Protein AF-A0A7S9RGG4-F1 (afdb_monomer_lite)

Foldseek 3Di:
DFDDFDFDQPLLVLLVVLLVLLDDDFLFFWDDDPQFIAHFSGHGCQPCVLLLLCLQQPVCSVQASVQLNVLVVVQVVVDRSVPDDRVVSQVSSLVSRLVSSCVVVVNPDSVVRGRSTDDDVVSSSVSVLVCVVVLLVQVCQQCPPAPCNVVNPPPPDDDDDDSHGLLNSLVSSLSVSAPDSHDDNQLSVCVVVSPLVSNLCCSLPVRPPDPDSPNSVVSNLSSCLSSCLFVDNVLSVCSVPPDDPVNLLGQAPLSLLVVQAQQLPDWDFDWDADPVRDTDTDTDGNLVCLVVQVVRDPDPHDPVQVVCVSSQVNVCVLCVVADPAGDGSSQEHEWDQDPVLATCQVSQQVVQVVCLVVDPAAHEHEYEDQDAGPDAREHAHRPRYAYEYEHEFPHHHECPRPQDDDPDPPDDPRADWHWYWYKYKPHHPDPPDDPPDDDHPNVVIDIHTPFDPDPGQTDTQHDDPDDDPDDDDDGDARDDDDDDDPAKDWDDDLQKIKIFGDDDPPDPPHGGIYIYHCPCVVRVNDDDDDPDDVPQFKAWDADDPWFWFWDDDDPFKTKTKRWFTAIATPVRAADPAFWKWKAWLPPRDIWIFPGKAFDPPDPDHRGIMTITIGGDDLPDQAKIKIWIGSDRCSVPDDSVVVVVDARIFIDIQHSVNSPDRGDDDDGDHDGDDDDKWFFFKDWPDDDAAALQDKTKIATDIDDDDPDPDDWKKWKWKDKAQPVCCVVQLQPQNPDTGTQVPAIHRMGMDRNNVRDDPVSVVVLLQFRMWMKMFMATPPPPRGRPDRDDPGRGMDIHRHAWDWWWWDDDQWIFTDTSNDTDPQLIFGKDFDDDPPDDDPPQARDGDIWDFDPDDDLDQKTAIAPDPVRPHFRWDQDPPPRDTPPQTATEHEDQPPPDPPPVVVVPPPRDHGYIYRNDSVRVVSNVVVRVVSCVRRPPPDDDDDDDDDDDDDPPPLPQPCLQVPPQQQWAWAADPQFIATWDQDDAQLLNLPCPVVCCVVVLDPPLLSLLCRLLLVVFGHLLIKIQGDQFLIFHGSLRWTQHLQQFTRVLQLLQVCCVVPVPLCCSLAVSLQKDWDDHDRPIGIFGADCPQHVRDTDGGPVSSCSRRVPGHPVRHRHGGGGSVSSSVSRSSPDSSNSVSVSSVLVVLLVVQQQDWDQDPNDIDGNVLLDPFSLRSSLSSSCCSFPVPCSRVLLVQLLVVLCVVVVVDDSRSVPCPPCSLVSSVVSVVSSLVSSVVDDPSVVSSVSSCVRGPDPD

Organism: NCBI:txid199

Sequence (1252 aa):
MPITPRNDATFKENLIDIIKLSYSADINKPFISDDKLLMGYSFSLKDDLDAICAQIYGANKAKVIEAVRKTITNTTAKTVVSKIDAEKLFNDINDAARAAYAKASGGAGSESLPEFKFSQDEQLNAILESKLKPLAADIQDKLRGSSLANLEEVKLTSSGTSQISKENVALLALLHISSKKNIDPALAKYIKSKSRFKAWFWLAHESFSGDNPHNLKLLRQKISAQFGLYESDENNRALSDSSSAASMERISFGECIDVFTHLNISKAMYVTKDKNGKEHKEDITHLEFIQKDEERSNSTASKCEGLFKPFAEKLNSLLSSETSNKFETENIYCVNLTSSSTSNASRINKLLKRREEELYKQEDMLILCPIKTATPIRIFQPKKSNFTIVLASQSEFDCSELNPKELNPSRPNYGKLNLCELILTDFKFDTYEKENNGASSDRDIKFKNAKTKSDSVILYKENDDGKDDKNKTKGACFTSIRQSSDEIEYKLEDGVVKMSHFKLPSSKDEYLNFNLLNFAKENNFTLRDDKDSAMFDMKLRLALGNNVVPTSTSSSSLALTLDNLIIENEKGEASDIDKVYLHHCGDKSIYESSSLVKNKDSDMKNSYRATFNIPIDRNDKKDTKLIVYSSDLSKIYDTKSIHAYTGTAIISIGYKDKSGGSYSYTNKVSLRDITDHIVNVVSDNEYPFKTNEEISLKAIYKQEKGSKRYKEVLWGYMVIKSIEYNEVSKSNPKDVVELKDQKGKEIAFKISDVIKKDHLDKLKQGGHTIVFFAYLEGEKDKFKYKSVYGKNHIRIDIKIPLYIKFKDDKLIIYEFEHAIKEKSFKANINFDSSLTDRDKNIKDGYYYINKNINQAQEVKIYEDENLNKTLNVKDEKNRQTLNNVYGIYVNENSANSQILDSIISKDKKYGINLLSKDNMDSFISSFNESKSITRVDSGMWVDGDREVGVKAEIELCNCEKLYADKFKVTKLYESYGPIYRGKISLKNYTYWDDLITSNQVTEDEKNILIAMSENEGNLDAVQSYDSEVLSAGAMQKTVKSTGRGEFSKQLAKFRDKHPKLYITHAMNCGWKVVGKDSDATIYYSNSLLTYGNDITGEELKAIIRKDCNVKNYGKSTYNKPLAAIVKLISLKEFQELQVLDFIDRLHEAENKKLIINGKNFAIKDFVTTKFGRALILDQSVNRPNNVSTNFKTALDNFFADHPKVNKDPTTWKTNHVMYENTLLEYYRDARVQMTDNIKRFNNLKDKLYENN

Secondary structure (DSSP, 8-state):
------B-TTHHHHHHHHHHTTS-TTTTS-EEETTEEEETTTEETTTSHHHHHHHHHGGGHHHHHHHHHHHHHHHHHHS-GGG--HHHHHHHHHHHHHHHHHHHTTTS-GGGSPPSS--SHHHHHHHHHHHHHHHHHHHHHHHTTSTTGGGTT----SSS----BHHHHHHHHHHHH---SS--HHHHHHHHTT-HHHHHHIIIIIS--SS--TTHHHHHHHHHHHTTSSSSHHHHHHTT-TT-GGGGGGS-HHHHHHHHHHHHH-EEEEEEE-TTS-EEEEEEEHHHHHHHHHHH-SSSS-TTHHHHHHHHHHHHHHHTTT------GGGEEE--B-TTSSBTHHHHHHHHHHHHHH--S-EEEEEEE-S--SS-EE-PPPTTEEEEEEEETT-EEEGGGSSPPPS-TT-TT-----EEEEEEE-----TT---SS-S-GGGG--EEES--SSS---B---------TT----S----------TT-EEEEETTEEEEEEEE-TT-SS-EEEEEEESHHHHTT------S--TT---EEEEPTTPPEEEE--SSS-EEEEEEEEEEE-TTS-B------EEEETTT--EEE-SEEEE-SS-SSTTEEEEEEEE---TT--SPEEEEEESS--TTT--HHHHHH-SS-EEEEE-TTGGGSS---------------EEEEEEE-SPSSBPTTSEEEEEEEEE--TT---PPPEEEEEEEEETTTHHHHTTS--TTPEEEEEEESSEEEEEHHHHS-HHHHHHHTTSSEEEEEEEEETT-SSTT-S---TTSSEEEEPBP--EEEEEETTEEEEEETTEEEEEEEEEEEEE--TT-S-TTSS--S-EEEE-S---S-SEEEEESSTT---B---B-TTT--B-----EEEE----S-TTSGGGT-SS----EEEESSHHHHHHHHHHHHHHHHHTT-S-----S--------------THHHHHGGGEEEEEETTEEEEEE--S--GGG-TTHHHHHHTTSS-HHHHHHHHHHHTTS--TT-EE-SSSSSEEETTTTEEE-TTSBSHHHHHHHHHHHH-HHHHHHHTGGGTEEEESSGGG-EEEE--TTTTTT--B-HHHHHHHHTTT-SGGGTTSEE--HHHHHHHHHHTSHHHHHHHHHHHHHHHHHHHT-EEEETTEEEEHHHH--SHHHHHHHHHHHHH-GGGHHHHHHHHHHHHHHH-TTS-S-GGG-GGGHHHHHHHHHHHHHHH-TTSTTHHHHHHHHHHHH----

Structure (mmCIF, N/CA/C/O backbone):
data_AF-A0A7S9RGG4-F1
#
_entry.id   AF-A0A7S9RGG4-F1
#
loop_
_atom_site.group_PDB
_atom_site.id
_atom_site.type_symbol
_atom_site.label_atom_id
_atom_site.label_alt_id
_atom_site.label_comp_id
_atom_site.label_asym_id
_atom_site.label_entity_id
_atom_site.label_seq_id
_atom_site.pdbx_PDB_ins_code
_atom_site.Cartn_x
_atom_site.Cartn_y
_atom_site.Cartn_z
_atom_site.occupancy
_atom_site.B_iso_or_equiv
_atom_site.auth_seq_id
_atom_site.auth_comp_id
_atom_site.auth_asym_id
_atom_site.auth_atom_id
_atom_site.pdbx_PDB_model_num
ATOM 1 N N . MET A 1 1 ? 11.855 13.256 9.128 1.00 42.03 1 MET A N 1
ATOM 2 C CA . MET A 1 1 ? 12.233 13.767 10.481 1.00 42.03 1 MET A CA 1
ATOM 3 C C . MET A 1 1 ? 11.276 13.335 11.618 1.00 42.03 1 MET A C 1
ATOM 5 O O . MET A 1 1 ? 10.200 13.927 11.739 1.00 42.03 1 MET A O 1
ATOM 9 N N . PRO A 1 2 ? 11.618 12.350 12.473 1.00 33.75 2 PRO A N 1
ATOM 10 C CA . PRO A 1 2 ? 10.878 12.062 13.710 1.00 33.75 2 PRO A CA 1
ATOM 11 C C . PRO A 1 2 ? 11.206 13.061 14.841 1.00 33.75 2 PRO A C 1
ATOM 13 O O . PRO A 1 2 ? 12.332 13.541 14.960 1.00 33.75 2 PRO A O 1
ATOM 16 N N . ILE A 1 3 ? 10.222 13.355 15.700 1.00 41.94 3 ILE A N 1
ATOM 17 C CA . ILE A 1 3 ? 10.406 14.168 16.915 1.00 41.94 3 ILE A CA 1
ATOM 18 C C . ILE A 1 3 ? 11.165 13.336 17.959 1.00 41.94 3 ILE A C 1
ATOM 20 O O . ILE A 1 3 ? 10.565 12.573 18.718 1.00 41.94 3 ILE A O 1
ATOM 24 N N . THR A 1 4 ? 12.490 13.444 17.980 1.00 40.41 4 THR A N 1
ATOM 25 C CA . THR A 1 4 ? 13.297 13.054 19.145 1.00 40.41 4 THR A CA 1
ATOM 26 C C . THR A 1 4 ? 13.135 14.145 20.205 1.00 40.41 4 THR A C 1
ATOM 28 O O . THR A 1 4 ? 13.434 15.297 19.886 1.00 40.41 4 THR A O 1
ATOM 31 N N . PRO A 1 5 ? 12.665 13.840 21.430 1.00 45.78 5 PRO A N 1
ATOM 32 C CA . PRO A 1 5 ? 12.516 14.844 22.477 1.00 45.78 5 PRO A CA 1
ATOM 33 C C . PRO A 1 5 ? 13.881 15.448 22.813 1.00 45.78 5 PRO A C 1
ATOM 35 O O . PRO A 1 5 ? 14.749 14.764 23.355 1.00 45.78 5 PRO A O 1
ATOM 38 N N . ARG A 1 6 ? 14.086 16.723 22.475 1.00 53.22 6 ARG A N 1
ATOM 39 C CA . ARG A 1 6 ? 15.236 17.494 22.952 1.00 53.22 6 ARG A CA 1
ATOM 40 C C . ARG A 1 6 ? 14.783 18.265 24.169 1.00 53.22 6 ARG A C 1
ATOM 42 O O . ARG A 1 6 ? 14.022 19.217 24.030 1.00 53.22 6 ARG A O 1
ATOM 49 N N . ASN A 1 7 ? 15.185 17.807 25.348 1.00 57.03 7 ASN A N 1
ATOM 50 C CA . ASN A 1 7 ? 14.851 18.496 26.588 1.00 57.03 7 ASN A CA 1
ATOM 51 C C . ASN A 1 7 ? 15.404 19.926 26.539 1.00 57.03 7 ASN A C 1
ATOM 53 O O . ASN A 1 7 ? 16.579 20.121 26.231 1.00 57.03 7 ASN A O 1
ATOM 57 N N . ASP A 1 8 ? 14.566 20.913 26.845 1.00 59.78 8 ASP A N 1
ATOM 58 C CA . ASP A 1 8 ? 14.991 22.299 26.997 1.00 59.78 8 ASP A CA 1
ATOM 59 C C . ASP A 1 8 ? 15.215 22.621 28.477 1.00 59.78 8 ASP A C 1
ATOM 61 O O . ASP A 1 8 ? 14.268 22.789 29.247 1.00 59.78 8 ASP A O 1
ATOM 65 N N . ALA A 1 9 ? 16.483 22.706 28.883 1.00 61.56 9 ALA A N 1
ATOM 66 C CA . ALA A 1 9 ? 16.860 23.069 30.248 1.00 61.56 9 ALA A CA 1
ATOM 67 C C . ALA A 1 9 ? 16.543 24.541 30.593 1.00 61.56 9 ALA A C 1
ATOM 69 O O . ALA A 1 9 ? 16.485 24.881 31.772 1.00 61.56 9 ALA A O 1
ATOM 70 N N . THR A 1 10 ? 16.315 25.387 29.581 1.00 66.19 10 THR A N 1
ATOM 71 C CA . THR A 1 10 ? 16.059 26.837 29.673 1.00 66.19 10 THR A CA 1
ATOM 72 C C . THR A 1 10 ? 14.723 27.204 29.018 1.00 66.19 10 THR A C 1
ATOM 74 O O . THR A 1 10 ? 14.580 28.220 28.336 1.00 66.19 10 THR A O 1
ATOM 77 N N . PHE A 1 11 ? 13.726 26.326 29.179 1.00 69.62 11 PHE A N 1
ATOM 78 C CA . PHE A 1 11 ? 12.381 26.465 28.611 1.00 69.62 11 PHE A CA 1
ATOM 79 C C . PHE A 1 11 ? 11.777 27.862 28.841 1.00 69.62 11 PHE A C 1
ATOM 81 O O . PHE A 1 11 ? 11.185 28.453 27.937 1.00 69.62 11 PHE A O 1
ATOM 88 N N . LYS A 1 12 ? 11.915 28.383 30.067 1.00 68.88 12 LYS A N 1
ATOM 89 C CA . LYS A 1 12 ? 11.295 29.638 30.501 1.00 68.88 12 LYS A CA 1
ATOM 90 C C . LYS A 1 12 ? 11.932 30.832 29.795 1.00 68.88 12 LYS A C 1
ATOM 92 O O . LYS A 1 12 ? 11.206 31.670 29.266 1.00 68.88 12 LYS A O 1
ATOM 97 N N . GLU A 1 13 ? 13.262 30.883 29.751 1.00 73.38 13 GLU A N 1
ATOM 98 C CA . GLU A 1 13 ? 14.005 31.938 29.061 1.00 73.38 13 GLU A CA 1
ATOM 99 C C . GLU A 1 13 ? 13.720 31.912 27.552 1.00 73.38 13 GLU A C 1
ATOM 101 O O . GLU A 1 13 ? 13.396 32.944 26.966 1.00 73.38 13 GLU A O 1
ATOM 106 N N . ASN A 1 14 ? 13.730 30.726 26.932 1.00 73.62 14 ASN A N 1
ATOM 107 C CA . ASN A 1 14 ? 13.475 30.574 25.498 1.00 73.62 14 ASN A CA 1
ATOM 108 C C . ASN A 1 14 ? 12.044 30.974 25.098 1.00 73.62 14 ASN A C 1
ATOM 110 O O . ASN A 1 14 ? 11.852 31.591 24.048 1.00 73.62 14 ASN A O 1
ATOM 114 N N . LEU A 1 15 ? 11.042 30.658 25.927 1.00 75.06 15 LEU A N 1
ATOM 115 C CA . LEU A 1 15 ? 9.655 31.074 25.708 1.00 75.06 15 LEU A CA 1
ATOM 116 C C . LEU A 1 15 ? 9.505 32.600 25.799 1.00 75.06 15 LEU A C 1
ATOM 118 O O . LEU A 1 15 ? 8.892 33.208 24.921 1.00 75.06 15 LEU A O 1
ATOM 122 N N . ILE A 1 16 ? 10.087 33.218 26.832 1.00 76.75 16 ILE A N 1
ATOM 123 C CA . ILE A 1 16 ? 10.064 34.673 27.032 1.00 76.75 16 ILE A CA 1
ATOM 124 C C . ILE A 1 16 ? 10.730 35.388 25.851 1.00 76.75 16 ILE A C 1
ATOM 126 O O . ILE A 1 16 ? 10.152 36.319 25.295 1.00 76.75 16 ILE A O 1
ATOM 130 N N . ASP A 1 17 ? 11.894 34.916 25.411 1.00 77.38 17 ASP A N 1
ATOM 131 C CA . ASP A 1 17 ? 12.614 35.481 24.271 1.00 77.38 17 ASP A CA 1
ATOM 132 C C . ASP A 1 17 ? 11.805 35.454 22.968 1.00 77.38 17 ASP A C 1
ATOM 134 O O . ASP A 1 17 ? 11.833 36.419 22.204 1.00 77.38 17 ASP A O 1
ATOM 138 N N . ILE A 1 18 ? 11.079 34.363 22.691 1.00 76.81 18 ILE A N 1
ATOM 139 C CA . ILE A 1 18 ? 10.228 34.282 21.496 1.00 76.81 18 ILE A CA 1
ATOM 140 C C . ILE A 1 18 ? 9.084 35.305 21.581 1.00 76.81 18 ILE A C 1
ATOM 142 O O . ILE A 1 18 ? 8.803 35.977 20.590 1.00 76.81 18 ILE A O 1
ATOM 146 N N . ILE A 1 19 ? 8.459 35.468 22.753 1.00 77.94 19 ILE A N 1
ATOM 147 C CA . ILE A 1 19 ? 7.364 36.431 22.971 1.00 77.94 19 ILE A CA 1
ATOM 148 C C . ILE A 1 19 ? 7.857 37.878 22.827 1.00 77.94 19 ILE A C 1
ATOM 150 O O . ILE A 1 19 ? 7.163 38.709 22.241 1.00 77.94 19 ILE A O 1
ATOM 154 N N . LYS A 1 20 ? 9.071 38.191 23.293 1.00 77.94 20 LYS A N 1
ATOM 155 C CA . LYS A 1 20 ? 9.682 39.521 23.120 1.00 77.94 20 LYS A CA 1
ATOM 156 C C . LYS A 1 20 ? 9.810 39.913 21.649 1.00 77.94 20 LYS A C 1
ATOM 158 O O . LYS A 1 20 ? 9.478 41.034 21.276 1.00 77.94 20 LYS A O 1
ATOM 163 N N . LEU A 1 21 ? 10.235 38.973 20.801 1.00 74.12 21 LEU A N 1
ATOM 164 C CA . LEU A 1 21 ? 10.457 39.203 19.368 1.00 74.12 21 LEU A CA 1
ATOM 165 C C . LEU A 1 21 ? 9.181 39.550 18.579 1.00 74.12 21 LEU A C 1
ATOM 167 O O . LEU A 1 21 ? 9.280 40.053 17.458 1.00 74.12 21 LEU A O 1
ATOM 171 N N . SER A 1 22 ? 7.997 39.304 19.144 1.00 70.56 22 SER A N 1
ATOM 172 C CA . SER A 1 22 ? 6.707 39.661 18.537 1.00 70.56 22 SER A CA 1
ATOM 173 C C . SER A 1 22 ? 6.306 41.134 18.694 1.00 70.56 22 SER A C 1
ATOM 175 O O . SER A 1 22 ? 5.409 41.564 17.972 1.00 70.56 22 SER A O 1
ATOM 177 N N . TYR A 1 23 ? 6.939 41.907 19.585 1.00 70.50 23 TYR A N 1
ATOM 178 C CA . TYR A 1 23 ? 6.501 43.265 19.953 1.00 70.50 23 TYR A CA 1
ATOM 179 C C . TYR A 1 23 ? 7.495 44.375 19.542 1.00 70.50 23 TYR A C 1
ATOM 181 O O . TYR A 1 23 ? 8.661 44.105 19.260 1.00 70.50 23 TYR A O 1
ATOM 189 N N . SER A 1 24 ? 7.001 45.619 19.430 1.00 63.41 24 SER A N 1
ATOM 190 C CA . SER A 1 24 ? 7.713 46.796 18.886 1.00 63.41 24 SER A CA 1
ATOM 191 C C . SER A 1 24 ? 8.490 47.615 19.933 1.00 63.41 24 SER A C 1
ATOM 193 O O . SER A 1 24 ? 8.475 47.314 21.121 1.00 63.41 24 SER A O 1
ATOM 195 N N . ALA A 1 25 ? 9.172 48.674 19.475 1.00 56.97 25 ALA A N 1
ATOM 196 C CA . ALA A 1 25 ? 10.170 49.450 20.218 1.00 56.97 25 ALA A CA 1
ATOM 197 C C . ALA A 1 25 ? 9.650 50.480 21.253 1.00 56.97 25 ALA A C 1
ATOM 199 O O . ALA A 1 25 ? 10.472 51.211 21.798 1.00 56.97 25 ALA A O 1
ATOM 200 N N . ASP A 1 26 ? 8.353 50.537 21.588 1.00 68.31 26 ASP A N 1
ATOM 201 C CA . ASP A 1 26 ? 7.919 51.269 22.800 1.00 68.31 26 ASP A CA 1
ATOM 202 C C . ASP A 1 26 ? 6.778 50.572 23.554 1.00 68.31 26 ASP A C 1
ATOM 204 O O . ASP A 1 26 ? 5.697 51.106 23.787 1.00 68.31 26 ASP A O 1
ATOM 208 N N . ILE A 1 27 ? 7.048 49.337 23.976 1.00 78.69 27 ILE A N 1
ATOM 209 C CA . ILE A 1 27 ? 6.216 48.607 24.944 1.00 78.69 27 ILE A CA 1
ATOM 210 C C . ILE A 1 27 ? 6.202 49.254 26.339 1.00 78.69 27 ILE A C 1
ATOM 212 O O . ILE A 1 27 ? 5.477 48.802 27.225 1.00 78.69 27 ILE A O 1
ATOM 216 N N . ASN A 1 28 ? 7.004 50.293 26.575 1.00 84.06 28 ASN A N 1
ATOM 217 C CA . ASN A 1 28 ? 7.150 50.878 27.899 1.00 84.06 28 ASN A CA 1
ATOM 218 C C . ASN A 1 28 ? 6.005 51.829 28.250 1.00 84.06 28 ASN A C 1
ATOM 220 O O . ASN A 1 28 ? 5.884 52.169 29.421 1.00 84.06 28 ASN A O 1
ATOM 224 N N . LYS A 1 29 ? 5.156 52.220 27.292 1.00 88.12 29 LYS A N 1
ATOM 225 C CA . LYS A 1 29 ? 3.994 53.106 27.475 1.00 88.12 29 LYS A CA 1
ATOM 226 C C . LYS A 1 29 ? 2.673 52.443 27.038 1.00 88.12 29 LYS A C 1
ATOM 228 O O . LYS A 1 29 ? 2.698 51.413 26.365 1.00 88.12 29 LYS A O 1
ATOM 233 N N . PRO A 1 30 ? 1.506 53.002 27.423 1.00 89.00 30 PRO A N 1
ATOM 234 C CA . PRO A 1 30 ? 0.207 52.579 26.902 1.00 89.00 30 PRO A CA 1
ATOM 235 C C . PRO A 1 30 ? 0.112 52.685 25.373 1.00 89.00 30 PRO A C 1
ATOM 237 O O . PRO A 1 30 ? 0.490 53.703 24.801 1.00 89.00 30 PRO A O 1
ATOM 240 N N . PHE A 1 31 ? -0.466 51.678 24.721 1.00 86.19 31 PHE A N 1
ATOM 241 C CA . PHE A 1 31 ? -0.745 51.660 23.282 1.00 86.19 31 PHE A CA 1
ATOM 242 C C . PHE A 1 31 ? -2.065 50.937 22.974 1.00 86.19 31 PHE A C 1
ATOM 244 O O . PHE A 1 31 ? -2.660 50.297 23.843 1.00 86.19 31 PHE A O 1
ATOM 251 N N . ILE A 1 32 ? -2.546 51.052 21.733 1.00 81.56 32 ILE A N 1
ATOM 252 C CA . ILE A 1 32 ? -3.801 50.432 21.283 1.00 81.56 32 ILE A CA 1
ATOM 253 C C . ILE A 1 32 ? -3.501 49.368 20.230 1.00 81.56 32 ILE A C 1
ATOM 255 O O . ILE A 1 32 ? -2.784 49.635 19.269 1.00 81.56 32 ILE A O 1
ATOM 259 N N . SER A 1 33 ? -4.067 48.175 20.408 1.00 74.94 33 SER A N 1
ATOM 260 C CA . SER A 1 33 ? -4.028 47.082 19.429 1.00 74.94 33 SER A CA 1
ATOM 261 C C . SER A 1 33 ? -5.307 46.248 19.528 1.00 74.94 33 SER A C 1
ATOM 263 O O . SER A 1 33 ? -5.779 45.999 20.637 1.00 74.94 33 SER A O 1
ATOM 265 N N . ASP A 1 34 ? -5.888 45.847 18.392 1.00 69.69 34 ASP A N 1
ATOM 266 C CA . ASP A 1 34 ? -7.141 45.072 18.298 1.00 69.69 34 ASP A CA 1
ATOM 267 C C . ASP A 1 34 ? -8.287 45.606 19.188 1.00 69.69 34 ASP A C 1
ATOM 269 O O . ASP A 1 34 ? -8.920 44.855 19.935 1.00 69.69 34 ASP A O 1
ATOM 273 N N . ASP A 1 35 ? -8.530 46.923 19.156 1.00 78.38 35 ASP A N 1
ATOM 274 C CA . ASP A 1 35 ? -9.520 47.626 19.995 1.00 78.38 35 ASP A CA 1
ATOM 275 C C . ASP A 1 35 ? -9.330 47.433 21.514 1.00 78.38 35 ASP A C 1
ATOM 277 O O . ASP A 1 35 ? -10.255 47.624 22.310 1.00 78.38 35 ASP A O 1
ATOM 281 N N . LYS A 1 36 ? -8.112 47.092 21.948 1.00 81.94 36 LYS A N 1
ATOM 282 C CA . LYS A 1 36 ? -7.727 46.966 23.357 1.00 81.94 36 LYS A CA 1
ATOM 283 C C . LYS A 1 36 ? -6.654 47.978 23.718 1.00 81.94 36 LYS A C 1
ATOM 285 O O . LYS A 1 36 ? -5.774 48.293 22.923 1.00 81.94 36 LYS A O 1
ATOM 290 N N . LEU A 1 37 ? -6.726 48.453 24.957 1.00 86.62 37 LEU A N 1
ATOM 291 C CA . LEU A 1 37 ? -5.735 49.339 25.549 1.00 86.62 37 LEU A CA 1
ATOM 292 C C . LEU A 1 37 ? -4.718 48.502 26.341 1.00 86.62 37 LEU A C 1
ATOM 294 O O . LEU A 1 37 ? -5.069 47.884 27.352 1.00 86.62 37 LEU A O 1
ATOM 298 N N . LEU A 1 38 ? -3.479 48.478 25.862 1.00 87.50 38 LEU A N 1
ATOM 299 C CA . LEU A 1 38 ? -2.422 47.563 26.286 1.00 87.50 38 LEU A CA 1
ATOM 300 C C . LEU A 1 38 ? -1.156 48.319 26.720 1.00 87.50 38 LEU A C 1
ATOM 302 O O . LEU A 1 38 ? -1.011 49.508 26.455 1.00 87.50 38 LEU A O 1
ATOM 306 N N . MET A 1 39 ? -0.243 47.626 27.398 1.00 87.94 39 MET A N 1
ATOM 307 C CA . MET A 1 39 ? 1.086 48.112 27.787 1.00 87.94 39 MET A CA 1
ATOM 308 C C . MET A 1 39 ? 2.040 46.916 27.945 1.00 87.94 39 MET A C 1
ATOM 310 O O . MET A 1 39 ? 1.594 45.813 28.256 1.00 87.94 39 MET A O 1
ATOM 314 N N . GLY A 1 40 ? 3.349 47.087 27.768 1.00 85.88 40 GLY A N 1
ATOM 315 C CA . GLY A 1 40 ? 4.307 45.980 27.863 1.00 85.88 40 GLY A CA 1
ATOM 316 C C . GLY A 1 40 ? 4.141 44.951 26.737 1.00 85.88 40 GLY A C 1
ATOM 317 O O . GLY A 1 40 ? 3.765 45.292 25.616 1.00 85.88 40 GLY A O 1
ATOM 318 N N . TYR A 1 41 ? 4.372 43.670 27.040 1.00 80.00 41 TYR A N 1
ATOM 319 C CA . TYR A 1 41 ? 4.162 42.547 26.112 1.00 80.00 41 TYR A CA 1
ATOM 320 C C . TYR A 1 41 ? 2.664 42.176 25.983 1.00 80.00 41 TYR A C 1
ATOM 322 O O . TYR A 1 41 ? 2.283 41.029 26.207 1.00 80.00 41 TYR A O 1
ATOM 330 N N . SER A 1 42 ? 1.811 43.158 25.656 1.00 77.38 42 SER A N 1
ATOM 331 C CA . SER A 1 42 ? 0.335 43.068 25.588 1.00 77.38 42 SER A CA 1
ATOM 332 C C . SER A 1 42 ? -0.400 42.848 26.916 1.00 77.38 42 SER A C 1
ATOM 334 O O . SER A 1 42 ? -1.428 42.169 26.963 1.00 77.38 42 SER A O 1
ATOM 336 N N . PHE A 1 43 ? 0.073 43.448 28.006 1.00 85.75 43 PHE A N 1
ATOM 337 C CA . PHE A 1 43 ? -0.663 43.452 29.270 1.00 85.75 43 PHE A CA 1
ATOM 338 C C . PHE A 1 43 ? -1.864 44.401 29.181 1.00 85.75 43 PHE A C 1
ATOM 340 O O . PHE A 1 43 ? -1.738 45.546 28.748 1.00 85.75 43 PHE A O 1
ATOM 347 N N . SER A 1 44 ? -3.041 43.930 29.588 1.00 86.69 44 SER A N 1
ATOM 348 C CA . SER A 1 44 ? -4.288 44.701 29.552 1.00 86.69 44 SER A CA 1
ATOM 349 C C . SER A 1 44 ? -4.253 45.797 30.613 1.00 86.69 44 SER A C 1
ATOM 351 O O . SER A 1 44 ? -4.207 45.497 31.803 1.00 86.69 44 SER A O 1
ATOM 353 N N . LEU A 1 45 ? -4.364 47.075 30.234 1.00 88.06 45 LEU A N 1
ATOM 354 C CA . LEU A 1 45 ? -4.460 48.155 31.232 1.00 88.06 45 LEU A CA 1
ATOM 355 C C . LEU A 1 45 ? -5.742 48.089 32.071 1.00 88.06 45 LEU A C 1
ATOM 357 O O . LEU A 1 45 ? -5.841 48.752 33.102 1.00 88.06 45 LEU A O 1
ATOM 361 N N . LYS A 1 46 ? -6.722 47.289 31.650 1.00 84.50 46 LYS A N 1
ATOM 362 C CA . LYS A 1 46 ? -7.945 47.038 32.410 1.00 84.50 46 LYS A CA 1
ATOM 363 C C . LYS A 1 46 ? -7.756 45.922 33.437 1.00 84.50 46 LYS A C 1
ATOM 365 O O . LYS A 1 46 ? -8.130 46.095 34.596 1.00 84.50 46 LYS A O 1
ATOM 370 N N . ASP A 1 47 ? -7.177 44.805 33.008 1.00 85.38 47 ASP A N 1
ATOM 371 C CA . ASP A 1 47 ? -7.144 43.567 33.796 1.00 85.38 47 ASP A CA 1
ATOM 372 C C . ASP A 1 47 ? -5.833 43.413 34.584 1.00 85.38 47 ASP A C 1
ATOM 374 O O . ASP A 1 47 ? -5.817 42.817 35.659 1.00 85.38 47 ASP A O 1
ATOM 378 N N . ASP A 1 48 ? -4.745 44.017 34.098 1.00 88.69 48 ASP A N 1
ATOM 379 C CA . ASP A 1 48 ? -3.382 43.823 34.612 1.00 88.69 48 ASP A CA 1
ATOM 380 C C . ASP A 1 48 ? -2.849 45.038 35.373 1.00 88.69 48 ASP A C 1
ATOM 382 O O . ASP A 1 48 ? -1.713 45.027 35.853 1.00 88.69 48 ASP A O 1
ATOM 386 N N . LEU A 1 49 ? -3.680 46.072 35.538 1.00 91.75 49 LEU A N 1
ATOM 387 C CA . LEU A 1 49 ? -3.301 47.345 36.151 1.00 91.75 49 LEU A CA 1
ATOM 388 C C . LEU A 1 49 ? -2.641 47.174 37.522 1.00 91.75 49 LEU A C 1
ATOM 390 O O . LEU A 1 49 ? -1.682 47.865 37.849 1.00 91.75 49 LEU A O 1
ATOM 394 N N . ASP A 1 50 ? -3.127 46.225 38.318 1.00 90.44 50 ASP A N 1
ATOM 395 C CA . ASP A 1 50 ? -2.569 45.912 39.630 1.00 90.44 50 ASP A CA 1
ATOM 396 C C . ASP A 1 50 ? -1.118 45.434 39.584 1.00 90.44 50 ASP A C 1
ATOM 398 O O . ASP A 1 50 ? -0.336 45.809 40.463 1.00 90.44 50 ASP A O 1
ATOM 402 N N . ALA A 1 51 ? -0.772 44.604 38.598 1.00 89.44 51 ALA A N 1
ATOM 403 C CA . ALA A 1 51 ? 0.577 44.084 38.404 1.00 89.44 51 ALA A CA 1
ATOM 404 C C . ALA A 1 51 ? 1.487 45.155 37.789 1.00 89.44 51 ALA A C 1
ATOM 406 O O . ALA A 1 51 ? 2.611 45.343 38.248 1.00 89.44 51 ALA A O 1
ATOM 407 N N . ILE A 1 52 ? 0.964 45.917 36.825 1.00 91.62 52 ILE A N 1
ATOM 408 C CA . ILE A 1 52 ? 1.661 47.034 36.176 1.00 91.62 52 ILE A CA 1
ATOM 409 C C . ILE A 1 52 ? 2.033 48.104 37.212 1.00 91.62 52 ILE A C 1
ATOM 411 O O . ILE A 1 52 ? 3.205 48.447 37.360 1.00 91.62 52 ILE A O 1
ATOM 415 N N . CYS A 1 53 ? 1.071 48.565 38.017 1.00 90.94 53 CYS A N 1
ATOM 416 C CA . CYS A 1 53 ? 1.333 49.533 39.082 1.00 90.94 53 CYS A CA 1
ATOM 417 C C . CYS A 1 53 ? 2.271 48.985 40.165 1.00 90.94 53 CYS A C 1
ATOM 419 O O . CYS A 1 53 ? 3.027 49.761 40.743 1.00 90.94 53 CYS A O 1
ATOM 421 N N . ALA A 1 54 ? 2.231 47.680 40.463 1.00 91.75 54 ALA A N 1
ATOM 422 C CA . ALA A 1 54 ? 3.154 47.078 41.426 1.00 91.75 54 ALA A CA 1
ATOM 423 C C . ALA A 1 54 ? 4.606 47.156 40.940 1.00 91.75 54 ALA A C 1
ATOM 425 O O . ALA A 1 54 ? 5.486 47.472 41.733 1.00 91.75 54 ALA A O 1
ATOM 426 N N . GLN A 1 55 ? 4.849 46.919 39.649 1.00 93.06 55 GLN A N 1
ATOM 427 C CA . GLN A 1 55 ? 6.197 46.991 39.088 1.00 93.06 55 GLN A CA 1
ATOM 428 C C . GLN A 1 55 ? 6.703 48.426 38.926 1.00 93.06 55 GLN A C 1
ATOM 430 O O . GLN A 1 55 ? 7.863 48.694 39.222 1.00 93.06 55 GLN A O 1
ATOM 435 N N . ILE A 1 56 ? 5.843 49.351 38.491 1.00 91.94 56 ILE A N 1
ATOM 436 C CA . ILE A 1 56 ? 6.232 50.747 38.240 1.00 91.94 56 ILE A CA 1
ATOM 437 C C . ILE A 1 56 ? 6.393 51.531 39.550 1.00 91.94 56 ILE A C 1
ATOM 439 O O . ILE A 1 56 ? 7.371 52.250 39.730 1.00 91.94 56 ILE A O 1
ATOM 443 N N . TYR A 1 57 ? 5.443 51.394 40.481 1.00 90.25 57 TYR A N 1
ATOM 444 C CA . TYR A 1 57 ? 5.395 52.212 41.700 1.00 90.25 57 TYR A CA 1
ATOM 445 C C . TYR A 1 57 ? 5.886 51.489 42.959 1.00 90.25 57 TYR A C 1
ATOM 447 O O . TYR A 1 57 ? 6.055 52.133 43.999 1.00 90.25 57 TYR A O 1
ATOM 455 N N . GLY A 1 58 ? 6.093 50.169 42.913 1.00 87.50 58 GLY A N 1
ATOM 456 C CA . GLY A 1 58 ? 6.563 49.382 44.053 1.00 87.50 58 GLY A CA 1
ATOM 457 C C . GLY A 1 58 ? 5.698 49.583 45.301 1.00 87.50 58 GLY A C 1
ATOM 458 O O . GLY A 1 58 ? 4.467 49.502 45.256 1.00 87.50 58 GLY A O 1
ATOM 459 N N . ALA A 1 59 ? 6.345 49.919 46.421 1.00 85.25 59 ALA A N 1
ATOM 460 C CA . ALA A 1 59 ? 5.683 50.189 47.701 1.00 85.25 59 ALA A CA 1
ATOM 461 C C . ALA A 1 59 ? 4.662 51.347 47.646 1.00 85.25 59 ALA A C 1
ATOM 463 O O . ALA A 1 59 ? 3.766 51.424 48.486 1.00 85.25 59 ALA A O 1
ATOM 464 N N . ASN A 1 60 ? 4.751 52.233 46.646 1.00 87.75 60 ASN A N 1
ATOM 465 C CA . ASN A 1 60 ? 3.854 53.380 46.499 1.00 87.75 60 ASN A CA 1
ATOM 466 C C . ASN A 1 60 ? 2.549 53.062 45.751 1.00 87.75 60 ASN A C 1
ATOM 468 O O . ASN A 1 60 ? 1.654 53.907 45.733 1.00 87.75 60 ASN A O 1
ATOM 472 N N . LYS A 1 61 ? 2.390 51.851 45.192 1.00 91.06 61 LYS A N 1
ATOM 473 C CA . LYS A 1 61 ? 1.187 51.415 44.454 1.00 91.06 61 LYS A CA 1
ATOM 474 C C . LYS A 1 61 ? -0.120 51.769 45.171 1.00 91.06 61 LYS A C 1
ATOM 476 O O . LYS A 1 61 ? -1.023 52.332 44.553 1.00 91.06 61 LYS A O 1
ATOM 481 N N . ALA A 1 62 ? -0.225 51.437 46.462 1.00 89.12 62 ALA A N 1
ATOM 482 C CA . ALA A 1 62 ? -1.459 51.592 47.239 1.00 89.12 62 ALA A CA 1
ATOM 483 C C . ALA A 1 62 ? -1.943 53.051 47.320 1.00 89.12 62 ALA A C 1
ATOM 485 O O . ALA A 1 62 ? -3.132 53.292 47.490 1.00 89.12 62 ALA A O 1
ATOM 486 N N . LYS A 1 63 ? -1.035 54.022 47.153 1.00 88.44 63 LYS A N 1
ATOM 487 C CA . LYS A 1 63 ? -1.345 55.456 47.205 1.00 88.44 63 LYS A CA 1
ATOM 488 C C . LYS A 1 63 ? -1.897 56.009 45.886 1.00 88.44 63 LYS A C 1
ATOM 490 O O . LYS A 1 63 ? -2.505 57.073 45.895 1.00 88.44 63 LYS A O 1
ATOM 495 N N . VAL A 1 64 ? -1.665 55.329 44.758 1.00 91.44 64 VAL A N 1
ATOM 496 C CA . VAL A 1 64 ? -1.916 55.888 43.413 1.00 91.44 64 VAL A CA 1
ATOM 497 C C . VAL A 1 64 ? -2.868 55.058 42.554 1.00 91.44 64 VAL A C 1
ATOM 499 O O . VAL A 1 64 ? -3.530 55.612 41.677 1.00 91.44 64 VAL A O 1
ATOM 502 N N . ILE A 1 65 ? -2.985 53.749 42.801 1.00 93.56 65 ILE A N 1
ATOM 503 C CA . ILE A 1 65 ? -3.685 52.827 41.894 1.00 93.56 65 ILE A CA 1
ATOM 504 C C . ILE A 1 65 ? -5.162 53.171 41.660 1.00 93.56 65 ILE A C 1
ATOM 506 O O . ILE A 1 65 ? -5.638 53.043 40.533 1.00 93.56 65 ILE A O 1
ATOM 510 N N . GLU A 1 66 ? -5.896 53.638 42.673 1.00 92.88 66 GLU A N 1
ATOM 511 C CA . GLU A 1 66 ? -7.308 54.007 42.494 1.00 92.88 66 GLU A CA 1
ATOM 512 C C . GLU A 1 66 ? -7.479 55.216 41.570 1.00 92.88 66 GLU A C 1
ATOM 514 O O . GLU A 1 66 ? -8.379 55.230 40.728 1.00 92.88 66 GLU A O 1
ATOM 519 N N . ALA A 1 67 ? -6.592 56.209 41.682 1.00 92.38 67 ALA A N 1
ATOM 520 C CA . ALA A 1 67 ? -6.612 57.385 40.821 1.00 92.38 67 ALA A CA 1
ATOM 521 C C . ALA A 1 67 ? -6.299 57.003 39.370 1.00 92.38 67 ALA A C 1
ATOM 523 O O . ALA A 1 67 ? -7.043 57.379 38.465 1.00 92.38 67 ALA A O 1
ATOM 524 N N . VAL A 1 68 ? -5.268 56.178 39.165 1.00 93.75 68 VAL A N 1
ATOM 525 C CA . VAL A 1 68 ? -4.906 55.648 37.843 1.00 93.75 68 VAL A CA 1
ATOM 526 C C . VAL A 1 68 ? -6.069 54.853 37.235 1.00 93.75 68 VAL A C 1
ATOM 528 O O . VAL A 1 68 ? -6.475 55.112 36.099 1.00 93.75 68 VAL A O 1
ATOM 531 N N . ARG A 1 69 ? -6.677 53.936 38.002 1.00 94.50 69 ARG A N 1
ATOM 532 C CA . ARG A 1 69 ? -7.825 53.128 37.554 1.00 94.50 69 ARG A CA 1
ATOM 533 C C . ARG A 1 69 ? -9.013 53.998 37.159 1.00 94.50 69 ARG A C 1
ATOM 535 O O . ARG A 1 69 ? -9.651 53.742 36.135 1.00 94.50 69 ARG A O 1
ATOM 542 N N . LYS A 1 70 ? -9.309 55.033 37.949 1.00 92.81 70 LYS A N 1
ATOM 543 C CA . LYS A 1 70 ? -10.397 55.976 37.678 1.00 92.81 70 LYS A CA 1
ATOM 544 C C . LYS A 1 70 ? -10.156 56.755 36.385 1.00 92.81 70 LYS A C 1
ATOM 546 O O . LYS A 1 70 ? -11.087 56.890 35.595 1.00 92.81 70 LYS A O 1
ATOM 551 N N . THR A 1 71 ? -8.929 57.213 36.137 1.00 93.25 71 THR A N 1
ATOM 552 C CA . THR A 1 71 ? -8.564 57.900 34.887 1.00 93.25 71 THR A CA 1
ATOM 553 C C . THR A 1 71 ? -8.772 56.995 33.674 1.00 93.25 71 THR A C 1
ATOM 555 O O . THR A 1 71 ? -9.491 57.376 32.752 1.00 93.25 71 THR A O 1
ATOM 558 N N . ILE A 1 72 ? -8.251 55.764 33.705 1.00 90.81 72 ILE A N 1
ATOM 559 C CA . ILE A 1 72 ? -8.412 54.791 32.609 1.00 90.81 72 ILE A CA 1
ATOM 560 C C . ILE A 1 72 ? -9.897 54.476 32.360 1.00 90.81 72 ILE A C 1
ATOM 562 O O . ILE A 1 72 ? -10.358 54.481 31.216 1.00 90.81 72 ILE A O 1
ATOM 566 N N . THR A 1 73 ? -10.670 54.248 33.426 1.00 89.44 73 THR A N 1
ATOM 567 C CA . THR A 1 73 ? -12.106 53.925 33.333 1.00 89.44 73 THR A CA 1
ATOM 568 C C . THR A 1 73 ? -12.910 55.088 32.750 1.00 89.44 73 THR A C 1
ATOM 570 O O . THR A 1 73 ? -13.747 54.889 31.876 1.00 89.44 73 THR A O 1
ATOM 573 N N . ASN A 1 74 ? -12.633 56.321 33.179 1.00 88.56 74 ASN A N 1
ATOM 574 C CA . ASN A 1 74 ? -13.322 57.503 32.664 1.00 88.56 74 ASN A CA 1
ATOM 575 C C . ASN A 1 74 ? -13.039 57.743 31.177 1.00 88.56 74 ASN A C 1
ATOM 577 O O . ASN A 1 74 ? -13.949 58.134 30.447 1.00 88.56 74 ASN A O 1
ATOM 581 N N . THR A 1 75 ? -11.802 57.518 30.732 1.00 87.12 75 THR A N 1
ATOM 582 C CA . THR A 1 75 ? -11.430 57.668 29.319 1.00 87.12 75 THR A CA 1
ATOM 583 C C . THR A 1 75 ? -12.104 56.599 28.463 1.00 87.12 75 THR A C 1
ATOM 585 O O . THR A 1 75 ? -12.737 56.921 27.460 1.00 87.12 75 THR A O 1
ATOM 588 N N . THR A 1 76 ? -12.045 55.337 28.891 1.00 84.38 76 THR A N 1
ATOM 589 C CA . THR A 1 76 ? -12.626 54.203 28.149 1.00 84.38 76 THR A CA 1
ATOM 590 C C . THR A 1 76 ? -14.159 54.173 28.161 1.00 84.38 76 THR A C 1
ATOM 592 O O . THR A 1 76 ? -14.758 53.630 27.239 1.00 84.38 76 THR A O 1
ATOM 595 N N . ALA A 1 77 ? -14.819 54.792 29.147 1.00 84.88 77 ALA A N 1
ATOM 596 C CA . ALA A 1 77 ? -16.279 54.939 29.169 1.00 84.88 77 ALA A CA 1
ATOM 597 C C . ALA A 1 77 ? -16.801 56.043 28.228 1.00 84.88 77 ALA A C 1
ATOM 599 O O . ALA A 1 77 ? -17.963 56.009 27.829 1.00 84.88 77 ALA A O 1
ATOM 600 N N . LYS A 1 78 ? -15.966 57.038 27.897 1.00 83.62 78 LYS A N 1
ATOM 601 C CA . LYS A 1 78 ? -16.348 58.203 27.077 1.00 83.62 78 LYS A CA 1
ATOM 602 C C . LYS A 1 78 ? -15.935 58.077 25.613 1.00 83.62 78 LYS A C 1
ATOM 604 O O . LYS A 1 78 ? -16.562 58.695 24.756 1.00 83.62 78 LYS A O 1
ATOM 609 N N . THR A 1 79 ? -14.902 57.288 25.333 1.00 83.81 79 THR A N 1
ATOM 610 C CA . THR A 1 79 ? -14.300 57.173 24.004 1.00 83.81 79 THR A CA 1
ATOM 611 C C . THR A 1 79 ? -14.129 55.705 23.635 1.00 83.81 79 THR A C 1
ATOM 613 O O . THR A 1 79 ? -13.632 54.910 24.429 1.00 83.81 79 THR A O 1
ATOM 616 N N . VAL A 1 80 ? -14.511 55.347 22.407 1.00 84.44 80 VAL A N 1
ATOM 617 C CA . VAL A 1 80 ? -14.247 54.015 21.842 1.00 84.44 80 VAL A CA 1
ATOM 618 C C . VAL A 1 80 ? -12.736 53.784 21.797 1.00 84.44 80 VAL A C 1
ATOM 620 O O . VAL A 1 80 ? -12.003 54.668 21.360 1.00 84.44 80 VAL A O 1
ATOM 623 N N . VAL A 1 81 ? -12.274 52.606 22.227 1.00 81.19 81 VAL A N 1
ATOM 624 C CA . VAL A 1 81 ? -10.846 52.318 22.456 1.00 81.19 81 VAL A CA 1
ATOM 625 C C . VAL A 1 81 ? -9.966 52.620 21.242 1.00 81.19 81 VAL A C 1
ATOM 627 O O . VAL A 1 81 ? -8.921 53.235 21.408 1.00 81.19 81 VAL A O 1
ATOM 630 N N . SER A 1 82 ? -10.420 52.307 20.026 1.00 80.06 82 SER A N 1
ATOM 631 C CA . SER A 1 82 ? -9.708 52.605 18.771 1.00 80.06 82 SER A CA 1
ATOM 632 C C . SER A 1 82 ? -9.467 54.087 18.480 1.00 80.06 82 SER A C 1
ATOM 634 O O . SER A 1 82 ? -8.646 54.416 17.629 1.00 80.06 82 SER A O 1
ATOM 636 N N . LYS A 1 83 ? -10.184 54.990 19.158 1.00 85.12 83 LYS A N 1
ATOM 637 C CA . LYS A 1 83 ? -10.093 56.448 18.988 1.00 85.12 83 LYS A CA 1
ATOM 638 C C . LYS A 1 83 ? -9.429 57.150 20.174 1.00 85.12 83 LYS A C 1
ATOM 640 O O . LYS A 1 83 ? -9.458 58.378 20.241 1.00 85.12 83 LYS A O 1
ATOM 645 N N . ILE A 1 84 ? -8.898 56.401 21.139 1.00 87.06 84 ILE A N 1
ATOM 646 C CA . ILE A 1 84 ? -8.192 56.978 22.284 1.00 87.06 84 ILE A CA 1
ATOM 647 C C . ILE A 1 84 ? -6.828 57.507 21.822 1.00 87.06 84 ILE A C 1
ATOM 649 O O . ILE A 1 84 ? -6.078 56.818 21.140 1.00 87.06 84 ILE A O 1
ATOM 653 N N . ASP A 1 85 ? -6.492 58.728 22.227 1.00 88.38 85 ASP A N 1
ATOM 654 C CA . ASP A 1 85 ? -5.131 59.252 22.113 1.00 88.38 85 ASP A CA 1
ATOM 655 C C . ASP A 1 85 ? -4.287 58.685 23.265 1.00 88.38 85 ASP A C 1
ATOM 657 O O . ASP A 1 85 ? -4.490 59.031 24.435 1.00 88.38 85 ASP A O 1
ATOM 661 N N . ALA A 1 86 ? -3.386 57.757 22.935 1.00 86.56 86 ALA A N 1
ATOM 662 C CA . ALA A 1 86 ? -2.580 57.030 23.909 1.00 86.56 86 ALA A CA 1
ATOM 663 C C . ALA A 1 86 ? -1.570 57.928 24.644 1.00 86.56 86 ALA A C 1
ATOM 665 O O . ALA A 1 86 ? -1.372 57.746 25.846 1.00 86.56 86 ALA A O 1
ATOM 666 N N . GLU A 1 87 ? -0.993 58.931 23.972 1.00 88.88 87 GLU A N 1
ATOM 667 C CA . GLU A 1 87 ? -0.026 59.849 24.590 1.00 88.88 87 GLU A CA 1
ATOM 668 C C . GLU A 1 87 ? -0.746 60.801 25.549 1.00 88.88 87 GLU A C 1
ATOM 670 O O . GLU A 1 87 ? -0.308 61.026 26.680 1.00 88.88 87 GLU A O 1
ATOM 675 N N . LYS A 1 88 ? -1.922 61.298 25.143 1.00 90.88 88 LYS A N 1
ATOM 676 C CA . LYS A 1 88 ? -2.775 62.090 26.030 1.00 90.88 88 LYS A CA 1
ATOM 677 C C . LYS A 1 88 ? -3.218 61.285 27.252 1.00 90.88 88 LYS A C 1
ATOM 679 O O . LYS A 1 88 ? -3.154 61.793 28.368 1.00 90.88 88 LYS A O 1
ATOM 684 N N . LEU A 1 89 ? -3.634 60.032 27.065 1.00 91.00 89 LEU A N 1
ATOM 685 C CA . LEU A 1 89 ? -4.015 59.161 28.175 1.00 91.00 89 LEU A CA 1
ATOM 686 C C . LEU A 1 89 ? -2.834 58.877 29.115 1.00 91.00 89 LEU A C 1
ATOM 688 O O . LEU A 1 89 ? -3.010 58.900 30.331 1.00 91.00 89 LEU A O 1
ATOM 692 N N . PHE A 1 90 ? -1.639 58.636 28.575 1.00 92.25 90 PHE A N 1
ATOM 693 C CA . PHE A 1 90 ? -0.418 58.468 29.363 1.00 92.25 90 PHE A CA 1
ATOM 694 C C . PHE A 1 90 ? -0.141 59.696 30.246 1.00 92.25 90 PHE A C 1
ATOM 696 O O . PHE A 1 90 ? 0.121 59.550 31.442 1.00 92.25 90 PHE A O 1
ATOM 703 N N . ASN A 1 91 ? -0.276 60.904 29.696 1.00 92.88 91 ASN A N 1
ATOM 704 C CA . ASN A 1 91 ? -0.113 62.146 30.456 1.00 92.88 91 ASN A CA 1
ATOM 705 C C . ASN A 1 91 ? -1.199 62.314 31.532 1.00 92.88 91 ASN A C 1
ATOM 707 O O . ASN A 1 91 ? -0.870 62.540 32.698 1.00 92.88 91 ASN A O 1
ATOM 711 N N . ASP A 1 92 ? -2.470 62.089 31.178 1.00 93.25 92 ASP A N 1
ATOM 712 C CA . ASP A 1 92 ? -3.608 62.167 32.105 1.00 93.25 92 ASP A CA 1
ATOM 713 C C . ASP A 1 92 ? -3.449 61.172 33.285 1.00 93.25 92 ASP A C 1
ATOM 715 O O . ASP A 1 92 ? -3.806 61.473 34.430 1.00 93.25 92 ASP A O 1
ATOM 719 N N . ILE A 1 93 ? -2.886 59.980 33.035 1.00 94.00 93 ILE A N 1
ATOM 720 C CA . ILE A 1 93 ? -2.561 58.990 34.075 1.00 94.00 93 ILE A CA 1
ATOM 721 C C . ILE A 1 93 ? -1.464 59.512 35.012 1.00 94.00 93 ILE A C 1
ATOM 723 O O . ILE A 1 93 ? -1.617 59.431 36.234 1.00 94.00 93 ILE A O 1
ATOM 727 N N . ASN A 1 94 ? -0.374 60.047 34.460 1.00 93.19 94 ASN A N 1
ATOM 728 C CA . ASN A 1 94 ? 0.749 60.563 35.243 1.00 93.19 94 ASN A CA 1
ATOM 729 C C . ASN A 1 94 ? 0.346 61.742 36.137 1.00 93.19 94 ASN A C 1
ATOM 731 O O . ASN A 1 94 ? 0.727 61.780 37.310 1.00 93.19 94 ASN A O 1
ATOM 735 N N . ASP A 1 95 ? -0.463 62.671 35.622 1.00 92.44 95 ASP A N 1
ATOM 736 C CA . ASP A 1 95 ? -0.997 63.792 36.401 1.00 92.44 95 ASP A CA 1
ATOM 737 C C . ASP A 1 95 ? -1.874 63.308 37.563 1.00 92.44 95 ASP A C 1
ATOM 739 O O . ASP A 1 95 ? -1.717 63.755 38.705 1.00 92.44 95 ASP A O 1
ATOM 743 N N . ALA A 1 96 ? -2.758 62.340 37.302 1.00 92.19 96 ALA A N 1
ATOM 744 C CA . ALA A 1 96 ? -3.613 61.756 38.330 1.00 92.19 96 ALA A CA 1
ATOM 745 C C . ALA A 1 96 ? -2.803 61.026 39.415 1.00 92.19 96 ALA A C 1
ATOM 747 O O . ALA A 1 96 ? -3.096 61.175 40.606 1.00 92.19 96 ALA A O 1
ATOM 748 N N . ALA A 1 97 ? -1.770 60.273 39.024 1.00 91.81 97 ALA A N 1
ATOM 749 C CA . ALA A 1 97 ? -0.888 59.569 39.950 1.00 91.81 97 ALA A CA 1
ATOM 750 C C . ALA A 1 97 ? -0.098 60.546 40.836 1.00 91.81 97 ALA A C 1
ATOM 752 O O . ALA A 1 97 ? -0.092 60.386 42.059 1.00 91.81 97 ALA A O 1
ATOM 753 N N . ARG A 1 98 ? 0.496 61.600 40.253 1.00 90.00 98 ARG A N 1
ATOM 754 C CA . ARG A 1 98 ? 1.215 62.649 41.000 1.00 90.00 98 ARG A CA 1
ATOM 755 C C . ARG A 1 98 ? 0.304 63.367 41.994 1.00 90.00 98 ARG A C 1
ATOM 757 O O . ARG A 1 98 ? 0.674 63.524 43.158 1.00 90.00 98 ARG A O 1
ATOM 764 N N . ALA A 1 99 ? -0.903 63.748 41.571 1.00 87.75 99 ALA A N 1
ATOM 765 C CA . ALA A 1 99 ? -1.870 64.426 42.433 1.00 87.75 99 ALA A CA 1
ATOM 766 C C . ALA A 1 99 ? -2.345 63.538 43.598 1.00 87.75 99 ALA A C 1
ATOM 768 O O . ALA A 1 99 ? -2.474 64.013 44.729 1.00 87.75 99 ALA A O 1
ATOM 769 N N . ALA A 1 100 ? -2.596 62.250 43.342 1.00 89.19 100 ALA A N 1
ATOM 770 C CA . ALA A 1 100 ? -2.973 61.290 44.378 1.00 89.19 100 ALA A CA 1
ATOM 771 C C . ALA A 1 100 ? -1.829 61.043 45.370 1.00 89.19 100 ALA A C 1
ATOM 773 O O . ALA A 1 100 ? -2.042 61.071 46.583 1.00 89.19 100 ALA A O 1
ATOM 774 N N . TYR A 1 101 ? -0.606 60.886 44.861 1.00 87.69 101 TYR A N 1
ATOM 775 C CA . TYR A 1 101 ? 0.573 60.688 45.692 1.00 87.69 101 TYR A CA 1
ATOM 776 C C . TYR A 1 101 ? 0.836 61.890 46.603 1.00 87.69 101 TYR A C 1
ATOM 778 O O . TYR A 1 101 ? 0.986 61.701 47.806 1.00 87.69 101 TYR A O 1
ATOM 786 N N . ALA A 1 102 ? 0.789 63.117 46.066 1.00 84.81 102 ALA A N 1
ATOM 787 C CA . ALA A 1 102 ? 0.986 64.348 46.836 1.00 84.81 102 ALA A CA 1
ATOM 788 C C . ALA A 1 102 ? -0.021 64.496 47.990 1.00 84.81 102 ALA A C 1
ATOM 790 O O . ALA A 1 102 ? 0.346 64.916 49.089 1.00 84.81 102 ALA A O 1
ATOM 791 N N . LYS A 1 103 ? -1.286 64.112 47.759 1.00 83.38 103 LYS A N 1
ATOM 792 C CA . LYS A 1 103 ? -2.327 64.094 48.800 1.00 83.38 103 LYS A CA 1
ATOM 793 C C . LYS A 1 103 ? -2.035 63.058 49.884 1.00 83.38 103 LYS A C 1
ATOM 795 O O . LYS A 1 103 ? -2.216 63.350 51.060 1.00 83.38 103 LYS A O 1
ATOM 800 N N . ALA A 1 104 ? -1.573 61.870 49.500 1.00 80.81 104 ALA A N 1
ATOM 801 C CA . ALA A 1 104 ? -1.261 60.791 50.434 1.00 80.81 104 ALA A CA 1
ATOM 802 C C . ALA A 1 104 ? 0.069 60.997 51.190 1.00 80.81 104 ALA A C 1
ATOM 804 O O . ALA A 1 104 ? 0.247 60.423 52.262 1.00 80.81 104 ALA A O 1
ATOM 805 N N . SER A 1 105 ? 1.007 61.781 50.644 1.00 73.25 105 SER A N 1
ATOM 806 C CA . SER A 1 105 ? 2.342 62.020 51.215 1.00 73.25 105 SER A CA 1
ATOM 807 C C . SER A 1 105 ? 2.486 63.347 51.970 1.00 73.25 105 SER A C 1
ATOM 809 O O . SER A 1 105 ? 3.584 63.668 52.416 1.00 73.25 105 SER A O 1
ATOM 811 N N . GLY A 1 106 ? 1.406 64.119 52.135 1.00 67.44 106 GLY A N 1
ATOM 812 C CA . GLY A 1 106 ? 1.436 65.375 52.893 1.00 67.44 106 GLY A CA 1
ATOM 813 C C . GLY A 1 106 ? 2.128 66.537 52.169 1.00 67.44 106 GLY A C 1
ATOM 814 O O . GLY A 1 106 ? 2.689 67.414 52.815 1.00 67.44 106 GLY A O 1
ATOM 815 N N . GLY A 1 107 ? 2.100 66.553 50.832 1.00 60.91 107 GLY A N 1
ATOM 816 C CA . GLY A 1 107 ? 2.557 67.683 50.011 1.00 60.91 107 GLY A CA 1
ATOM 817 C C . GLY A 1 107 ? 4.051 67.712 49.664 1.00 60.91 107 GLY A C 1
ATOM 818 O O . GLY A 1 107 ? 4.424 68.402 48.719 1.00 60.91 107 GLY A O 1
ATOM 819 N N . ALA A 1 108 ? 4.905 66.933 50.333 1.00 55.22 108 ALA A N 1
ATOM 820 C CA . ALA A 1 108 ? 6.326 66.836 49.996 1.00 55.22 108 ALA A CA 1
ATOM 821 C C . ALA A 1 108 ? 6.605 65.631 49.071 1.00 55.22 108 ALA A C 1
ATOM 823 O O . ALA A 1 108 ? 6.288 64.490 49.411 1.00 55.22 108 ALA A O 1
ATOM 824 N N . GLY A 1 109 ? 7.208 65.875 47.898 1.00 60.00 109 GLY A N 1
ATOM 825 C CA . GLY A 1 109 ? 7.913 64.842 47.117 1.00 60.00 109 GLY A CA 1
ATOM 826 C C . GLY A 1 109 ? 7.259 64.296 45.838 1.00 60.00 109 GLY A C 1
ATOM 827 O O . GLY A 1 109 ? 7.719 63.266 45.345 1.00 60.00 109 GLY A O 1
ATOM 828 N N . SER A 1 110 ? 6.231 64.937 45.262 1.00 60.41 110 SER A N 1
ATOM 829 C CA . SER A 1 110 ? 5.564 64.405 44.048 1.00 60.41 110 SER A CA 1
ATOM 830 C C . SER A 1 110 ? 6.455 64.315 42.795 1.00 60.41 110 SER A C 1
ATOM 832 O O . SER A 1 110 ? 6.182 63.492 41.926 1.00 60.41 110 SER A O 1
ATOM 834 N N . GLU A 1 111 ? 7.547 65.087 42.735 1.00 61.72 111 GLU A N 1
ATOM 835 C CA . GLU A 1 111 ? 8.537 65.059 41.641 1.00 61.72 111 GLU A CA 1
ATOM 836 C C . GLU A 1 111 ? 9.381 63.772 41.610 1.00 61.72 111 GLU A C 1
ATOM 838 O O . GLU A 1 111 ? 9.986 63.459 40.591 1.00 61.72 111 GLU A O 1
ATOM 843 N N . SER A 1 112 ? 9.401 63.000 42.703 1.00 68.44 112 SER A N 1
ATOM 844 C CA . SER A 1 112 ? 10.148 61.734 42.803 1.00 68.44 112 SER A CA 1
ATOM 845 C C . SER A 1 112 ? 9.342 60.491 42.398 1.00 68.44 112 SER A C 1
ATOM 847 O O . SER A 1 112 ? 9.864 59.376 42.444 1.00 68.44 112 SER A O 1
ATOM 849 N N . LEU A 1 113 ? 8.063 60.652 42.033 1.00 84.69 113 LEU A N 1
ATOM 850 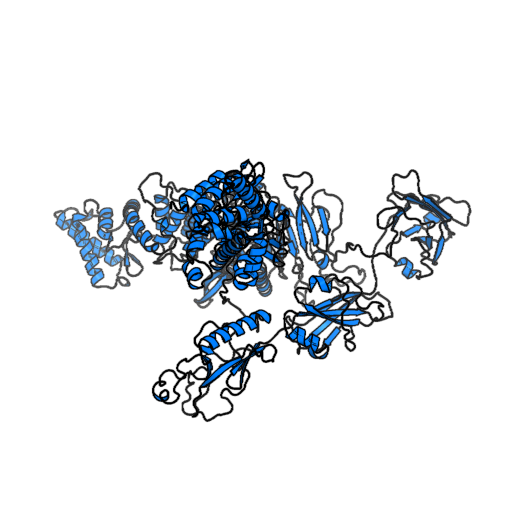C CA . LEU A 1 113 ? 7.217 59.534 41.622 1.00 84.69 113 LEU A CA 1
ATOM 851 C C . LEU A 1 113 ? 7.603 59.083 40.199 1.00 84.69 113 LEU A C 1
ATOM 853 O O . LEU A 1 113 ? 7.617 59.922 39.298 1.00 84.69 113 LEU A O 1
ATOM 857 N N . PRO A 1 114 ? 7.869 57.783 39.966 1.00 85.44 114 PRO A N 1
ATOM 858 C CA . PRO A 1 114 ? 8.126 57.268 38.624 1.00 85.44 114 PRO A CA 1
ATOM 859 C C . PRO A 1 114 ? 6.987 57.604 37.654 1.00 85.44 114 PRO A C 1
ATOM 861 O O . PRO A 1 114 ? 5.819 57.606 38.037 1.00 85.44 114 PRO A O 1
ATOM 864 N N . GLU A 1 115 ? 7.300 57.858 36.386 1.00 90.38 115 GLU A N 1
ATOM 865 C CA . GLU A 1 115 ? 6.264 57.936 35.350 1.00 90.38 115 GLU A CA 1
ATOM 866 C C . GLU A 1 115 ? 5.595 56.567 35.162 1.00 90.38 115 GLU A C 1
ATOM 868 O O . GLU A 1 115 ? 6.193 55.530 35.447 1.00 90.38 115 GLU A O 1
ATOM 873 N N . PHE A 1 116 ? 4.366 56.548 34.644 1.00 92.19 116 PHE A N 1
ATOM 874 C CA . PHE A 1 116 ? 3.594 55.355 34.295 1.00 92.19 116 PHE A CA 1
ATOM 875 C C . PHE A 1 116 ? 4.164 54.651 33.053 1.00 92.19 116 PHE A C 1
ATOM 877 O O . PHE A 1 116 ? 3.464 54.416 32.070 1.00 92.19 116 PHE A O 1
ATOM 884 N N . LYS A 1 117 ? 5.467 54.362 33.089 1.00 91.56 117 LYS A N 1
ATOM 885 C CA . LYS A 1 117 ? 6.230 53.654 32.071 1.00 91.56 117 LYS A CA 1
ATOM 886 C C . LYS A 1 117 ? 7.126 52.601 32.710 1.00 91.56 117 LYS A C 1
ATOM 888 O O . LYS A 1 117 ? 7.607 52.789 33.828 1.00 91.56 117 LYS A O 1
ATOM 893 N N . PHE A 1 118 ? 7.380 51.514 31.993 1.00 89.38 118 PHE A N 1
ATOM 894 C CA . PHE A 1 118 ? 8.409 50.563 32.403 1.00 89.38 118 PHE A CA 1
ATOM 895 C C . PHE A 1 118 ? 9.792 51.172 32.178 1.00 89.38 118 PHE A C 1
ATOM 897 O O . PHE A 1 118 ? 10.050 51.796 31.150 1.00 89.38 118 PHE A O 1
ATOM 904 N N . SER A 1 119 ? 10.666 51.040 33.171 1.00 84.25 119 SER A N 1
ATOM 905 C CA . SER A 1 119 ? 12.023 51.583 33.131 1.00 84.25 119 SER A CA 1
ATOM 906 C C . SER A 1 119 ? 13.084 50.503 32.976 1.00 84.25 119 SER A C 1
ATOM 908 O O . SER A 1 119 ? 14.203 50.843 32.604 1.00 84.25 119 SER A O 1
ATOM 910 N N . GLN A 1 120 ? 12.757 49.239 33.265 1.00 84.50 120 GLN A N 1
ATOM 911 C CA . GLN A 1 120 ? 13.675 48.098 33.222 1.00 84.50 120 GLN A CA 1
ATOM 912 C C . GLN A 1 120 ? 12.986 46.856 32.635 1.00 84.50 120 GLN A C 1
ATOM 914 O O . GLN A 1 120 ? 11.815 46.590 32.923 1.00 84.50 120 GLN A O 1
ATOM 919 N N . ASP A 1 121 ? 13.727 46.053 31.871 1.00 80.00 121 ASP A N 1
ATOM 920 C CA . ASP A 1 121 ? 13.226 44.813 31.263 1.00 80.00 121 ASP A CA 1
ATOM 921 C C . ASP A 1 121 ? 12.798 43.778 32.314 1.00 80.00 121 ASP A C 1
ATOM 923 O O . ASP A 1 121 ? 11.885 42.983 32.077 1.00 80.00 121 ASP A O 1
ATOM 927 N N . GLU A 1 122 ? 13.404 43.794 33.503 1.00 83.12 122 GLU A N 1
ATOM 928 C CA . GLU A 1 122 ? 13.049 42.927 34.627 1.00 83.12 122 GLU A CA 1
ATOM 929 C C . GLU A 1 122 ? 11.605 43.151 35.095 1.00 83.12 122 GLU A C 1
ATOM 931 O O . GLU A 1 122 ? 10.928 42.185 35.452 1.00 83.12 122 GLU A O 1
ATOM 936 N N . GLN A 1 123 ? 11.101 44.391 35.041 1.00 87.56 123 GLN A N 1
ATOM 937 C CA . GLN A 1 123 ? 9.712 44.710 35.400 1.00 87.56 123 GLN A CA 1
ATOM 938 C C . GLN A 1 123 ? 8.731 44.030 34.439 1.00 87.56 123 GLN A C 1
ATOM 940 O O . GLN A 1 123 ? 7.735 43.437 34.858 1.00 87.56 123 GLN A O 1
ATOM 945 N N . LEU A 1 124 ? 9.038 44.083 33.141 1.00 84.88 124 LEU A N 1
ATOM 946 C CA . LEU A 1 124 ? 8.248 43.450 32.091 1.00 84.88 124 LEU A CA 1
ATOM 947 C C . LEU A 1 124 ? 8.315 41.920 32.189 1.00 84.88 124 LEU A C 1
ATOM 949 O O . LEU A 1 124 ? 7.283 41.250 32.101 1.00 84.88 124 LEU A O 1
ATOM 953 N N . ASN A 1 125 ? 9.511 41.369 32.422 1.00 81.62 125 ASN A N 1
ATOM 954 C CA . ASN A 1 125 ? 9.715 39.931 32.596 1.00 81.62 125 ASN A CA 1
ATOM 955 C C . ASN A 1 125 ? 8.955 39.415 33.825 1.00 81.62 125 ASN A C 1
ATOM 957 O O . ASN A 1 125 ? 8.288 38.393 33.724 1.00 81.62 125 ASN A O 1
ATOM 961 N N . ALA A 1 126 ? 8.961 40.132 34.953 1.00 82.12 126 ALA A N 1
ATOM 962 C CA . ALA A 1 126 ? 8.243 39.725 36.162 1.00 82.12 126 ALA A CA 1
ATOM 963 C C . ALA A 1 126 ? 6.721 39.621 35.944 1.00 82.12 126 ALA A C 1
ATOM 965 O O . ALA A 1 126 ? 6.083 38.670 36.411 1.00 82.12 126 ALA A O 1
ATOM 966 N N . ILE A 1 127 ? 6.126 40.563 35.200 1.00 83.44 127 ILE A N 1
ATOM 967 C CA . ILE A 1 127 ? 4.701 40.491 34.839 1.00 83.44 127 ILE A CA 1
ATOM 968 C C . ILE A 1 127 ? 4.469 39.317 33.890 1.00 83.44 127 ILE A C 1
ATOM 970 O O . ILE A 1 127 ? 3.573 38.510 34.144 1.00 83.44 127 ILE A O 1
ATOM 974 N N . LEU A 1 128 ? 5.298 39.167 32.853 1.00 78.12 128 LEU A N 1
ATOM 975 C CA . LEU A 1 128 ? 5.191 38.068 31.894 1.00 78.12 128 LEU A CA 1
ATOM 976 C C . LEU A 1 128 ? 5.285 36.698 32.584 1.00 78.12 128 LEU A C 1
ATOM 978 O O . LEU A 1 128 ? 4.468 35.819 32.330 1.00 78.12 128 LEU A O 1
ATOM 982 N N . GLU A 1 129 ? 6.210 36.540 33.530 1.00 76.00 129 GLU A N 1
ATOM 983 C CA . GLU A 1 129 ? 6.368 35.333 34.340 1.00 76.00 129 GLU A CA 1
ATOM 984 C C . GLU A 1 129 ? 5.137 35.028 35.192 1.00 76.00 129 GLU A C 1
ATOM 986 O O . GLU A 1 129 ? 4.681 33.883 35.237 1.00 76.00 129 GLU A O 1
ATOM 991 N N . SER A 1 130 ? 4.549 36.047 35.828 1.00 74.50 130 SER A N 1
ATOM 992 C CA . SER A 1 130 ? 3.301 35.887 36.586 1.00 74.50 130 SER A CA 1
ATOM 993 C C . SER A 1 130 ? 2.128 35.462 35.690 1.00 74.50 130 SER A C 1
ATOM 995 O O . SER A 1 130 ? 1.218 34.757 36.136 1.00 74.50 130 SER A O 1
ATOM 997 N N . LYS A 1 131 ? 2.185 35.828 34.402 1.00 70.69 131 LYS A N 1
ATOM 998 C CA . LYS A 1 131 ? 1.206 35.490 33.365 1.00 70.69 131 LYS A CA 1
ATOM 999 C C . LYS A 1 131 ? 1.436 34.128 32.706 1.00 70.69 131 LYS A C 1
ATOM 1001 O O . LYS A 1 131 ? 0.491 33.603 32.121 1.00 70.69 131 LYS A O 1
ATOM 1006 N N . LEU A 1 132 ? 2.601 33.495 32.873 1.00 68.00 132 LEU A N 1
ATOM 1007 C CA . LEU A 1 132 ? 2.858 32.141 32.357 1.00 68.00 132 LEU A CA 1
ATOM 1008 C C . LEU A 1 132 ? 1.905 31.089 32.961 1.00 68.00 132 LEU A C 1
ATOM 1010 O O . LEU A 1 132 ? 1.501 30.160 32.267 1.00 68.00 132 LEU A O 1
ATOM 1014 N N . LYS A 1 133 ? 1.482 31.238 34.227 1.00 63.12 133 LYS A N 1
ATOM 1015 C CA . LYS A 1 133 ? 0.484 30.342 34.849 1.00 63.12 133 LYS A CA 1
ATOM 1016 C C . LYS A 1 133 ? -0.907 30.453 34.190 1.00 63.12 133 LYS A C 1
ATOM 1018 O O . LYS A 1 133 ? -1.429 29.422 33.775 1.00 63.12 133 LYS A O 1
ATOM 1023 N N . PRO A 1 134 ? -1.506 31.654 34.044 1.00 60.44 134 PRO A N 1
ATOM 1024 C CA . PRO A 1 134 ? -2.714 31.853 33.238 1.00 60.44 134 PRO A CA 1
ATOM 1025 C C . PRO A 1 134 ? -2.569 31.407 31.779 1.00 60.44 134 PRO A C 1
ATOM 1027 O O . PRO A 1 134 ? -3.522 30.892 31.205 1.00 60.44 134 PRO A O 1
ATOM 1030 N N . LEU A 1 135 ? -1.380 31.565 31.188 1.00 58.53 135 LEU A N 1
ATOM 1031 C CA . LEU A 1 135 ? -1.100 31.141 29.817 1.00 58.53 135 LEU A CA 1
ATOM 1032 C C . LEU A 1 135 ? -1.249 29.626 29.638 1.00 58.53 135 LEU A C 1
ATOM 1034 O O . LEU A 1 135 ? -1.766 29.197 28.614 1.00 58.53 135 LEU A O 1
ATOM 1038 N N . ALA A 1 136 ? -0.873 28.811 30.629 1.00 59.47 136 ALA A N 1
ATOM 1039 C CA . ALA A 1 136 ? -1.158 27.375 30.586 1.00 59.47 136 ALA A CA 1
ATOM 1040 C C . ALA A 1 136 ? -2.663 27.080 30.520 1.00 59.47 136 ALA A C 1
ATOM 1042 O O . ALA A 1 136 ? -3.058 26.172 29.798 1.00 59.47 136 ALA A O 1
ATOM 1043 N N . ALA A 1 137 ? -3.498 27.857 31.217 1.00 61.16 137 ALA A N 1
ATOM 1044 C CA . ALA A 1 137 ? -4.951 27.702 31.169 1.00 61.16 137 ALA A CA 1
ATOM 1045 C C . ALA A 1 137 ? -5.541 28.154 29.818 1.00 61.16 137 ALA A C 1
ATOM 1047 O O . ALA A 1 137 ? -6.374 27.449 29.259 1.00 61.16 137 ALA A O 1
ATOM 1048 N N . ASP A 1 138 ? -5.064 29.270 29.248 1.00 60.38 138 ASP A N 1
ATOM 1049 C CA . ASP A 1 138 ? -5.455 29.716 27.896 1.00 60.38 138 ASP A CA 1
ATOM 1050 C C . ASP A 1 138 ? -5.042 28.689 26.832 1.00 60.38 138 ASP A C 1
ATOM 1052 O O . ASP A 1 138 ? -5.815 28.329 25.950 1.00 60.38 138 ASP A O 1
ATOM 1056 N N . ILE A 1 139 ? -3.839 28.131 26.958 1.00 60.53 139 ILE A N 1
ATOM 1057 C CA . ILE A 1 139 ? -3.340 27.066 26.087 1.00 60.53 139 ILE A CA 1
ATOM 1058 C C . ILE A 1 139 ? -4.167 25.786 26.243 1.00 60.53 139 ILE A C 1
ATOM 1060 O O . ILE A 1 139 ? -4.490 25.159 25.235 1.00 60.53 139 ILE A O 1
ATOM 1064 N N . GLN A 1 140 ? -4.551 25.413 27.467 1.00 62.38 140 GLN A N 1
ATOM 1065 C CA . GLN A 1 140 ? -5.463 24.295 27.723 1.00 62.38 140 GLN A CA 1
ATOM 1066 C C . GLN A 1 140 ? -6.825 24.518 27.059 1.00 62.38 140 GLN A C 1
ATOM 1068 O O . GLN A 1 140 ? -7.335 23.610 26.406 1.00 62.38 140 GLN A O 1
ATOM 1073 N N . ASP A 1 141 ? -7.385 25.725 27.142 1.00 65.44 141 ASP A N 1
ATOM 1074 C CA . ASP A 1 141 ? -8.639 26.057 26.464 1.00 65.44 141 ASP A CA 1
ATOM 1075 C C . ASP A 1 141 ? -8.490 26.054 24.930 1.00 65.44 141 ASP A C 1
ATOM 1077 O O . ASP A 1 141 ? -9.358 25.516 24.244 1.00 65.44 141 ASP A O 1
ATOM 1081 N N . LYS A 1 142 ? -7.371 26.544 24.371 1.00 64.50 142 LYS A N 1
ATOM 1082 C CA . LYS A 1 142 ? -7.075 26.466 22.921 1.00 64.50 142 LYS A CA 1
ATOM 1083 C C . LYS A 1 142 ? -6.820 25.032 22.429 1.00 64.50 142 LYS A C 1
ATOM 1085 O O . LYS A 1 142 ? -7.012 24.746 21.243 1.00 64.50 142 LYS A O 1
ATOM 1090 N N . LEU A 1 143 ? -6.372 24.136 23.315 1.00 61.06 143 LEU A N 1
ATOM 1091 C CA . LEU A 1 143 ? -6.173 22.700 23.064 1.00 61.06 143 LEU A CA 1
ATOM 1092 C C . LEU A 1 143 ? -7.459 21.880 23.248 1.00 61.06 143 LEU A C 1
ATOM 1094 O O . LEU A 1 143 ? -7.541 20.761 22.724 1.00 61.06 143 LEU A O 1
ATOM 1098 N N . ARG A 1 144 ? -8.460 22.412 23.958 1.00 61.31 144 ARG A N 1
ATOM 1099 C CA . ARG A 1 144 ? -9.702 21.717 24.304 1.00 61.31 144 ARG A CA 1
ATOM 1100 C C . ARG A 1 144 ? -10.481 21.330 23.043 1.00 61.31 144 ARG A C 1
ATOM 1102 O O . ARG A 1 144 ? -10.771 22.152 22.181 1.00 61.31 144 ARG A O 1
ATOM 1109 N N . GLY A 1 145 ? -10.810 20.043 22.922 1.00 55.69 145 GLY A N 1
ATOM 1110 C CA . GLY A 1 145 ? -11.481 19.484 21.739 1.00 55.69 145 GLY A CA 1
ATOM 1111 C C . GLY A 1 145 ? -10.551 19.165 20.560 1.00 55.69 145 GLY A C 1
ATOM 1112 O O . GLY A 1 145 ? -11.008 18.616 19.557 1.00 55.69 145 GLY A O 1
ATOM 1113 N N . SER A 1 146 ? -9.247 19.443 20.668 1.00 58.50 146 SER A N 1
ATOM 1114 C CA . SER A 1 146 ? -8.255 18.983 19.694 1.00 58.50 146 SER A CA 1
ATOM 1115 C C . SER A 1 146 ? -7.788 17.556 20.009 1.00 58.50 146 SER A C 1
ATOM 1117 O O . SER A 1 146 ? -7.789 17.109 21.156 1.00 58.50 146 SER A O 1
ATOM 1119 N N . SER A 1 147 ? -7.288 16.831 19.003 1.00 53.91 147 SER A N 1
ATOM 1120 C CA . SER A 1 147 ? -6.682 15.505 19.211 1.00 53.91 147 SER A CA 1
ATOM 1121 C C . SER A 1 147 ? -5.354 15.529 19.988 1.00 53.91 147 SER A C 1
ATOM 1123 O O . SER A 1 147 ? -4.708 14.488 20.101 1.00 53.91 147 SER A O 1
ATOM 1125 N N . LEU A 1 148 ? -4.915 16.712 20.427 1.00 56.38 148 LEU A N 1
ATOM 1126 C CA . LEU A 1 148 ? -3.697 16.969 21.190 1.00 56.38 148 LEU A CA 1
ATOM 1127 C C . LEU A 1 148 ? -3.978 17.238 22.679 1.00 56.38 148 LEU A C 1
ATOM 1129 O O . LEU A 1 148 ? -3.038 17.553 23.400 1.00 56.38 148 LEU A O 1
ATOM 1133 N N . ALA A 1 149 ? -5.227 17.080 23.137 1.00 55.50 149 ALA A N 1
ATOM 1134 C CA . ALA A 1 149 ? -5.641 17.264 24.532 1.00 55.50 149 ALA A CA 1
ATOM 1135 C C . ALA A 1 149 ? -4.687 16.583 25.537 1.00 55.50 149 ALA A C 1
ATOM 1137 O O . ALA A 1 149 ? -4.255 17.200 26.491 1.00 55.50 149 ALA A O 1
ATOM 1138 N N . ASN A 1 150 ? -4.177 15.382 25.247 1.00 49.75 150 ASN A N 1
ATOM 1139 C CA . ASN A 1 150 ? -3.233 14.678 26.130 1.00 49.75 150 ASN A CA 1
ATOM 1140 C C . ASN A 1 150 ? -1.854 15.367 26.331 1.00 49.75 150 ASN A C 1
ATOM 1142 O O . ASN A 1 150 ? -1.046 14.862 27.105 1.00 49.75 150 ASN A O 1
ATOM 1146 N N . LEU A 1 151 ? -1.549 16.484 25.651 1.00 51.97 151 LEU A N 1
ATOM 1147 C CA . LEU A 1 151 ? -0.416 17.373 25.983 1.00 51.97 151 LEU A CA 1
ATOM 1148 C C . LEU A 1 151 ? -0.695 18.252 27.229 1.00 51.97 151 LEU A C 1
ATOM 1150 O O . LEU A 1 151 ? 0.156 19.051 27.612 1.00 51.97 151 LEU A O 1
ATOM 1154 N N . GLU A 1 152 ? -1.862 18.092 27.865 1.00 48.09 152 GLU A N 1
ATOM 1155 C CA . GLU A 1 152 ? -2.391 18.800 29.046 1.00 48.09 152 GLU A CA 1
ATOM 1156 C C . GLU A 1 152 ? -1.467 18.843 30.285 1.00 48.09 152 GLU A C 1
ATOM 1158 O O . GLU A 1 152 ? -1.642 19.712 31.139 1.00 48.09 152 GLU A O 1
ATOM 1163 N N . GLU A 1 153 ? -0.471 17.958 30.394 1.00 47.81 153 GLU A N 1
ATOM 1164 C CA . GLU A 1 153 ? 0.344 17.755 31.606 1.00 47.81 153 GLU A CA 1
ATOM 1165 C C . GLU A 1 153 ? 1.678 18.538 31.657 1.00 47.81 153 GLU A C 1
ATOM 1167 O O . GLU A 1 153 ? 2.599 18.174 32.394 1.00 47.81 153 GLU A O 1
ATOM 1172 N N . VAL A 1 154 ? 1.829 19.643 30.916 1.00 50.62 154 VAL A N 1
ATOM 1173 C CA . VAL A 1 154 ? 3.037 20.488 31.028 1.00 50.62 154 VAL A CA 1
ATOM 1174 C C . VAL A 1 154 ? 2.989 21.311 32.324 1.00 50.62 154 VAL A C 1
ATOM 1176 O O . VAL A 1 154 ? 2.466 22.423 32.372 1.00 50.62 154 VAL A O 1
ATOM 1179 N N . LYS A 1 155 ? 3.561 20.770 33.406 1.00 49.47 155 LYS A N 1
ATOM 1180 C CA . LYS A 1 155 ? 3.765 21.505 34.663 1.00 49.47 155 LYS A CA 1
ATOM 1181 C C . LYS A 1 155 ? 4.813 22.606 34.456 1.00 49.47 155 LYS A C 1
ATOM 1183 O O . LYS A 1 155 ? 6.010 22.333 34.410 1.00 49.47 155 LYS A O 1
ATOM 1188 N N . LEU A 1 156 ? 4.361 23.858 34.368 1.00 49.03 156 LEU A N 1
ATOM 1189 C CA . LEU A 1 156 ? 5.200 25.062 34.424 1.00 49.03 156 LEU A CA 1
ATOM 1190 C C . LEU A 1 156 ? 5.733 25.267 35.854 1.00 49.03 156 LEU A C 1
ATOM 1192 O O . LEU A 1 156 ? 5.316 26.182 36.565 1.00 49.03 156 LEU A O 1
ATOM 1196 N N . THR A 1 157 ? 6.604 24.381 36.332 1.00 46.72 157 THR A N 1
ATOM 1197 C CA . THR A 1 157 ? 7.312 24.599 37.597 1.00 46.72 157 THR A CA 1
ATOM 1198 C C . THR A 1 157 ? 8.526 25.477 37.340 1.00 46.72 157 THR A C 1
ATOM 1200 O O . THR A 1 157 ? 9.365 25.171 36.494 1.00 46.72 157 THR A O 1
ATOM 1203 N N . SER A 1 158 ? 8.612 26.591 38.068 1.00 44.59 158 SER A N 1
ATOM 1204 C CA . SER A 1 158 ? 9.808 27.424 38.139 1.00 44.59 158 SER A CA 1
ATOM 1205 C C . SER A 1 158 ? 10.967 26.562 38.630 1.00 44.59 158 SER A C 1
ATOM 1207 O O . SER A 1 158 ? 10.917 26.093 39.763 1.00 44.59 158 SER A O 1
ATOM 1209 N N . SER A 1 159 ? 11.970 26.368 37.774 1.00 47.25 159 SER A N 1
ATOM 1210 C CA . SER A 1 159 ? 13.241 25.687 38.049 1.00 47.25 159 SER A CA 1
ATOM 1211 C C . SER A 1 159 ? 13.139 24.214 38.484 1.00 47.25 159 SER A C 1
ATOM 1213 O O . SER A 1 159 ? 12.754 23.908 39.608 1.00 47.25 159 SER A O 1
ATOM 1215 N N . GLY A 1 160 ? 13.571 23.302 37.605 1.00 47.47 160 GLY A N 1
ATOM 1216 C CA . GLY A 1 160 ? 13.912 21.922 37.975 1.00 47.47 160 GLY A CA 1
ATOM 1217 C C . GLY A 1 160 ? 13.272 20.838 37.106 1.00 47.47 160 GLY A C 1
ATOM 1218 O O . GLY A 1 160 ? 12.117 20.478 37.302 1.00 47.47 160 GLY A O 1
ATOM 1219 N N . THR A 1 161 ? 14.063 20.284 36.181 1.00 42.78 161 THR A N 1
ATOM 1220 C CA . THR A 1 161 ? 13.928 18.916 35.630 1.00 42.78 161 THR A CA 1
ATOM 1221 C C . THR A 1 161 ? 12.547 18.492 35.105 1.00 42.78 161 THR A C 1
ATOM 1223 O O . THR A 1 161 ? 12.125 17.360 35.335 1.00 42.78 161 THR A O 1
ATOM 1226 N N . SER A 1 162 ? 11.843 19.343 34.358 1.00 46.22 162 SER A N 1
ATOM 1227 C CA . SER A 1 162 ? 10.721 18.883 33.532 1.00 46.22 162 SER A CA 1
ATOM 1228 C C . SER A 1 162 ? 11.223 18.525 32.126 1.00 46.22 162 SER A C 1
ATOM 1230 O O . SER A 1 162 ? 11.942 19.292 31.491 1.00 46.22 162 SER A O 1
ATOM 1232 N N . GLN A 1 163 ? 10.880 17.325 31.641 1.00 53.59 163 GLN A N 1
ATOM 1233 C CA . GLN A 1 163 ? 11.189 16.826 30.290 1.00 53.59 163 GLN A CA 1
ATOM 1234 C C . GLN A 1 163 ? 10.347 17.560 29.224 1.00 53.59 163 GLN A C 1
ATOM 1236 O O . GLN A 1 163 ? 9.533 16.954 28.527 1.00 53.59 163 GLN A O 1
ATOM 1241 N N . ILE A 1 164 ? 10.464 18.887 29.135 1.00 56.25 164 ILE A N 1
ATOM 1242 C CA . ILE A 1 164 ? 9.744 19.682 28.136 1.00 56.25 164 ILE A CA 1
ATOM 1243 C C . ILE A 1 164 ? 10.617 19.783 26.885 1.00 56.25 164 ILE A C 1
ATOM 1245 O O . ILE A 1 164 ? 11.774 20.192 26.956 1.00 56.25 164 ILE A O 1
ATOM 1249 N N . SER A 1 165 ? 10.066 19.382 25.738 1.00 62.34 165 SER A N 1
ATOM 1250 C CA . SER A 1 165 ? 10.776 19.448 24.457 1.00 62.34 165 SER A CA 1
ATOM 1251 C C . SER A 1 165 ? 10.863 20.880 23.913 1.00 62.34 165 SER A C 1
ATOM 1253 O O . SER A 1 165 ? 9.954 21.683 24.138 1.00 62.34 165 SER A O 1
ATOM 1255 N N . LYS A 1 166 ? 11.910 21.203 23.148 1.00 64.50 166 LYS A N 1
ATOM 1256 C CA . LYS A 1 166 ? 12.026 22.502 22.453 1.00 64.50 166 LYS A CA 1
ATOM 1257 C C . LYS A 1 166 ? 10.883 22.756 21.463 1.00 64.50 166 LYS A C 1
ATOM 1259 O O . LYS A 1 166 ? 10.402 23.881 21.332 1.00 64.50 166 LYS A O 1
ATOM 1264 N N . GLU A 1 167 ? 10.358 21.698 20.846 1.00 63.31 167 GLU A N 1
ATOM 1265 C CA . GLU A 1 167 ? 9.162 21.765 20.006 1.00 63.31 167 GLU A CA 1
ATOM 1266 C C . GLU A 1 167 ? 7.924 22.238 20.797 1.00 63.31 167 GLU A C 1
ATOM 1268 O O . GLU A 1 167 ? 7.107 22.995 20.267 1.00 63.31 167 GLU A O 1
ATOM 1273 N N . ASN A 1 168 ? 7.810 21.871 22.082 1.00 67.75 168 ASN A N 1
ATOM 1274 C CA . ASN A 1 168 ? 6.755 22.389 22.958 1.00 67.75 168 ASN A CA 1
ATOM 1275 C C . ASN A 1 168 ? 6.958 23.880 23.258 1.00 67.75 168 ASN A C 1
ATOM 1277 O O . ASN A 1 168 ? 5.981 24.619 23.236 1.00 67.75 168 ASN A O 1
ATOM 1281 N N . VAL A 1 169 ? 8.191 24.352 23.490 1.00 67.94 169 VAL A N 1
ATOM 1282 C CA . VAL A 1 169 ? 8.481 25.788 23.718 1.00 67.94 169 VAL A CA 1
ATOM 1283 C C . VAL A 1 169 ? 7.944 26.629 22.564 1.00 67.94 169 VAL A C 1
ATOM 1285 O O . VAL A 1 169 ? 7.195 27.582 22.772 1.00 67.94 169 VAL A O 1
ATOM 1288 N N . ALA A 1 170 ? 8.291 26.251 21.335 1.00 66.75 170 ALA A N 1
ATOM 1289 C CA . ALA A 1 170 ? 7.898 27.001 20.155 1.00 66.75 170 ALA A CA 1
ATOM 1290 C C . ALA A 1 170 ? 6.396 26.884 19.856 1.00 66.75 170 ALA A C 1
ATOM 1292 O O . ALA A 1 170 ? 5.780 27.881 19.482 1.00 66.75 170 ALA A O 1
ATOM 1293 N N . LEU A 1 171 ? 5.775 25.719 20.083 1.00 68.12 171 LEU A N 1
ATOM 1294 C CA . LEU A 1 171 ? 4.321 25.561 19.970 1.00 68.12 171 LEU A CA 1
ATOM 1295 C C . LEU A 1 171 ? 3.567 26.449 20.976 1.00 68.12 171 LEU A C 1
ATOM 1297 O O . LEU A 1 171 ? 2.596 27.102 20.603 1.00 68.12 171 LEU A O 1
ATOM 1301 N N . LEU A 1 172 ? 4.021 26.504 22.232 1.00 68.94 172 LEU A N 1
ATOM 1302 C CA . LEU A 1 172 ? 3.408 27.325 23.282 1.00 68.94 172 LEU A CA 1
ATOM 1303 C C . LEU A 1 172 ? 3.588 28.823 23.002 1.00 68.94 172 LEU A C 1
ATOM 1305 O O . LEU A 1 172 ? 2.633 29.588 23.133 1.00 68.94 172 LEU A O 1
ATOM 1309 N N . ALA A 1 173 ? 4.775 29.238 22.552 1.00 69.88 173 ALA A N 1
ATOM 1310 C CA . ALA A 1 173 ? 5.023 30.615 22.130 1.00 69.88 173 ALA A CA 1
ATOM 1311 C C . ALA A 1 173 ? 4.088 31.027 20.983 1.00 69.88 173 ALA A C 1
ATOM 1313 O O . ALA A 1 173 ? 3.530 32.121 20.976 1.00 69.88 173 ALA A O 1
ATOM 1314 N N . LEU A 1 174 ? 3.854 30.119 20.038 1.00 66.81 174 LEU A N 1
ATOM 1315 C CA . LEU A 1 174 ? 2.965 30.359 18.908 1.00 66.81 174 LEU A CA 1
ATOM 1316 C C . LEU A 1 174 ? 1.500 30.434 19.310 1.00 66.81 174 LEU A C 1
ATOM 1318 O O . LEU A 1 174 ? 0.786 31.288 18.797 1.00 66.81 174 LEU A O 1
ATOM 1322 N N . LEU A 1 175 ? 1.055 29.615 20.261 1.00 66.00 175 LEU A N 1
ATOM 1323 C CA . LEU A 1 175 ? -0.285 29.743 20.835 1.00 66.00 175 LEU A CA 1
ATOM 1324 C C . LEU A 1 175 ? -0.483 31.068 21.574 1.00 66.00 175 LEU A C 1
ATOM 1326 O O . LEU A 1 175 ? -1.600 31.583 21.576 1.00 66.00 175 LEU A O 1
ATOM 1330 N N . HIS A 1 176 ? 0.575 31.622 22.169 1.00 70.19 176 HIS A N 1
ATOM 1331 C CA . HIS A 1 176 ? 0.534 32.925 22.826 1.00 70.19 176 HIS A CA 1
ATOM 1332 C C . HIS A 1 176 ? 0.450 34.085 21.822 1.00 70.19 176 HIS A C 1
ATOM 1334 O O . HIS A 1 176 ? -0.374 34.978 21.987 1.00 70.19 176 HIS A O 1
ATOM 1340 N N . ILE A 1 177 ? 1.280 34.059 20.773 1.00 66.25 177 ILE A N 1
ATOM 1341 C CA . ILE A 1 177 ? 1.392 35.146 19.781 1.00 66.25 177 ILE A CA 1
ATOM 1342 C C . ILE A 1 177 ? 0.255 35.095 18.745 1.00 66.25 177 ILE A C 1
ATOM 1344 O O . ILE A 1 177 ? -0.139 36.115 18.184 1.00 66.25 177 ILE A O 1
ATOM 1348 N N . SER A 1 178 ? -0.285 33.908 18.466 1.00 64.62 178 SER A N 1
ATOM 1349 C CA . SER A 1 178 ? -1.348 33.721 17.479 1.00 64.62 178 SER A CA 1
ATOM 1350 C C . SER A 1 178 ? -2.674 34.330 17.941 1.00 64.62 178 SER A C 1
ATOM 1352 O O . SER A 1 178 ? -3.226 33.949 18.976 1.00 64.62 178 SER A O 1
ATOM 1354 N N . SER A 1 179 ? -3.268 35.166 17.084 1.00 59.75 179 SER A N 1
ATOM 1355 C CA . SER A 1 179 ? -4.638 35.677 17.240 1.00 59.75 179 SER A CA 1
ATOM 1356 C C . SER A 1 179 ? -5.720 34.611 17.003 1.00 59.75 179 SER A C 1
ATOM 1358 O O . SER A 1 179 ? -6.896 34.835 17.297 1.00 59.75 179 SER A O 1
ATOM 1360 N N . LYS A 1 180 ? -5.355 33.424 16.489 1.00 62.81 180 LYS A N 1
ATOM 1361 C CA . LYS A 1 180 ? -6.299 32.319 16.265 1.00 62.81 180 LYS A CA 1
ATOM 1362 C C . LYS A 1 180 ? -6.770 31.720 17.593 1.00 62.81 180 LYS A C 1
ATOM 1364 O O . LYS A 1 180 ? -5.969 31.362 18.456 1.00 62.81 180 LYS A O 1
ATOM 1369 N N . LYS A 1 181 ? -8.091 31.558 17.709 1.00 61.69 181 LYS A N 1
ATOM 1370 C CA . LYS A 1 181 ? -8.775 31.062 18.913 1.00 61.69 181 LYS A CA 1
ATOM 1371 C C . LYS A 1 181 ? -8.593 29.556 19.158 1.00 61.69 181 LYS A C 1
ATOM 1373 O O . LYS A 1 181 ? -8.663 29.138 20.299 1.00 61.69 181 LYS A O 1
ATOM 1378 N N . ASN A 1 182 ? -8.344 28.766 18.110 1.00 64.19 182 ASN A N 1
ATOM 1379 C CA . ASN A 1 182 ? -8.166 27.311 18.175 1.00 64.19 182 ASN A CA 1
ATOM 1380 C C . ASN A 1 182 ? -6.926 26.886 17.378 1.00 64.19 182 ASN A C 1
ATOM 1382 O O . ASN A 1 182 ? -6.542 27.561 16.418 1.00 64.19 182 ASN A O 1
ATOM 1386 N N . ILE A 1 183 ? -6.349 25.733 17.727 1.00 65.81 183 ILE A N 1
ATOM 1387 C CA . ILE A 1 183 ? -5.301 25.093 16.921 1.00 65.81 183 ILE A CA 1
ATOM 1388 C C . ILE A 1 183 ? -5.867 24.657 15.572 1.00 65.81 183 ILE A C 1
ATOM 1390 O O . ILE A 1 183 ? -6.912 24.009 15.495 1.00 65.81 183 ILE A O 1
ATOM 1394 N N . ASP A 1 184 ? -5.136 24.975 14.507 1.00 68.62 184 ASP A N 1
ATOM 1395 C CA . ASP A 1 184 ? -5.472 24.524 13.165 1.00 68.62 184 ASP A CA 1
ATOM 1396 C C . ASP A 1 184 ? -5.441 22.983 13.085 1.00 68.62 184 ASP A C 1
ATOM 1398 O O . ASP A 1 184 ? -4.445 22.361 13.481 1.00 68.62 184 ASP A O 1
ATOM 1402 N N . PRO A 1 185 ? -6.500 22.333 12.570 1.00 66.75 185 PRO A N 1
ATOM 1403 C CA . PRO A 1 185 ? -6.547 20.880 12.441 1.00 66.75 185 PRO A CA 1
ATOM 1404 C C . PRO A 1 185 ? -5.366 20.283 11.660 1.00 66.75 185 PRO A C 1
ATOM 1406 O O . PRO A 1 185 ? -4.946 19.160 11.955 1.00 66.75 185 PRO A O 1
ATOM 1409 N N . ALA A 1 186 ? -4.806 21.012 10.686 1.00 63.84 186 ALA A N 1
ATOM 1410 C CA . ALA A 1 186 ? -3.630 20.589 9.934 1.00 63.84 186 ALA A CA 1
ATOM 1411 C C . ALA A 1 186 ? -2.381 20.575 10.821 1.00 63.84 186 ALA A C 1
ATOM 1413 O O . ALA A 1 186 ? -1.675 19.568 10.844 1.00 63.84 186 ALA A O 1
ATOM 1414 N N . LEU A 1 187 ? -2.159 21.621 11.625 1.00 68.81 187 LEU A N 1
ATOM 1415 C CA . LEU A 1 187 ? -1.075 21.654 12.610 1.00 68.81 187 LEU A CA 1
ATOM 1416 C C . LEU A 1 187 ? -1.210 20.509 13.624 1.00 68.81 187 LEU A C 1
ATOM 1418 O O . LEU A 1 187 ? -0.243 19.786 13.872 1.00 68.81 187 LEU A O 1
ATOM 1422 N N . ALA A 1 188 ? -2.417 20.285 14.156 1.00 66.75 188 ALA A N 1
ATOM 1423 C CA . ALA A 1 188 ? -2.677 19.185 15.084 1.00 66.75 188 ALA A CA 1
ATOM 1424 C C . ALA A 1 188 ? -2.368 17.816 14.456 1.00 66.75 188 ALA A C 1
ATOM 1426 O O . ALA A 1 188 ? -1.753 16.949 15.085 1.00 66.75 188 ALA A O 1
ATOM 1427 N N . LYS A 1 189 ? -2.739 17.634 13.184 1.00 64.75 189 LYS A N 1
ATOM 1428 C CA . LYS A 1 189 ? -2.419 16.443 12.392 1.00 64.75 189 LYS A CA 1
ATOM 1429 C C . LYS A 1 189 ? -0.912 16.297 12.165 1.00 64.75 189 LYS A C 1
ATOM 1431 O O . LYS A 1 189 ? -0.406 15.183 12.292 1.00 64.75 189 LYS A O 1
ATOM 1436 N N . TYR A 1 190 ? -0.189 17.379 11.873 1.00 67.94 190 TYR A N 1
ATOM 1437 C CA . TYR A 1 190 ? 1.262 17.354 11.657 1.00 67.94 190 TYR A CA 1
ATOM 1438 C C . TYR A 1 190 ? 2.018 16.955 12.923 1.00 67.94 190 TYR A C 1
ATOM 1440 O O . TYR A 1 190 ? 2.834 16.029 12.867 1.00 67.94 190 TYR A O 1
ATOM 1448 N N . ILE A 1 191 ? 1.656 17.539 14.067 1.00 63.91 191 ILE A N 1
ATOM 1449 C CA . ILE A 1 191 ? 2.208 17.188 15.383 1.00 63.91 191 ILE A CA 1
ATOM 1450 C C . ILE A 1 191 ? 1.901 15.721 15.720 1.00 63.91 191 ILE A C 1
ATOM 1452 O O . ILE A 1 191 ? 2.809 14.960 16.052 1.00 63.91 191 ILE A O 1
ATOM 1456 N N . LYS A 1 192 ? 0.651 15.267 15.538 1.00 61.31 192 LYS A N 1
ATOM 1457 C CA . LYS A 1 192 ? 0.249 13.867 15.780 1.00 61.31 192 LYS A CA 1
ATOM 1458 C C . LYS A 1 192 ? 0.970 12.871 14.869 1.00 61.31 192 LYS A C 1
ATOM 1460 O O . LYS A 1 192 ? 1.305 11.771 15.300 1.00 61.31 192 LYS A O 1
ATOM 1465 N N . SER A 1 193 ? 1.234 13.258 13.622 1.00 56.19 193 SER A N 1
ATOM 1466 C CA . SER A 1 193 ? 2.010 12.453 12.669 1.00 56.19 193 SER A CA 1
ATOM 1467 C C . SER A 1 193 ? 3.519 12.466 12.941 1.00 56.19 193 SER A C 1
ATOM 1469 O O . SER A 1 193 ? 4.273 11.867 12.179 1.00 56.19 193 SER A O 1
ATOM 1471 N N . LYS A 1 194 ? 3.965 13.153 14.006 1.00 56.94 194 LYS A N 1
ATOM 1472 C CA . LYS A 1 194 ? 5.375 13.382 14.356 1.00 56.94 194 LYS A CA 1
ATOM 1473 C C . LYS A 1 194 ? 6.194 13.989 13.213 1.00 56.94 194 LYS A C 1
ATOM 1475 O O . LYS A 1 194 ? 7.404 13.796 13.147 1.00 56.94 194 LYS A O 1
ATOM 1480 N N . SER A 1 195 ? 5.543 14.722 12.311 1.00 61.94 195 SER A N 1
ATOM 1481 C CA . SER A 1 195 ? 6.200 15.350 11.172 1.00 61.94 195 SER A CA 1
ATOM 1482 C C . SER A 1 195 ? 6.775 16.699 11.598 1.00 61.94 195 SER A C 1
ATOM 1484 O O . SER A 1 195 ? 6.116 17.731 11.462 1.00 61.94 195 SER A O 1
ATOM 1486 N N . ARG A 1 196 ? 8.007 16.678 12.136 1.00 66.50 196 ARG A N 1
ATOM 1487 C CA . ARG A 1 196 ? 8.707 17.872 12.649 1.00 66.50 196 ARG A CA 1
ATOM 1488 C C . ARG A 1 196 ? 8.750 18.990 11.607 1.00 66.50 196 ARG A C 1
ATOM 1490 O O . ARG A 1 196 ? 8.371 20.112 11.914 1.00 66.50 196 ARG A O 1
ATOM 1497 N N . PHE A 1 197 ? 9.114 18.656 10.369 1.00 66.44 197 PHE A N 1
ATOM 1498 C CA . PHE A 1 197 ? 9.183 19.612 9.265 1.00 66.44 197 PHE A CA 1
ATOM 1499 C C . PHE A 1 197 ? 7.826 20.255 8.947 1.00 66.44 197 PHE A C 1
ATOM 1501 O O . PHE A 1 197 ? 7.737 21.470 8.844 1.00 66.44 197 PHE A O 1
ATOM 1508 N N . LYS A 1 198 ? 6.746 19.466 8.835 1.00 66.31 198 LYS A N 1
ATOM 1509 C CA . LYS A 1 198 ? 5.409 20.001 8.516 1.00 66.31 198 LYS A CA 1
ATOM 1510 C C . LYS A 1 198 ? 4.863 20.883 9.634 1.00 66.31 198 LYS A C 1
ATOM 1512 O O . LYS A 1 198 ? 4.227 21.894 9.356 1.00 66.31 198 LYS A O 1
ATOM 1517 N N . ALA A 1 199 ? 5.120 20.503 10.886 1.00 68.75 199 ALA A N 1
ATOM 1518 C CA . ALA A 1 199 ? 4.767 21.314 12.044 1.00 68.75 199 ALA A CA 1
ATOM 1519 C C . ALA A 1 199 ? 5.566 22.626 12.055 1.00 68.75 199 ALA A C 1
ATOM 1521 O O . ALA A 1 199 ? 4.962 23.690 12.122 1.00 68.75 199 ALA A O 1
ATOM 1522 N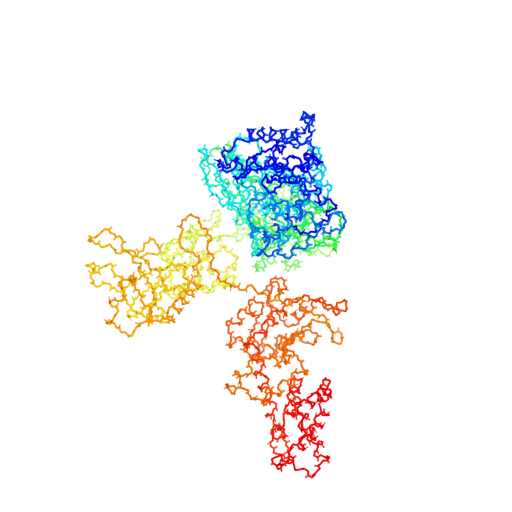 N . TRP A 1 200 ? 6.892 22.559 11.898 1.00 73.12 200 TRP A N 1
ATOM 1523 C CA . TRP A 1 200 ? 7.764 23.731 11.794 1.00 73.12 200 TRP A CA 1
ATOM 1524 C C . TRP A 1 200 ? 7.357 24.667 10.649 1.00 73.12 200 TRP A C 1
ATOM 1526 O O . TRP A 1 200 ? 7.197 25.861 10.874 1.00 73.12 200 TRP A O 1
ATOM 1536 N N . PHE A 1 201 ? 7.147 24.135 9.443 1.00 69.50 201 PHE A N 1
ATOM 1537 C CA . PHE A 1 201 ? 6.807 24.920 8.259 1.00 69.50 201 PHE A CA 1
ATOM 1538 C C . PHE A 1 201 ? 5.487 25.671 8.461 1.00 69.50 201 PHE A C 1
ATOM 1540 O O . PHE A 1 201 ? 5.414 26.883 8.258 1.00 69.50 201 PHE A O 1
ATOM 1547 N N . TRP A 1 202 ? 4.456 24.973 8.951 1.00 69.38 202 TRP A N 1
ATOM 1548 C CA . TRP A 1 202 ? 3.172 25.590 9.280 1.00 69.38 202 TRP A CA 1
ATOM 1549 C C . TRP A 1 202 ? 3.338 26.705 10.327 1.00 69.38 202 TRP A C 1
ATOM 1551 O O . TRP A 1 202 ? 2.793 27.802 10.211 1.00 69.38 202 TRP A O 1
ATOM 1561 N N . LEU A 1 203 ? 4.156 26.458 11.343 1.00 66.62 203 LEU A N 1
ATOM 1562 C CA . LEU A 1 203 ? 4.403 27.399 12.428 1.00 66.62 203 LEU A CA 1
ATOM 1563 C C . LEU A 1 203 ? 5.190 28.641 11.988 1.00 66.62 203 LEU A C 1
ATOM 1565 O O . LEU A 1 203 ? 4.815 29.756 12.337 1.00 66.62 203 LEU A O 1
ATOM 1569 N N . ALA A 1 204 ? 6.228 28.475 11.174 1.00 66.31 204 ALA A N 1
ATOM 1570 C CA . ALA A 1 204 ? 7.069 29.569 10.700 1.00 66.31 204 ALA A CA 1
ATOM 1571 C C . ALA A 1 204 ? 6.412 30.401 9.580 1.00 66.31 204 ALA A C 1
ATOM 1573 O O . ALA A 1 204 ? 6.636 31.614 9.509 1.00 66.31 204 ALA A O 1
ATOM 1574 N N . HIS A 1 205 ? 5.597 29.782 8.716 1.00 63.09 205 HIS A N 1
ATOM 1575 C CA . HIS A 1 205 ? 5.064 30.427 7.510 1.00 63.09 205 HIS A CA 1
ATOM 1576 C C . HIS A 1 205 ? 3.535 30.592 7.478 1.00 63.09 205 HIS A C 1
ATOM 1578 O O . HIS A 1 205 ? 3.078 31.670 7.106 1.00 63.09 205 HIS A O 1
ATOM 1584 N N . GLU A 1 206 ? 2.743 29.605 7.907 1.00 60.06 206 GLU A N 1
ATOM 1585 C CA . GLU A 1 206 ? 1.265 29.650 7.820 1.00 60.06 206 GLU A CA 1
ATOM 1586 C C . GLU A 1 206 ? 0.605 30.375 9.010 1.00 60.06 206 GLU A C 1
ATOM 1588 O O . GLU A 1 206 ? -0.515 30.879 8.909 1.00 60.06 206 GLU A O 1
ATOM 1593 N N . SER A 1 207 ? 1.286 30.451 10.159 1.00 58.94 207 SER A N 1
ATOM 1594 C CA . SER A 1 207 ? 0.754 31.125 11.359 1.00 58.94 207 SER A CA 1
ATOM 1595 C C . SER A 1 207 ? 0.774 32.654 11.269 1.00 58.94 207 SER A C 1
ATOM 1597 O O . SER A 1 207 ? -0.054 33.312 11.893 1.00 58.94 207 SER A O 1
ATOM 1599 N N . PHE A 1 208 ? 1.712 33.226 10.509 1.00 59.47 208 PHE A N 1
ATOM 1600 C CA . PHE A 1 208 ? 2.034 34.660 10.528 1.00 59.47 208 PHE A CA 1
ATOM 1601 C C . PHE A 1 208 ? 1.604 35.388 9.248 1.00 59.47 208 PHE A C 1
ATOM 1603 O O . PHE A 1 208 ? 2.392 36.110 8.639 1.00 59.47 208 PHE A O 1
ATOM 1610 N N . SER A 1 209 ? 0.358 35.179 8.820 1.00 51.84 209 SER A N 1
ATOM 1611 C CA . SER A 1 209 ? -0.219 35.780 7.608 1.00 51.84 209 SER A CA 1
ATOM 1612 C C . SER A 1 209 ? -0.881 37.154 7.827 1.00 51.84 209 SER A C 1
ATOM 1614 O O . SER A 1 209 ? -1.517 37.659 6.907 1.00 51.84 209 SER A O 1
ATOM 1616 N N . GLY A 1 210 ? -0.801 37.723 9.038 1.00 51.34 210 GLY A N 1
ATOM 1617 C CA . GLY A 1 210 ? -1.400 39.016 9.412 1.00 51.34 210 GLY A CA 1
ATOM 1618 C C . GLY A 1 210 ? -0.375 40.143 9.583 1.00 51.34 210 GLY A C 1
ATOM 1619 O O . GLY A 1 210 ? 0.831 39.885 9.587 1.00 51.34 210 GLY A O 1
ATOM 1620 N N . ASP A 1 211 ? -0.867 41.378 9.740 1.00 46.38 211 ASP A N 1
ATOM 1621 C CA . ASP A 1 211 ? -0.078 42.611 9.864 1.00 46.38 211 ASP A CA 1
ATOM 1622 C C . ASP A 1 211 ? 0.785 42.643 11.150 1.00 46.38 211 ASP A C 1
ATOM 1624 O O . ASP A 1 211 ? 0.474 43.283 12.146 1.00 46.38 211 ASP A O 1
ATOM 1628 N N . ASN A 1 212 ? 1.932 41.966 11.041 1.00 52.38 212 ASN A N 1
ATOM 1629 C CA . ASN A 1 212 ? 3.257 42.337 11.544 1.00 52.38 212 ASN A CA 1
ATOM 1630 C C . ASN A 1 212 ? 3.649 42.004 13.007 1.00 52.38 212 ASN A C 1
ATOM 1632 O O . ASN A 1 212 ? 3.577 42.864 13.883 1.00 52.38 212 ASN A O 1
ATOM 1636 N N . PRO A 1 213 ? 4.281 40.839 13.273 1.00 56.78 213 PRO A N 1
ATOM 1637 C CA . PRO A 1 213 ? 5.307 40.779 14.309 1.00 56.78 213 PRO A CA 1
ATOM 1638 C C . PRO A 1 213 ? 6.534 41.557 13.814 1.00 56.78 213 PRO A C 1
ATOM 1640 O O . PRO A 1 213 ? 7.143 41.217 12.798 1.00 56.78 213 PRO A O 1
ATOM 1643 N N . HIS A 1 214 ? 6.893 42.615 14.537 1.00 58.94 214 HIS A N 1
ATOM 1644 C CA . HIS A 1 214 ? 7.872 43.624 14.117 1.00 58.94 214 HIS A CA 1
ATOM 1645 C C . HIS A 1 214 ? 9.239 43.052 13.688 1.00 58.94 214 HIS A C 1
ATOM 1647 O O . HIS A 1 214 ? 9.896 43.616 12.815 1.00 58.94 214 HIS A O 1
ATOM 1653 N N . ASN A 1 215 ? 9.642 41.910 14.261 1.00 63.53 215 ASN A N 1
ATOM 1654 C CA . ASN A 1 215 ? 10.866 41.182 13.924 1.00 63.53 215 ASN A CA 1
ATOM 1655 C C . ASN A 1 215 ? 10.580 39.802 13.303 1.00 63.53 215 ASN A C 1
ATOM 1657 O O . ASN A 1 215 ? 11.247 38.823 13.634 1.00 63.53 215 ASN A O 1
ATOM 1661 N N . LEU A 1 216 ? 9.610 39.696 12.384 1.00 66.69 216 LEU A N 1
ATOM 1662 C CA . LEU A 1 216 ? 9.165 38.432 11.768 1.00 66.69 216 LEU A CA 1
ATOM 1663 C C . LEU A 1 216 ? 10.315 37.530 11.276 1.00 66.69 216 LEU A C 1
ATOM 1665 O O . LEU A 1 216 ? 10.252 36.314 11.443 1.00 66.69 216 LEU A O 1
ATOM 1669 N N . LYS A 1 217 ? 11.381 38.103 10.698 1.00 63.22 217 LYS A N 1
ATOM 1670 C CA . LYS A 1 217 ? 12.570 37.350 10.254 1.00 63.22 217 LYS A CA 1
ATOM 1671 C C . LYS A 1 217 ? 13.293 36.683 11.430 1.00 63.22 217 LYS A C 1
ATOM 1673 O O . LYS A 1 217 ? 13.539 35.481 11.388 1.00 63.22 217 LYS A O 1
ATOM 1678 N N . LEU A 1 218 ? 13.586 37.450 12.479 1.00 67.06 218 LEU A N 1
ATOM 1679 C CA . LEU A 1 218 ? 14.275 36.967 13.678 1.00 67.06 218 LEU A CA 1
ATOM 1680 C C . LEU A 1 218 ? 13.382 36.013 14.486 1.00 67.06 218 LEU A C 1
ATOM 1682 O O . LEU A 1 218 ? 13.860 35.014 15.012 1.00 67.06 218 LEU A O 1
ATOM 1686 N N . LEU A 1 219 ? 12.070 36.264 14.504 1.00 70.12 219 LEU A N 1
ATOM 1687 C CA . LEU A 1 219 ? 11.063 35.386 15.096 1.00 70.12 219 LEU A CA 1
ATOM 1688 C C . LEU A 1 219 ? 11.017 34.027 14.383 1.00 70.12 219 LEU A C 1
ATOM 1690 O O . LEU A 1 219 ? 11.106 32.992 15.038 1.00 70.12 219 LEU A O 1
ATOM 1694 N N . ARG A 1 220 ? 10.957 34.008 13.044 1.00 69.88 220 ARG A N 1
ATOM 1695 C CA . ARG A 1 220 ? 11.016 32.771 12.241 1.00 69.88 220 ARG A CA 1
ATOM 1696 C C . ARG A 1 220 ? 12.322 32.014 12.459 1.00 69.88 220 ARG A C 1
ATOM 1698 O O . ARG A 1 220 ? 12.291 30.795 12.606 1.00 69.88 220 ARG A O 1
ATOM 1705 N N . GLN A 1 221 ? 13.453 32.714 12.530 1.00 67.00 221 GLN A N 1
ATOM 1706 C CA . GLN A 1 221 ? 14.753 32.111 12.840 1.00 67.00 221 GLN A CA 1
ATOM 1707 C C . GLN A 1 221 ? 14.767 31.481 14.241 1.00 67.00 221 GLN A C 1
ATOM 1709 O O . GLN A 1 221 ? 15.123 30.312 14.378 1.00 67.00 221 GLN A O 1
ATOM 1714 N N . LYS A 1 222 ? 14.300 32.205 15.268 1.00 71.38 222 LYS A N 1
ATOM 1715 C CA . LYS A 1 222 ? 14.234 31.714 16.655 1.00 71.38 222 LYS A CA 1
ATOM 1716 C C . LYS A 1 222 ? 13.267 30.525 16.787 1.00 71.38 222 LYS A C 1
ATOM 1718 O O . LYS A 1 222 ? 13.604 29.543 17.439 1.00 71.38 222 LYS A O 1
ATOM 1723 N N . ILE A 1 223 ? 12.117 30.548 16.105 1.00 70.25 223 ILE A N 1
ATOM 1724 C CA . ILE A 1 223 ? 11.179 29.410 16.032 1.00 70.25 223 ILE A CA 1
ATOM 1725 C C . ILE A 1 223 ? 11.824 28.209 15.335 1.00 70.25 223 ILE A C 1
ATOM 1727 O O . ILE A 1 223 ? 11.672 27.087 15.807 1.00 70.25 223 ILE A O 1
ATOM 1731 N N . SER A 1 224 ? 12.570 28.429 14.249 1.00 68.94 224 SER A N 1
ATOM 1732 C CA . SER A 1 224 ? 13.280 27.361 13.525 1.00 68.94 224 SER A CA 1
ATOM 1733 C C . SER A 1 224 ? 14.344 26.687 14.387 1.00 68.94 224 SER A C 1
ATOM 1735 O O . SER A 1 224 ? 14.445 25.460 14.396 1.00 68.94 224 SER A O 1
ATOM 1737 N N . ALA A 1 225 ? 15.070 27.488 15.169 1.00 67.00 225 ALA A N 1
ATOM 1738 C CA . ALA A 1 225 ? 16.045 27.017 16.140 1.00 67.00 225 ALA A CA 1
ATOM 1739 C C . ALA A 1 225 ? 15.397 26.164 17.248 1.00 67.00 225 ALA A C 1
ATOM 1741 O O . ALA A 1 225 ? 15.899 25.090 17.575 1.00 67.00 225 ALA A O 1
ATOM 1742 N N . GLN A 1 226 ? 14.252 26.595 17.791 1.00 68.31 226 GLN A N 1
ATOM 1743 C CA . GLN A 1 226 ? 13.545 25.846 18.838 1.00 68.31 226 GLN A CA 1
ATOM 1744 C C . GLN A 1 226 ? 12.790 24.616 18.308 1.00 68.31 226 GLN A C 1
ATOM 1746 O O . GLN A 1 226 ? 12.703 23.604 18.991 1.00 68.31 226 GLN A O 1
ATOM 1751 N N . PHE A 1 227 ? 12.309 24.620 17.063 1.00 64.69 227 PHE A N 1
ATOM 1752 C CA . PHE A 1 227 ? 11.742 23.412 16.445 1.00 64.69 227 PHE A CA 1
ATOM 1753 C C . PHE A 1 227 ? 12.793 22.361 16.075 1.00 64.69 227 PHE A C 1
ATOM 1755 O O . PHE A 1 227 ? 12.437 21.252 15.670 1.00 64.69 227 PHE A O 1
ATOM 1762 N N . GLY A 1 228 ? 14.079 22.699 16.209 1.00 55.53 228 GLY A N 1
ATOM 1763 C CA . GLY A 1 228 ? 15.170 21.791 15.916 1.00 55.53 228 GLY A CA 1
ATOM 1764 C C . GLY A 1 228 ? 15.202 21.401 14.443 1.00 55.53 228 GLY A C 1
ATOM 1765 O O . GLY A 1 228 ? 15.366 20.219 14.140 1.00 55.53 228 GLY A O 1
ATOM 1766 N N . LEU A 1 229 ? 15.041 22.372 13.535 1.00 56.88 229 LEU A N 1
ATOM 1767 C CA . LEU A 1 229 ? 15.197 22.130 12.095 1.00 56.88 229 LEU A CA 1
ATOM 1768 C C . LEU A 1 229 ? 16.561 21.487 11.767 1.00 56.88 229 LEU A C 1
ATOM 1770 O O . LEU A 1 229 ? 16.652 20.740 10.804 1.00 56.88 229 LEU A O 1
ATOM 1774 N N . TYR A 1 230 ? 17.570 21.723 12.615 1.00 53.00 230 TYR A N 1
ATOM 1775 C CA . TYR A 1 230 ? 18.901 21.109 12.583 1.00 53.00 230 TYR A CA 1
ATOM 1776 C C . TYR A 1 230 ? 19.096 20.210 13.812 1.00 53.00 230 TYR A C 1
ATOM 1778 O O . TYR A 1 230 ? 18.658 20.585 14.902 1.00 53.00 230 TYR A O 1
ATOM 1786 N N . GLU A 1 231 ? 19.739 19.044 13.689 1.00 45.62 231 GLU A N 1
ATOM 1787 C CA . GLU A 1 231 ? 19.787 18.021 14.756 1.00 45.62 231 GLU A CA 1
ATOM 1788 C C . GLU A 1 231 ? 20.550 18.397 16.043 1.00 45.62 231 GLU A C 1
ATOM 1790 O O . GLU A 1 231 ? 20.229 17.838 17.092 1.00 45.62 231 GLU A O 1
ATOM 1795 N N . SER A 1 232 ? 21.470 19.374 16.042 1.00 48.69 232 SER A N 1
ATOM 1796 C CA . SER A 1 232 ? 22.240 19.744 17.247 1.00 48.69 232 SER A CA 1
ATOM 1797 C C . SER A 1 232 ? 21.920 21.141 17.806 1.00 48.69 232 SER A C 1
ATOM 1799 O O . SER A 1 232 ? 21.575 22.078 17.085 1.00 48.69 232 SER A O 1
ATOM 1801 N N . ASP A 1 233 ? 22.054 21.292 19.126 1.00 46.47 233 ASP A N 1
ATOM 1802 C CA . ASP A 1 233 ? 21.804 22.543 19.855 1.00 46.47 233 ASP A CA 1
ATOM 1803 C C . ASP A 1 233 ? 22.832 23.640 19.558 1.00 46.47 233 ASP A C 1
ATOM 1805 O O . ASP A 1 233 ? 22.514 24.827 19.621 1.00 46.47 233 ASP A O 1
ATOM 1809 N N . GLU A 1 234 ? 24.043 23.253 19.169 1.00 43.78 234 GLU A N 1
ATOM 1810 C CA . GLU A 1 234 ? 25.097 24.164 18.724 1.00 43.78 234 GLU A CA 1
ATOM 1811 C C . GLU A 1 234 ? 24.803 24.730 17.323 1.00 43.78 234 GLU A C 1
ATOM 1813 O O . GLU A 1 234 ? 25.150 25.876 17.052 1.00 43.78 234 GLU A O 1
ATOM 1818 N N . ASN A 1 235 ? 24.089 23.988 16.462 1.00 45.06 235 ASN A N 1
ATOM 1819 C CA . ASN A 1 235 ? 23.663 24.446 15.121 1.00 45.06 235 ASN A CA 1
ATOM 1820 C C . ASN A 1 235 ? 22.644 25.572 15.225 1.00 45.06 235 ASN A C 1
ATOM 1822 O O . ASN A 1 235 ? 22.694 26.557 14.495 1.00 45.06 235 ASN A O 1
ATOM 1826 N N . ASN A 1 236 ? 21.727 25.414 16.175 1.00 48.44 236 ASN A N 1
ATOM 1827 C CA . ASN A 1 236 ? 20.671 26.374 16.446 1.00 48.44 236 ASN A CA 1
ATOM 1828 C C . ASN A 1 236 ? 21.214 27.655 17.107 1.00 48.44 236 ASN A C 1
ATOM 1830 O O . ASN A 1 236 ? 20.629 28.718 16.922 1.00 48.44 236 ASN A O 1
ATOM 1834 N N . ARG A 1 237 ? 22.346 27.576 17.830 1.00 47.59 237 ARG A N 1
ATOM 1835 C CA . ARG A 1 237 ? 23.069 28.744 18.371 1.00 47.59 237 ARG A CA 1
ATOM 1836 C C . ARG A 1 237 ? 23.868 29.498 17.301 1.00 47.59 237 ARG A C 1
ATOM 1838 O O . ARG A 1 237 ? 23.911 30.716 17.351 1.00 47.59 237 ARG A O 1
ATOM 1845 N N . ALA A 1 238 ? 24.450 28.814 16.314 1.00 45.22 238 ALA A N 1
ATOM 1846 C CA . ALA A 1 238 ? 25.261 29.448 15.265 1.00 45.22 238 ALA A CA 1
ATOM 1847 C C . ALA A 1 238 ? 24.463 30.357 14.304 1.00 45.22 238 ALA A C 1
ATOM 1849 O O . ALA A 1 238 ? 25.042 31.222 13.659 1.00 45.22 238 ALA A O 1
ATOM 1850 N N . LEU A 1 239 ? 23.133 30.222 14.237 1.00 43.72 239 LEU A N 1
ATOM 1851 C CA . LEU A 1 239 ? 22.257 31.104 13.449 1.00 43.72 239 LEU A CA 1
ATOM 1852 C C . LEU A 1 239 ? 22.203 32.557 13.954 1.00 43.72 239 LEU A C 1
ATOM 1854 O O . LEU A 1 239 ? 21.732 33.423 13.216 1.00 43.72 239 LEU A O 1
ATOM 1858 N N . SER A 1 240 ? 22.677 32.843 15.174 1.00 43.72 240 SER A N 1
ATOM 1859 C CA . SER A 1 240 ? 22.843 34.225 15.646 1.00 43.72 240 SER A CA 1
ATOM 1860 C C . SER A 1 240 ? 24.141 34.886 15.169 1.00 43.72 240 SER A C 1
ATOM 1862 O O . SER A 1 240 ? 24.251 36.101 15.296 1.00 43.72 240 SER A O 1
ATOM 1864 N N . ASP A 1 241 ? 25.086 34.125 14.603 1.00 43.62 241 ASP A N 1
ATOM 1865 C CA . ASP A 1 241 ? 26.355 34.625 14.062 1.00 43.62 241 ASP A CA 1
ATOM 1866 C C . ASP A 1 241 ? 26.386 34.430 12.541 1.00 43.62 241 ASP A C 1
ATOM 1868 O O . ASP A 1 241 ? 26.621 33.342 12.016 1.00 43.62 241 ASP A O 1
ATOM 1872 N N . SER A 1 242 ? 26.152 35.508 11.798 1.00 41.19 242 SER A N 1
ATOM 1873 C CA . SER A 1 242 ? 26.010 35.517 10.336 1.00 41.19 242 SER A CA 1
ATOM 1874 C C . SER A 1 242 ? 27.305 35.246 9.545 1.00 41.19 242 SER A C 1
ATOM 1876 O O . SER A 1 242 ? 27.394 35.642 8.386 1.00 41.19 242 SER A O 1
ATOM 1878 N N . SER A 1 243 ? 28.334 34.641 10.147 1.00 42.59 243 SER A N 1
ATOM 1879 C CA . SER A 1 243 ? 29.709 34.663 9.624 1.00 42.59 243 SER A CA 1
ATOM 1880 C C . SER A 1 243 ? 30.440 33.316 9.544 1.00 42.59 243 SER A C 1
ATOM 1882 O O . SER A 1 243 ? 31.590 33.315 9.109 1.00 42.59 243 SER A O 1
ATOM 1884 N N . SER A 1 244 ? 29.844 32.164 9.894 1.00 42.56 244 SER A N 1
ATOM 1885 C CA . SER A 1 244 ? 30.607 30.897 9.932 1.00 42.56 244 SER A CA 1
ATOM 1886 C C . SER A 1 244 ? 30.137 29.801 8.960 1.00 42.56 244 SER A C 1
ATOM 1888 O O . SER A 1 244 ? 28.999 29.328 8.984 1.00 42.56 244 SER A O 1
ATOM 1890 N N . ALA A 1 245 ? 31.090 29.317 8.154 1.00 40.12 245 ALA A N 1
ATOM 1891 C CA . ALA A 1 245 ? 30.998 28.125 7.302 1.00 40.12 245 ALA A CA 1
ATOM 1892 C C . ALA A 1 245 ? 30.696 26.817 8.079 1.00 40.12 245 ALA A C 1
ATOM 1894 O O . ALA A 1 245 ? 30.379 25.792 7.481 1.00 40.12 245 ALA A O 1
ATOM 1895 N N . ALA A 1 246 ? 30.736 26.853 9.418 1.00 38.94 246 ALA A N 1
ATOM 1896 C CA . ALA A 1 246 ? 30.449 25.730 10.313 1.00 38.94 246 ALA A CA 1
ATOM 1897 C C . ALA A 1 246 ? 28.970 25.280 10.316 1.00 38.94 246 ALA A C 1
ATOM 1899 O O . ALA A 1 246 ? 28.654 24.200 10.816 1.00 38.94 246 ALA A O 1
ATOM 1900 N N . SER A 1 247 ? 28.059 26.087 9.759 1.00 46.19 247 SER A N 1
ATOM 1901 C CA . SER A 1 247 ? 26.625 25.773 9.650 1.00 46.19 247 SER A CA 1
ATOM 1902 C C . SER A 1 247 ? 26.303 24.716 8.576 1.00 46.19 247 SER A C 1
ATOM 1904 O O . SER A 1 247 ? 25.341 23.965 8.737 1.00 46.19 247 SER A O 1
ATOM 1906 N N . MET A 1 248 ? 27.124 24.596 7.523 1.00 48.50 248 MET A N 1
ATOM 1907 C CA . MET A 1 248 ? 26.872 23.702 6.380 1.00 48.50 248 MET A CA 1
ATOM 1908 C C . MET A 1 248 ? 27.250 22.233 6.631 1.00 48.50 248 MET A C 1
ATOM 1910 O O . MET A 1 248 ? 26.626 21.338 6.067 1.00 48.50 248 MET A O 1
ATOM 1914 N N . GLU A 1 249 ? 28.232 21.936 7.491 1.00 48.03 249 GLU A N 1
ATOM 1915 C CA . GLU A 1 249 ? 28.670 20.550 7.770 1.00 48.03 249 GLU A CA 1
ATOM 1916 C C . GLU A 1 249 ? 27.596 19.686 8.459 1.00 48.03 249 GLU A C 1
ATOM 1918 O O . GLU A 1 249 ? 27.756 18.471 8.580 1.00 48.03 249 GLU A O 1
ATOM 1923 N N . ARG A 1 250 ? 26.497 20.301 8.914 1.00 53.69 250 ARG A N 1
ATOM 1924 C CA . ARG A 1 250 ? 25.582 19.717 9.901 1.00 53.69 250 ARG A CA 1
ATOM 1925 C C . ARG A 1 250 ? 24.126 19.562 9.428 1.00 53.69 250 ARG A C 1
ATOM 1927 O O . ARG A 1 250 ? 23.295 19.144 10.228 1.00 53.69 250 ARG A O 1
ATOM 1934 N N . ILE A 1 251 ? 23.833 19.898 8.165 1.00 64.62 251 ILE A N 1
ATOM 1935 C CA . ILE A 1 251 ? 22.610 19.508 7.430 1.00 64.62 251 ILE A CA 1
ATOM 1936 C C . ILE A 1 251 ? 22.900 18.169 6.751 1.00 64.62 251 ILE A C 1
ATOM 1938 O O . ILE A 1 251 ? 23.923 18.082 6.073 1.00 64.62 251 ILE A O 1
ATOM 1942 N N . SER A 1 252 ? 22.040 17.162 6.912 1.00 68.25 252 SER A N 1
ATOM 1943 C CA . SER A 1 252 ? 22.204 15.850 6.270 1.00 68.25 252 SER A CA 1
ATOM 1944 C C . SER A 1 252 ? 21.633 15.794 4.845 1.00 68.25 252 SER A C 1
ATOM 1946 O O . SER A 1 252 ? 20.711 16.541 4.492 1.00 68.25 252 SER A O 1
ATOM 1948 N N . PHE A 1 253 ? 22.117 14.866 4.015 1.00 75.06 253 PHE A N 1
ATOM 1949 C CA . PHE A 1 253 ? 21.542 14.601 2.691 1.00 75.06 253 PHE A CA 1
ATOM 1950 C C . PHE A 1 253 ? 20.074 14.157 2.797 1.00 75.06 253 PHE A C 1
ATOM 1952 O O . PHE A 1 253 ? 19.227 14.617 2.030 1.00 75.06 253 PHE A O 1
ATOM 1959 N N . GLY A 1 254 ? 19.738 13.344 3.806 1.00 71.94 254 GLY A N 1
ATOM 1960 C CA . GLY A 1 254 ? 18.360 12.929 4.088 1.00 71.94 254 GLY A CA 1
ATOM 1961 C C . GLY A 1 254 ? 17.425 14.099 4.420 1.00 71.94 254 GLY A C 1
ATOM 1962 O O . GLY A 1 254 ? 16.285 14.131 3.955 1.00 71.94 254 GLY A O 1
ATOM 1963 N N . GLU A 1 255 ? 17.906 15.105 5.155 1.00 72.00 255 GLU A N 1
ATOM 1964 C CA . GLU A 1 255 ? 17.133 16.323 5.429 1.00 72.00 255 GLU A CA 1
ATOM 1965 C C . GLU A 1 255 ? 16.914 17.159 4.166 1.00 72.00 255 GLU A C 1
ATOM 1967 O O . GLU A 1 255 ? 15.820 17.688 3.969 1.00 72.00 255 GLU A O 1
ATOM 1972 N N . CYS A 1 256 ? 17.903 17.227 3.270 1.00 78.00 256 CYS A N 1
ATOM 1973 C CA . CYS A 1 256 ? 17.735 17.880 1.971 1.00 78.00 256 CYS A CA 1
ATOM 1974 C C . CYS A 1 256 ? 16.618 17.206 1.152 1.00 78.00 256 CYS A C 1
ATOM 1976 O O . CYS A 1 256 ? 15.744 17.891 0.617 1.00 78.00 256 CYS A O 1
ATOM 1978 N N . ILE A 1 257 ? 16.588 15.868 1.113 1.00 79.31 257 ILE A N 1
ATOM 1979 C CA . ILE A 1 257 ? 15.526 15.092 0.450 1.00 79.31 257 ILE A CA 1
ATOM 1980 C C . ILE A 1 257 ? 14.144 15.398 1.048 1.00 79.31 257 ILE A C 1
ATOM 1982 O O . ILE A 1 257 ? 13.202 15.670 0.296 1.00 79.31 257 ILE A O 1
ATOM 1986 N N . ASP A 1 258 ? 14.015 15.403 2.379 1.00 73.50 258 ASP A N 1
ATOM 1987 C CA . ASP A 1 258 ? 12.760 15.704 3.087 1.00 73.50 258 ASP A CA 1
ATOM 1988 C C . ASP A 1 258 ? 12.238 17.120 2.750 1.00 73.50 258 ASP A C 1
ATOM 1990 O O . ASP A 1 258 ? 11.048 17.292 2.452 1.00 73.50 258 ASP A O 1
ATOM 1994 N N . VAL A 1 259 ? 13.122 18.128 2.760 1.00 77.44 259 VAL A N 1
ATOM 1995 C CA . VAL A 1 259 ? 12.786 19.537 2.480 1.00 77.44 259 VAL A CA 1
ATOM 1996 C C . VAL A 1 259 ? 12.286 19.708 1.051 1.00 77.44 259 VAL A C 1
ATOM 1998 O O . VAL A 1 259 ? 11.161 20.173 0.845 1.00 77.44 259 VAL A O 1
ATOM 2001 N N . PHE A 1 260 ? 13.084 19.303 0.059 1.00 83.69 260 PHE A N 1
ATOM 2002 C CA . PHE A 1 260 ? 12.721 19.510 -1.342 1.00 83.69 260 PHE A CA 1
ATOM 2003 C C . PHE A 1 260 ? 11.498 18.677 -1.733 1.00 83.69 260 PHE A C 1
ATOM 2005 O O . PHE A 1 260 ? 10.599 19.204 -2.387 1.00 83.69 260 PHE A O 1
ATOM 2012 N N . THR A 1 261 ? 11.347 17.454 -1.203 1.00 78.81 261 THR A N 1
ATOM 2013 C CA . THR A 1 261 ? 10.105 16.672 -1.355 1.00 78.81 261 THR A CA 1
ATOM 2014 C C . THR A 1 261 ? 8.877 17.477 -0.924 1.00 78.81 261 THR A C 1
ATOM 2016 O O . THR A 1 261 ? 7.869 17.517 -1.636 1.00 78.81 261 THR A O 1
ATOM 2019 N N . HIS A 1 262 ? 8.927 18.120 0.247 1.00 76.00 262 HIS A N 1
ATOM 2020 C CA . HIS A 1 262 ? 7.791 18.887 0.744 1.00 76.00 262 HIS A CA 1
ATOM 2021 C C . HIS A 1 262 ? 7.520 20.129 -0.106 1.00 76.00 262 HIS A C 1
ATOM 2023 O O . HIS A 1 262 ? 6.358 20.390 -0.427 1.00 76.00 262 HIS A O 1
ATOM 2029 N N . LEU A 1 263 ? 8.570 20.852 -0.509 1.00 78.00 263 LEU A N 1
ATOM 2030 C CA . LEU A 1 263 ? 8.452 22.012 -1.394 1.00 78.00 263 LEU A CA 1
ATOM 2031 C C . LEU A 1 263 ? 7.825 21.639 -2.747 1.00 78.00 263 LEU A C 1
ATOM 2033 O O . LEU A 1 263 ? 7.019 22.406 -3.274 1.00 78.00 263 LEU A O 1
ATOM 2037 N N . ASN A 1 264 ? 8.126 20.451 -3.286 1.00 78.31 264 ASN A N 1
ATOM 2038 C CA . ASN A 1 264 ? 7.571 19.976 -4.557 1.00 78.31 264 ASN A CA 1
ATOM 2039 C C . ASN A 1 264 ? 6.120 19.454 -4.459 1.00 78.31 264 ASN A C 1
ATOM 2041 O O . ASN A 1 264 ? 5.422 19.406 -5.477 1.00 78.31 264 ASN A O 1
ATOM 2045 N N . ILE A 1 265 ? 5.648 19.024 -3.279 1.00 71.81 265 ILE A N 1
ATOM 2046 C CA . ILE A 1 265 ? 4.354 18.324 -3.124 1.00 71.81 265 ILE A CA 1
ATOM 2047 C C . ILE A 1 265 ? 3.285 19.186 -2.443 1.00 71.81 265 ILE A C 1
ATOM 2049 O O . ILE A 1 265 ? 2.137 19.219 -2.905 1.00 71.81 265 ILE A O 1
ATOM 2053 N N . SER A 1 266 ? 3.621 19.845 -1.338 1.00 70.62 266 SER A N 1
ATOM 2054 C CA . SER A 1 266 ? 2.636 20.504 -0.477 1.00 70.62 266 SER A CA 1
ATOM 2055 C C . SER A 1 266 ? 2.124 21.783 -1.112 1.00 70.62 266 SER A C 1
ATOM 2057 O O . SER A 1 266 ? 2.922 22.620 -1.527 1.00 70.62 266 SER A O 1
ATOM 2059 N N . LYS A 1 267 ? 0.795 21.914 -1.201 1.00 67.69 267 LYS A N 1
ATOM 2060 C CA . LYS A 1 267 ? 0.130 23.144 -1.633 1.00 67.69 267 LYS A CA 1
ATOM 2061 C C . LYS A 1 267 ? -0.331 23.961 -0.444 1.00 67.69 267 LYS A C 1
ATOM 2063 O O . LYS A 1 267 ? -0.775 23.388 0.552 1.00 67.69 267 LYS A O 1
ATOM 2068 N N . ALA A 1 268 ? -0.308 25.272 -0.614 1.00 60.12 268 ALA A N 1
ATOM 2069 C CA . ALA A 1 268 ? -0.984 26.204 0.266 1.00 60.12 268 ALA A CA 1
ATOM 2070 C C . ALA A 1 268 ? -1.701 27.285 -0.545 1.00 60.12 268 ALA A C 1
ATOM 2072 O O . ALA A 1 268 ? -1.383 27.546 -1.708 1.00 60.12 268 ALA A O 1
ATOM 2073 N N . MET A 1 269 ? -2.698 27.891 0.097 1.00 62.41 269 MET A N 1
ATOM 2074 C CA . MET A 1 269 ? -3.419 29.033 -0.444 1.00 62.41 269 MET A CA 1
ATOM 2075 C C . MET A 1 269 ? -2.606 30.298 -0.187 1.00 62.41 269 MET A C 1
ATOM 2077 O O . MET A 1 269 ? -2.582 30.809 0.931 1.00 62.41 269 MET A O 1
ATOM 2081 N N . TYR A 1 270 ? -1.984 30.828 -1.230 1.00 61.94 270 TYR A N 1
ATOM 2082 C CA . TYR A 1 270 ? -1.224 32.066 -1.167 1.00 61.94 270 TYR A CA 1
ATOM 2083 C C . TYR A 1 270 ? -2.071 33.247 -1.624 1.00 61.94 270 TYR A C 1
ATOM 2085 O O . TYR A 1 270 ? -2.712 33.199 -2.675 1.00 61.94 270 TYR A O 1
ATOM 2093 N N . VAL A 1 271 ? -2.066 34.323 -0.837 1.00 60.88 271 VAL A N 1
ATOM 2094 C CA . VAL A 1 271 ? -2.626 35.611 -1.253 1.00 60.88 271 VAL A CA 1
ATOM 2095 C C . VAL A 1 271 ? -1.510 36.401 -1.911 1.00 60.88 271 VAL A C 1
ATOM 2097 O O . VAL A 1 271 ? -0.501 36.708 -1.282 1.00 60.88 271 VAL A O 1
ATOM 2100 N N . THR A 1 272 ? -1.691 36.727 -3.181 1.00 60.28 272 THR A N 1
ATOM 2101 C CA . THR A 1 272 ? -0.739 37.528 -3.945 1.00 60.28 272 THR A CA 1
ATOM 2102 C C . THR A 1 272 ? -1.402 38.812 -4.404 1.00 60.28 272 THR A C 1
ATOM 2104 O O . THR A 1 272 ? -2.596 38.822 -4.682 1.00 60.28 272 THR A O 1
ATOM 2107 N N . LYS A 1 273 ? -0.649 39.910 -4.465 1.00 60.94 273 LYS A N 1
ATOM 2108 C CA . LYS A 1 273 ? -1.146 41.185 -4.990 1.00 60.94 273 LYS A CA 1
ATOM 2109 C C . LYS A 1 273 ? -0.625 41.365 -6.406 1.00 60.94 273 LYS A C 1
ATOM 2111 O O . LYS A 1 273 ? 0.556 41.137 -6.658 1.00 60.94 273 LYS A O 1
ATOM 2116 N N . ASP A 1 274 ? -1.503 41.731 -7.333 1.00 60.66 274 ASP A N 1
ATOM 2117 C CA . ASP A 1 274 ? -1.064 42.150 -8.661 1.00 60.66 274 ASP A CA 1
ATOM 2118 C C . ASP A 1 274 ? -0.390 43.534 -8.614 1.00 60.66 274 ASP A C 1
ATOM 2120 O O . ASP A 1 274 ? -0.366 44.206 -7.579 1.00 60.66 274 ASP A O 1
ATOM 2124 N N . LYS A 1 275 ? 0.162 43.980 -9.751 1.00 55.78 275 LYS A N 1
ATOM 2125 C CA . LYS A 1 275 ? 0.842 45.285 -9.874 1.00 55.78 275 LYS A CA 1
ATOM 2126 C C . LYS A 1 275 ? -0.063 46.485 -9.536 1.00 55.78 275 LYS A C 1
ATOM 2128 O O . LYS A 1 275 ? 0.455 47.572 -9.310 1.00 55.78 275 LYS A O 1
ATOM 2133 N N . ASN A 1 276 ? -1.381 46.284 -9.465 1.00 62.62 276 ASN A N 1
ATOM 2134 C CA . ASN A 1 276 ? -2.379 47.297 -9.124 1.00 62.62 276 ASN A CA 1
ATOM 2135 C C . ASN A 1 276 ? -2.878 47.165 -7.669 1.00 62.62 276 ASN A C 1
ATOM 2137 O O . ASN A 1 276 ? -3.822 47.850 -7.279 1.00 62.62 276 ASN A O 1
ATOM 2141 N N . GLY A 1 277 ? -2.269 46.288 -6.862 1.00 55.66 277 GLY A N 1
ATOM 2142 C CA . GLY A 1 277 ? -2.599 46.086 -5.451 1.00 55.66 277 GLY A CA 1
ATOM 2143 C C . GLY A 1 277 ? -3.820 45.198 -5.192 1.00 55.66 277 GLY A C 1
ATOM 2144 O O . GLY A 1 277 ? -4.236 45.078 -4.039 1.00 55.66 277 GLY A O 1
ATOM 2145 N N . LYS A 1 278 ? -4.396 44.559 -6.219 1.00 59.59 278 LYS A N 1
ATOM 2146 C CA . LYS A 1 278 ? -5.569 43.687 -6.076 1.00 59.59 278 LYS A CA 1
ATOM 2147 C C . LYS A 1 278 ? -5.140 42.272 -5.687 1.00 59.59 278 LYS A C 1
ATOM 2149 O O . LYS A 1 278 ? -4.237 41.696 -6.290 1.00 59.59 278 LYS A O 1
ATOM 2154 N N . GLU A 1 279 ? -5.793 41.722 -4.666 1.00 66.88 279 GLU A N 1
ATOM 2155 C CA . GLU A 1 279 ? -5.481 40.402 -4.116 1.00 66.88 279 GLU A CA 1
ATOM 2156 C C . GLU A 1 279 ? -6.076 39.259 -4.949 1.00 66.88 279 GLU A C 1
ATOM 2158 O O . GLU A 1 279 ? -7.273 39.236 -5.242 1.00 66.88 279 GLU A O 1
ATOM 2163 N N . HIS A 1 280 ? -5.240 38.272 -5.261 1.00 64.81 280 HIS A N 1
ATOM 2164 C CA . HIS A 1 280 ? -5.581 37.021 -5.931 1.00 64.81 280 HIS A CA 1
ATOM 2165 C C . HIS A 1 280 ? -5.136 35.846 -5.064 1.00 64.81 280 HIS A C 1
ATOM 2167 O O . HIS A 1 280 ? -4.008 35.813 -4.569 1.00 64.81 280 HIS A O 1
ATOM 2173 N N . LYS A 1 281 ? -6.030 34.874 -4.874 1.00 68.00 281 LYS A N 1
ATOM 2174 C CA . LYS A 1 281 ? -5.760 33.666 -4.088 1.00 68.00 281 LYS A CA 1
ATOM 2175 C C . LYS A 1 281 ? -5.364 32.522 -5.016 1.00 68.00 281 LYS A C 1
ATOM 2177 O O . LYS A 1 281 ? -6.181 32.089 -5.825 1.00 68.00 281 LYS A O 1
ATOM 2182 N N . GLU A 1 282 ? -4.144 32.017 -4.875 1.00 65.19 282 GLU A N 1
ATOM 2183 C CA . GLU A 1 282 ? -3.601 30.923 -5.686 1.00 65.19 282 GLU A CA 1
ATOM 2184 C C . GLU A 1 282 ? -3.336 29.677 -4.824 1.00 65.19 282 GLU A C 1
ATOM 2186 O O . GLU A 1 282 ? -2.856 29.783 -3.701 1.00 65.19 282 GLU A O 1
ATOM 2191 N N . ASP A 1 283 ? -3.651 28.493 -5.353 1.00 69.69 283 ASP A N 1
ATOM 2192 C CA . ASP A 1 283 ? -3.467 27.187 -4.699 1.00 69.69 283 ASP A CA 1
ATOM 2193 C C . ASP A 1 283 ? -2.318 26.420 -5.368 1.00 69.69 283 ASP A C 1
ATOM 2195 O O . ASP A 1 283 ? -2.513 25.652 -6.324 1.00 69.69 283 ASP A O 1
ATOM 2199 N N . ILE A 1 284 ? -1.102 26.694 -4.906 1.00 67.56 284 ILE A N 1
ATOM 2200 C CA . ILE A 1 284 ? 0.154 26.299 -5.559 1.00 67.56 284 ILE A CA 1
ATOM 2201 C C . ILE A 1 284 ? 1.118 25.678 -4.550 1.00 67.56 284 ILE A C 1
ATOM 2203 O O . ILE A 1 284 ? 0.927 25.814 -3.339 1.00 67.56 284 ILE A O 1
ATOM 2207 N N . THR A 1 285 ? 2.133 24.948 -5.024 1.00 73.38 285 THR A N 1
ATOM 2208 C CA . THR A 1 285 ? 3.176 24.453 -4.120 1.00 73.38 285 THR A CA 1
ATOM 2209 C C . THR A 1 285 ? 3.984 25.583 -3.511 1.00 73.38 285 THR A C 1
ATOM 2211 O O . THR A 1 285 ? 4.065 26.680 -4.058 1.00 73.38 285 THR A O 1
ATOM 2214 N N . HIS A 1 286 ? 4.646 25.292 -2.395 1.00 74.62 286 HIS A N 1
ATOM 2215 C CA . HIS A 1 286 ? 5.617 26.215 -1.818 1.00 74.62 286 HIS A CA 1
ATOM 2216 C C . HIS A 1 286 ? 6.737 26.551 -2.815 1.00 74.62 286 HIS A C 1
ATOM 2218 O O . HIS A 1 286 ? 7.111 27.713 -2.916 1.00 74.62 286 HIS A O 1
ATOM 2224 N N . LEU A 1 287 ? 7.210 25.580 -3.612 1.00 76.50 287 LEU A N 1
ATOM 2225 C CA . LEU A 1 287 ? 8.194 25.847 -4.667 1.00 76.50 287 LEU A CA 1
ATOM 2226 C C . LEU A 1 287 ? 7.637 26.756 -5.778 1.00 76.50 287 LEU A C 1
ATOM 2228 O O . LEU A 1 287 ? 8.303 27.706 -6.170 1.00 76.50 287 LEU A O 1
ATOM 2232 N N . GLU A 1 288 ? 6.412 26.503 -6.254 1.00 74.12 288 GLU A N 1
ATOM 2233 C CA . GLU A 1 288 ? 5.736 27.343 -7.258 1.00 74.12 288 GLU A CA 1
ATOM 2234 C C . GLU A 1 288 ? 5.518 28.772 -6.741 1.00 74.12 288 GLU A C 1
ATOM 2236 O O . GLU A 1 288 ? 5.602 29.729 -7.506 1.00 74.12 288 GLU A O 1
ATOM 2241 N N . PHE A 1 289 ? 5.239 28.932 -5.446 1.00 73.12 289 PHE A N 1
ATOM 2242 C CA . PHE A 1 289 ? 5.117 30.246 -4.825 1.00 73.12 289 PHE A CA 1
ATOM 2243 C C . PHE A 1 289 ? 6.457 30.983 -4.787 1.00 73.12 289 PHE A C 1
ATOM 2245 O O . PHE A 1 289 ? 6.496 32.144 -5.175 1.00 73.12 289 PHE A O 1
ATOM 2252 N N . ILE A 1 290 ? 7.545 30.312 -4.383 1.00 71.56 290 ILE A N 1
ATOM 2253 C CA . ILE A 1 290 ? 8.904 30.887 -4.383 1.00 71.56 290 ILE A CA 1
ATOM 2254 C C . ILE A 1 290 ? 9.265 31.391 -5.784 1.00 71.56 290 ILE A C 1
ATOM 2256 O O . ILE A 1 290 ? 9.654 32.544 -5.940 1.00 71.56 290 ILE A O 1
ATOM 2260 N N . GLN A 1 291 ? 9.020 30.559 -6.800 1.00 70.75 291 GLN A N 1
ATOM 2261 C CA . GLN A 1 291 ? 9.258 30.886 -8.209 1.00 70.75 291 GLN A CA 1
ATOM 2262 C C . GLN A 1 291 ? 8.483 32.138 -8.655 1.00 70.75 291 GLN A C 1
ATOM 2264 O O . GLN A 1 291 ? 9.048 33.040 -9.265 1.00 70.75 291 GLN A O 1
ATOM 2269 N N . LYS A 1 292 ? 7.190 32.230 -8.316 1.00 69.62 292 LYS A N 1
ATOM 2270 C CA . LYS A 1 292 ? 6.338 33.366 -8.708 1.00 69.62 292 LYS A CA 1
ATOM 2271 C C . LYS A 1 292 ? 6.585 34.645 -7.905 1.00 69.62 292 LYS A C 1
ATOM 2273 O O . LYS A 1 292 ? 6.308 35.730 -8.412 1.00 69.62 292 LYS A O 1
ATOM 2278 N N . ASP A 1 293 ? 7.014 34.541 -6.649 1.00 63.50 293 ASP A N 1
ATOM 2279 C CA . ASP A 1 293 ? 7.275 35.698 -5.779 1.00 63.50 293 ASP A CA 1
ATOM 2280 C C . ASP A 1 293 ? 8.529 36.458 -6.244 1.00 63.50 293 ASP A C 1
ATOM 2282 O O . ASP A 1 293 ? 8.525 37.690 -6.299 1.00 63.50 293 ASP A O 1
ATOM 2286 N N . GLU A 1 294 ? 9.560 35.736 -6.694 1.00 58.31 294 GLU A N 1
ATOM 2287 C CA . GLU A 1 294 ? 10.771 36.323 -7.287 1.00 58.31 294 GLU A CA 1
ATOM 2288 C C . GLU A 1 294 ? 10.482 37.128 -8.554 1.00 58.31 294 GLU A C 1
ATOM 2290 O O . GLU A 1 294 ? 10.986 38.239 -8.703 1.00 58.31 294 GLU A O 1
ATOM 2295 N N . GLU A 1 295 ? 9.605 36.634 -9.430 1.00 57.16 295 GLU A N 1
ATOM 2296 C CA . GLU A 1 295 ? 9.205 37.342 -10.655 1.00 57.16 295 GLU A CA 1
ATOM 2297 C C . GLU A 1 295 ? 8.376 38.612 -10.387 1.00 57.16 295 GLU A C 1
ATOM 2299 O O . GLU A 1 295 ? 8.287 39.501 -11.240 1.00 57.16 295 GLU A O 1
ATOM 2304 N N . ARG A 1 296 ? 7.732 38.701 -9.214 1.00 58.09 296 ARG A N 1
ATOM 2305 C CA . ARG A 1 296 ? 6.813 39.794 -8.850 1.00 58.09 296 ARG A CA 1
ATOM 2306 C C . ARG A 1 296 ? 7.468 40.875 -7.988 1.00 58.09 296 ARG A C 1
ATOM 2308 O O . ARG A 1 296 ? 6.973 42.005 -7.986 1.00 58.09 296 ARG A O 1
ATOM 2315 N N . SER A 1 297 ? 8.552 40.568 -7.273 1.00 52.31 297 SER A N 1
ATOM 2316 C CA . SER A 1 297 ? 9.228 41.516 -6.381 1.00 52.31 297 SER A CA 1
ATOM 2317 C C . SER A 1 297 ? 10.399 42.232 -7.079 1.00 52.31 297 SER A C 1
ATOM 2319 O O . SER A 1 297 ? 11.372 41.620 -7.496 1.00 52.31 297 SER A O 1
ATOM 2321 N N . ASN A 1 298 ? 10.341 43.565 -7.184 1.00 44.00 298 ASN A N 1
ATOM 2322 C CA . ASN A 1 298 ? 11.444 44.393 -7.709 1.00 44.00 298 ASN A CA 1
ATOM 2323 C C . ASN A 1 298 ? 12.570 44.636 -6.668 1.00 44.00 298 ASN A C 1
ATOM 2325 O O . ASN A 1 298 ? 13.335 45.591 -6.802 1.00 44.00 298 ASN A O 1
ATOM 2329 N N . SER A 1 299 ? 12.673 43.828 -5.605 1.00 39.25 299 SER A N 1
ATOM 2330 C CA . SER A 1 299 ? 13.657 44.009 -4.527 1.00 39.25 299 SER A CA 1
ATOM 2331 C C . SER A 1 299 ? 14.275 42.680 -4.088 1.00 39.25 299 SER A C 1
ATOM 2333 O O . SER A 1 299 ? 13.548 41.729 -3.837 1.00 39.25 299 SER A O 1
ATOM 2335 N N . THR A 1 300 ? 15.604 42.680 -3.963 1.00 41.06 300 THR A N 1
ATOM 2336 C CA . THR A 1 300 ? 16.522 41.698 -3.351 1.00 41.06 300 THR A CA 1
ATOM 2337 C C . THR A 1 300 ? 15.892 40.497 -2.624 1.00 41.06 300 THR A C 1
ATOM 2339 O O . THR A 1 300 ? 15.338 40.682 -1.545 1.00 41.06 300 THR A O 1
ATOM 2342 N N . ALA A 1 301 ? 16.122 39.294 -3.177 1.00 43.09 301 ALA A N 1
ATOM 2343 C CA . ALA A 1 301 ? 15.935 37.946 -2.609 1.00 43.09 301 ALA A CA 1
ATOM 2344 C C . ALA A 1 301 ? 14.555 37.659 -1.984 1.00 43.09 301 ALA A C 1
ATOM 2346 O O . ALA A 1 301 ? 14.166 38.260 -0.976 1.00 43.09 301 ALA A O 1
ATOM 2347 N N . SER A 1 302 ? 13.815 36.689 -2.533 1.00 51.03 302 SER A N 1
ATOM 2348 C CA . SER A 1 302 ? 12.503 36.333 -1.978 1.00 51.03 302 SER A CA 1
ATOM 2349 C C . SER A 1 302 ? 12.638 35.921 -0.507 1.00 51.03 302 SER A C 1
ATOM 2351 O O . SER A 1 302 ? 13.598 35.268 -0.089 1.00 51.03 302 SER A O 1
ATOM 2353 N N . LYS A 1 303 ? 11.661 36.290 0.334 1.00 51.53 303 LYS A N 1
ATOM 2354 C CA . LYS A 1 303 ? 11.676 36.012 1.791 1.00 51.53 303 LYS A CA 1
ATOM 2355 C C . LYS A 1 303 ? 11.792 34.514 2.128 1.00 51.53 303 LYS A C 1
ATOM 2357 O O . LYS A 1 303 ? 12.046 34.174 3.283 1.00 51.53 303 LYS A O 1
ATOM 2362 N N . CYS A 1 304 ? 11.563 33.643 1.147 1.00 52.94 304 C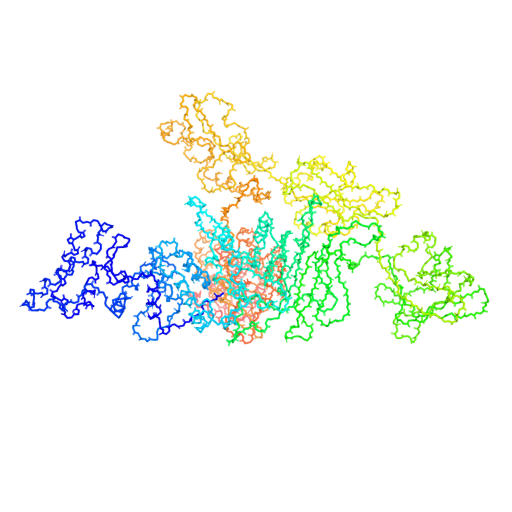YS A N 1
ATOM 2363 C CA . CYS A 1 304 ? 11.644 32.192 1.247 1.00 52.94 304 CYS A CA 1
ATOM 2364 C C . CYS A 1 304 ? 13.010 31.633 0.799 1.00 52.94 304 CYS A C 1
ATOM 2366 O O . CYS A 1 304 ? 13.434 30.617 1.346 1.00 52.94 304 CYS A O 1
ATOM 2368 N N . GLU A 1 305 ? 13.725 32.307 -0.111 1.00 59.56 305 GLU A N 1
ATOM 2369 C CA . GLU A 1 305 ? 15.048 31.902 -0.615 1.00 59.56 305 GLU A CA 1
ATOM 2370 C C . GLU A 1 305 ? 16.054 31.742 0.536 1.00 59.56 305 GLU A C 1
ATOM 2372 O O . GLU A 1 305 ? 16.646 30.681 0.714 1.00 59.56 305 GLU A O 1
ATOM 2377 N N . GLY A 1 306 ? 16.168 32.743 1.418 1.00 61.62 306 GLY A N 1
ATOM 2378 C CA . GLY A 1 306 ? 17.146 32.734 2.515 1.00 61.62 306 GLY A CA 1
ATOM 2379 C C . GLY A 1 306 ? 16.972 31.617 3.559 1.00 61.62 306 GLY A C 1
ATOM 2380 O O . GLY A 1 306 ? 17.908 31.350 4.308 1.00 61.62 306 GLY A O 1
ATOM 2381 N N . LEU A 1 307 ? 15.803 30.970 3.628 1.00 65.81 307 LEU A N 1
ATOM 2382 C CA . LEU A 1 307 ? 15.526 29.883 4.576 1.00 65.81 307 LEU A CA 1
ATOM 2383 C C . LEU A 1 307 ? 15.917 28.507 4.023 1.00 65.81 307 LEU A C 1
ATOM 2385 O O . LEU A 1 307 ? 16.371 27.646 4.775 1.00 65.81 307 LEU A O 1
ATOM 2389 N N . PHE A 1 308 ? 15.734 28.303 2.716 1.00 74.75 308 PHE A N 1
ATOM 2390 C CA . PHE A 1 308 ? 16.015 27.036 2.038 1.00 74.75 308 PHE A CA 1
ATOM 2391 C C . PHE A 1 308 ? 17.392 27.010 1.369 1.00 74.75 308 PHE A C 1
ATOM 2393 O O . PHE A 1 308 ? 17.936 25.928 1.143 1.00 74.75 308 PHE A O 1
ATOM 2400 N N . LYS A 1 309 ? 18.001 28.183 1.162 1.00 75.94 309 LYS A N 1
ATOM 2401 C CA . LYS A 1 309 ? 19.359 28.346 0.639 1.00 75.94 309 LYS A CA 1
ATOM 2402 C C . LYS A 1 309 ? 20.405 27.454 1.325 1.00 75.94 309 LYS A C 1
ATOM 2404 O O . LYS A 1 309 ? 21.139 26.800 0.591 1.00 75.94 309 LYS A O 1
ATOM 2409 N N . PRO A 1 310 ? 20.438 27.293 2.666 1.00 75.62 310 PRO A N 1
ATOM 2410 C CA . PRO A 1 310 ? 21.403 26.391 3.302 1.00 75.62 310 PRO A CA 1
ATOM 2411 C C . PRO A 1 310 ? 21.289 24.924 2.845 1.00 75.62 310 PRO A C 1
ATOM 2413 O O . PRO A 1 310 ? 22.294 24.220 2.779 1.00 75.62 310 PRO A O 1
ATOM 2416 N N . PHE A 1 311 ? 20.085 24.451 2.494 1.00 79.50 311 PHE A N 1
ATOM 2417 C CA . PHE A 1 311 ? 19.868 23.089 1.986 1.00 79.50 311 PHE A CA 1
ATOM 2418 C C . PHE A 1 311 ? 20.321 22.952 0.526 1.00 79.50 311 PHE A C 1
ATOM 2420 O O . PHE A 1 311 ? 20.931 21.947 0.164 1.00 79.50 311 PHE A O 1
ATOM 2427 N N . ALA A 1 312 ? 20.079 23.973 -0.304 1.00 86.06 312 ALA A N 1
ATOM 2428 C CA . ALA A 1 312 ? 20.607 24.026 -1.668 1.00 86.06 312 ALA A CA 1
ATOM 2429 C C . ALA A 1 312 ? 22.147 24.091 -1.669 1.00 86.06 312 ALA A C 1
ATOM 2431 O O . ALA A 1 312 ? 22.806 23.330 -2.373 1.00 86.06 312 ALA A O 1
ATOM 2432 N N . GLU A 1 313 ? 22.743 24.936 -0.823 1.00 84.62 313 GLU A N 1
ATOM 2433 C CA . GLU A 1 313 ? 24.197 25.041 -0.639 1.00 84.62 313 GLU A CA 1
ATOM 2434 C C . GLU A 1 313 ? 24.811 23.727 -0.140 1.00 84.62 313 GLU A C 1
ATOM 2436 O O . GLU A 1 313 ? 25.875 23.327 -0.618 1.00 84.62 313 GLU A O 1
ATOM 2441 N N . LYS A 1 314 ? 24.130 23.011 0.767 1.00 83.19 314 LYS A N 1
ATOM 2442 C CA . LYS A 1 314 ? 24.549 21.673 1.203 1.00 83.19 314 LYS A CA 1
ATOM 2443 C C . LYS A 1 314 ? 24.563 20.672 0.044 1.00 83.19 314 LYS A C 1
ATOM 2445 O O . LYS A 1 314 ? 25.557 19.967 -0.113 1.00 83.19 314 LYS A O 1
ATOM 2450 N N . LEU A 1 315 ? 23.507 20.615 -0.772 1.00 87.75 315 LEU A N 1
ATOM 2451 C CA . LEU A 1 315 ? 23.453 19.735 -1.948 1.00 87.75 315 LEU A CA 1
ATOM 2452 C C . LEU A 1 315 ? 24.557 20.068 -2.957 1.00 87.75 315 LEU A C 1
ATOM 2454 O O . LEU A 1 315 ? 25.261 19.169 -3.410 1.00 87.75 315 LEU A O 1
ATOM 2458 N N . ASN A 1 316 ? 24.759 21.354 -3.252 1.00 90.19 316 ASN A N 1
ATOM 2459 C CA . ASN A 1 316 ? 25.845 21.815 -4.116 1.00 90.19 316 ASN A CA 1
ATOM 2460 C C . ASN A 1 316 ? 27.224 21.420 -3.561 1.00 90.19 316 ASN A C 1
ATOM 2462 O O . ASN A 1 316 ? 28.100 21.023 -4.323 1.00 90.19 316 ASN A O 1
ATOM 2466 N N . SER A 1 317 ? 27.416 21.487 -2.240 1.00 85.44 317 SER A N 1
ATOM 2467 C CA . SER A 1 317 ? 28.653 21.057 -1.580 1.00 85.44 317 SER A CA 1
ATOM 2468 C C . SER A 1 317 ? 28.896 19.550 -1.736 1.00 85.44 317 SER A C 1
ATOM 2470 O O . SER A 1 317 ? 29.971 19.154 -2.187 1.00 85.44 317 SER A O 1
ATOM 2472 N N . LEU A 1 318 ? 27.886 18.713 -1.459 1.00 84.00 318 LEU A N 1
ATOM 2473 C CA . LEU A 1 318 ? 27.974 17.250 -1.591 1.00 84.00 318 LEU A CA 1
ATOM 2474 C C . LEU A 1 318 ? 28.241 16.792 -3.031 1.00 84.00 318 LEU A C 1
ATOM 2476 O O . LEU A 1 318 ? 28.958 15.821 -3.245 1.00 84.00 318 LEU A O 1
ATOM 2480 N N . LEU A 1 319 ? 27.678 17.494 -4.017 1.00 86.31 319 LEU A N 1
ATOM 2481 C CA . LEU A 1 319 ? 27.800 17.147 -5.435 1.00 86.31 319 LEU A CA 1
ATOM 2482 C C . LEU A 1 319 ? 29.010 17.800 -6.124 1.00 86.31 319 LEU A C 1
ATOM 2484 O O . LEU A 1 319 ? 29.286 17.485 -7.281 1.00 86.31 319 LEU A O 1
ATOM 2488 N N . SER A 1 320 ? 29.747 18.678 -5.434 1.00 86.06 320 SER A N 1
ATOM 2489 C CA . SER A 1 320 ? 30.818 19.497 -6.024 1.00 86.06 320 SER A CA 1
ATOM 2490 C C . SER A 1 320 ? 31.996 18.702 -6.602 1.00 86.06 320 SER A C 1
ATOM 2492 O O . SER A 1 320 ? 32.680 19.194 -7.500 1.00 86.06 320 SER A O 1
ATOM 2494 N N . SER A 1 321 ? 32.241 17.475 -6.120 1.00 79.25 321 SER A N 1
ATOM 2495 C CA . SER A 1 321 ? 33.257 16.578 -6.692 1.00 79.25 321 SER A CA 1
ATOM 2496 C C . SER A 1 321 ? 32.813 15.945 -8.011 1.00 79.25 321 SER A C 1
ATOM 2498 O O . SER A 1 321 ? 33.655 15.612 -8.848 1.00 79.25 321 SER A O 1
ATOM 2500 N N . GLU A 1 322 ? 31.499 15.810 -8.200 1.00 79.00 322 GLU A N 1
ATOM 2501 C CA . GLU A 1 322 ? 30.892 15.063 -9.295 1.00 79.00 322 GLU A CA 1
ATOM 2502 C C . GLU A 1 322 ? 30.357 15.966 -10.411 1.00 79.00 322 GLU A C 1
ATOM 2504 O O . GLU A 1 322 ? 30.428 15.572 -11.570 1.00 79.00 322 GLU A O 1
ATOM 2509 N N . THR A 1 323 ? 29.860 17.174 -10.129 1.00 80.69 323 THR A N 1
ATOM 2510 C CA . THR A 1 323 ? 29.352 18.110 -11.153 1.00 80.69 323 THR A CA 1
ATOM 2511 C C . THR A 1 323 ? 29.817 19.544 -10.912 1.00 80.69 323 THR A C 1
ATOM 2513 O O . THR A 1 323 ? 30.008 19.977 -9.779 1.00 80.69 323 THR A O 1
ATOM 2516 N N . SER A 1 324 ? 30.001 20.295 -12.003 1.00 80.69 324 SER A N 1
ATOM 2517 C CA . SER A 1 324 ? 30.294 21.733 -11.968 1.00 80.69 324 SER A CA 1
ATOM 2518 C C . SER A 1 324 ? 29.040 22.613 -11.935 1.00 80.69 324 SER A C 1
ATOM 2520 O O . SER A 1 324 ? 29.170 23.827 -11.770 1.00 80.69 324 SER A O 1
ATOM 2522 N N . ASN A 1 325 ? 27.854 22.030 -12.141 1.00 84.19 325 ASN A N 1
ATOM 2523 C CA . ASN A 1 325 ? 26.583 22.756 -12.142 1.00 84.19 325 ASN A CA 1
ATOM 2524 C C . ASN A 1 325 ? 26.241 23.230 -10.725 1.00 84.19 325 ASN A C 1
ATOM 2526 O O . ASN A 1 325 ? 26.563 22.557 -9.743 1.00 84.19 325 ASN A O 1
ATOM 2530 N N . LYS A 1 326 ? 25.576 24.385 -10.620 1.00 86.25 326 LYS A N 1
ATOM 2531 C CA . LYS A 1 326 ? 25.104 24.925 -9.339 1.00 86.25 326 LYS A CA 1
ATOM 2532 C C . LYS A 1 326 ? 23.597 25.085 -9.369 1.00 86.25 326 LYS A C 1
ATOM 2534 O O . LYS A 1 326 ? 23.053 25.678 -10.292 1.00 86.25 326 LYS A O 1
ATOM 2539 N N . PHE A 1 327 ? 22.939 24.578 -8.338 1.00 89.19 327 PHE A N 1
ATOM 2540 C CA . PHE A 1 327 ? 21.487 24.516 -8.279 1.00 89.19 327 PHE A CA 1
ATOM 2541 C C . PHE A 1 327 ? 20.949 25.503 -7.249 1.00 89.19 327 PHE A C 1
ATOM 2543 O O . PHE A 1 327 ? 21.281 25.413 -6.065 1.00 89.19 327 PHE A O 1
ATOM 2550 N N . GLU A 1 328 ? 20.109 26.423 -7.713 1.00 85.50 328 GLU A N 1
ATOM 2551 C CA . GLU A 1 328 ? 19.332 27.323 -6.858 1.00 85.50 328 GLU A CA 1
ATOM 2552 C C . GLU A 1 328 ? 18.107 26.602 -6.272 1.00 85.50 328 GLU A C 1
ATOM 2554 O O . GLU A 1 328 ? 17.666 25.571 -6.791 1.00 85.50 328 GLU A O 1
ATOM 2559 N N . THR A 1 329 ? 17.543 27.136 -5.185 1.00 83.75 329 THR A N 1
ATOM 2560 C CA . THR A 1 329 ? 16.447 26.494 -4.428 1.00 83.75 329 THR A CA 1
ATOM 2561 C C . THR A 1 329 ? 15.255 26.148 -5.325 1.00 83.75 329 THR A C 1
ATOM 2563 O O . THR A 1 329 ? 14.673 25.068 -5.220 1.00 83.75 329 THR A O 1
ATOM 2566 N N . GLU A 1 330 ? 14.899 27.049 -6.232 1.00 80.88 330 GLU A N 1
ATOM 2567 C CA . GLU A 1 330 ? 13.775 26.936 -7.151 1.00 80.88 330 GLU A CA 1
ATOM 2568 C C . GLU A 1 330 ? 13.985 25.929 -8.294 1.00 80.88 330 GLU A C 1
ATOM 2570 O O . GLU A 1 330 ? 13.018 25.586 -8.984 1.00 80.88 330 GLU A O 1
ATOM 2575 N N . ASN A 1 331 ? 15.216 25.433 -8.467 1.00 87.00 331 ASN A N 1
ATOM 2576 C CA . ASN A 1 331 ? 15.634 24.514 -9.529 1.00 87.00 331 ASN A CA 1
ATOM 2577 C C . ASN A 1 331 ? 15.914 23.085 -9.038 1.00 87.00 331 ASN A C 1
ATOM 2579 O O . ASN A 1 331 ? 16.357 22.237 -9.819 1.00 87.00 331 ASN A O 1
ATOM 2583 N N . ILE A 1 332 ? 15.635 22.798 -7.764 1.00 90.56 332 ILE A N 1
ATOM 2584 C CA . ILE A 1 332 ? 15.834 21.481 -7.157 1.00 90.56 332 ILE A CA 1
ATOM 2585 C C . ILE A 1 332 ? 14.486 20.767 -7.007 1.00 90.56 332 ILE A C 1
ATOM 2587 O O . ILE A 1 332 ? 13.555 21.237 -6.346 1.00 90.56 332 ILE A O 1
ATOM 2591 N N . TYR A 1 333 ? 14.390 19.585 -7.610 1.00 90.50 333 TYR A N 1
ATOM 2592 C CA . TYR A 1 333 ? 13.209 18.731 -7.587 1.00 90.50 333 TYR A CA 1
ATOM 2593 C C . TYR A 1 333 ? 13.565 17.364 -7.011 1.00 90.50 333 TYR A C 1
ATOM 2595 O O . TYR A 1 333 ? 14.559 16.752 -7.387 1.00 90.50 333 TYR A O 1
ATOM 2603 N N . CYS A 1 334 ? 12.730 16.848 -6.118 1.00 88.75 334 CYS A N 1
ATOM 2604 C CA . CYS A 1 334 ? 12.914 15.554 -5.485 1.00 88.75 334 CYS A CA 1
ATOM 2605 C C . CYS A 1 334 ? 11.741 14.621 -5.797 1.00 88.75 334 CYS A C 1
ATOM 2607 O O . CYS A 1 334 ? 10.581 14.901 -5.467 1.00 88.75 334 CYS A O 1
ATOM 2609 N N . VAL A 1 335 ? 12.057 13.497 -6.440 1.00 82.69 335 VAL A N 1
ATOM 2610 C CA . VAL A 1 335 ? 11.119 12.415 -6.719 1.00 82.69 335 VAL A CA 1
ATOM 2611 C C . VAL A 1 335 ? 10.944 11.576 -5.457 1.00 82.69 335 VAL A C 1
ATOM 2613 O O . VAL A 1 335 ? 11.881 10.946 -4.987 1.00 82.69 335 VAL A O 1
ATOM 2616 N N . ASN A 1 336 ? 9.735 11.524 -4.912 1.00 72.88 336 ASN A N 1
ATOM 2617 C CA . ASN A 1 336 ? 9.440 10.752 -3.705 1.00 72.88 336 ASN A CA 1
ATOM 2618 C C . ASN A 1 336 ? 8.111 9.989 -3.839 1.00 72.88 336 ASN A C 1
ATOM 2620 O O . ASN A 1 336 ? 7.297 10.287 -4.721 1.00 72.88 336 ASN A O 1
ATOM 2624 N N . LEU A 1 337 ? 7.878 9.008 -2.961 1.00 58.75 337 LEU A N 1
ATOM 2625 C CA . LEU A 1 337 ? 6.595 8.323 -2.848 1.00 58.75 337 LEU A CA 1
ATOM 2626 C C . LEU A 1 337 ? 5.585 9.282 -2.227 1.00 58.75 337 LEU A C 1
ATOM 2628 O O . LEU A 1 337 ? 5.782 9.840 -1.147 1.00 58.75 337 LEU A O 1
ATOM 2632 N N . THR A 1 338 ? 4.451 9.441 -2.893 1.00 53.44 338 THR A N 1
ATOM 2633 C CA . THR A 1 338 ? 3.269 10.007 -2.253 1.00 53.44 338 THR A CA 1
ATOM 2634 C C . THR A 1 338 ? 2.708 9.000 -1.242 1.00 53.44 338 THR A C 1
ATOM 2636 O O . THR A 1 338 ? 3.035 7.813 -1.267 1.00 53.44 338 THR A O 1
ATOM 2639 N N . SER A 1 339 ? 1.781 9.427 -0.381 1.00 42.81 339 SER A N 1
ATOM 2640 C CA . SER A 1 339 ? 1.080 8.535 0.561 1.00 42.81 339 SER A CA 1
ATOM 2641 C C . SER A 1 339 ? 0.319 7.372 -0.101 1.00 42.81 339 SER A C 1
ATOM 2643 O O . SER A 1 339 ? -0.175 6.502 0.607 1.00 42.81 339 SER A O 1
ATOM 2645 N N . SER A 1 340 ? 0.202 7.369 -1.434 1.00 38.59 340 SER A N 1
ATOM 2646 C CA . SER A 1 340 ? -0.418 6.313 -2.244 1.00 38.59 340 SER A CA 1
ATOM 2647 C C . SER A 1 340 ? 0.589 5.338 -2.878 1.00 38.59 340 SER A C 1
ATOM 2649 O O . SER A 1 340 ? 0.210 4.546 -3.733 1.00 38.59 340 SER A O 1
ATOM 2651 N N . SER A 1 341 ? 1.872 5.410 -2.499 1.00 46.25 341 SER A N 1
ATOM 2652 C CA . SER A 1 341 ? 2.970 4.594 -3.056 1.00 46.25 341 SER A CA 1
ATOM 2653 C C . SER A 1 341 ? 3.246 4.811 -4.554 1.00 46.25 341 SER A C 1
ATOM 2655 O O . SER A 1 341 ? 4.075 4.114 -5.136 1.00 46.25 341 SER A O 1
ATOM 2657 N N . THR A 1 342 ? 2.607 5.806 -5.176 1.00 55.06 342 THR A N 1
ATOM 2658 C CA . THR A 1 342 ? 2.943 6.327 -6.509 1.00 55.06 342 THR A CA 1
ATOM 2659 C C . THR A 1 342 ? 3.948 7.472 -6.386 1.00 55.06 342 THR A C 1
ATOM 2661 O O . THR A 1 342 ? 3.915 8.224 -5.405 1.00 55.06 342 THR A O 1
ATOM 2664 N N . SER A 1 343 ? 4.857 7.618 -7.353 1.00 68.06 343 SER A N 1
ATOM 2665 C CA . SER A 1 343 ? 5.832 8.714 -7.346 1.00 68.06 343 SER A CA 1
ATOM 2666 C C . SER A 1 343 ? 5.167 10.059 -7.670 1.00 68.06 343 SER A C 1
ATOM 2668 O O . SER A 1 343 ? 4.208 10.139 -8.438 1.00 68.06 343 SER A O 1
ATOM 2670 N N . ASN A 1 344 ? 5.697 11.154 -7.127 1.00 75.19 344 ASN A N 1
ATOM 2671 C CA . ASN A 1 344 ? 5.293 12.520 -7.495 1.00 75.19 344 ASN A CA 1
ATOM 2672 C C . ASN A 1 344 ? 5.830 12.972 -8.879 1.00 75.19 344 ASN A C 1
ATOM 2674 O O . ASN A 1 344 ? 5.676 14.143 -9.236 1.00 75.19 344 ASN A O 1
ATOM 2678 N N . ALA A 1 345 ? 6.418 12.072 -9.679 1.00 78.19 345 ALA A N 1
ATOM 2679 C CA . ALA A 1 345 ? 7.055 12.378 -10.963 1.00 78.19 345 ALA A CA 1
ATOM 2680 C C . ALA A 1 345 ? 6.112 13.083 -11.956 1.00 78.19 345 ALA A C 1
ATOM 2682 O O . ALA A 1 345 ? 6.501 14.060 -12.588 1.00 78.19 345 ALA A O 1
ATOM 2683 N N . SER A 1 346 ? 4.837 12.674 -12.039 1.00 75.44 346 SER A N 1
ATOM 2684 C CA . SER A 1 346 ? 3.844 13.338 -12.906 1.00 75.44 346 SER A CA 1
ATOM 2685 C C . SER A 1 346 ? 3.654 14.818 -12.562 1.00 75.44 346 SER A C 1
ATOM 2687 O O . SER A 1 346 ? 3.445 15.643 -13.453 1.00 75.44 346 SER A O 1
ATOM 2689 N N . ARG A 1 347 ? 3.736 15.164 -11.275 1.00 75.62 347 ARG A N 1
ATOM 2690 C CA . ARG A 1 347 ? 3.587 16.538 -10.806 1.00 75.62 347 ARG A CA 1
ATOM 2691 C C . ARG A 1 347 ? 4.824 17.364 -11.118 1.00 75.62 347 ARG A C 1
ATOM 2693 O O . ARG A 1 347 ? 4.678 18.469 -11.626 1.00 75.62 347 ARG A O 1
ATOM 2700 N N . ILE A 1 348 ? 6.011 16.807 -10.875 1.00 81.75 348 ILE A N 1
ATOM 2701 C CA . ILE A 1 348 ? 7.283 17.414 -11.284 1.00 81.75 348 ILE A CA 1
ATOM 2702 C C . ILE A 1 348 ? 7.266 17.669 -12.797 1.00 81.75 348 ILE A C 1
ATOM 2704 O O . ILE A 1 348 ? 7.526 18.787 -13.221 1.00 81.75 348 ILE A O 1
ATOM 2708 N N . ASN A 1 349 ? 6.813 16.709 -13.607 1.00 81.69 349 ASN A N 1
ATOM 2709 C CA . ASN A 1 349 ? 6.681 16.887 -15.057 1.00 81.69 349 ASN A CA 1
ATOM 2710 C C . ASN A 1 349 ? 5.726 18.018 -15.440 1.00 81.69 349 ASN A C 1
ATOM 2712 O O . ASN A 1 349 ? 5.986 18.724 -16.407 1.00 81.69 349 ASN A O 1
ATOM 2716 N N . LYS A 1 350 ? 4.635 18.229 -14.696 1.00 78.31 350 LYS A N 1
ATOM 2717 C CA . LYS A 1 350 ? 3.734 19.366 -14.933 1.00 78.31 350 LYS A CA 1
ATOM 2718 C C . LYS A 1 350 ? 4.428 20.705 -14.659 1.00 78.31 350 LYS A C 1
ATOM 2720 O O . LYS A 1 350 ? 4.240 21.639 -15.432 1.00 78.31 350 LYS A O 1
ATOM 2725 N N . LEU A 1 351 ? 5.228 20.781 -13.592 1.00 76.25 351 LEU A N 1
ATOM 2726 C CA . LEU A 1 351 ? 6.022 21.970 -13.261 1.00 76.25 351 LEU A CA 1
ATOM 2727 C C . LEU A 1 351 ? 7.080 22.239 -14.332 1.00 76.25 351 LEU A C 1
ATOM 2729 O O . LEU A 1 351 ? 7.165 23.351 -14.835 1.00 76.25 351 LEU A O 1
ATOM 2733 N N . LEU A 1 352 ? 7.823 21.209 -14.733 1.00 81.12 352 LEU A N 1
ATOM 2734 C CA . LEU A 1 352 ? 8.863 21.307 -15.755 1.00 81.12 352 LEU A CA 1
ATOM 2735 C C . LEU A 1 352 ? 8.290 21.671 -17.135 1.00 81.12 352 LEU A C 1
ATOM 2737 O O . LEU A 1 352 ? 8.892 22.468 -17.846 1.00 81.12 352 LEU A O 1
ATOM 2741 N N . LYS A 1 353 ? 7.104 21.161 -17.498 1.00 80.25 353 LYS A N 1
ATOM 2742 C CA . LYS A 1 353 ? 6.404 21.539 -18.741 1.00 80.25 353 LYS A CA 1
ATOM 2743 C C . LYS A 1 353 ? 5.948 22.996 -18.739 1.00 80.25 353 LYS A C 1
ATOM 2745 O O . LYS A 1 353 ? 6.196 23.692 -19.713 1.00 80.25 353 LYS A O 1
ATOM 2750 N N . ARG A 1 354 ? 5.354 23.476 -17.641 1.00 74.25 354 ARG A N 1
ATOM 2751 C CA . ARG A 1 354 ? 5.019 24.904 -17.506 1.00 74.25 354 ARG A CA 1
ATOM 2752 C C . ARG A 1 354 ? 6.279 25.767 -17.566 1.00 74.25 354 ARG A C 1
ATOM 2754 O O . ARG A 1 354 ? 6.310 26.770 -18.264 1.00 74.25 354 ARG A O 1
ATOM 2761 N N . ARG A 1 355 ? 7.351 25.324 -16.905 1.00 73.00 355 ARG A N 1
ATOM 2762 C CA . ARG A 1 355 ? 8.639 26.012 -16.946 1.00 73.00 355 ARG A CA 1
ATOM 2763 C C . ARG A 1 355 ? 9.197 26.044 -18.370 1.00 73.00 355 ARG A C 1
ATOM 2765 O O . ARG A 1 355 ? 9.706 27.073 -18.763 1.00 73.00 355 ARG A O 1
ATOM 2772 N N . GLU A 1 356 ? 9.035 25.005 -19.195 1.00 75.44 356 GLU A N 1
ATOM 2773 C CA . GLU A 1 356 ? 9.381 25.071 -20.630 1.00 75.44 356 GLU A CA 1
ATOM 2774 C C . GLU A 1 356 ? 8.608 26.168 -21.390 1.00 75.44 356 GLU A C 1
ATOM 2776 O O . GLU A 1 356 ? 9.200 26.835 -22.240 1.00 75.44 356 GLU A O 1
ATOM 2781 N N . GLU A 1 357 ? 7.324 26.374 -21.083 1.00 69.62 357 GLU A N 1
ATOM 2782 C CA . GLU A 1 357 ? 6.499 27.441 -21.677 1.00 69.62 357 GLU A CA 1
ATOM 2783 C C . GLU A 1 357 ? 6.960 28.847 -21.238 1.00 69.62 357 GLU A C 1
ATOM 2785 O O . GLU A 1 357 ? 6.855 29.801 -22.011 1.00 69.62 357 GLU A O 1
ATOM 2790 N N . GLU A 1 358 ? 7.511 28.967 -20.026 1.00 62.84 358 GLU A N 1
ATOM 2791 C CA . GLU A 1 358 ? 7.948 30.222 -19.392 1.00 62.84 358 GLU A CA 1
ATOM 2792 C C . GLU A 1 358 ? 9.463 30.507 -19.550 1.00 62.84 358 GLU A C 1
ATOM 2794 O O . GLU A 1 358 ? 9.906 31.648 -19.411 1.00 62.84 358 GLU A O 1
ATOM 2799 N N . LEU A 1 359 ? 10.288 29.498 -19.858 1.00 55.84 359 LEU A N 1
ATOM 2800 C CA . LEU A 1 359 ? 11.753 29.589 -19.876 1.00 55.84 359 LEU A CA 1
ATOM 2801 C C . LEU A 1 359 ? 12.259 30.408 -21.068 1.00 55.84 359 LEU A C 1
ATOM 2803 O O . LEU A 1 359 ? 12.307 29.947 -22.214 1.00 55.84 359 LEU A O 1
ATOM 2807 N N . TYR A 1 360 ? 12.778 31.602 -20.784 1.00 54.62 360 TYR A N 1
ATOM 2808 C CA . TYR A 1 360 ? 13.521 32.421 -21.748 1.00 54.62 360 TYR A CA 1
ATOM 2809 C C . TYR A 1 360 ? 15.052 32.242 -21.656 1.00 54.62 360 TYR A C 1
ATOM 2811 O O . TYR A 1 360 ? 15.738 32.569 -22.624 1.00 54.62 360 TYR A O 1
ATOM 2819 N N . LYS A 1 361 ? 15.580 31.665 -20.560 1.00 64.19 361 LYS A N 1
ATOM 2820 C CA . LYS A 1 361 ? 17.022 31.495 -20.258 1.00 64.19 361 LYS A CA 1
ATOM 2821 C C . LYS A 1 361 ? 17.393 30.031 -19.944 1.00 64.19 361 LYS A C 1
ATOM 2823 O O . LYS A 1 361 ? 16.514 29.258 -19.589 1.00 64.19 361 LYS A O 1
ATOM 2828 N N . GLN A 1 362 ? 18.669 29.661 -20.100 1.00 71.50 362 GLN A N 1
ATOM 2829 C CA . GLN A 1 362 ? 19.196 28.332 -19.735 1.00 71.50 362 GLN A CA 1
ATOM 2830 C C . GLN A 1 362 ? 19.384 28.245 -18.212 1.00 71.50 362 GLN A C 1
ATOM 2832 O O . GLN A 1 362 ? 20.009 29.141 -17.645 1.00 71.50 362 GLN A O 1
ATOM 2837 N N . GLU A 1 363 ? 18.900 27.180 -17.570 1.00 77.25 363 GLU A N 1
ATOM 2838 C CA . GLU A 1 363 ? 19.027 26.969 -16.116 1.00 77.25 363 GLU A CA 1
ATOM 2839 C C . GLU A 1 363 ? 19.574 25.573 -15.778 1.00 77.25 363 GLU A C 1
ATOM 2841 O O . GLU A 1 363 ? 19.283 24.597 -16.479 1.00 77.25 363 GLU A O 1
ATOM 2846 N N . ASP A 1 364 ? 20.351 25.488 -14.695 1.00 86.12 364 ASP A N 1
ATOM 2847 C CA . ASP A 1 364 ? 20.830 24.232 -14.115 1.00 86.12 364 ASP A CA 1
ATOM 2848 C C . ASP A 1 364 ? 19.759 23.673 -13.172 1.00 86.12 364 ASP A C 1
ATOM 2850 O O . ASP A 1 364 ? 19.393 24.302 -12.180 1.00 86.12 364 ASP A O 1
ATOM 2854 N N . MET A 1 365 ? 19.250 22.482 -13.478 1.00 88.44 365 MET A N 1
ATOM 2855 C CA . MET A 1 365 ? 18.172 21.820 -12.748 1.00 88.44 365 MET A CA 1
ATOM 2856 C C . MET A 1 365 ? 18.650 20.504 -12.143 1.00 88.44 365 MET A C 1
ATOM 2858 O O . MET A 1 365 ? 19.290 19.698 -12.821 1.00 88.44 365 MET A O 1
ATOM 2862 N N . LEU A 1 366 ? 18.282 20.260 -10.885 1.00 92.19 366 LEU A N 1
ATOM 2863 C CA . LEU A 1 366 ? 18.632 19.048 -10.147 1.00 92.19 366 LEU A CA 1
ATOM 2864 C C . LEU A 1 366 ? 17.394 18.190 -9.901 1.00 92.19 366 LEU A C 1
ATOM 2866 O O . LEU A 1 366 ? 16.424 18.658 -9.308 1.00 92.19 366 LEU A O 1
ATOM 2870 N N . ILE A 1 367 ? 17.454 16.918 -10.291 1.00 91.56 367 ILE A N 1
ATOM 2871 C CA . ILE A 1 367 ? 16.446 15.902 -9.990 1.00 91.56 367 ILE A CA 1
ATOM 2872 C C . ILE A 1 367 ? 17.039 14.864 -9.038 1.00 91.56 367 ILE A C 1
ATOM 2874 O O . ILE A 1 367 ? 17.931 14.100 -9.400 1.00 91.56 367 ILE A O 1
ATOM 2878 N N . LEU A 1 368 ? 16.516 14.799 -7.819 1.00 90.12 368 LEU A N 1
ATOM 2879 C CA . LEU A 1 368 ? 16.894 13.809 -6.816 1.00 90.12 368 LEU A CA 1
ATOM 2880 C C . LEU A 1 368 ? 15.924 12.623 -6.885 1.00 90.12 368 LEU A C 1
ATOM 2882 O O . LEU A 1 368 ? 14.735 12.793 -6.626 1.00 90.12 368 LEU A O 1
ATOM 2886 N N . CYS A 1 369 ? 16.424 11.425 -7.185 1.00 86.12 369 CYS A N 1
ATOM 2887 C CA . CYS A 1 369 ? 15.673 10.165 -7.229 1.00 86.12 369 CYS A CA 1
ATOM 2888 C C . CYS A 1 369 ? 16.167 9.207 -6.119 1.00 86.12 369 CYS A C 1
ATOM 2890 O O . CYS A 1 369 ? 16.876 8.241 -6.414 1.00 86.12 369 CYS A O 1
ATOM 2892 N N . PRO A 1 370 ? 15.835 9.472 -4.839 1.00 72.62 370 PRO A N 1
ATOM 2893 C CA . PRO A 1 370 ? 16.365 8.760 -3.672 1.00 72.62 370 PRO A CA 1
ATOM 2894 C C . PRO A 1 370 ? 15.775 7.360 -3.427 1.00 72.62 370 PRO A C 1
ATOM 2896 O O . PRO A 1 370 ? 16.223 6.673 -2.513 1.00 72.62 370 PRO A O 1
ATOM 2899 N N . ILE A 1 371 ? 14.751 6.939 -4.177 1.00 68.25 371 ILE A N 1
ATOM 2900 C CA . ILE A 1 371 ? 13.928 5.765 -3.849 1.00 68.25 371 ILE A CA 1
ATOM 2901 C C . ILE A 1 371 ? 13.578 4.906 -5.067 1.00 68.25 371 ILE A C 1
ATOM 2903 O O . ILE A 1 371 ? 13.270 5.407 -6.151 1.00 68.25 371 ILE A O 1
ATOM 2907 N N . LYS A 1 372 ? 13.465 3.596 -4.835 1.00 66.50 372 LYS A N 1
ATOM 2908 C CA . LYS A 1 372 ? 12.792 2.683 -5.761 1.00 66.50 372 LYS A CA 1
ATOM 2909 C C . LYS A 1 372 ? 11.283 2.948 -5.764 1.00 66.50 372 LYS A C 1
ATOM 2911 O O . LYS A 1 372 ? 10.661 3.117 -4.718 1.00 66.50 372 LYS A O 1
ATOM 2916 N N . THR A 1 373 ? 10.680 2.942 -6.948 1.00 59.28 373 THR A N 1
ATOM 2917 C CA . THR A 1 373 ? 9.240 3.163 -7.143 1.00 59.28 373 THR A CA 1
ATOM 2918 C C . THR A 1 373 ? 8.611 1.962 -7.860 1.00 59.28 373 THR A C 1
ATOM 2920 O O . THR A 1 373 ? 9.318 1.174 -8.484 1.00 59.28 373 THR A O 1
ATOM 2923 N N . ALA A 1 374 ? 7.292 1.771 -7.727 1.00 55.47 374 ALA A N 1
ATOM 2924 C CA . ALA A 1 374 ? 6.579 0.625 -8.316 1.00 55.47 374 ALA A CA 1
ATOM 2925 C C . ALA A 1 374 ? 6.482 0.679 -9.853 1.00 55.47 374 ALA A C 1
ATOM 2927 O O . ALA A 1 374 ? 6.258 -0.336 -10.504 1.00 55.47 374 ALA A O 1
ATOM 2928 N N . THR A 1 375 ? 6.631 1.873 -10.421 1.00 61.66 375 THR A N 1
ATOM 2929 C CA . THR A 1 375 ? 6.694 2.134 -11.859 1.00 61.66 375 THR A CA 1
ATOM 2930 C C . THR A 1 375 ? 7.969 2.916 -12.138 1.00 61.66 375 THR A C 1
ATOM 2932 O O . THR A 1 375 ? 8.219 3.848 -11.376 1.00 61.66 375 THR A O 1
ATOM 2935 N N . PRO A 1 376 ? 8.708 2.645 -13.225 1.00 69.38 376 PRO A N 1
ATOM 2936 C CA . PRO A 1 376 ? 9.887 3.419 -13.599 1.00 69.38 376 PRO A CA 1
ATOM 2937 C C . PRO A 1 376 ? 9.695 4.938 -13.481 1.00 69.38 376 PRO A C 1
ATOM 2939 O O . PRO A 1 376 ? 8.688 5.490 -13.933 1.00 69.38 376 PRO A O 1
ATOM 2942 N N . ILE A 1 377 ? 10.664 5.623 -12.872 1.00 76.44 377 ILE A N 1
ATOM 2943 C CA . ILE A 1 377 ? 10.674 7.081 -12.746 1.00 76.44 377 ILE A CA 1
ATOM 2944 C C . ILE A 1 377 ? 10.902 7.671 -14.134 1.00 76.44 377 ILE A C 1
ATOM 2946 O O . ILE A 1 377 ? 11.951 7.462 -14.731 1.00 76.44 377 ILE A O 1
ATOM 2950 N N . ARG A 1 378 ? 9.930 8.435 -14.631 1.00 80.31 378 ARG A N 1
ATOM 2951 C CA . ARG A 1 378 ? 9.984 9.091 -15.941 1.00 80.31 378 ARG A CA 1
ATOM 2952 C C . ARG A 1 378 ? 9.855 10.599 -15.761 1.00 80.31 378 ARG A C 1
ATOM 2954 O O . ARG A 1 378 ? 8.799 11.068 -15.325 1.00 80.31 378 ARG A O 1
ATOM 2961 N N . ILE A 1 379 ? 10.909 11.352 -16.081 1.00 81.75 379 ILE A N 1
ATOM 2962 C CA . ILE A 1 379 ? 10.957 12.812 -15.907 1.00 81.75 379 ILE A CA 1
ATOM 2963 C C . ILE A 1 379 ? 11.151 13.519 -17.251 1.00 81.75 379 ILE A C 1
ATOM 2965 O O . ILE A 1 379 ? 12.000 13.125 -18.043 1.00 81.75 379 ILE A O 1
ATOM 2969 N N . PHE A 1 380 ? 10.352 14.559 -17.482 1.00 80.25 380 PHE A N 1
ATOM 2970 C CA . PHE A 1 380 ? 10.402 15.424 -18.657 1.00 80.25 380 PHE A CA 1
ATOM 2971 C C . PHE A 1 380 ? 11.511 16.465 -18.516 1.00 80.25 380 PHE A C 1
ATOM 2973 O O . PHE A 1 380 ? 11.494 17.238 -17.561 1.00 80.25 380 PHE A O 1
ATOM 2980 N N . GLN A 1 381 ? 12.434 16.516 -19.476 1.00 79.12 381 GLN A N 1
ATOM 2981 C CA . GLN A 1 381 ? 13.477 17.540 -19.525 1.00 79.12 381 GLN A CA 1
ATOM 2982 C C . GLN A 1 381 ? 13.028 18.750 -20.369 1.00 79.12 381 GLN A C 1
ATOM 2984 O O . GLN A 1 381 ? 12.800 18.588 -21.570 1.00 79.12 381 GLN A O 1
ATOM 2989 N N . PRO A 1 382 ? 12.967 19.970 -19.800 1.00 78.25 382 PRO A N 1
ATOM 2990 C CA . PRO A 1 382 ? 12.691 21.187 -20.565 1.00 78.25 382 PRO A CA 1
ATOM 2991 C C . PRO A 1 382 ? 13.753 21.475 -21.636 1.00 78.25 382 PRO A C 1
ATOM 2993 O O . PRO A 1 382 ? 14.951 21.326 -21.387 1.00 78.25 382 PRO A O 1
ATOM 2996 N N . LYS A 1 383 ? 13.333 21.997 -22.794 1.00 70.38 383 LYS A N 1
ATOM 2997 C CA . LYS A 1 383 ? 14.184 22.310 -23.962 1.00 70.38 383 LYS A CA 1
ATOM 2998 C C . LYS A 1 383 ? 15.311 23.338 -23.756 1.00 70.38 383 LYS A C 1
ATOM 3000 O O . LYS A 1 383 ? 16.076 23.535 -24.698 1.00 70.38 383 LYS A O 1
ATOM 3005 N N . LYS A 1 384 ? 15.404 24.019 -22.611 1.00 71.44 384 LYS A N 1
ATOM 3006 C CA . LYS A 1 384 ? 16.474 24.988 -22.283 1.00 71.44 384 LYS A CA 1
ATOM 3007 C C . LYS A 1 384 ? 17.037 24.740 -20.885 1.00 71.44 384 LYS A C 1
ATOM 3009 O O . LYS A 1 384 ? 17.039 25.631 -20.037 1.00 71.44 384 LYS A O 1
ATOM 3014 N N . SER A 1 385 ? 17.431 23.502 -20.608 1.00 73.50 385 SER A N 1
ATOM 3015 C CA . SER A 1 385 ? 17.890 23.113 -19.272 1.00 73.50 385 SER A CA 1
ATOM 3016 C C . SER A 1 385 ? 19.141 22.241 -19.314 1.00 73.50 385 SER A C 1
ATOM 3018 O O . SER A 1 385 ? 19.293 21.374 -20.180 1.00 73.50 385 SER A O 1
ATOM 3020 N N . ASN A 1 386 ? 20.035 22.465 -18.350 1.00 77.75 386 ASN A N 1
ATOM 3021 C CA . ASN A 1 386 ? 21.062 21.497 -17.981 1.00 77.75 386 ASN A CA 1
ATOM 3022 C C . ASN A 1 386 ? 20.487 20.649 -16.845 1.00 77.75 386 ASN A C 1
ATOM 3024 O O . ASN A 1 386 ? 20.128 21.178 -15.798 1.00 77.75 386 ASN A O 1
ATOM 3028 N N . PHE A 1 387 ? 20.347 19.348 -17.060 1.00 80.12 387 PHE A N 1
ATOM 3029 C CA . PHE A 1 387 ? 19.542 18.475 -16.212 1.00 80.12 387 PHE A CA 1
ATOM 3030 C C . PHE A 1 387 ? 20.429 17.464 -15.488 1.00 80.12 387 PHE A C 1
ATOM 3032 O O . PHE A 1 387 ? 20.902 16.507 -16.092 1.00 80.12 387 PHE A O 1
ATOM 3039 N N . THR A 1 388 ? 20.673 17.654 -14.197 1.00 85.25 388 THR A N 1
ATOM 3040 C CA . THR A 1 388 ? 21.470 16.729 -13.382 1.00 85.25 388 THR A CA 1
ATOM 3041 C C . THR A 1 388 ? 20.542 15.821 -12.585 1.00 85.25 388 THR A C 1
ATOM 3043 O O . THR A 1 388 ? 19.669 16.295 -11.865 1.00 85.25 388 THR A O 1
ATOM 3046 N N . ILE A 1 389 ? 20.719 14.506 -12.697 1.00 86.25 389 ILE A N 1
ATOM 3047 C CA . ILE A 1 389 ? 19.895 13.492 -12.036 1.00 86.25 389 ILE A CA 1
ATOM 3048 C C . ILE A 1 389 ? 20.764 12.711 -11.053 1.00 86.25 389 ILE A C 1
ATOM 3050 O O . ILE A 1 389 ? 21.752 12.102 -11.455 1.00 86.25 389 ILE A O 1
ATOM 3054 N N . VAL A 1 390 ? 20.380 12.692 -9.778 1.00 87.56 390 VAL A N 1
ATOM 3055 C CA . VAL A 1 390 ? 21.006 11.859 -8.741 1.00 87.56 390 VAL A CA 1
ATOM 3056 C C . VAL A 1 390 ? 20.142 10.621 -8.521 1.00 87.56 390 VAL A C 1
ATOM 3058 O O . VAL A 1 390 ? 18.991 10.742 -8.102 1.00 87.56 390 VAL A O 1
ATOM 3061 N N . LEU A 1 391 ? 20.677 9.435 -8.809 1.00 82.44 391 LEU A N 1
ATOM 3062 C CA . LEU A 1 391 ? 19.952 8.164 -8.789 1.00 82.44 391 LEU A CA 1
ATOM 3063 C C . LEU A 1 391 ? 20.450 7.258 -7.657 1.00 82.44 391 LEU A C 1
ATOM 3065 O O . LEU A 1 391 ? 21.626 6.898 -7.622 1.00 82.44 391 LEU A O 1
ATOM 3069 N N . ALA A 1 392 ? 19.546 6.862 -6.757 1.00 79.81 392 ALA A N 1
ATOM 3070 C CA . ALA A 1 392 ? 19.826 5.895 -5.695 1.00 79.81 392 ALA A CA 1
ATOM 3071 C C . ALA A 1 392 ? 19.727 4.440 -6.181 1.00 79.81 392 ALA A C 1
ATOM 3073 O O . ALA A 1 392 ? 19.058 4.142 -7.177 1.00 79.81 392 ALA A O 1
ATOM 3074 N N . SER A 1 393 ? 20.367 3.518 -5.456 1.00 70.50 393 SER A N 1
ATOM 3075 C CA . SER A 1 393 ? 20.389 2.093 -5.811 1.00 70.50 393 SER A CA 1
ATOM 3076 C C . SER A 1 393 ? 18.987 1.493 -5.964 1.00 70.50 393 SER A C 1
ATOM 3078 O O . SER A 1 393 ? 18.045 1.850 -5.262 1.00 70.50 393 SER A O 1
ATOM 3080 N N . GLN A 1 394 ? 18.864 0.545 -6.893 1.00 66.31 394 GLN A N 1
ATOM 3081 C CA . GLN A 1 394 ? 17.659 -0.201 -7.260 1.00 66.31 394 GLN A CA 1
ATOM 3082 C C . GLN A 1 394 ? 16.535 0.655 -7.854 1.00 66.31 394 GLN A C 1
ATOM 3084 O O . GLN A 1 394 ? 15.445 0.136 -8.109 1.00 66.31 394 GLN A O 1
ATOM 3089 N N . SER A 1 395 ? 16.795 1.938 -8.108 1.00 69.94 395 SER A N 1
ATOM 3090 C CA . SER A 1 395 ? 15.867 2.816 -8.806 1.00 69.94 395 SER A CA 1
ATOM 3091 C C . SER A 1 395 ? 15.792 2.437 -10.283 1.00 69.94 395 SER A C 1
ATOM 3093 O O . SER A 1 395 ? 16.807 2.259 -10.961 1.00 69.94 395 SER A O 1
ATOM 3095 N N . GLU A 1 396 ? 14.563 2.320 -10.770 1.00 71.88 396 GLU A N 1
ATOM 3096 C CA . GLU A 1 396 ? 14.245 2.138 -12.181 1.00 71.88 396 GLU A CA 1
ATOM 3097 C C . GLU A 1 396 ? 13.944 3.508 -12.781 1.00 71.88 396 GLU A C 1
ATOM 3099 O O . GLU A 1 396 ? 12.995 4.167 -12.355 1.00 71.88 396 GLU A O 1
ATOM 3104 N N . PHE A 1 397 ? 14.756 3.951 -13.740 1.00 74.50 397 PHE A N 1
ATOM 3105 C CA . PHE A 1 397 ? 14.614 5.256 -14.383 1.00 74.50 397 PHE A CA 1
ATOM 3106 C C . PHE A 1 397 ? 14.375 5.090 -15.886 1.00 74.50 397 PHE A C 1
ATOM 3108 O O . PHE A 1 397 ? 15.145 4.427 -16.574 1.00 74.50 397 PHE A O 1
ATOM 3115 N N . ASP A 1 398 ? 13.300 5.679 -16.401 1.00 70.62 398 ASP A N 1
ATOM 3116 C CA . ASP A 1 398 ? 12.914 5.653 -17.810 1.00 70.62 398 ASP A CA 1
ATOM 3117 C C . ASP A 1 398 ? 13.420 6.910 -18.527 1.00 70.62 398 ASP A C 1
ATOM 3119 O O . ASP A 1 398 ? 12.990 8.031 -18.246 1.00 70.62 398 ASP A O 1
ATOM 3123 N N . CYS A 1 399 ? 14.323 6.709 -19.485 1.00 65.69 399 CYS A N 1
ATOM 3124 C CA . CYS A 1 399 ? 14.992 7.784 -20.212 1.00 65.69 399 CYS A CA 1
ATOM 3125 C C . CYS A 1 399 ? 14.188 8.355 -21.396 1.00 65.69 399 CYS A C 1
ATOM 3127 O O . CYS A 1 399 ? 14.691 9.237 -22.084 1.00 65.69 399 CYS A O 1
ATOM 3129 N N . SER A 1 400 ? 12.966 7.878 -21.651 1.00 60.31 400 SER A N 1
ATOM 3130 C CA . SER A 1 400 ? 12.173 8.231 -22.847 1.00 60.31 400 SER A CA 1
ATOM 3131 C C . SER A 1 400 ? 11.736 9.698 -22.969 1.00 60.31 400 SER A C 1
ATOM 3133 O O . SER A 1 400 ? 11.319 10.113 -24.044 1.00 60.31 400 SER A O 1
ATOM 3135 N N . GLU A 1 401 ? 11.805 10.487 -21.894 1.00 67.88 401 GLU A N 1
ATOM 3136 C CA . GLU A 1 401 ? 11.413 11.913 -21.879 1.00 67.88 401 GLU A CA 1
ATOM 3137 C C . GLU A 1 401 ? 12.603 12.856 -21.634 1.00 67.88 401 GLU A C 1
ATOM 3139 O O . GLU A 1 401 ? 12.426 14.053 -21.391 1.00 67.88 401 GLU A O 1
ATOM 3144 N N . LEU A 1 402 ? 13.824 12.319 -21.698 1.00 64.56 402 LEU A N 1
ATOM 3145 C CA . LEU A 1 402 ? 15.046 13.112 -21.680 1.00 64.56 402 LEU A CA 1
ATOM 3146 C C . LEU A 1 402 ? 15.385 13.572 -23.104 1.00 64.56 402 LEU A C 1
ATOM 3148 O O . LEU A 1 402 ? 15.202 12.827 -24.064 1.00 64.56 402 LEU A O 1
ATOM 3152 N N . ASN A 1 403 ? 15.918 14.788 -23.236 1.00 60.56 403 ASN A N 1
ATOM 3153 C CA . ASN A 1 403 ? 16.381 15.367 -24.502 1.00 60.56 403 ASN A CA 1
ATOM 3154 C C . ASN A 1 403 ? 15.337 15.361 -25.659 1.00 60.56 403 ASN A C 1
ATOM 3156 O O . ASN A 1 403 ? 15.549 14.712 -26.691 1.00 60.56 403 ASN A O 1
ATOM 3160 N N . PRO A 1 404 ? 14.204 16.081 -25.524 1.00 52.47 404 PRO A N 1
ATOM 3161 C CA . PRO A 1 404 ? 13.131 16.082 -26.523 1.00 52.47 404 PRO A CA 1
ATOM 3162 C C . PRO A 1 404 ? 13.603 16.580 -27.903 1.00 52.47 404 PRO A C 1
ATOM 3164 O O . PRO A 1 404 ? 14.284 17.600 -28.019 1.00 52.47 404 PRO A O 1
ATOM 3167 N N . LYS A 1 405 ? 13.211 15.879 -28.981 1.00 46.84 405 LYS A N 1
ATOM 3168 C CA . LYS A 1 405 ? 13.512 16.282 -30.369 1.00 46.84 405 LYS A CA 1
ATOM 3169 C C . LYS A 1 405 ? 12.875 17.640 -30.694 1.00 46.84 405 LYS A C 1
ATOM 3171 O O . LYS A 1 405 ? 11.697 17.865 -30.426 1.00 46.84 405 LYS A O 1
ATOM 3176 N N . GLU A 1 406 ? 13.641 18.525 -31.331 1.00 46.91 406 GLU A N 1
ATOM 3177 C CA . GLU A 1 406 ? 13.122 19.768 -31.910 1.00 46.91 406 GLU A CA 1
ATOM 3178 C C . GLU A 1 406 ? 12.021 19.477 -32.940 1.00 46.91 406 GLU A C 1
ATOM 3180 O O . GLU A 1 406 ? 12.207 18.675 -33.855 1.00 46.91 406 GLU A O 1
ATOM 3185 N N . LEU A 1 407 ? 10.887 20.167 -32.806 1.00 36.62 407 LEU A N 1
ATOM 3186 C CA . LEU A 1 407 ? 9.754 20.095 -33.733 1.00 36.62 407 LEU A CA 1
ATOM 3187 C C . LEU A 1 407 ? 9.803 21.163 -34.839 1.00 36.62 407 LEU A C 1
ATOM 3189 O O . LEU A 1 407 ? 8.897 21.200 -35.667 1.00 36.62 407 LEU A O 1
ATOM 3193 N N . ASN A 1 408 ? 10.814 22.045 -34.889 1.00 35.56 408 ASN A N 1
ATOM 3194 C CA . ASN A 1 408 ? 10.872 23.050 -35.955 1.00 35.56 408 ASN A CA 1
ATOM 3195 C C . ASN A 1 408 ? 12.279 23.654 -36.187 1.00 35.56 408 ASN A C 1
ATOM 3197 O O . ASN A 1 408 ? 12.672 24.550 -35.441 1.00 35.56 408 ASN A O 1
ATOM 3201 N N . PRO A 1 409 ? 13.008 23.252 -37.247 1.00 36.62 409 PRO A N 1
ATOM 3202 C CA . PRO A 1 409 ? 14.335 23.793 -37.579 1.00 36.62 409 PRO A CA 1
ATOM 3203 C C . PRO A 1 409 ? 14.317 25.230 -38.148 1.00 36.62 409 PRO A C 1
ATOM 3205 O O . PRO A 1 409 ? 15.352 25.763 -38.531 1.00 36.62 409 PRO A O 1
ATOM 3208 N N . SER A 1 410 ? 13.155 25.889 -38.224 1.00 36.47 410 SER A N 1
ATOM 3209 C CA . SER A 1 410 ? 12.981 27.154 -38.960 1.00 36.47 410 SER A CA 1
ATOM 3210 C C . SER A 1 410 ? 13.225 28.438 -38.139 1.00 36.47 410 SER A C 1
ATOM 3212 O O . SER A 1 410 ? 12.909 29.526 -38.620 1.00 36.47 410 SER A O 1
ATOM 3214 N N . ARG A 1 411 ? 13.732 28.365 -36.894 1.00 39.91 411 ARG A N 1
ATOM 3215 C CA . ARG A 1 411 ? 13.969 29.546 -36.027 1.00 39.91 411 ARG A CA 1
ATOM 3216 C C . ARG A 1 411 ? 15.468 29.740 -35.701 1.00 39.91 411 ARG A C 1
ATOM 3218 O O . ARG A 1 411 ? 16.002 28.927 -34.957 1.00 39.91 411 ARG A O 1
ATOM 3225 N N . PRO A 1 412 ? 16.135 30.831 -36.141 1.00 35.56 412 PRO A N 1
ATOM 3226 C CA . PRO A 1 412 ? 17.609 30.918 -36.170 1.00 35.56 412 PRO A CA 1
ATOM 3227 C C . PRO A 1 412 ? 18.351 31.246 -34.855 1.00 35.56 412 PRO A C 1
ATOM 3229 O O . PRO A 1 412 ? 19.526 31.576 -34.922 1.00 35.56 412 PRO A O 1
ATOM 3232 N N . ASN A 1 413 ? 17.719 31.213 -33.672 1.00 37.78 413 ASN A N 1
ATOM 3233 C CA . ASN A 1 413 ? 18.335 31.719 -32.423 1.00 37.78 413 ASN A CA 1
ATOM 3234 C C . ASN A 1 413 ? 18.278 30.750 -31.215 1.00 37.78 413 ASN A C 1
ATOM 3236 O O . ASN A 1 413 ? 18.219 31.198 -30.073 1.00 37.78 413 ASN A O 1
ATOM 3240 N N . TYR A 1 414 ? 18.319 29.428 -31.422 1.00 37.50 414 TYR A N 1
ATOM 3241 C CA . TYR A 1 414 ? 18.330 28.440 -30.324 1.00 37.50 414 TYR A CA 1
ATOM 3242 C C . TYR A 1 414 ? 19.510 27.461 -30.421 1.00 37.50 414 TYR A C 1
ATOM 3244 O O . TYR A 1 414 ? 19.353 26.300 -30.769 1.00 37.50 414 TYR A O 1
ATOM 3252 N N . GLY A 1 415 ? 20.716 27.949 -30.118 1.00 37.75 415 GLY A N 1
ATOM 3253 C CA . GLY A 1 415 ? 21.985 27.241 -30.343 1.00 37.75 415 GLY A CA 1
ATOM 3254 C C . GLY A 1 415 ? 22.642 26.571 -29.125 1.00 37.75 415 GLY A C 1
ATOM 3255 O O . GLY A 1 415 ? 23.868 26.533 -29.073 1.00 37.75 415 GLY A O 1
ATOM 3256 N N . LYS A 1 416 ? 21.902 26.061 -28.127 1.00 44.81 416 LYS A N 1
ATOM 3257 C CA . LYS A 1 416 ? 22.505 25.215 -27.074 1.00 44.81 416 LYS A CA 1
ATOM 3258 C C . LYS A 1 416 ? 21.698 23.944 -26.813 1.00 44.81 416 LYS A C 1
ATOM 3260 O O . LYS A 1 416 ? 20.594 23.962 -26.293 1.00 44.81 416 LYS A O 1
ATOM 3265 N N . LEU A 1 417 ? 22.340 22.849 -27.179 1.00 50.59 417 LEU A N 1
ATOM 3266 C CA . LEU A 1 417 ? 22.220 21.497 -26.661 1.00 50.59 417 LEU A CA 1
ATOM 3267 C C . LEU A 1 417 ? 21.707 21.354 -25.217 1.00 50.59 417 LEU A C 1
ATOM 3269 O O . LEU A 1 417 ? 22.366 21.813 -24.284 1.00 50.59 417 LEU A O 1
ATOM 3273 N N . ASN A 1 418 ? 20.604 20.624 -25.028 1.00 55.38 418 ASN A N 1
ATOM 3274 C CA . ASN A 1 418 ? 20.177 20.181 -23.701 1.00 55.38 418 ASN A CA 1
ATOM 3275 C C . ASN A 1 418 ? 21.102 19.079 -23.190 1.00 55.38 418 ASN A C 1
ATOM 3277 O O . ASN A 1 418 ? 21.279 18.045 -23.833 1.00 55.38 418 ASN A O 1
ATOM 3281 N N . LEU A 1 419 ? 21.685 19.324 -22.023 1.00 57.56 419 LEU A N 1
ATOM 3282 C CA . LEU A 1 419 ? 22.609 18.430 -21.345 1.00 57.56 419 LEU A CA 1
ATOM 3283 C C . LEU A 1 419 ? 21.887 17.639 -20.275 1.00 57.56 419 LEU A C 1
ATOM 3285 O O . LEU A 1 419 ? 21.146 18.231 -19.497 1.00 57.56 419 LEU A O 1
ATOM 3289 N N . CYS A 1 420 ? 22.142 16.336 -20.181 1.00 66.00 420 CYS A N 1
ATOM 3290 C CA . CYS A 1 420 ? 21.747 15.560 -19.010 1.00 66.00 420 CYS A CA 1
ATOM 3291 C C . CYS A 1 420 ? 22.975 14.907 -18.357 1.00 66.00 420 CYS A C 1
ATOM 3293 O O . CYS A 1 420 ? 23.795 14.298 -19.042 1.00 66.00 420 CYS A O 1
ATOM 3295 N N . GLU A 1 421 ? 23.124 15.057 -17.042 1.00 73.19 421 GLU A N 1
ATOM 3296 C CA . GLU A 1 421 ? 24.161 14.407 -16.239 1.00 73.19 421 GLU A CA 1
ATOM 3297 C C . GLU A 1 421 ? 23.524 13.392 -15.292 1.00 73.19 421 GLU A C 1
ATOM 3299 O O . GLU A 1 421 ? 22.528 13.697 -14.642 1.00 73.19 421 GLU A O 1
ATOM 3304 N N . LEU A 1 422 ? 24.111 12.198 -15.191 1.00 74.25 422 LEU A N 1
ATOM 3305 C CA . LEU A 1 422 ? 23.661 11.155 -14.272 1.00 74.25 422 LEU A CA 1
ATOM 3306 C C . LEU A 1 422 ? 24.728 10.915 -13.198 1.00 74.25 422 LEU A C 1
ATOM 3308 O O . LEU A 1 422 ? 25.862 10.545 -13.505 1.00 74.25 422 LEU A O 1
ATOM 3312 N N . ILE A 1 423 ? 24.340 11.110 -11.942 1.00 79.88 423 ILE A N 1
ATOM 3313 C CA . ILE A 1 423 ? 25.151 10.876 -10.748 1.00 79.88 423 ILE A CA 1
ATOM 3314 C C . ILE A 1 423 ? 24.535 9.696 -9.990 1.00 79.88 423 ILE A C 1
ATOM 3316 O O . ILE A 1 423 ? 23.344 9.699 -9.688 1.00 79.88 423 ILE A O 1
ATOM 3320 N N . LEU A 1 424 ? 25.335 8.678 -9.683 1.00 79.00 424 LEU A N 1
ATOM 3321 C CA . LEU A 1 424 ? 24.927 7.513 -8.898 1.00 79.00 424 LEU A CA 1
ATOM 3322 C C . LEU A 1 424 ? 25.270 7.736 -7.425 1.00 79.00 424 LEU A C 1
ATOM 3324 O O . LEU A 1 424 ? 26.329 8.285 -7.118 1.00 79.00 424 LEU A O 1
ATOM 3328 N N . THR A 1 425 ? 24.403 7.287 -6.518 1.00 78.56 425 THR A N 1
ATOM 3329 C CA . THR A 1 425 ? 24.658 7.338 -5.072 1.00 78.56 425 THR A CA 1
ATOM 3330 C C . THR A 1 425 ? 24.369 6.002 -4.392 1.00 78.56 425 THR A C 1
ATOM 3332 O O . THR A 1 425 ? 23.436 5.286 -4.771 1.00 78.56 425 THR A O 1
ATOM 3335 N N . ASP A 1 426 ? 25.179 5.656 -3.389 1.00 72.38 426 ASP A N 1
ATOM 3336 C CA . ASP A 1 426 ? 24.943 4.514 -2.498 1.00 72.38 426 ASP A CA 1
ATOM 3337 C C . ASP A 1 426 ? 23.936 4.809 -1.376 1.00 72.38 426 ASP A C 1
ATOM 3339 O O . ASP A 1 426 ? 23.561 3.901 -0.629 1.00 72.38 426 ASP A O 1
ATOM 3343 N N . PHE A 1 427 ? 23.445 6.049 -1.300 1.00 74.25 427 PHE A N 1
ATOM 3344 C CA . PHE A 1 427 ? 22.425 6.454 -0.350 1.00 74.25 427 PHE A CA 1
ATOM 3345 C C . PHE A 1 427 ? 21.151 5.612 -0.507 1.00 74.25 427 PHE A C 1
ATOM 3347 O O . PHE A 1 427 ? 20.532 5.566 -1.575 1.00 74.25 427 PHE A O 1
ATOM 3354 N N . LYS A 1 428 ? 20.735 4.962 0.584 1.00 63.09 428 LYS A N 1
ATOM 3355 C CA . LYS A 1 428 ? 19.478 4.214 0.680 1.00 63.09 428 LYS A CA 1
ATOM 3356 C C . LYS A 1 428 ? 18.484 5.014 1.506 1.00 63.09 428 LYS A C 1
ATOM 3358 O O . LYS A 1 428 ? 18.645 5.152 2.715 1.00 63.09 428 LYS A O 1
ATOM 3363 N N . PHE A 1 429 ? 17.435 5.521 0.868 1.00 58.34 429 PHE A N 1
ATOM 3364 C CA . PHE A 1 429 ? 16.359 6.195 1.584 1.00 58.34 429 PHE A CA 1
ATOM 3365 C C . PHE A 1 429 ? 15.411 5.158 2.201 1.00 58.34 429 PHE A C 1
ATOM 3367 O O . PHE A 1 429 ? 14.423 4.764 1.583 1.00 58.34 429 PHE A O 1
ATOM 3374 N N . ASP A 1 430 ? 15.721 4.707 3.416 1.00 51.00 430 ASP A N 1
ATOM 3375 C CA . ASP A 1 430 ? 14.843 3.843 4.208 1.00 51.00 430 ASP A CA 1
ATOM 3376 C C . ASP A 1 430 ? 14.373 4.610 5.449 1.00 51.00 430 ASP A C 1
ATOM 3378 O O . ASP A 1 430 ? 15.143 4.925 6.353 1.00 51.00 430 ASP A O 1
ATOM 3382 N N . THR A 1 431 ? 13.090 4.972 5.504 1.00 39.97 431 THR A N 1
ATOM 3383 C CA . THR A 1 431 ? 12.555 5.882 6.542 1.00 39.97 431 THR A CA 1
ATOM 3384 C C . THR A 1 431 ? 12.425 5.248 7.936 1.00 39.97 431 THR A C 1
ATOM 3386 O O . THR A 1 431 ? 11.819 5.851 8.825 1.00 39.97 431 THR A O 1
ATOM 3389 N N . TYR A 1 432 ? 13.001 4.061 8.165 1.00 35.19 432 TYR A N 1
ATOM 3390 C CA . TYR A 1 432 ? 12.823 3.305 9.408 1.00 35.19 432 TYR A CA 1
ATOM 3391 C C . TYR A 1 432 ? 14.067 2.634 10.003 1.00 35.19 432 TYR A C 1
ATOM 3393 O O . TYR A 1 432 ? 13.963 2.124 11.122 1.00 35.19 432 TYR A O 1
ATOM 3401 N N . GLU A 1 433 ? 15.243 2.698 9.378 1.00 36.44 433 GLU A N 1
ATOM 3402 C CA . GLU A 1 433 ? 16.474 2.334 10.086 1.00 36.44 433 GLU A CA 1
ATOM 3403 C C . GLU A 1 433 ? 16.998 3.555 10.844 1.00 36.44 433 GLU A C 1
ATOM 3405 O O . GLU A 1 433 ? 17.542 4.501 10.283 1.00 36.44 433 GLU A O 1
ATOM 3410 N N . LYS A 1 434 ? 16.795 3.558 12.165 1.00 34.22 434 LYS A N 1
ATOM 3411 C CA . LYS A 1 434 ? 17.594 4.411 13.042 1.00 34.22 434 LYS A CA 1
ATOM 3412 C C . LYS A 1 434 ? 19.045 3.965 12.899 1.00 34.22 434 LYS A C 1
ATOM 3414 O O . LYS A 1 434 ? 19.387 2.884 13.379 1.00 34.22 434 LYS A O 1
ATOM 3419 N N . GLU A 1 435 ? 19.891 4.814 12.331 1.00 36.19 435 GLU A N 1
ATOM 3420 C CA . GLU A 1 435 ? 21.324 4.732 12.579 1.00 36.19 435 GLU A CA 1
ATOM 3421 C C . GLU A 1 435 ? 21.542 4.936 14.084 1.00 36.19 435 GLU A C 1
ATOM 3423 O O . GLU A 1 435 ? 21.483 6.038 14.632 1.00 36.19 435 GLU A O 1
ATOM 3428 N N . ASN A 1 436 ? 21.714 3.825 14.796 1.00 32.72 436 ASN A N 1
ATOM 3429 C CA . ASN A 1 436 ? 22.288 3.840 16.127 1.00 32.72 436 ASN A CA 1
ATOM 3430 C C . ASN A 1 436 ? 23.752 4.234 15.953 1.00 32.72 436 ASN A C 1
ATOM 3432 O O . ASN A 1 436 ? 24.565 3.364 15.662 1.00 32.72 436 ASN A O 1
ATOM 3436 N N . ASN A 1 437 ? 24.051 5.529 16.055 1.00 31.81 437 ASN A N 1
ATOM 3437 C CA . ASN A 1 437 ? 25.224 6.118 16.711 1.00 31.81 437 ASN A CA 1
ATOM 3438 C C . ASN A 1 437 ? 25.370 7.566 16.236 1.00 31.81 437 ASN A C 1
ATOM 3440 O O . ASN A 1 437 ? 25.583 7.825 15.059 1.00 31.81 437 ASN A O 1
ATOM 3444 N N . GLY A 1 438 ? 25.248 8.519 17.160 1.00 38.53 438 GLY A N 1
ATOM 3445 C CA . GLY A 1 438 ? 25.369 9.939 16.854 1.00 38.53 438 GLY A CA 1
ATOM 3446 C C . GLY A 1 438 ? 26.755 10.304 16.320 1.00 38.53 438 GLY A C 1
ATOM 3447 O O . GLY A 1 438 ? 27.689 10.448 17.098 1.00 38.53 438 GLY A O 1
ATOM 3448 N N . ALA A 1 439 ? 26.864 10.475 15.005 1.00 32.59 439 ALA A N 1
ATOM 3449 C CA . ALA A 1 439 ? 27.826 11.314 14.294 1.00 32.59 439 ALA A CA 1
ATOM 3450 C C . ALA A 1 439 ? 27.388 11.392 12.818 1.00 32.59 439 ALA A C 1
ATOM 3452 O O . ALA A 1 439 ? 27.051 10.374 12.233 1.00 32.59 439 ALA A O 1
ATOM 3453 N N . SER A 1 440 ? 27.389 12.600 12.244 1.00 39.97 440 SER A N 1
ATOM 3454 C CA . SER A 1 440 ? 27.127 12.933 10.828 1.00 39.97 440 SER A CA 1
ATOM 3455 C C . SER A 1 440 ? 27.555 11.834 9.826 1.00 39.97 440 SER A C 1
ATOM 3457 O O . SER A 1 440 ? 28.745 11.703 9.531 1.00 39.97 440 SER A O 1
ATOM 3459 N N . SER A 1 441 ? 26.579 11.071 9.308 1.00 47.81 441 SER A N 1
ATOM 3460 C CA . SER A 1 441 ? 26.742 9.962 8.345 1.00 47.81 441 SER A CA 1
ATOM 3461 C C . SER A 1 441 ? 26.813 10.406 6.878 1.00 47.81 441 SER A C 1
ATOM 3463 O O . SER A 1 441 ? 27.097 9.607 5.990 1.00 47.81 441 SER A O 1
ATOM 3465 N N . ASP A 1 442 ? 26.669 11.705 6.606 1.00 50.44 442 ASP A N 1
ATOM 3466 C CA . ASP A 1 442 ? 26.847 12.273 5.264 1.00 50.44 442 ASP A CA 1
ATOM 3467 C C . ASP A 1 442 ? 28.253 12.050 4.687 1.00 50.44 442 ASP A C 1
ATOM 3469 O O . ASP A 1 442 ? 28.414 12.017 3.470 1.00 50.44 442 ASP A O 1
ATOM 3473 N N . ARG A 1 443 ? 29.277 11.920 5.547 1.00 49.47 443 ARG A N 1
ATOM 3474 C CA . ARG A 1 443 ? 30.675 11.714 5.122 1.00 49.47 443 ARG A CA 1
ATOM 3475 C C . ARG A 1 443 ? 30.938 10.337 4.512 1.00 49.47 443 ARG A C 1
ATOM 3477 O O . ARG A 1 443 ? 31.961 10.177 3.852 1.00 49.47 443 ARG A O 1
ATOM 3484 N N . ASP A 1 444 ? 30.021 9.391 4.699 1.00 58.38 444 ASP A N 1
ATOM 3485 C CA . ASP A 1 444 ? 30.120 8.040 4.150 1.00 58.38 444 ASP A CA 1
ATOM 3486 C C . ASP A 1 444 ? 29.264 7.844 2.890 1.00 58.38 444 ASP A C 1
ATOM 3488 O O . ASP A 1 444 ? 29.397 6.808 2.236 1.00 58.38 444 ASP A O 1
ATOM 3492 N N . ILE A 1 445 ? 28.429 8.829 2.516 1.00 71.00 445 ILE A N 1
ATOM 3493 C CA . ILE A 1 445 ? 27.661 8.783 1.267 1.00 71.00 445 ILE A CA 1
ATOM 3494 C C . ILE A 1 445 ? 28.620 8.970 0.101 1.00 71.00 445 ILE A C 1
ATOM 3496 O O . ILE A 1 445 ? 29.322 9.978 -0.012 1.00 71.00 445 ILE A O 1
ATOM 3500 N N . LYS A 1 446 ? 28.611 8.008 -0.812 1.00 78.12 446 LYS A N 1
ATOM 3501 C CA . LYS A 1 446 ? 29.429 8.041 -2.012 1.00 78.12 446 LYS A CA 1
ATOM 3502 C C . LYS A 1 446 ? 28.579 8.490 -3.183 1.00 78.12 446 LYS A C 1
ATOM 3504 O O . LYS A 1 446 ? 27.515 7.937 -3.470 1.00 78.12 446 LYS A O 1
ATOM 3509 N N . PHE A 1 447 ? 29.091 9.489 -3.885 1.00 79.62 447 PHE A N 1
ATOM 3510 C CA . PHE A 1 447 ? 28.577 9.922 -5.173 1.00 79.62 447 PHE A CA 1
ATOM 3511 C C . PHE A 1 447 ? 29.577 9.539 -6.253 1.00 79.62 447 PHE A C 1
ATOM 3513 O O . PHE A 1 447 ? 30.788 9.554 -6.034 1.00 79.62 447 PHE A O 1
ATOM 3520 N N . LYS A 1 448 ? 29.062 9.178 -7.422 1.00 74.81 448 LYS A N 1
ATOM 3521 C CA . LYS A 1 448 ? 29.884 8.949 -8.601 1.00 74.81 448 LYS A CA 1
ATOM 3522 C C . LYS A 1 448 ? 29.176 9.482 -9.823 1.00 74.81 448 LYS A C 1
ATOM 3524 O O . LYS A 1 448 ? 28.095 9.011 -10.179 1.00 74.81 448 LYS A O 1
ATOM 3529 N N . ASN A 1 449 ? 29.795 10.443 -10.492 1.00 69.62 449 ASN A N 1
ATOM 3530 C CA . ASN A 1 449 ? 29.382 10.821 -11.828 1.00 69.62 449 ASN A CA 1
ATOM 3531 C C . ASN A 1 449 ? 29.648 9.651 -12.785 1.00 69.62 449 ASN A C 1
ATOM 3533 O O . ASN A 1 449 ? 30.731 9.065 -12.788 1.00 69.62 449 ASN A O 1
ATOM 3537 N N . ALA A 1 450 ? 28.685 9.345 -13.649 1.00 58.44 450 ALA A N 1
ATOM 3538 C CA . ALA A 1 450 ? 28.879 8.386 -14.730 1.00 58.44 450 ALA A CA 1
ATOM 3539 C C . ALA A 1 450 ? 29.919 8.843 -15.792 1.00 58.44 450 ALA A C 1
ATOM 3541 O O . ALA A 1 450 ? 30.274 8.059 -16.670 1.00 58.44 450 ALA A O 1
ATOM 3542 N N . LYS A 1 451 ? 30.435 10.082 -15.727 1.00 52.06 451 LYS A N 1
ATOM 3543 C CA . LYS A 1 451 ? 31.574 10.584 -16.523 1.00 52.06 451 LYS A CA 1
ATOM 3544 C C . LYS A 1 451 ? 32.920 10.086 -15.978 1.00 52.06 451 LYS A C 1
ATOM 3546 O O . LYS A 1 451 ? 33.286 10.410 -14.851 1.00 52.06 451 LYS A O 1
ATOM 3551 N N . THR A 1 452 ? 33.741 9.435 -16.804 1.00 41.25 452 THR A N 1
ATOM 3552 C CA . THR A 1 452 ? 35.155 9.156 -16.479 1.00 41.25 452 THR A CA 1
ATOM 3553 C C . THR A 1 452 ? 36.096 10.230 -17.040 1.00 41.25 452 THR A C 1
ATOM 3555 O O . THR A 1 452 ? 35.982 10.653 -18.190 1.00 41.25 452 THR A O 1
ATOM 3558 N N . LYS A 1 453 ? 37.051 10.687 -16.214 1.00 39.03 453 LYS A N 1
ATOM 3559 C CA . LYS A 1 453 ? 38.124 11.635 -16.576 1.00 39.03 453 LYS A CA 1
ATOM 3560 C C . LYS A 1 453 ? 39.250 10.926 -17.339 1.00 39.03 453 LYS A C 1
ATOM 3562 O O . LYS A 1 453 ? 40.311 10.664 -16.786 1.00 39.03 453 LYS A O 1
ATOM 3567 N N . SER A 1 454 ? 38.988 10.572 -18.586 1.00 37.12 454 SER A N 1
ATOM 3568 C CA . SER A 1 454 ? 39.930 10.349 -19.700 1.00 37.12 454 SER A CA 1
ATOM 3569 C C . SER A 1 454 ? 39.093 9.680 -20.785 1.00 37.12 454 SER A C 1
ATOM 3571 O O . SER A 1 454 ? 38.494 8.641 -20.542 1.00 37.12 454 SER A O 1
ATOM 3573 N N . ASP A 1 455 ? 38.961 10.358 -21.922 1.00 28.67 455 ASP A N 1
ATOM 3574 C CA . ASP A 1 455 ? 38.023 10.064 -23.012 1.00 28.67 455 ASP A CA 1
ATOM 3575 C C . ASP A 1 455 ? 36.535 10.189 -22.622 1.00 28.67 455 ASP A C 1
ATOM 3577 O O . ASP A 1 455 ? 35.871 9.308 -22.082 1.00 28.67 455 ASP A O 1
ATOM 3581 N N . SER A 1 456 ? 36.025 11.390 -22.889 1.00 29.02 456 SER A N 1
ATOM 3582 C CA . SER A 1 456 ? 34.718 11.926 -22.516 1.00 29.02 456 SER A CA 1
ATOM 3583 C C . SER A 1 456 ? 33.516 11.093 -22.983 1.00 29.02 456 SER A C 1
ATOM 3585 O O . SER A 1 456 ? 33.294 10.942 -24.185 1.00 29.02 456 SER A O 1
ATOM 3587 N N . VAL A 1 457 ? 32.643 10.714 -22.045 1.00 32.72 457 VAL A N 1
ATOM 3588 C CA . VAL A 1 457 ? 31.235 10.368 -22.310 1.00 32.72 457 VAL A CA 1
ATOM 3589 C C . VAL A 1 457 ? 30.366 11.491 -21.748 1.00 32.72 457 VAL A C 1
ATOM 3591 O O . VAL A 1 457 ? 30.188 11.596 -20.540 1.00 32.72 457 VAL A O 1
ATOM 3594 N N . ILE A 1 458 ? 29.841 12.365 -22.610 1.00 35.38 458 ILE A N 1
ATOM 3595 C CA . ILE A 1 458 ? 28.860 13.390 -22.227 1.00 35.38 458 ILE A CA 1
ATOM 3596 C C . ILE A 1 458 ? 27.637 13.283 -23.149 1.00 35.38 458 ILE A C 1
ATOM 3598 O O . ILE A 1 458 ? 27.792 13.126 -24.358 1.00 35.38 458 ILE A O 1
ATOM 3602 N N . LEU A 1 459 ? 26.426 13.356 -22.585 1.00 39.00 459 LEU A N 1
ATOM 3603 C CA . LEU A 1 459 ? 25.161 13.318 -23.325 1.00 39.00 459 LEU A CA 1
ATOM 3604 C C . LEU A 1 459 ? 24.919 14.667 -24.045 1.00 39.00 459 LEU A C 1
ATOM 3606 O O . LEU A 1 459 ? 24.418 15.602 -23.429 1.00 39.00 459 LEU A O 1
ATOM 3610 N N . TYR A 1 460 ? 25.255 14.762 -25.340 1.00 33.75 460 TYR A N 1
ATOM 3611 C CA . TYR A 1 460 ? 24.951 15.903 -26.226 1.00 33.75 460 TYR A CA 1
ATOM 3612 C C . TYR A 1 460 ? 24.454 15.420 -27.622 1.00 33.75 460 TYR A C 1
ATOM 3614 O O . TYR A 1 460 ? 25.028 14.502 -28.198 1.00 33.75 460 TYR A O 1
ATOM 3622 N N . LYS A 1 461 ? 23.428 16.065 -28.203 1.00 34.09 461 LYS A N 1
ATOM 3623 C CA . LYS A 1 461 ? 23.082 16.143 -29.652 1.00 34.09 461 LYS A CA 1
ATOM 3624 C C . LYS A 1 461 ? 23.634 17.410 -30.380 1.00 34.09 461 LYS A C 1
ATOM 3626 O O . LYS A 1 461 ? 22.997 18.457 -30.334 1.00 34.09 461 LYS A O 1
ATOM 3631 N N . GLU A 1 462 ? 24.778 17.349 -31.060 1.00 30.75 462 GLU A N 1
ATOM 3632 C CA . GLU A 1 462 ? 25.285 18.470 -31.891 1.00 30.75 462 GLU A CA 1
ATOM 3633 C C . GLU A 1 462 ? 24.256 18.927 -32.951 1.00 30.75 462 GLU A C 1
ATOM 3635 O O . GLU A 1 462 ? 23.681 18.094 -33.657 1.00 30.75 462 GLU A O 1
ATOM 3640 N N . ASN A 1 463 ? 24.011 20.240 -33.048 1.00 35.84 463 ASN A N 1
ATOM 3641 C CA . ASN A 1 463 ? 23.315 20.864 -34.178 1.00 35.84 463 ASN A CA 1
ATOM 3642 C C . ASN A 1 463 ? 24.400 21.462 -35.098 1.00 35.84 463 ASN A C 1
ATOM 3644 O O . ASN A 1 463 ? 25.131 22.354 -34.675 1.00 35.84 463 ASN A O 1
ATOM 3648 N N . ASP A 1 464 ? 24.517 20.955 -36.328 1.00 33.72 464 ASP A N 1
ATOM 3649 C CA . ASP A 1 464 ? 25.489 21.413 -37.334 1.00 33.72 464 ASP A CA 1
ATOM 3650 C C . ASP A 1 464 ? 24.911 22.601 -38.130 1.00 33.72 464 ASP A C 1
ATOM 3652 O O . ASP A 1 464 ? 24.232 22.423 -39.144 1.00 33.72 464 ASP A O 1
ATOM 3656 N N . ASP A 1 465 ? 25.190 23.825 -37.681 1.00 39.78 465 ASP A N 1
ATOM 3657 C CA . ASP A 1 465 ? 25.016 25.043 -38.480 1.00 39.78 465 ASP A CA 1
ATOM 3658 C C . ASP A 1 465 ? 26.350 25.384 -39.168 1.00 39.78 465 ASP A C 1
ATOM 3660 O O . ASP A 1 465 ? 27.114 26.234 -38.714 1.00 39.78 465 ASP A O 1
ATOM 3664 N N . GLY A 1 466 ? 26.662 24.705 -40.277 1.00 32.88 466 GLY A N 1
ATOM 3665 C CA . GLY A 1 466 ? 27.901 24.935 -41.026 1.00 32.88 466 GLY A CA 1
ATOM 3666 C C . GLY A 1 466 ? 27.805 24.498 -42.485 1.00 32.88 466 GLY A C 1
ATOM 3667 O O . GLY A 1 466 ? 27.868 23.317 -42.809 1.00 32.88 466 GLY A O 1
ATOM 3668 N N . LYS A 1 467 ? 27.648 25.467 -43.389 1.00 38.06 467 LYS A N 1
ATOM 3669 C CA . LYS A 1 467 ? 27.725 25.280 -44.842 1.00 38.06 467 LYS A CA 1
ATOM 3670 C C . LYS A 1 467 ? 29.138 24.828 -45.233 1.00 38.06 467 LYS A C 1
ATOM 3672 O O . LYS A 1 467 ? 29.986 25.691 -45.375 1.00 38.06 467 LYS A O 1
ATOM 3677 N N . ASP A 1 468 ? 29.375 23.534 -45.444 1.00 35.09 468 ASP A N 1
ATOM 3678 C CA . ASP A 1 468 ? 30.406 23.054 -46.378 1.00 35.09 468 ASP A CA 1
ATOM 3679 C C . ASP A 1 468 ? 30.191 21.575 -46.761 1.00 35.09 468 ASP A C 1
ATOM 3681 O O . ASP A 1 468 ? 30.360 20.636 -45.981 1.00 35.09 468 ASP A O 1
ATOM 3685 N N . ASP A 1 469 ? 29.802 21.359 -48.020 1.00 42.41 469 ASP A N 1
ATOM 3686 C CA . ASP A 1 469 ? 29.665 20.044 -48.644 1.00 42.41 469 ASP A CA 1
ATOM 3687 C C . ASP A 1 469 ? 31.059 19.462 -48.932 1.00 42.41 469 ASP A C 1
ATOM 3689 O O . ASP A 1 469 ? 31.681 19.860 -49.919 1.00 42.41 469 ASP A O 1
ATOM 3693 N N . LYS A 1 470 ? 31.537 18.494 -48.124 1.00 33.00 470 LYS A N 1
ATOM 3694 C CA . LYS A 1 470 ? 32.393 17.372 -48.607 1.00 33.00 470 LYS A CA 1
ATOM 3695 C C . LYS A 1 470 ? 32.750 16.241 -47.629 1.00 33.00 470 LYS A C 1
ATOM 3697 O O . LYS A 1 470 ? 33.413 15.309 -48.067 1.00 33.00 470 LYS A O 1
ATOM 3702 N N . ASN A 1 471 ? 32.258 16.206 -46.389 1.00 32.44 471 ASN A N 1
ATOM 3703 C CA . ASN A 1 471 ? 32.429 15.040 -45.500 1.00 32.44 471 ASN A CA 1
ATOM 3704 C C . ASN A 1 471 ? 31.110 14.657 -44.803 1.00 32.44 471 ASN A C 1
ATOM 3706 O O . ASN A 1 471 ? 30.839 15.075 -43.685 1.00 32.44 471 ASN A O 1
ATOM 3710 N N . LYS A 1 472 ? 30.268 13.839 -45.454 1.00 31.73 472 LYS A N 1
ATOM 3711 C CA . LYS A 1 472 ? 28.998 13.346 -44.878 1.00 31.73 472 LYS A CA 1
ATOM 3712 C C . LYS A 1 472 ? 29.157 11.984 -44.187 1.00 31.73 472 LYS A C 1
ATOM 3714 O O . LYS A 1 472 ? 28.966 10.937 -44.800 1.00 31.73 472 LYS A O 1
ATOM 3719 N N . THR A 1 473 ? 29.423 12.034 -42.885 1.00 27.59 473 THR A N 1
ATOM 3720 C CA . THR A 1 473 ? 29.166 11.008 -41.847 1.00 27.59 473 THR A CA 1
ATOM 3721 C C . THR A 1 473 ? 29.210 11.777 -40.522 1.00 27.59 473 THR A C 1
ATOM 3723 O O . THR A 1 473 ? 30.216 12.424 -40.298 1.00 27.59 473 THR A O 1
ATOM 3726 N N . LYS A 1 474 ? 28.240 11.808 -39.605 1.00 31.84 474 LYS A N 1
ATOM 3727 C CA . LYS A 1 474 ? 27.172 10.892 -39.179 1.00 31.84 474 LYS A CA 1
ATOM 3728 C C . LYS A 1 474 ? 26.121 11.725 -38.421 1.00 31.84 474 LYS A C 1
ATOM 3730 O O . LYS A 1 474 ? 26.472 12.704 -37.782 1.00 31.84 474 LYS A O 1
ATOM 3735 N N . GLY A 1 475 ? 24.860 11.293 -38.446 1.00 29.70 475 GLY A N 1
ATOM 3736 C CA . GLY A 1 475 ? 23.840 11.798 -37.525 1.00 29.70 475 GLY A CA 1
ATOM 3737 C C . GLY A 1 475 ? 24.140 11.437 -36.065 1.00 29.70 475 GLY A C 1
ATOM 3738 O O . GLY A 1 475 ? 24.914 10.514 -35.805 1.00 29.70 475 GLY A O 1
ATOM 3739 N N . ALA A 1 476 ? 23.502 12.185 -35.161 1.00 30.44 476 ALA A N 1
ATOM 3740 C CA . ALA A 1 476 ? 23.557 12.090 -33.702 1.00 30.44 476 ALA A CA 1
ATOM 3741 C C . ALA A 1 476 ? 23.911 10.687 -33.172 1.00 30.44 476 ALA A C 1
ATOM 3743 O O . ALA A 1 476 ? 23.164 9.726 -33.366 1.00 30.44 476 ALA A O 1
ATOM 3744 N N . CYS A 1 477 ? 25.058 10.586 -32.500 1.00 28.89 477 CYS A N 1
ATOM 3745 C CA . CYS A 1 477 ? 25.576 9.354 -31.923 1.00 28.89 477 CYS A CA 1
ATOM 3746 C C . CYS A 1 477 ? 25.921 9.621 -30.453 1.00 28.89 477 CYS A C 1
ATOM 3748 O O . CYS A 1 477 ? 26.747 10.484 -30.170 1.00 28.89 477 CYS A O 1
ATOM 3750 N N . PHE A 1 478 ? 25.319 8.874 -29.527 1.00 32.50 478 PHE A N 1
ATOM 3751 C CA . PHE A 1 478 ? 25.855 8.743 -28.175 1.00 32.50 478 PHE A CA 1
ATOM 3752 C C . PHE A 1 478 ? 27.026 7.759 -28.235 1.00 32.50 478 PHE A C 1
ATOM 3754 O O . PHE A 1 478 ? 26.906 6.697 -28.850 1.00 32.50 478 PHE A O 1
ATOM 3761 N N . THR A 1 479 ? 28.168 8.109 -27.644 1.00 30.20 479 THR A N 1
ATOM 3762 C CA . THR A 1 479 ? 29.353 7.241 -27.648 1.00 30.20 479 THR A CA 1
ATOM 3763 C C . THR A 1 479 ? 29.530 6.627 -26.265 1.00 30.20 479 THR A C 1
ATOM 3765 O O . THR A 1 479 ? 29.697 7.345 -25.288 1.00 30.20 479 THR A O 1
ATOM 3768 N N . SER A 1 480 ? 29.522 5.299 -26.190 1.00 29.06 480 SER A N 1
ATOM 3769 C CA . SER A 1 480 ? 30.223 4.535 -25.156 1.00 29.06 480 SER A CA 1
ATOM 3770 C C . SER A 1 480 ? 31.265 3.693 -25.889 1.00 29.06 480 SER A C 1
ATOM 3772 O O . SER A 1 480 ? 30.910 3.022 -26.860 1.00 29.06 480 SER A O 1
ATOM 3774 N N . ILE A 1 481 ? 32.537 3.742 -25.472 1.00 35.00 481 ILE A N 1
ATOM 3775 C CA . ILE A 1 481 ? 33.530 2.716 -25.817 1.00 35.00 481 ILE A CA 1
ATOM 3776 C C . ILE A 1 481 ? 34.397 2.406 -24.583 1.00 35.00 481 ILE A C 1
ATOM 3778 O O . ILE A 1 481 ? 34.736 3.269 -23.786 1.00 35.00 481 ILE A O 1
ATOM 3782 N N . ARG A 1 482 ? 34.651 1.105 -24.457 1.00 31.81 482 ARG A N 1
ATOM 3783 C CA . ARG A 1 482 ? 35.218 0.269 -23.390 1.00 31.81 482 ARG A CA 1
ATOM 3784 C C . ARG A 1 482 ? 36.713 0.472 -23.059 1.00 31.81 482 ARG A C 1
ATOM 3786 O O . ARG A 1 482 ? 37.452 1.016 -23.865 1.00 31.81 482 ARG A O 1
ATOM 3793 N N . GLN A 1 483 ? 37.115 -0.257 -22.000 1.00 32.16 483 GLN A N 1
ATOM 3794 C CA . GLN A 1 483 ? 38.449 -0.830 -21.698 1.00 32.16 483 GLN A CA 1
ATOM 3795 C C . GLN A 1 483 ? 39.462 0.065 -20.963 1.00 32.16 483 GLN A C 1
ATOM 3797 O O . GLN A 1 483 ? 40.468 0.435 -21.543 1.00 32.16 483 GLN A O 1
ATOM 3802 N N . SER A 1 484 ? 39.228 0.300 -19.663 1.00 33.44 484 SER A N 1
ATOM 3803 C CA . SER A 1 484 ? 40.207 0.141 -18.560 1.00 33.44 484 SER A CA 1
ATOM 3804 C C . SER A 1 484 ? 39.887 1.072 -17.380 1.00 33.44 484 SER A C 1
ATOM 3806 O O . SER A 1 484 ? 40.551 2.084 -17.182 1.00 33.44 484 SER A O 1
ATOM 3808 N N . SER A 1 485 ? 38.883 0.745 -16.571 1.00 34.75 485 SER A N 1
ATOM 3809 C CA . SER A 1 485 ? 38.932 1.038 -15.133 1.00 34.75 485 SER A CA 1
ATOM 3810 C C . SER A 1 485 ? 37.914 0.162 -14.408 1.00 34.75 485 SER A C 1
ATOM 3812 O O . SER A 1 485 ? 36.805 -0.063 -14.891 1.00 34.75 485 SER A O 1
ATOM 3814 N N . ASP A 1 486 ? 38.319 -0.365 -13.262 1.00 40.50 486 ASP A N 1
ATOM 3815 C CA . ASP A 1 486 ? 37.637 -1.405 -12.488 1.00 40.50 486 ASP A CA 1
ATOM 3816 C C . ASP A 1 486 ? 36.358 -0.933 -11.750 1.00 40.50 486 ASP A C 1
ATOM 3818 O O . ASP A 1 486 ? 35.992 -1.513 -10.730 1.00 40.50 486 ASP A O 1
ATOM 3822 N N . GLU A 1 487 ? 35.683 0.145 -12.177 1.00 49.78 487 GLU A N 1
ATOM 3823 C CA . GLU A 1 487 ? 34.800 0.889 -11.257 1.00 49.78 487 GLU A CA 1
ATOM 3824 C C . GLU A 1 487 ? 33.279 0.844 -11.522 1.00 49.78 487 GLU A C 1
ATOM 3826 O O . GLU A 1 487 ? 32.523 1.006 -10.561 1.00 49.78 487 GLU A O 1
ATOM 3831 N N . ILE A 1 488 ? 32.780 0.614 -12.748 1.00 50.22 488 ILE A N 1
ATOM 3832 C CA . ILE A 1 488 ? 31.326 0.478 -13.021 1.00 50.22 488 ILE A CA 1
ATOM 3833 C C . ILE A 1 488 ? 31.075 -0.632 -14.048 1.00 50.22 488 ILE A C 1
ATOM 3835 O O . ILE A 1 488 ? 31.514 -0.529 -15.196 1.00 50.22 488 ILE A O 1
ATOM 3839 N N . GLU A 1 489 ? 30.331 -1.671 -13.662 1.00 49.19 489 GLU A N 1
ATOM 3840 C CA . GLU A 1 489 ? 29.926 -2.748 -14.571 1.00 49.19 489 GLU A CA 1
ATOM 3841 C C . GLU A 1 489 ? 28.579 -2.427 -15.230 1.00 49.19 489 GLU A C 1
ATOM 3843 O O . GLU A 1 489 ? 27.631 -2.003 -14.572 1.00 49.19 489 GLU A O 1
ATOM 3848 N N . TYR A 1 490 ? 28.476 -2.645 -16.542 1.00 49.47 490 TYR A N 1
ATOM 3849 C CA . TYR A 1 490 ? 27.249 -2.436 -17.314 1.00 49.47 490 TYR A CA 1
ATOM 3850 C C . TYR A 1 490 ? 26.806 -3.755 -17.945 1.00 49.47 490 TYR A C 1
ATOM 3852 O O . TYR A 1 490 ? 27.605 -4.432 -18.599 1.00 49.47 490 TYR A O 1
ATOM 3860 N N . LYS A 1 491 ? 25.520 -4.090 -17.821 1.00 43.44 491 LYS A N 1
ATOM 3861 C CA . LYS A 1 491 ? 24.906 -5.272 -18.429 1.00 43.44 491 LYS A CA 1
ATOM 3862 C C . LYS A 1 491 ? 23.546 -4.917 -19.023 1.00 43.44 491 LYS A C 1
ATOM 3864 O O . LYS A 1 491 ? 22.690 -4.373 -18.339 1.00 43.44 491 LYS A O 1
ATOM 3869 N N . LEU A 1 492 ? 23.337 -5.211 -20.302 1.00 39.00 492 LEU A N 1
ATOM 3870 C CA . LEU A 1 492 ? 22.020 -5.099 -20.927 1.00 39.00 492 LEU A CA 1
ATOM 3871 C C . LEU A 1 492 ? 21.267 -6.414 -20.691 1.00 39.00 492 LEU A C 1
ATOM 3873 O O . LEU A 1 492 ? 21.822 -7.471 -20.966 1.00 39.00 492 LEU A O 1
ATOM 3877 N N . GLU A 1 493 ? 20.041 -6.348 -20.179 1.00 40.72 493 GLU A N 1
ATOM 3878 C CA . GLU A 1 493 ? 19.133 -7.497 -20.058 1.00 40.72 493 GLU A CA 1
ATOM 3879 C C . GLU A 1 493 ? 17.717 -7.030 -20.431 1.00 40.72 493 GLU A C 1
ATOM 3881 O O . GLU A 1 493 ? 17.249 -6.018 -19.911 1.00 40.72 493 GLU A O 1
ATOM 3886 N N . ASP A 1 494 ? 17.045 -7.718 -21.360 1.00 42.25 494 ASP A N 1
ATOM 3887 C CA . ASP A 1 494 ? 15.664 -7.422 -21.792 1.00 42.25 494 ASP A CA 1
ATOM 3888 C C . ASP A 1 494 ? 15.408 -5.958 -22.239 1.00 42.25 494 ASP A C 1
ATOM 3890 O O . ASP A 1 494 ? 14.319 -5.409 -22.067 1.00 42.25 494 ASP A O 1
ATOM 3894 N N . GLY A 1 495 ? 16.412 -5.291 -22.826 1.00 42.91 495 GLY A N 1
ATOM 3895 C CA . GLY A 1 495 ? 16.313 -3.886 -23.257 1.00 42.91 495 GLY A CA 1
ATOM 3896 C C . GLY A 1 495 ? 16.478 -2.851 -22.132 1.00 42.91 495 GLY A C 1
ATOM 3897 O O . GLY A 1 495 ? 16.331 -1.651 -22.378 1.00 42.91 495 GLY A O 1
ATOM 3898 N N . VAL A 1 496 ? 16.819 -3.301 -20.922 1.00 45.28 496 VAL A N 1
ATOM 3899 C CA . VAL A 1 496 ? 17.151 -2.476 -19.756 1.00 45.28 496 VAL A CA 1
ATOM 3900 C C . VAL A 1 496 ? 18.663 -2.475 -19.560 1.00 45.28 496 VAL A C 1
ATOM 3902 O O . VAL A 1 496 ? 19.290 -3.533 -19.504 1.00 45.28 496 VAL A O 1
ATOM 3905 N N . VAL A 1 497 ? 19.265 -1.290 -19.439 1.00 53.44 497 VAL A N 1
ATOM 3906 C CA . VAL A 1 497 ? 20.679 -1.175 -19.062 1.00 53.44 497 VAL A CA 1
ATOM 3907 C C . VAL A 1 497 ? 20.770 -1.263 -17.545 1.00 53.44 497 VAL A C 1
ATOM 3909 O O . VAL A 1 497 ? 20.360 -0.344 -16.839 1.00 53.44 497 VAL A O 1
ATOM 3912 N N . LYS A 1 498 ? 21.302 -2.378 -17.050 1.00 53.97 498 LYS A N 1
ATOM 3913 C CA . LYS A 1 498 ? 21.684 -2.561 -15.653 1.00 53.97 498 LYS A CA 1
ATOM 3914 C C . LYS A 1 498 ? 23.097 -2.028 -15.459 1.00 53.97 498 LYS A C 1
ATOM 3916 O O . LYS A 1 498 ? 24.005 -2.369 -16.215 1.00 53.97 498 LYS A O 1
ATOM 3921 N N . MET A 1 499 ? 23.274 -1.182 -14.461 1.00 60.06 499 MET A N 1
ATOM 3922 C CA . MET A 1 499 ? 24.563 -0.636 -14.053 1.00 60.06 499 MET A CA 1
ATOM 3923 C C . MET A 1 499 ? 24.830 -1.089 -12.628 1.00 60.06 499 MET A C 1
ATOM 3925 O O . MET A 1 499 ? 23.924 -1.050 -11.799 1.00 60.06 499 MET A O 1
ATOM 3929 N N . SER A 1 500 ? 26.055 -1.487 -12.335 1.00 59.31 500 SER A N 1
ATOM 3930 C CA . SER A 1 500 ? 26.478 -1.922 -11.013 1.00 59.31 500 SER A CA 1
ATOM 3931 C C . SER A 1 500 ? 27.624 -1.033 -10.551 1.00 59.31 500 SER A C 1
ATOM 3933 O O . SER A 1 500 ? 28.637 -0.905 -11.241 1.00 59.31 500 SER A O 1
ATOM 3935 N N . HIS A 1 501 ? 27.455 -0.382 -9.402 1.00 64.69 501 HIS A N 1
ATOM 3936 C CA . HIS A 1 501 ? 28.439 0.536 -8.839 1.00 64.69 501 HIS A CA 1
ATOM 3937 C C . HIS A 1 501 ? 28.431 0.499 -7.308 1.00 64.69 501 HIS A C 1
ATOM 3939 O O . HIS A 1 501 ? 27.393 0.256 -6.715 1.00 64.69 501 HIS A O 1
ATOM 3945 N N . PHE A 1 502 ? 29.582 0.749 -6.677 1.00 67.19 502 PHE A N 1
ATOM 3946 C CA . PHE A 1 502 ? 29.853 0.548 -5.244 1.00 67.19 502 PHE A CA 1
ATOM 3947 C C . PHE A 1 502 ? 29.705 -0.906 -4.769 1.00 67.19 502 PHE A C 1
ATOM 3949 O O . PHE A 1 502 ? 28.684 -1.561 -4.961 1.00 67.19 502 PHE A O 1
ATOM 3956 N N . LYS A 1 503 ? 30.736 -1.414 -4.094 1.00 68.12 503 LYS A N 1
ATOM 3957 C CA . LYS A 1 503 ? 30.748 -2.758 -3.512 1.00 68.12 503 LYS A CA 1
ATOM 3958 C C . LYS A 1 503 ? 29.925 -2.802 -2.220 1.00 68.12 503 LYS A C 1
ATOM 3960 O O . LYS A 1 503 ? 30.094 -1.937 -1.361 1.00 68.12 503 LYS A O 1
ATOM 3965 N N . LEU A 1 504 ? 29.072 -3.814 -2.060 1.00 61.75 504 LEU A N 1
ATOM 3966 C CA . LEU A 1 504 ? 28.310 -4.041 -0.831 1.00 61.75 504 LEU A CA 1
ATOM 3967 C C . LEU A 1 504 ? 29.260 -4.386 0.333 1.00 61.75 504 LEU A C 1
ATOM 3969 O O . LEU A 1 504 ? 30.104 -5.270 0.182 1.00 61.75 504 LEU A O 1
ATOM 3973 N N . PRO A 1 505 ? 29.117 -3.756 1.518 1.00 51.56 505 PRO A N 1
ATOM 3974 C CA . PRO A 1 505 ? 30.028 -3.982 2.648 1.00 51.56 505 PRO A CA 1
ATOM 3975 C C . PRO A 1 505 ? 30.120 -5.445 3.119 1.00 51.56 505 PRO A C 1
ATOM 3977 O O . PRO A 1 505 ? 31.131 -5.849 3.687 1.00 51.56 505 PRO A O 1
ATOM 3980 N N . SER A 1 506 ? 29.071 -6.242 2.892 1.00 51.72 506 SER A N 1
ATOM 3981 C CA . SER A 1 506 ? 28.906 -7.610 3.401 1.00 51.72 506 SER A CA 1
ATOM 3982 C C . SER A 1 506 ? 29.324 -8.726 2.434 1.00 51.72 506 SER A C 1
ATOM 3984 O O . SER A 1 506 ? 29.239 -9.895 2.801 1.00 51.72 506 SER A O 1
ATOM 3986 N N . SER A 1 507 ? 29.748 -8.408 1.207 1.00 45.56 507 SER A N 1
ATOM 3987 C CA . SER A 1 507 ? 30.005 -9.402 0.157 1.00 45.56 507 SER A CA 1
ATOM 3988 C C . SER A 1 507 ? 31.213 -9.009 -0.696 1.00 45.56 507 SER A C 1
ATOM 3990 O O . SER A 1 507 ? 31.368 -7.855 -1.092 1.00 45.56 507 SER A O 1
ATOM 3992 N N . LYS A 1 508 ? 32.102 -9.970 -0.990 1.00 48.31 508 LYS A N 1
ATOM 3993 C CA . LYS A 1 508 ? 33.278 -9.714 -1.836 1.00 48.31 508 LYS A CA 1
ATOM 3994 C C . LYS A 1 508 ? 32.932 -9.542 -3.321 1.00 48.31 508 LYS A C 1
ATOM 3996 O O . LYS A 1 508 ? 33.790 -9.009 -4.017 1.00 48.31 508 LYS A O 1
ATOM 4001 N N . ASP A 1 509 ? 31.708 -9.852 -3.750 1.00 50.88 509 ASP A N 1
ATOM 4002 C CA . ASP A 1 509 ? 31.342 -9.922 -5.174 1.00 50.88 509 ASP A CA 1
ATOM 4003 C C . ASP A 1 509 ? 29.960 -9.312 -5.506 1.00 50.88 509 ASP A C 1
ATOM 4005 O O . ASP A 1 509 ? 29.459 -9.489 -6.612 1.00 50.88 509 ASP A O 1
ATOM 4009 N N . GLU A 1 510 ? 29.319 -8.581 -4.584 1.00 59.34 510 GLU A N 1
ATOM 4010 C CA . GLU A 1 510 ? 28.029 -7.921 -4.847 1.00 59.34 510 GLU A CA 1
ATOM 4011 C C . GLU A 1 510 ? 28.165 -6.393 -4.901 1.00 59.34 510 GLU A C 1
ATOM 4013 O O . GLU A 1 510 ? 28.813 -5.779 -4.052 1.00 59.34 510 GLU A O 1
ATOM 4018 N N . TYR A 1 511 ? 27.507 -5.773 -5.883 1.00 67.00 511 TYR A N 1
ATOM 4019 C CA . TYR A 1 511 ? 27.518 -4.329 -6.137 1.00 67.00 511 TYR A CA 1
ATOM 4020 C C . TYR A 1 511 ? 26.103 -3.739 -6.048 1.00 67.00 511 TYR A C 1
ATOM 4022 O O . TYR A 1 511 ? 25.112 -4.450 -6.247 1.00 67.00 511 TYR A O 1
ATOM 4030 N N . LEU A 1 512 ? 25.982 -2.436 -5.766 1.00 67.19 512 LEU A N 1
ATOM 4031 C CA . LEU A 1 512 ? 24.689 -1.754 -5.849 1.00 67.19 512 LEU A CA 1
ATOM 4032 C C . LEU A 1 512 ? 24.272 -1.621 -7.315 1.00 67.19 512 LEU A C 1
ATOM 4034 O O . LEU A 1 512 ? 25.038 -1.154 -8.151 1.00 67.19 512 LEU A O 1
ATOM 4038 N N . ASN A 1 513 ? 23.044 -2.030 -7.626 1.00 66.44 513 ASN A N 1
ATOM 4039 C CA . ASN A 1 513 ? 22.541 -2.085 -9.000 1.00 66.44 513 ASN A CA 1
ATOM 4040 C C . ASN A 1 513 ? 21.599 -0.916 -9.299 1.00 66.44 513 ASN A C 1
ATOM 4042 O O . ASN A 1 513 ? 20.879 -0.474 -8.408 1.00 66.44 513 ASN A O 1
ATOM 4046 N N . PHE A 1 514 ? 21.559 -0.457 -10.545 1.00 69.88 514 PHE A N 1
ATOM 4047 C CA . PHE A 1 514 ? 20.750 0.656 -11.045 1.00 69.88 514 PHE A CA 1
ATOM 4048 C C . PHE A 1 514 ? 20.204 0.289 -12.428 1.00 69.88 514 PHE A C 1
ATOM 4050 O O . PHE A 1 514 ? 20.928 -0.301 -13.227 1.00 69.88 514 PHE A O 1
ATOM 4057 N N . ASN A 1 515 ? 18.953 0.638 -12.736 1.00 63.50 515 ASN A N 1
ATOM 4058 C CA . ASN A 1 515 ? 18.305 0.228 -13.985 1.00 63.50 515 ASN A CA 1
ATOM 4059 C C . ASN A 1 515 ? 17.888 1.449 -14.813 1.00 63.50 515 ASN A C 1
ATOM 4061 O O . ASN A 1 515 ? 17.045 2.233 -14.374 1.00 63.50 515 ASN A O 1
ATOM 4065 N N . LEU A 1 516 ? 18.418 1.572 -16.032 1.00 62.03 516 LEU A N 1
ATOM 4066 C CA . LEU A 1 516 ? 17.973 2.554 -17.021 1.00 62.03 516 LEU A CA 1
ATOM 4067 C C . LEU A 1 516 ? 17.116 1.871 -18.092 1.00 62.03 516 LEU A C 1
ATOM 4069 O O . LEU A 1 516 ? 17.604 1.086 -18.911 1.00 62.03 516 LEU A O 1
ATOM 4073 N N . LEU A 1 517 ? 15.824 2.181 -18.089 1.00 58.12 517 LEU A N 1
ATOM 4074 C CA . LEU A 1 517 ? 14.852 1.706 -19.065 1.00 58.12 517 LEU A CA 1
ATOM 4075 C C . LEU A 1 517 ? 14.808 2.644 -20.267 1.00 58.12 517 LEU A C 1
ATOM 4077 O O . LEU A 1 517 ? 15.015 3.850 -20.140 1.00 58.12 517 LEU A O 1
ATOM 4081 N N . ASN A 1 518 ? 14.546 2.082 -21.449 1.00 52.97 518 ASN A N 1
ATOM 4082 C CA . ASN A 1 518 ? 14.512 2.786 -22.738 1.00 52.97 518 ASN A CA 1
ATOM 4083 C C . ASN A 1 518 ? 15.797 3.547 -23.110 1.00 52.97 518 ASN A C 1
ATOM 4085 O O . ASN A 1 518 ? 15.896 4.038 -24.228 1.00 52.97 518 ASN A O 1
ATOM 4089 N N . PHE A 1 519 ? 16.819 3.569 -22.252 1.00 50.25 519 PHE A N 1
ATOM 4090 C CA . PHE A 1 519 ? 18.117 4.169 -22.534 1.00 50.25 519 PHE A CA 1
ATOM 4091 C C . PHE A 1 519 ? 18.716 3.589 -23.817 1.00 50.25 519 PHE A C 1
ATOM 4093 O O . PHE A 1 519 ? 19.050 4.332 -24.732 1.00 50.25 519 PHE A O 1
ATOM 4100 N N . ALA A 1 520 ? 18.734 2.261 -23.957 1.00 41.06 520 ALA A N 1
ATOM 4101 C CA . ALA A 1 520 ? 19.210 1.597 -25.168 1.00 41.06 520 ALA A CA 1
ATOM 4102 C C . ALA A 1 520 ? 18.429 2.008 -26.437 1.00 41.06 520 ALA A C 1
ATOM 4104 O O . ALA A 1 520 ? 19.022 2.230 -27.492 1.00 41.06 520 ALA A O 1
ATOM 4105 N N . LYS A 1 521 ? 17.104 2.153 -26.315 1.00 42.34 521 LYS A N 1
ATOM 4106 C CA . LYS A 1 521 ? 16.165 2.494 -27.394 1.00 42.34 521 LYS A CA 1
ATOM 4107 C C . LYS A 1 521 ? 16.298 3.951 -27.855 1.00 42.34 521 LYS A C 1
ATOM 4109 O O . LYS A 1 521 ? 16.360 4.190 -29.055 1.00 42.34 521 LYS A O 1
ATOM 4114 N N . GLU A 1 522 ? 16.389 4.900 -26.927 1.00 41.94 522 GLU A N 1
ATOM 4115 C CA . GLU A 1 522 ? 16.561 6.329 -27.238 1.00 41.94 522 GLU A CA 1
ATOM 4116 C C . GLU A 1 522 ? 17.983 6.661 -27.730 1.00 41.94 522 GLU A C 1
ATOM 4118 O O . GLU A 1 522 ? 18.193 7.654 -28.424 1.00 41.94 522 GLU A O 1
ATOM 4123 N N . ASN A 1 523 ? 18.964 5.802 -27.422 1.00 36.72 523 ASN A N 1
ATOM 4124 C CA . ASN A 1 523 ? 20.377 5.997 -27.761 1.00 36.72 523 ASN A CA 1
ATOM 4125 C C . ASN A 1 523 ? 20.876 5.073 -28.899 1.00 36.72 523 ASN A C 1
ATOM 4127 O O . ASN A 1 523 ? 22.078 5.010 -29.147 1.00 36.72 523 ASN A O 1
ATOM 4131 N N . ASN A 1 524 ? 19.987 4.362 -29.612 1.00 37.84 524 ASN A N 1
ATOM 4132 C CA . ASN A 1 524 ? 20.332 3.419 -30.694 1.00 37.84 524 ASN A CA 1
ATOM 4133 C C . ASN A 1 524 ? 21.351 2.315 -30.305 1.00 37.84 524 ASN A C 1
ATOM 4135 O O . ASN A 1 524 ? 22.113 1.842 -31.155 1.00 37.84 524 ASN A O 1
ATOM 4139 N N . PHE A 1 525 ? 21.372 1.855 -29.051 1.00 31.55 525 PHE A N 1
ATOM 4140 C CA . PHE A 1 525 ? 22.182 0.693 -28.672 1.00 31.55 525 PHE A CA 1
ATOM 4141 C C . PHE A 1 525 ? 21.641 -0.568 -29.349 1.00 31.55 525 PHE A C 1
ATOM 4143 O O . PHE A 1 525 ? 20.468 -0.913 -29.226 1.00 31.55 525 PHE A O 1
ATOM 4150 N N . THR A 1 526 ? 22.519 -1.287 -30.044 1.00 30.61 526 THR A N 1
ATOM 4151 C CA . THR A 1 526 ? 22.240 -2.630 -30.565 1.00 30.61 526 THR A CA 1
ATOM 4152 C C . THR A 1 526 ? 23.196 -3.605 -29.894 1.00 30.61 526 THR A C 1
ATOM 4154 O O . THR A 1 526 ? 24.380 -3.627 -30.220 1.00 30.61 526 THR A O 1
ATOM 4157 N N . LEU A 1 527 ? 22.701 -4.408 -28.953 1.00 27.02 527 LEU A N 1
ATOM 4158 C CA . LEU A 1 527 ? 23.397 -5.599 -28.470 1.00 27.02 527 LEU A CA 1
ATOM 4159 C C . LEU A 1 527 ? 22.396 -6.755 -28.442 1.00 27.02 527 LEU A C 1
ATOM 4161 O O . LEU A 1 527 ? 21.300 -6.619 -27.905 1.00 27.02 527 LEU A O 1
ATOM 4165 N N . ARG A 1 528 ? 22.782 -7.830 -29.137 1.00 28.14 528 ARG A N 1
ATOM 4166 C CA . ARG A 1 528 ? 22.006 -9.048 -29.380 1.00 28.14 528 ARG A CA 1
ATOM 4167 C C . ARG A 1 528 ? 21.680 -9.740 -28.064 1.00 28.14 528 ARG A C 1
ATOM 4169 O O . ARG A 1 528 ? 22.605 -10.083 -27.338 1.00 28.14 528 ARG A O 1
ATOM 4176 N N . ASP A 1 529 ? 20.401 -10.011 -27.860 1.00 26.22 529 ASP A N 1
ATOM 4177 C CA . ASP A 1 529 ? 19.906 -10.990 -26.901 1.00 26.22 529 ASP A CA 1
ATOM 4178 C C . ASP A 1 529 ? 18.632 -11.595 -27.491 1.00 26.22 529 ASP A C 1
ATOM 4180 O O . ASP A 1 529 ? 17.518 -11.126 -27.262 1.00 26.22 529 ASP A O 1
ATOM 4184 N N . ASP A 1 530 ? 18.788 -12.643 -28.295 1.00 26.73 530 ASP A N 1
ATOM 4185 C CA . ASP A 1 530 ? 17.657 -13.447 -28.728 1.00 26.73 530 ASP A CA 1
ATOM 4186 C C . ASP A 1 530 ? 18.098 -14.877 -29.029 1.00 26.73 530 ASP A C 1
ATOM 4188 O O . ASP A 1 530 ? 18.867 -15.172 -29.942 1.00 26.73 530 ASP A O 1
ATOM 4192 N N . LYS A 1 531 ? 17.551 -15.779 -28.222 1.00 28.53 531 LYS A N 1
ATOM 4193 C CA . LYS A 1 531 ? 17.801 -17.217 -28.174 1.00 28.53 531 LYS A CA 1
ATOM 4194 C C . LYS A 1 531 ? 16.983 -18.024 -29.198 1.00 28.53 531 LYS A C 1
ATOM 4196 O O . LYS A 1 531 ? 16.775 -19.206 -28.976 1.00 28.53 531 LYS A O 1
ATOM 4201 N N . ASP A 1 532 ? 16.522 -17.427 -30.300 1.00 26.98 532 ASP A N 1
ATOM 4202 C CA . ASP A 1 532 ? 15.630 -18.089 -31.273 1.00 26.98 532 ASP A CA 1
ATOM 4203 C C . ASP A 1 532 ? 15.998 -17.780 -32.744 1.00 26.98 532 ASP A C 1
ATOM 4205 O O . ASP A 1 532 ? 15.178 -17.293 -33.522 1.00 26.98 532 ASP A O 1
ATOM 4209 N N . SER A 1 533 ? 17.232 -18.074 -33.166 1.00 26.27 533 SER A N 1
ATOM 4210 C CA . SER A 1 533 ? 17.623 -18.087 -34.591 1.00 26.27 533 SER A CA 1
ATOM 4211 C C . SER A 1 533 ? 18.332 -19.392 -34.957 1.00 26.27 533 SER A C 1
ATOM 4213 O O . SER A 1 533 ? 19.526 -19.411 -35.211 1.00 26.27 533 SER A O 1
ATOM 4215 N N . ALA A 1 534 ? 17.580 -20.493 -35.025 1.00 28.09 534 ALA A N 1
ATOM 4216 C CA . ALA A 1 534 ? 18.061 -21.824 -35.421 1.00 28.09 534 ALA A CA 1
ATOM 4217 C C . ALA A 1 534 ? 18.411 -21.950 -36.930 1.00 28.09 534 ALA A C 1
ATOM 4219 O O . ALA A 1 534 ? 18.002 -22.901 -37.590 1.00 28.09 534 ALA A O 1
ATOM 4220 N N . MET A 1 535 ? 19.117 -20.973 -37.511 1.00 27.66 535 MET A N 1
ATOM 4221 C CA . MET A 1 535 ? 19.592 -21.023 -38.905 1.00 27.66 535 MET A CA 1
ATOM 4222 C C . MET A 1 535 ? 21.070 -20.625 -39.090 1.00 27.66 535 MET A C 1
ATOM 4224 O O . MET A 1 535 ? 21.526 -20.584 -40.232 1.00 27.66 535 MET A O 1
ATOM 4228 N N . PHE A 1 536 ? 21.843 -20.380 -38.021 1.00 35.84 536 PHE A N 1
ATOM 4229 C CA . PHE A 1 536 ? 23.265 -20.010 -38.128 1.00 35.84 536 PHE A CA 1
ATOM 4230 C C . PHE A 1 536 ? 24.178 -20.806 -37.181 1.00 35.84 536 PHE A C 1
ATOM 4232 O O . PHE A 1 536 ? 24.888 -20.252 -36.350 1.00 35.84 536 PHE A O 1
ATOM 4239 N N . ASP A 1 537 ? 24.247 -22.122 -37.368 1.00 36.97 537 ASP A N 1
ATOM 4240 C CA . ASP A 1 537 ? 24.953 -23.032 -36.453 1.00 36.97 537 ASP A CA 1
ATOM 4241 C C . ASP A 1 537 ? 26.501 -22.933 -36.418 1.00 36.97 537 ASP A C 1
ATOM 4243 O O . ASP A 1 537 ? 27.132 -23.749 -35.750 1.00 36.97 537 ASP A O 1
ATOM 4247 N N . MET A 1 538 ? 27.167 -21.966 -37.076 1.00 44.38 538 MET A N 1
ATOM 4248 C CA . MET A 1 538 ? 28.644 -21.864 -37.070 1.00 44.38 538 MET A CA 1
ATOM 4249 C C . MET A 1 538 ? 29.200 -20.431 -36.998 1.00 44.38 538 MET A C 1
ATOM 4251 O O . MET A 1 538 ? 28.867 -19.565 -37.806 1.00 44.38 538 MET A O 1
ATOM 4255 N N . LYS A 1 539 ? 30.143 -20.212 -36.074 1.00 48.97 539 LYS A N 1
ATOM 4256 C CA . LYS A 1 539 ? 30.945 -18.995 -35.871 1.00 48.97 539 LYS A CA 1
ATOM 4257 C C . LYS A 1 539 ? 32.390 -19.243 -36.328 1.00 48.97 539 LYS A C 1
ATOM 4259 O O . LYS A 1 539 ? 33.060 -20.128 -35.799 1.00 48.97 539 LYS A O 1
ATOM 4264 N N . LEU A 1 540 ? 32.883 -18.433 -37.272 1.00 47.81 540 LEU A N 1
ATOM 4265 C CA . LEU A 1 540 ? 34.275 -18.447 -37.753 1.00 47.81 540 LEU A CA 1
ATOM 4266 C C . LEU A 1 540 ? 35.010 -17.181 -37.295 1.00 47.81 540 LEU A C 1
ATOM 4268 O O . LEU A 1 540 ? 34.585 -16.071 -37.621 1.00 47.81 540 LEU A O 1
ATOM 4272 N N . ARG A 1 541 ? 36.125 -17.325 -36.568 1.00 54.41 541 ARG A N 1
ATOM 4273 C CA . ARG A 1 541 ? 36.972 -16.188 -36.152 1.00 54.41 541 ARG A CA 1
ATOM 4274 C C . ARG A 1 541 ? 38.461 -16.527 -36.190 1.00 54.41 541 ARG A C 1
ATOM 4276 O O . ARG A 1 541 ? 38.851 -17.646 -35.884 1.00 54.41 541 ARG A O 1
ATOM 4283 N N . LEU A 1 542 ? 39.298 -15.544 -36.516 1.00 52.53 542 LEU A N 1
ATOM 4284 C CA . LEU A 1 542 ? 40.754 -15.640 -36.368 1.00 52.53 542 LEU A CA 1
ATOM 4285 C C . LEU A 1 542 ? 41.154 -15.094 -34.994 1.00 52.53 542 LEU A C 1
ATOM 4287 O O . LEU A 1 542 ? 40.697 -14.021 -34.593 1.00 52.53 542 LEU A O 1
ATOM 4291 N N . ALA A 1 543 ? 41.979 -15.840 -34.265 1.00 51.84 543 ALA A N 1
ATOM 4292 C CA . ALA A 1 543 ? 42.481 -15.420 -32.965 1.00 51.84 543 ALA A CA 1
ATOM 4293 C C . ALA A 1 543 ? 43.411 -14.197 -33.054 1.00 51.84 543 ALA A C 1
ATOM 4295 O O . ALA A 1 543 ? 44.139 -14.005 -34.030 1.00 51.84 543 ALA A O 1
ATOM 4296 N N . LEU A 1 544 ? 43.391 -13.364 -32.008 1.00 42.94 544 LEU A N 1
ATOM 4297 C CA . LEU A 1 544 ? 44.314 -12.237 -31.852 1.00 42.94 544 LEU A CA 1
ATOM 4298 C C . LEU A 1 544 ? 45.751 -12.764 -31.717 1.00 42.94 544 LEU A C 1
ATOM 4300 O O . LEU A 1 544 ? 46.025 -13.551 -30.819 1.00 42.94 544 LEU A O 1
ATOM 4304 N N . GLY A 1 545 ? 46.650 -12.316 -32.602 1.00 45.72 545 GLY A N 1
ATOM 4305 C CA . GLY A 1 545 ? 48.066 -12.712 -32.605 1.00 45.72 545 GLY A CA 1
ATOM 4306 C C . GLY A 1 545 ? 48.446 -13.852 -33.562 1.00 45.72 545 GLY A C 1
ATOM 4307 O O . GLY A 1 545 ? 49.583 -14.309 -33.520 1.00 45.72 545 GLY A O 1
ATOM 4308 N N . ASN A 1 546 ? 47.539 -14.311 -34.432 1.00 49.41 546 ASN A N 1
ATOM 4309 C CA . ASN A 1 546 ? 47.841 -15.366 -35.408 1.00 49.41 546 ASN A CA 1
ATOM 4310 C C . ASN A 1 546 ? 48.761 -14.918 -36.551 1.00 49.41 546 ASN A C 1
ATOM 4312 O O . ASN A 1 546 ? 48.632 -13.810 -37.072 1.00 49.41 546 ASN A O 1
ATOM 4316 N N . ASN A 1 547 ? 49.588 -15.855 -37.026 1.00 48.94 547 ASN A N 1
ATOM 4317 C CA . ASN A 1 547 ? 50.419 -15.694 -38.215 1.00 48.94 547 ASN A CA 1
ATOM 4318 C C . ASN A 1 547 ? 49.774 -16.391 -39.420 1.00 48.94 547 ASN A C 1
ATOM 4320 O O . ASN A 1 547 ? 49.475 -17.583 -39.383 1.00 48.94 547 ASN A O 1
ATOM 4324 N N . VAL A 1 548 ? 49.592 -15.646 -40.507 1.00 51.38 548 VAL A N 1
ATOM 4325 C CA . VAL A 1 548 ? 49.267 -16.195 -41.828 1.00 51.38 548 VAL A CA 1
ATOM 4326 C C . VAL A 1 548 ? 50.585 -16.371 -42.569 1.00 51.38 548 VAL A C 1
ATOM 4328 O O . VAL A 1 548 ? 51.286 -15.388 -42.808 1.00 51.38 548 VAL A O 1
ATOM 4331 N N . VAL A 1 549 ? 50.950 -17.611 -42.900 1.00 55.25 549 VAL A N 1
ATOM 4332 C CA . VAL A 1 549 ? 52.276 -17.918 -43.459 1.00 55.25 549 VAL A CA 1
ATOM 4333 C C . VAL A 1 549 ? 52.145 -18.327 -44.928 1.00 55.25 549 VAL A C 1
ATOM 4335 O O . VAL A 1 549 ? 51.511 -19.349 -45.216 1.00 55.25 549 VAL A O 1
ATOM 4338 N N . PRO A 1 550 ? 52.730 -17.567 -45.871 1.00 53.03 550 PRO A N 1
ATOM 4339 C CA . PRO A 1 550 ? 52.862 -18.011 -47.249 1.00 53.03 550 PRO A CA 1
ATOM 4340 C C . PRO A 1 550 ? 53.994 -19.041 -47.355 1.00 53.03 550 PRO A C 1
ATOM 4342 O O . PRO A 1 550 ? 55.114 -18.798 -46.912 1.00 53.03 550 PRO A O 1
ATOM 4345 N N . THR A 1 551 ? 53.727 -20.187 -47.975 1.00 54.28 551 THR A N 1
ATOM 4346 C CA . THR A 1 551 ? 54.768 -21.166 -48.340 1.00 54.28 551 THR A CA 1
ATOM 4347 C C . THR A 1 551 ? 54.767 -21.308 -49.859 1.00 54.28 551 THR A C 1
ATOM 4349 O O . THR A 1 551 ? 53.821 -21.813 -50.450 1.00 54.28 551 THR A O 1
ATOM 4352 N N . SER A 1 552 ? 55.773 -20.762 -50.545 1.00 53.47 552 SER A N 1
ATOM 4353 C CA . SER A 1 552 ? 55.804 -20.779 -52.014 1.00 53.47 552 SER A CA 1
ATOM 4354 C C . SER A 1 552 ? 56.450 -22.055 -52.550 1.00 53.47 552 SER A C 1
ATOM 4356 O O . SER A 1 552 ? 57.576 -22.361 -52.162 1.00 53.47 552 SER A O 1
ATOM 4358 N N . THR A 1 553 ? 55.814 -22.724 -53.514 1.00 48.88 553 THR A N 1
ATOM 4359 C CA . THR A 1 553 ? 56.442 -23.800 -54.310 1.00 48.88 553 THR A CA 1
ATOM 4360 C C . THR A 1 553 ? 56.497 -23.515 -55.816 1.00 48.88 553 THR A C 1
ATOM 4362 O O . THR A 1 553 ? 57.161 -24.256 -56.534 1.00 48.88 553 THR A O 1
ATOM 4365 N N . SER A 1 554 ? 55.888 -22.435 -56.333 1.00 52.44 554 SER A N 1
ATOM 4366 C CA . SER A 1 554 ? 56.029 -22.057 -57.752 1.00 52.44 554 SER A CA 1
ATOM 4367 C C . SER A 1 554 ? 55.814 -20.559 -58.024 1.00 52.44 554 SER A C 1
ATOM 4369 O O . SER A 1 554 ? 55.288 -19.817 -57.191 1.00 52.44 554 SER A O 1
ATOM 4371 N N . SER A 1 555 ? 56.222 -20.107 -59.214 1.00 53.88 555 SER A N 1
ATOM 4372 C CA . SER A 1 555 ? 56.101 -18.724 -59.700 1.00 53.88 555 SER A CA 1
ATOM 4373 C C . SER A 1 555 ? 54.669 -18.285 -60.050 1.00 53.88 555 SER A C 1
ATOM 4375 O O . SER A 1 555 ? 54.482 -17.118 -60.384 1.00 53.88 555 SER A O 1
ATOM 4377 N N . SER A 1 556 ? 53.668 -19.174 -59.964 1.00 54.44 556 SER A N 1
ATOM 4378 C CA . SER A 1 556 ? 52.293 -18.922 -60.446 1.00 54.44 556 SER A CA 1
ATOM 4379 C C . SER A 1 556 ? 51.179 -19.081 -59.396 1.00 54.44 556 SER A C 1
ATOM 4381 O O . SER A 1 556 ? 50.048 -18.670 -59.649 1.00 54.44 556 SER A O 1
ATOM 4383 N N . SER A 1 557 ? 51.466 -19.619 -58.205 1.00 59.44 557 SER A N 1
ATOM 4384 C CA . SER A 1 557 ? 50.457 -19.866 -57.160 1.00 59.44 557 SER A CA 1
ATOM 4385 C C . SER A 1 557 ? 50.992 -19.589 -55.751 1.00 59.44 557 SER A C 1
ATOM 4387 O O . SER A 1 557 ? 52.112 -19.988 -55.426 1.00 59.44 557 SER A O 1
ATOM 4389 N N . LEU A 1 558 ? 50.186 -18.948 -54.899 1.00 66.19 558 LEU A N 1
ATOM 4390 C CA . LEU A 1 558 ? 50.463 -18.734 -53.477 1.00 66.19 558 LEU A CA 1
ATOM 4391 C C . LEU A 1 558 ? 49.699 -19.769 -52.634 1.00 66.19 558 LEU A C 1
ATOM 4393 O O . LEU A 1 558 ? 48.469 -19.803 -52.675 1.00 66.19 558 LEU A O 1
ATOM 4397 N N . ALA A 1 559 ? 50.407 -20.580 -51.840 1.00 66.56 559 ALA A N 1
ATOM 4398 C CA . ALA A 1 559 ? 49.768 -21.390 -50.804 1.00 66.56 559 ALA A CA 1
ATOM 4399 C C . ALA A 1 559 ? 49.571 -20.533 -49.542 1.00 66.56 559 ALA A C 1
ATOM 4401 O O . ALA A 1 559 ? 50.541 -20.059 -48.942 1.00 66.56 559 ALA A O 1
ATOM 4402 N N . LEU A 1 560 ? 48.314 -20.309 -49.162 1.00 72.12 560 LEU A N 1
ATOM 4403 C CA . LEU A 1 560 ? 47.902 -19.517 -48.008 1.00 72.12 560 LEU A CA 1
ATOM 4404 C C . LEU A 1 560 ? 47.506 -20.450 -46.862 1.00 72.12 560 LEU A C 1
ATOM 4406 O O . LEU A 1 560 ? 46.556 -21.218 -46.997 1.00 72.12 560 LEU A O 1
ATOM 4410 N N . THR A 1 561 ? 48.196 -20.358 -45.726 1.00 69.06 561 THR A N 1
ATOM 4411 C CA . THR A 1 561 ? 47.820 -21.094 -44.509 1.00 69.06 561 THR A CA 1
ATOM 4412 C C . THR A 1 561 ? 47.277 -20.139 -43.450 1.00 69.06 561 THR A C 1
ATOM 4414 O O . THR A 1 561 ? 47.955 -19.187 -43.064 1.00 69.06 561 THR A O 1
ATOM 4417 N N . LEU A 1 562 ? 46.060 -20.408 -42.976 1.00 73.00 562 LEU A N 1
ATOM 4418 C CA . LEU A 1 562 ? 45.416 -19.743 -41.847 1.00 73.00 562 LEU A CA 1
ATOM 4419 C C . LEU A 1 562 ? 45.548 -20.636 -40.618 1.00 73.00 562 LEU A C 1
ATOM 4421 O O . LEU A 1 562 ? 44.935 -21.703 -40.566 1.00 73.00 562 LEU A O 1
ATOM 4425 N N . ASP A 1 563 ? 46.343 -20.205 -39.643 1.00 67.44 563 ASP A N 1
ATOM 4426 C CA . ASP A 1 563 ? 46.480 -20.905 -38.367 1.00 67.44 563 ASP A CA 1
ATOM 4427 C C . ASP A 1 563 ? 45.581 -20.289 -37.286 1.00 67.44 563 ASP A C 1
ATOM 4429 O O . ASP A 1 563 ? 45.185 -19.126 -37.386 1.00 67.44 563 ASP A O 1
ATOM 4433 N N . ASN A 1 564 ? 45.230 -21.098 -36.285 1.00 66.00 564 ASN A N 1
ATOM 4434 C CA . ASN A 1 564 ? 44.216 -20.853 -35.252 1.00 66.00 564 ASN A CA 1
ATOM 4435 C C . ASN A 1 564 ? 42.929 -20.166 -35.735 1.00 66.00 564 ASN A C 1
ATOM 4437 O O . ASN A 1 564 ? 42.452 -19.187 -35.145 1.00 66.00 564 ASN A O 1
ATOM 4441 N N . LEU A 1 565 ? 42.361 -20.695 -36.818 1.00 70.06 565 LEU A N 1
ATOM 4442 C CA . LEU A 1 565 ? 40.988 -20.431 -37.216 1.00 70.06 565 LEU A CA 1
ATOM 4443 C C . LEU A 1 565 ? 40.062 -21.125 -36.214 1.00 70.06 565 LEU A C 1
ATOM 4445 O O . LEU A 1 565 ? 39.995 -22.348 -36.162 1.00 70.06 565 LEU A O 1
ATOM 4449 N N . ILE A 1 566 ? 39.361 -20.350 -35.400 1.00 67.38 566 ILE A N 1
ATOM 4450 C CA . ILE A 1 566 ? 38.419 -20.883 -34.422 1.00 67.38 566 ILE A CA 1
ATOM 4451 C C . ILE A 1 566 ? 37.090 -21.128 -35.131 1.00 67.38 566 ILE A C 1
ATOM 4453 O O . ILE A 1 566 ? 36.503 -20.198 -35.696 1.00 67.38 566 ILE A O 1
ATOM 4457 N N . ILE A 1 567 ? 36.638 -22.379 -35.084 1.00 67.94 567 ILE A N 1
ATOM 4458 C CA . ILE A 1 567 ? 35.370 -22.822 -35.662 1.00 67.94 567 ILE A CA 1
ATOM 4459 C C . ILE A 1 567 ? 34.526 -23.409 -34.539 1.00 67.94 567 ILE A C 1
ATOM 4461 O O . ILE A 1 567 ? 34.826 -24.481 -34.010 1.00 67.94 567 ILE A O 1
ATOM 4465 N N . GLU A 1 568 ? 33.473 -22.691 -34.173 1.00 57.59 568 GLU A N 1
ATOM 4466 C CA . GLU A 1 568 ? 32.619 -23.029 -33.036 1.00 57.59 568 GLU A CA 1
ATOM 4467 C C . GLU A 1 568 ? 31.154 -23.007 -33.450 1.00 57.59 568 GLU A C 1
ATOM 4469 O O . GLU A 1 568 ? 30.749 -22.166 -34.250 1.00 57.59 568 GLU A O 1
ATOM 4474 N N . ASN A 1 569 ? 30.341 -23.890 -32.881 1.00 49.88 569 ASN A N 1
ATOM 4475 C CA . ASN A 1 569 ? 28.893 -23.754 -32.979 1.00 49.88 569 ASN A CA 1
ATOM 4476 C C . ASN A 1 569 ? 28.388 -22.618 -32.064 1.00 49.88 569 ASN A C 1
ATOM 4478 O O . ASN A 1 569 ? 29.151 -21.982 -31.325 1.00 49.88 569 ASN A O 1
ATOM 4482 N N . GLU A 1 570 ? 27.085 -22.343 -32.077 1.00 43.50 570 GLU A N 1
ATOM 4483 C CA . GLU A 1 570 ? 26.514 -21.252 -31.275 1.00 43.50 570 GLU A CA 1
ATOM 4484 C C . GLU A 1 570 ? 26.752 -21.394 -29.760 1.00 43.50 570 GLU A C 1
ATOM 4486 O O . GLU A 1 570 ? 26.791 -20.373 -29.064 1.00 43.50 570 GLU A O 1
ATOM 4491 N N . LYS A 1 571 ? 27.000 -22.622 -29.278 1.00 43.78 571 LYS A N 1
ATOM 4492 C CA . LYS A 1 571 ? 27.276 -22.982 -27.878 1.00 43.78 571 LYS A CA 1
ATOM 4493 C C . LYS A 1 571 ? 28.765 -22.938 -27.499 1.00 43.78 571 LYS A C 1
ATOM 4495 O O . LYS A 1 571 ? 29.091 -23.152 -26.333 1.00 43.78 571 LYS A O 1
ATOM 4500 N N . GLY A 1 572 ? 29.673 -22.650 -28.438 1.00 53.84 572 GLY A N 1
ATOM 4501 C CA . GLY A 1 572 ? 31.124 -22.655 -28.182 1.00 53.84 572 GLY A CA 1
ATOM 4502 C C . GLY A 1 572 ? 31.752 -24.060 -28.176 1.00 53.84 572 GLY A C 1
ATOM 4503 O O . GLY A 1 572 ? 32.776 -24.298 -27.521 1.00 53.84 572 GLY A O 1
ATOM 4504 N N . GLU A 1 573 ? 31.120 -25.014 -28.859 1.00 58.03 573 GLU A N 1
ATOM 4505 C CA . GLU A 1 573 ? 31.590 -26.393 -29.042 1.00 58.03 573 GLU A CA 1
ATOM 4506 C C . GLU A 1 573 ? 32.143 -26.581 -30.466 1.00 58.03 573 GLU A C 1
ATOM 4508 O O . GLU A 1 573 ? 31.893 -25.760 -31.349 1.00 58.03 573 GLU A O 1
ATOM 4513 N N . ALA A 1 574 ? 32.922 -27.641 -30.697 1.00 58.72 574 ALA A N 1
ATOM 4514 C CA . ALA A 1 574 ? 33.488 -27.930 -32.016 1.00 58.72 574 ALA A CA 1
ATOM 4515 C C . ALA A 1 574 ? 32.386 -28.240 -33.047 1.00 58.72 574 ALA A C 1
ATOM 4517 O O . ALA A 1 574 ? 31.407 -28.899 -32.711 1.00 58.72 574 ALA A O 1
ATOM 4518 N N . SER A 1 575 ? 32.570 -27.782 -34.290 1.00 60.97 575 SER A N 1
ATOM 4519 C CA . SER A 1 575 ? 31.666 -28.069 -35.414 1.00 60.97 575 SER A CA 1
ATOM 4520 C C . SER A 1 575 ? 32.235 -29.143 -36.352 1.00 60.97 575 SER A C 1
ATOM 4522 O O . SER A 1 575 ? 33.446 -29.160 -36.585 1.00 60.97 575 SER A O 1
ATOM 4524 N N . ASP A 1 576 ? 31.360 -29.976 -36.923 1.00 59.22 576 ASP A N 1
ATOM 4525 C CA . ASP A 1 576 ? 31.675 -31.057 -37.871 1.00 59.22 576 ASP A CA 1
ATOM 4526 C C . ASP A 1 576 ? 31.773 -30.524 -39.315 1.00 59.22 576 ASP A C 1
ATOM 4528 O O . ASP A 1 576 ? 30.971 -30.864 -40.185 1.00 59.22 576 ASP A O 1
ATOM 4532 N N . ILE A 1 577 ? 32.722 -29.617 -39.568 1.00 66.19 577 ILE A N 1
ATOM 4533 C CA . ILE A 1 577 ? 32.977 -29.076 -40.911 1.00 66.19 577 ILE A CA 1
ATOM 4534 C C . ILE A 1 577 ? 34.263 -29.656 -41.503 1.00 66.19 577 ILE A C 1
ATOM 4536 O O . ILE A 1 577 ? 35.327 -29.596 -40.889 1.00 66.19 577 ILE A O 1
ATOM 4540 N N . ASP A 1 578 ? 34.174 -30.154 -42.735 1.00 71.25 578 ASP A N 1
ATOM 4541 C CA . ASP A 1 578 ? 35.314 -30.784 -43.411 1.00 71.25 578 ASP A CA 1
ATOM 4542 C C . ASP A 1 578 ? 36.182 -29.780 -44.184 1.00 71.25 578 ASP A C 1
ATOM 4544 O O . ASP A 1 578 ? 37.362 -30.036 -44.433 1.00 71.25 578 ASP A O 1
ATOM 4548 N N . LYS A 1 579 ? 35.606 -28.641 -44.607 1.00 78.25 579 LYS A N 1
ATOM 4549 C CA . LYS A 1 579 ? 36.255 -27.648 -45.482 1.00 78.25 579 LYS A CA 1
ATOM 4550 C C . LYS A 1 579 ? 35.717 -26.232 -45.280 1.00 78.25 579 LYS A C 1
ATOM 4552 O O . LYS A 1 579 ? 34.571 -26.038 -44.893 1.00 78.25 579 LYS A O 1
ATOM 4557 N N . VAL A 1 580 ? 36.527 -25.235 -45.621 1.00 78.88 580 VAL A N 1
ATOM 4558 C CA . VAL A 1 580 ? 36.163 -23.806 -45.633 1.00 78.88 580 VAL A CA 1
ATOM 4559 C C . VAL A 1 580 ? 36.548 -23.172 -46.974 1.00 78.88 580 VAL A C 1
ATOM 4561 O O . VAL A 1 580 ? 37.337 -23.735 -47.729 1.00 78.88 580 VAL A O 1
ATOM 4564 N N . TYR A 1 581 ? 35.993 -22.004 -47.292 1.00 79.31 581 TYR A N 1
ATOM 4565 C CA . TYR A 1 581 ? 36.119 -21.354 -48.601 1.00 79.31 581 TYR A CA 1
ATOM 4566 C C . TYR A 1 581 ? 36.671 -19.932 -48.469 1.00 79.31 581 TYR A C 1
ATOM 4568 O O . TYR A 1 581 ? 36.309 -19.203 -47.545 1.00 79.31 581 TYR A O 1
ATOM 4576 N N . LEU A 1 582 ? 37.510 -19.527 -49.422 1.00 79.75 582 LEU A N 1
ATOM 4577 C CA . LEU A 1 582 ? 37.975 -18.156 -49.620 1.00 79.75 582 LEU A CA 1
ATOM 4578 C C . LEU A 1 582 ? 37.334 -17.549 -50.861 1.00 79.75 582 LEU A C 1
ATOM 4580 O O . LEU A 1 582 ? 37.497 -18.059 -51.964 1.00 79.75 582 LEU A O 1
ATOM 4584 N N . HIS A 1 583 ? 36.663 -16.421 -50.679 1.00 75.88 583 HIS A N 1
ATOM 4585 C CA . HIS A 1 583 ? 35.970 -15.685 -51.731 1.00 75.88 583 HIS A CA 1
ATOM 4586 C C . HIS A 1 583 ? 36.785 -14.472 -52.151 1.00 75.88 583 HIS A C 1
ATOM 4588 O O . HIS A 1 583 ? 37.038 -13.590 -51.329 1.00 75.88 583 HIS A O 1
ATOM 4594 N N . HIS A 1 584 ? 37.190 -14.401 -53.417 1.00 76.88 584 HIS A N 1
ATOM 4595 C CA . HIS A 1 584 ? 37.931 -13.264 -53.939 1.00 76.88 584 HIS A CA 1
ATOM 4596 C C . HIS A 1 584 ? 37.011 -12.100 -54.276 1.00 76.88 584 HIS A C 1
ATOM 4598 O O . HIS A 1 584 ? 36.158 -12.123 -55.166 1.00 76.88 584 HIS A O 1
ATOM 4604 N N . CYS A 1 585 ? 37.252 -11.022 -53.552 1.00 67.44 585 CYS A N 1
ATOM 4605 C CA . CYS A 1 585 ? 36.477 -9.805 -53.583 1.00 67.44 585 CYS A CA 1
ATOM 4606 C C . CYS A 1 585 ? 36.587 -9.009 -54.892 1.00 67.44 585 CYS A C 1
ATOM 4608 O O . CYS A 1 585 ? 35.798 -8.094 -55.113 1.00 67.44 585 CYS A O 1
ATOM 4610 N N . GLY A 1 586 ? 37.595 -9.264 -55.726 1.00 67.00 586 GLY A N 1
ATOM 4611 C CA . GLY A 1 586 ? 37.800 -8.525 -56.976 1.00 67.00 586 GLY A CA 1
ATOM 4612 C C . GLY A 1 586 ? 37.123 -9.167 -58.185 1.00 67.00 586 GLY A C 1
ATOM 4613 O O . GLY A 1 586 ? 36.536 -8.467 -59.005 1.00 67.00 586 GLY A O 1
ATOM 4614 N N . ASP A 1 587 ? 37.180 -10.494 -58.280 1.00 68.81 587 ASP A N 1
ATOM 4615 C CA . ASP A 1 587 ? 36.876 -11.251 -59.506 1.00 68.81 587 ASP A CA 1
ATOM 4616 C C . ASP A 1 587 ? 35.868 -12.398 -59.296 1.00 68.81 587 ASP A C 1
ATOM 4618 O O . ASP A 1 587 ? 35.540 -13.094 -60.252 1.00 68.81 587 ASP A O 1
ATOM 4622 N N . LYS A 1 588 ? 35.336 -12.558 -58.070 1.00 66.25 588 LYS A N 1
ATOM 4623 C CA . LYS A 1 588 ? 34.384 -13.609 -57.656 1.00 66.25 588 LYS A CA 1
ATOM 4624 C C . LYS A 1 588 ? 34.933 -15.038 -57.658 1.00 66.25 588 LYS A C 1
ATOM 4626 O O . LYS A 1 588 ? 34.152 -15.967 -57.468 1.00 66.25 588 LYS A O 1
ATOM 4631 N N . SER A 1 589 ? 36.231 -15.240 -57.871 1.00 78.19 589 SER A N 1
ATOM 4632 C CA . SER A 1 589 ? 36.828 -16.573 -57.777 1.00 78.19 589 SER A CA 1
ATOM 4633 C C . SER A 1 589 ? 36.719 -17.132 -56.353 1.00 78.19 589 SER A C 1
ATOM 4635 O O . SER A 1 589 ? 36.723 -16.384 -55.371 1.00 78.19 589 SER A O 1
ATOM 4637 N N . ILE A 1 590 ? 36.590 -18.456 -56.244 1.00 79.31 590 ILE A N 1
ATOM 4638 C CA . ILE A 1 590 ? 36.483 -19.163 -54.964 1.00 79.31 590 ILE A CA 1
ATOM 4639 C C . ILE A 1 590 ? 37.591 -20.187 -54.859 1.00 79.31 590 ILE A C 1
ATOM 4641 O O . ILE A 1 590 ? 37.804 -20.980 -55.774 1.00 79.31 590 ILE A O 1
ATOM 4645 N N . TYR A 1 591 ? 38.23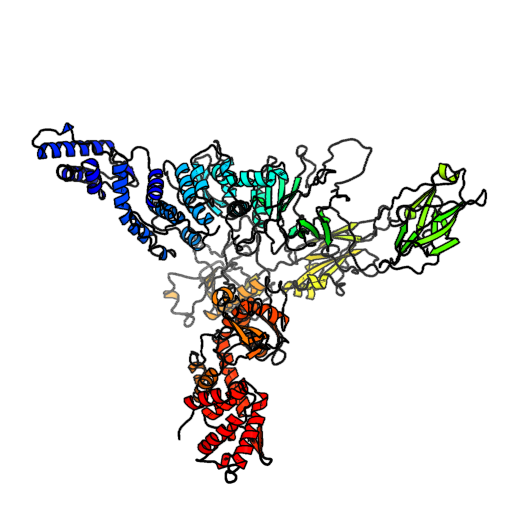1 -20.200 -53.698 1.00 82.69 591 TYR A N 1
ATOM 4646 C CA . TYR A 1 591 ? 39.264 -21.158 -53.349 1.00 82.69 591 TYR A CA 1
ATOM 4647 C C . TYR A 1 591 ? 38.796 -21.982 -52.161 1.00 82.69 591 TYR A C 1
ATOM 4649 O O . TYR A 1 591 ? 38.649 -21.485 -51.047 1.00 82.69 591 TYR A O 1
ATOM 4657 N N . GLU A 1 592 ? 38.530 -23.252 -52.412 1.00 84.44 592 GLU A N 1
ATOM 4658 C CA . GLU A 1 592 ? 38.231 -24.232 -51.376 1.00 84.44 592 GLU A CA 1
ATOM 4659 C C . GLU A 1 592 ? 39.517 -24.610 -50.625 1.00 84.44 592 GLU A C 1
ATOM 4661 O O . GLU A 1 592 ? 40.597 -24.679 -51.219 1.00 84.44 592 GLU A O 1
ATOM 4666 N N . SER A 1 593 ? 39.424 -24.839 -49.313 1.00 85.56 593 SER A N 1
ATOM 4667 C CA . SER A 1 593 ? 40.575 -25.271 -48.521 1.00 85.56 593 SER A CA 1
ATOM 4668 C C . SER A 1 593 ? 41.045 -26.651 -48.973 1.00 85.56 593 SER A C 1
ATOM 4670 O O . SER A 1 593 ? 40.277 -27.614 -48.925 1.00 85.56 593 SER A O 1
ATOM 4672 N N . SER A 1 594 ? 42.320 -26.769 -49.341 1.00 82.62 594 SER A N 1
ATOM 4673 C CA . SER A 1 594 ? 42.962 -28.045 -49.666 1.00 82.62 594 SER A CA 1
ATOM 4674 C C . SER A 1 594 ? 43.169 -28.923 -48.430 1.00 82.62 594 SER A C 1
ATOM 4676 O O . SER A 1 594 ? 43.265 -30.140 -48.553 1.00 82.62 594 SER A O 1
ATOM 4678 N N . SER A 1 595 ? 43.234 -28.318 -47.241 1.00 84.50 595 SER A N 1
ATOM 4679 C CA . SER A 1 595 ? 43.230 -29.031 -45.962 1.00 84.50 595 SER A CA 1
ATOM 4680 C C . SER A 1 595 ? 42.612 -28.182 -44.856 1.00 84.50 595 SER A C 1
ATOM 4682 O O . SER A 1 595 ? 42.863 -26.978 -44.798 1.00 84.50 595 SER A O 1
ATOM 4684 N N . LEU A 1 596 ? 41.877 -28.825 -43.950 1.00 86.75 596 LEU A N 1
ATOM 4685 C CA . LEU A 1 596 ? 41.392 -28.254 -42.697 1.00 86.75 596 LEU A CA 1
ATOM 4686 C C . LEU A 1 596 ? 41.676 -29.259 -41.575 1.00 86.75 596 LEU A C 1
ATOM 4688 O O . LEU A 1 596 ? 41.134 -30.360 -41.572 1.00 86.75 596 LEU A O 1
ATOM 4692 N N . VAL A 1 597 ? 42.571 -28.914 -40.651 1.00 85.00 597 VAL A N 1
ATOM 4693 C CA . VAL A 1 597 ? 43.032 -29.829 -39.595 1.00 85.00 597 VAL A CA 1
ATOM 4694 C C . VAL A 1 597 ? 42.839 -29.175 -38.238 1.00 85.00 597 VAL A C 1
ATOM 4696 O O . VAL A 1 597 ? 43.246 -28.035 -38.035 1.00 85.00 597 VAL A O 1
ATOM 4699 N N . LYS A 1 598 ? 42.229 -29.891 -37.291 1.00 82.44 598 LYS A N 1
ATOM 4700 C CA . LYS A 1 598 ? 42.083 -29.412 -35.913 1.00 82.44 598 LYS A CA 1
ATOM 4701 C C . LYS A 1 598 ? 43.440 -29.410 -35.205 1.00 82.44 598 LYS A C 1
ATOM 4703 O O . LYS A 1 598 ? 44.138 -30.426 -35.210 1.00 82.44 598 LYS A O 1
ATOM 4708 N N . ASN A 1 599 ? 43.796 -28.297 -34.572 1.00 78.50 599 ASN A N 1
ATOM 4709 C CA . ASN A 1 599 ? 45.056 -28.159 -33.845 1.00 78.50 599 ASN A CA 1
ATOM 4710 C C . ASN A 1 599 ? 44.975 -28.959 -32.528 1.00 78.50 599 ASN A C 1
ATOM 4712 O O . ASN A 1 599 ? 44.115 -28.682 -31.694 1.00 78.50 599 ASN A O 1
ATOM 4716 N N . LYS A 1 600 ? 45.830 -29.981 -32.358 1.00 67.75 600 LYS A N 1
ATOM 4717 C CA . LYS A 1 600 ? 45.786 -30.905 -31.202 1.00 67.75 600 LYS A CA 1
ATOM 4718 C C . LYS A 1 600 ? 46.421 -30.338 -29.923 1.00 67.75 600 LYS A C 1
ATOM 4720 O O . LYS A 1 600 ? 45.946 -30.671 -28.846 1.00 67.75 600 LYS A O 1
ATOM 4725 N N . ASP A 1 601 ? 47.402 -29.442 -30.060 1.00 57.41 601 ASP A N 1
ATOM 4726 C CA . ASP A 1 601 ? 48.222 -28.906 -28.956 1.00 57.41 601 ASP A CA 1
ATOM 4727 C C . ASP A 1 601 ? 48.119 -27.369 -28.828 1.00 57.41 601 ASP A C 1
ATOM 4729 O O . ASP A 1 601 ? 49.091 -26.691 -28.509 1.00 57.41 601 ASP A O 1
ATOM 4733 N N . SER A 1 602 ? 46.958 -26.787 -29.151 1.00 62.09 602 SER A N 1
ATOM 4734 C CA . SER A 1 602 ? 46.729 -25.337 -29.043 1.00 62.09 602 SER A CA 1
ATOM 4735 C C . SER A 1 602 ? 46.016 -24.994 -27.735 1.00 62.09 602 SER A C 1
ATOM 4737 O O . SER A 1 602 ? 44.974 -25.577 -27.438 1.00 62.09 602 SER A O 1
ATOM 4739 N N . ASP A 1 603 ? 46.496 -23.971 -27.018 1.00 61.00 603 ASP A N 1
ATOM 4740 C CA . ASP A 1 603 ? 45.809 -23.385 -25.850 1.00 61.00 603 ASP A CA 1
ATOM 4741 C C . ASP A 1 603 ? 44.431 -22.780 -26.212 1.00 61.00 603 ASP A C 1
ATOM 4743 O O . ASP A 1 603 ? 43.645 -22.390 -25.346 1.00 61.00 603 ASP A O 1
ATOM 4747 N N . MET A 1 604 ? 44.116 -22.693 -27.510 1.00 61.78 604 MET A N 1
ATOM 4748 C CA . MET A 1 604 ? 42.875 -22.143 -28.040 1.00 61.78 604 MET A CA 1
ATOM 4749 C C . MET A 1 604 ? 41.864 -23.249 -28.360 1.00 61.78 604 MET A C 1
ATOM 4751 O O . MET A 1 604 ? 42.023 -24.026 -29.305 1.00 61.78 604 MET A O 1
ATOM 4755 N N . LYS A 1 605 ? 40.767 -23.283 -27.596 1.00 66.31 605 LYS A N 1
ATOM 4756 C CA . LYS A 1 605 ? 39.662 -24.230 -27.796 1.00 66.31 605 LYS A CA 1
ATOM 4757 C C . LYS A 1 605 ? 39.097 -24.126 -29.225 1.00 66.31 605 LYS A C 1
ATOM 4759 O O . LYS A 1 605 ? 38.873 -23.029 -29.728 1.00 66.31 605 LYS A O 1
ATOM 4764 N N . ASN A 1 606 ? 38.848 -25.278 -29.857 1.00 72.25 606 ASN A N 1
ATOM 4765 C CA . ASN A 1 606 ? 38.238 -25.396 -31.194 1.00 72.25 606 ASN A CA 1
ATOM 4766 C C . ASN A 1 606 ? 39.005 -24.669 -32.322 1.00 72.25 606 ASN A C 1
ATOM 4768 O O . ASN A 1 606 ? 38.407 -24.134 -33.254 1.00 72.25 606 ASN A O 1
ATOM 4772 N N . SER A 1 607 ? 40.333 -24.659 -32.220 1.00 78.19 607 SER A N 1
ATOM 4773 C CA . SER A 1 607 ? 41.265 -24.074 -33.185 1.00 78.19 607 SER A CA 1
ATOM 4774 C C . SER A 1 607 ? 41.600 -25.037 -34.334 1.00 78.19 607 SER A C 1
ATOM 4776 O O . SER A 1 607 ? 41.833 -26.229 -34.114 1.00 78.19 607 SER A O 1
ATOM 4778 N N . TYR A 1 608 ? 41.641 -24.516 -35.561 1.00 81.06 608 TYR A N 1
ATOM 4779 C CA . TYR A 1 608 ? 41.934 -25.249 -36.792 1.00 81.06 608 TYR A CA 1
ATOM 4780 C C . TYR A 1 608 ? 43.000 -24.537 -37.627 1.00 81.06 608 TYR A C 1
ATOM 4782 O O . TYR A 1 608 ? 43.121 -23.310 -37.612 1.00 81.06 608 TYR A O 1
ATOM 4790 N N . ARG A 1 609 ? 43.722 -25.321 -38.426 1.00 82.25 609 ARG A N 1
ATOM 4791 C CA . ARG A 1 609 ? 44.608 -24.858 -39.489 1.00 82.25 609 ARG A CA 1
ATOM 4792 C C . ARG A 1 609 ? 43.985 -25.155 -40.849 1.00 82.25 609 ARG A C 1
ATOM 4794 O O . ARG A 1 609 ? 43.745 -26.317 -41.176 1.00 82.25 609 ARG A O 1
ATOM 4801 N N . ALA A 1 610 ? 43.741 -24.110 -41.635 1.00 82.00 610 ALA A N 1
ATOM 4802 C CA . ALA A 1 610 ? 43.199 -24.203 -42.989 1.00 82.00 610 ALA A CA 1
ATOM 4803 C C . ALA A 1 610 ? 44.259 -23.807 -44.026 1.00 82.00 610 ALA A C 1
ATOM 4805 O O . ALA A 1 610 ? 44.902 -22.770 -43.876 1.00 82.00 610 ALA A O 1
ATOM 4806 N N . THR A 1 611 ? 44.417 -24.584 -45.095 1.00 82.06 611 THR A N 1
ATOM 4807 C CA . THR A 1 611 ? 45.352 -24.285 -46.194 1.00 82.06 611 THR A CA 1
ATOM 4808 C C . THR A 1 611 ? 44.595 -24.140 -47.505 1.00 82.06 611 THR A C 1
ATOM 4810 O O . THR A 1 611 ? 43.684 -24.917 -47.782 1.00 82.06 611 THR A O 1
ATOM 4813 N N . PHE A 1 612 ? 44.975 -23.151 -48.310 1.00 83.06 612 PHE A N 1
ATOM 4814 C CA . PHE A 1 612 ? 44.373 -22.818 -49.598 1.00 83.06 612 PHE A CA 1
ATOM 4815 C C . PHE A 1 612 ? 45.457 -22.620 -50.653 1.00 83.06 612 PHE A C 1
ATOM 4817 O O . PHE A 1 612 ? 46.514 -22.071 -50.351 1.00 83.06 612 PHE A O 1
ATOM 4824 N N . ASN A 1 613 ? 45.165 -22.974 -51.902 1.00 79.25 613 ASN A N 1
ATOM 4825 C CA . ASN A 1 613 ? 46.024 -22.662 -53.042 1.00 79.25 613 ASN A CA 1
ATOM 4826 C C . ASN A 1 613 ? 45.348 -21.592 -53.896 1.00 79.25 613 ASN A C 1
ATOM 4828 O O . ASN A 1 613 ? 44.305 -21.847 -54.495 1.00 79.25 613 ASN A O 1
ATOM 4832 N N . ILE A 1 614 ? 45.937 -20.397 -53.931 1.00 75.50 614 ILE A N 1
ATOM 4833 C CA . ILE A 1 614 ? 45.359 -19.224 -54.587 1.00 75.50 614 ILE A CA 1
ATOM 4834 C C . ILE A 1 614 ? 46.295 -18.783 -55.725 1.00 75.50 614 ILE A C 1
ATOM 4836 O O . ILE A 1 614 ? 47.466 -18.488 -55.469 1.00 75.50 614 ILE A O 1
ATOM 4840 N N . PRO A 1 615 ? 45.832 -18.714 -56.982 1.00 68.81 615 PRO A N 1
ATOM 4841 C CA . PRO A 1 615 ? 46.558 -18.058 -58.056 1.00 68.81 615 PRO A CA 1
ATOM 4842 C C . PRO A 1 615 ? 46.562 -16.548 -57.790 1.00 68.81 615 PRO A C 1
ATOM 4844 O O . PRO A 1 615 ? 45.512 -15.922 -57.679 1.00 68.81 615 PRO A O 1
ATOM 4847 N N . ILE A 1 616 ? 47.749 -15.957 -57.648 1.00 66.12 616 ILE A N 1
ATOM 4848 C CA . ILE A 1 616 ? 47.901 -14.517 -57.412 1.00 66.12 616 ILE A CA 1
ATOM 4849 C C . ILE A 1 616 ? 48.811 -13.943 -58.487 1.00 66.12 616 ILE A C 1
ATOM 4851 O O . ILE A 1 616 ? 49.968 -14.346 -58.611 1.00 66.12 616 ILE A O 1
ATOM 4855 N N . ASP A 1 617 ? 48.296 -12.960 -59.222 1.00 67.19 617 ASP A N 1
ATOM 4856 C CA . ASP A 1 617 ? 49.102 -12.157 -60.134 1.00 67.19 617 ASP A CA 1
ATOM 4857 C C . ASP A 1 617 ? 49.970 -11.176 -59.332 1.00 67.19 617 ASP A C 1
ATOM 4859 O O . ASP A 1 617 ? 49.478 -10.217 -58.726 1.00 67.19 617 ASP A O 1
ATOM 4863 N N . ARG A 1 618 ? 51.284 -11.427 -59.315 1.00 65.62 618 ARG A N 1
ATOM 4864 C CA . ARG A 1 618 ? 52.265 -10.592 -58.603 1.00 65.62 618 ARG A CA 1
ATOM 4865 C C . ARG A 1 618 ? 52.479 -9.225 -59.261 1.00 65.62 618 ARG A C 1
ATOM 4867 O O . ARG A 1 618 ? 53.044 -8.341 -58.623 1.00 65.62 618 ARG A O 1
ATOM 4874 N N . ASN A 1 619 ? 52.024 -9.034 -60.501 1.00 64.75 619 ASN A N 1
ATOM 4875 C CA . ASN A 1 619 ? 52.124 -7.756 -61.206 1.00 64.75 619 ASN A CA 1
ATOM 4876 C C . ASN A 1 619 ? 50.961 -6.806 -60.878 1.00 64.75 619 ASN A C 1
ATOM 4878 O O . ASN A 1 619 ? 51.052 -5.607 -61.162 1.00 64.75 619 ASN A O 1
ATOM 4882 N N . ASP A 1 620 ? 49.881 -7.307 -60.264 1.00 68.81 620 ASP A N 1
ATOM 4883 C CA . ASP A 1 620 ? 48.734 -6.483 -59.892 1.00 68.81 620 ASP A CA 1
ATOM 4884 C C . ASP A 1 620 ? 49.042 -5.615 -58.664 1.00 68.81 620 ASP A C 1
ATOM 4886 O O . ASP A 1 620 ? 49.104 -6.095 -57.526 1.00 68.81 620 ASP A O 1
ATOM 4890 N N . LYS A 1 621 ? 49.157 -4.305 -58.923 1.00 71.50 621 LYS A N 1
ATOM 4891 C CA . LYS A 1 621 ? 49.462 -3.248 -57.949 1.00 71.50 621 LYS A CA 1
ATOM 4892 C C . LYS A 1 621 ? 48.361 -2.952 -56.929 1.00 71.50 621 LYS A C 1
ATOM 4894 O O . LYS A 1 621 ? 48.542 -2.066 -56.095 1.00 71.50 621 LYS A O 1
ATOM 4899 N N . LYS A 1 622 ? 47.225 -3.646 -56.993 1.00 72.31 622 LYS A N 1
ATOM 4900 C CA . LYS A 1 622 ? 46.103 -3.479 -56.062 1.00 72.31 622 LYS A CA 1
ATOM 4901 C C . LYS A 1 622 ? 46.163 -4.482 -54.917 1.00 72.31 622 LYS A C 1
ATOM 4903 O O . LYS A 1 622 ? 46.659 -5.593 -55.073 1.00 72.31 622 LYS A O 1
ATOM 4908 N N . ASP A 1 623 ? 45.584 -4.113 -53.784 1.00 69.75 623 ASP A N 1
ATOM 4909 C CA . ASP A 1 623 ? 45.396 -5.047 -52.679 1.00 69.75 623 ASP A CA 1
ATOM 4910 C C . ASP A 1 623 ? 44.339 -6.094 -53.048 1.00 69.75 623 ASP A C 1
ATOM 4912 O O . ASP A 1 623 ? 43.248 -5.767 -53.527 1.00 69.75 623 ASP A O 1
ATOM 4916 N N . THR A 1 624 ? 44.649 -7.358 -52.787 1.00 69.69 624 THR A N 1
ATOM 4917 C CA . THR A 1 624 ? 43.716 -8.468 -52.960 1.00 69.69 624 THR A CA 1
ATOM 4918 C C . THR A 1 624 ? 42.955 -8.676 -51.659 1.00 69.69 624 THR A C 1
ATOM 4920 O O . THR A 1 624 ? 43.548 -8.986 -50.631 1.00 69.69 624 THR A O 1
ATOM 4923 N N . LYS A 1 625 ? 41.629 -8.525 -51.696 1.00 72.06 625 LYS A N 1
ATOM 4924 C CA . LYS A 1 625 ? 40.757 -8.830 -50.555 1.00 72.06 625 LYS A CA 1
ATOM 4925 C C . LYS A 1 625 ? 40.126 -10.207 -50.742 1.00 72.06 625 LYS A C 1
ATOM 4927 O O . LYS A 1 625 ? 39.701 -10.560 -51.839 1.00 72.06 625 LYS A O 1
ATOM 4932 N N . LEU A 1 626 ? 40.077 -10.978 -49.673 1.00 71.56 626 LEU A N 1
ATOM 4933 C CA . LEU A 1 626 ? 39.542 -12.329 -49.630 1.00 71.56 626 LEU A CA 1
ATOM 4934 C C . LEU A 1 626 ? 38.626 -12.453 -48.415 1.00 71.56 626 LEU A C 1
ATOM 4936 O O . LEU A 1 626 ? 38.891 -11.847 -47.377 1.00 71.56 626 LEU A O 1
ATOM 4940 N N . ILE A 1 627 ? 37.567 -13.242 -48.528 1.00 71.06 627 ILE A N 1
ATOM 4941 C CA . ILE A 1 627 ? 36.609 -13.477 -47.447 1.00 71.06 627 ILE A CA 1
ATOM 4942 C C . ILE A 1 627 ? 36.580 -14.963 -47.085 1.00 71.06 627 ILE A C 1
ATOM 4944 O O . ILE A 1 627 ? 36.331 -15.791 -47.956 1.00 71.06 627 ILE A O 1
ATOM 4948 N N . VAL A 1 628 ? 36.795 -15.302 -45.809 1.00 68.19 628 VAL A N 1
ATOM 4949 C CA . VAL A 1 628 ? 36.679 -16.686 -45.305 1.00 68.19 628 VAL A CA 1
ATOM 4950 C C . VAL A 1 628 ? 35.223 -17.002 -44.954 1.00 68.19 628 VAL A C 1
ATOM 4952 O O . VAL A 1 628 ? 34.594 -16.242 -44.211 1.00 68.19 628 VAL A O 1
ATOM 4955 N N . TYR A 1 629 ? 34.699 -18.135 -45.432 1.00 67.38 629 TYR A N 1
ATOM 4956 C CA . TYR A 1 629 ? 33.338 -18.591 -45.131 1.00 67.38 629 TYR A CA 1
ATOM 4957 C C . TYR A 1 629 ? 33.190 -20.124 -45.110 1.00 67.38 629 TYR A C 1
ATOM 4959 O O . TYR A 1 629 ? 34.035 -20.841 -45.640 1.00 67.38 629 TYR A O 1
ATOM 4967 N N . SER A 1 630 ? 32.106 -20.641 -44.521 1.00 62.03 630 SER A N 1
ATOM 4968 C CA . SER A 1 630 ? 31.806 -22.087 -44.452 1.00 62.03 630 SER A CA 1
ATOM 4969 C C . SER A 1 630 ? 31.174 -22.666 -45.725 1.00 62.03 630 SER A C 1
ATOM 4971 O O . SER A 1 630 ? 31.003 -23.877 -45.822 1.00 62.03 630 SER A O 1
ATOM 4973 N N . SER A 1 631 ? 30.812 -21.832 -46.706 1.00 61.19 631 SER A N 1
ATOM 4974 C CA . SER A 1 631 ? 30.156 -22.261 -47.952 1.00 61.19 631 SER A CA 1
ATOM 4975 C C . SER A 1 631 ? 30.464 -21.348 -49.150 1.00 61.19 631 SER A C 1
ATOM 4977 O O . SER A 1 631 ? 31.073 -20.282 -49.011 1.00 61.19 631 SER A O 1
ATOM 4979 N N . ASP A 1 632 ? 30.049 -21.779 -50.344 1.00 68.88 632 ASP A N 1
ATOM 4980 C CA . ASP A 1 632 ? 30.177 -21.045 -51.607 1.00 68.88 632 ASP A CA 1
ATOM 4981 C C . ASP A 1 632 ? 29.107 -19.937 -51.734 1.00 68.88 632 ASP A C 1
ATOM 4983 O O . ASP A 1 632 ? 27.976 -20.178 -52.157 1.00 68.88 632 ASP A O 1
ATOM 4987 N N . LEU A 1 633 ? 29.480 -18.707 -51.374 1.00 61.69 633 LEU A N 1
ATOM 4988 C CA . LEU A 1 633 ? 28.652 -17.503 -51.474 1.00 61.69 633 LEU A CA 1
ATOM 4989 C C . LEU A 1 633 ? 28.448 -16.978 -52.907 1.00 61.69 633 LEU A C 1
ATOM 4991 O O . LEU A 1 633 ? 27.476 -16.259 -53.145 1.00 61.69 633 LEU A O 1
ATOM 4995 N N . SER A 1 634 ? 29.312 -17.316 -53.872 1.00 59.69 634 SER A N 1
ATOM 4996 C CA . SER A 1 634 ? 29.233 -16.757 -55.238 1.00 59.69 634 SER A CA 1
ATOM 4997 C C . SER A 1 634 ? 28.015 -17.237 -56.021 1.00 59.69 634 SER A C 1
ATOM 4999 O O . SER A 1 634 ? 27.533 -16.544 -56.916 1.00 59.69 634 SER A O 1
ATOM 5001 N N . LYS A 1 635 ? 27.490 -18.413 -55.666 1.00 60.00 635 LYS A N 1
ATOM 5002 C CA . LYS A 1 635 ? 26.279 -18.978 -56.274 1.00 60.00 635 LYS A CA 1
ATOM 5003 C C . LYS A 1 635 ? 25.007 -18.230 -55.879 1.00 60.00 635 LYS A C 1
ATOM 5005 O O . LYS A 1 635 ? 23.974 -18.422 -56.514 1.00 60.00 635 LYS A O 1
ATOM 5010 N N . ILE A 1 636 ? 25.077 -17.408 -54.834 1.00 49.00 636 ILE A N 1
ATOM 5011 C CA . ILE A 1 636 ? 23.915 -16.776 -54.203 1.00 49.00 636 ILE A CA 1
ATOM 5012 C C . ILE A 1 636 ? 24.019 -15.241 -54.256 1.00 49.00 636 ILE A C 1
ATOM 5014 O O . ILE A 1 636 ? 22.994 -14.569 -54.375 1.00 49.00 636 ILE A O 1
ATOM 5018 N N . TYR A 1 637 ? 25.231 -14.672 -54.231 1.00 53.81 637 TYR A N 1
ATOM 5019 C CA . TYR A 1 637 ? 25.461 -13.228 -54.103 1.00 53.81 637 TYR A CA 1
ATOM 5020 C C . TYR A 1 637 ? 26.441 -12.679 -55.159 1.00 53.81 637 TYR A C 1
ATOM 5022 O O . TYR A 1 637 ? 27.370 -13.361 -55.587 1.00 53.81 637 TYR A O 1
ATOM 5030 N N . ASP A 1 638 ? 26.261 -11.419 -55.584 1.00 58.31 638 ASP A N 1
ATOM 5031 C CA . ASP A 1 638 ? 27.208 -10.731 -56.476 1.00 58.31 638 ASP A CA 1
ATOM 5032 C C . ASP A 1 638 ? 28.433 -10.171 -55.719 1.00 58.31 638 ASP A C 1
ATOM 5034 O O . ASP A 1 638 ? 28.444 -10.136 -54.492 1.00 58.31 638 ASP A O 1
ATOM 5038 N N . THR A 1 639 ? 29.479 -9.701 -56.419 1.00 53.41 639 THR A N 1
ATOM 5039 C CA . THR A 1 639 ? 30.714 -9.205 -55.772 1.00 53.41 639 THR A CA 1
ATOM 5040 C C . THR A 1 639 ? 30.421 -8.094 -54.770 1.00 53.41 639 THR A C 1
ATOM 5042 O O . THR A 1 639 ? 30.964 -8.086 -53.671 1.00 53.41 639 THR A O 1
ATOM 5045 N N . LYS A 1 640 ? 29.559 -7.143 -55.143 1.00 54.88 640 LYS A N 1
ATOM 5046 C CA . LYS A 1 640 ? 29.236 -5.973 -54.327 1.00 54.88 640 LYS A CA 1
ATOM 5047 C C . LYS A 1 640 ? 28.435 -6.388 -53.090 1.00 54.88 640 LYS A C 1
ATOM 5049 O O . LYS A 1 640 ? 28.663 -5.832 -52.021 1.00 54.88 640 LYS A O 1
ATOM 5054 N N . SER A 1 641 ? 27.564 -7.384 -53.227 1.00 52.66 641 SER A N 1
ATOM 5055 C CA . SER A 1 641 ? 26.797 -8.010 -52.150 1.00 52.66 641 SER A CA 1
ATOM 5056 C C . SER A 1 641 ? 27.661 -8.873 -51.230 1.00 52.66 641 SER A C 1
ATOM 5058 O O . SER A 1 641 ? 27.458 -8.833 -50.024 1.00 52.66 641 SER A O 1
ATOM 5060 N N . ILE A 1 642 ? 28.664 -9.583 -51.758 1.00 54.09 642 ILE A N 1
ATOM 5061 C CA . ILE A 1 642 ? 29.643 -10.352 -50.970 1.00 54.09 642 ILE A CA 1
ATOM 5062 C C . ILE A 1 642 ? 30.482 -9.411 -50.088 1.00 54.09 642 ILE A C 1
ATOM 5064 O O . ILE A 1 642 ? 30.688 -9.694 -48.913 1.00 54.09 642 ILE A O 1
ATOM 5068 N N . HIS A 1 643 ? 30.892 -8.245 -50.608 1.00 49.38 643 HIS A N 1
ATOM 5069 C CA . HIS A 1 643 ? 31.566 -7.186 -49.829 1.00 49.38 643 HIS A CA 1
ATOM 5070 C C . HIS A 1 643 ? 30.682 -6.502 -48.786 1.00 49.38 643 HIS A C 1
ATOM 5072 O O . HIS A 1 643 ? 31.191 -5.934 -47.820 1.00 49.38 643 HIS A O 1
ATOM 5078 N N . ALA A 1 644 ? 29.373 -6.479 -49.026 1.00 45.00 644 ALA A N 1
ATOM 5079 C CA . ALA A 1 644 ? 28.389 -5.873 -48.139 1.00 45.00 644 ALA A CA 1
ATOM 5080 C C . ALA A 1 644 ? 27.831 -6.868 -47.106 1.00 45.00 644 ALA A C 1
ATOM 5082 O O . ALA A 1 644 ? 27.130 -6.446 -46.188 1.00 45.00 644 ALA A O 1
ATOM 5083 N N . TYR A 1 645 ? 28.147 -8.160 -47.244 1.00 41.69 645 TYR A N 1
ATOM 5084 C CA . TYR A 1 645 ? 27.738 -9.223 -46.336 1.00 41.69 645 TYR A CA 1
ATOM 5085 C C . TYR A 1 645 ? 28.465 -9.078 -44.997 1.00 41.69 645 TYR A C 1
ATOM 5087 O O . TYR A 1 645 ? 29.687 -8.947 -44.944 1.00 41.69 645 TYR A O 1
ATOM 5095 N N . THR A 1 646 ? 27.729 -9.071 -43.889 1.00 39.22 646 THR A N 1
ATOM 5096 C CA . THR A 1 646 ? 28.313 -8.769 -42.575 1.00 39.22 646 THR A CA 1
ATOM 5097 C C . THR A 1 646 ? 28.481 -10.024 -41.739 1.00 39.22 646 THR A C 1
ATOM 5099 O O . THR A 1 646 ? 27.564 -10.837 -41.666 1.00 39.22 646 THR A O 1
ATOM 5102 N N . GLY A 1 647 ? 29.629 -10.147 -41.066 1.00 42.22 647 GLY A N 1
ATOM 5103 C CA . GLY A 1 647 ? 29.978 -11.317 -40.250 1.00 42.22 647 GLY A CA 1
ATOM 5104 C C . GLY A 1 647 ? 31.052 -12.230 -40.851 1.00 42.22 647 GLY A C 1
ATOM 5105 O O . GLY A 1 647 ? 31.224 -13.344 -40.371 1.00 42.22 647 GLY A O 1
ATOM 5106 N N . THR A 1 648 ? 31.786 -11.786 -41.874 1.00 47.09 648 THR A N 1
ATOM 5107 C CA . THR A 1 648 ? 32.837 -12.585 -42.517 1.00 47.09 648 THR A CA 1
ATOM 5108 C C . THR A 1 648 ? 34.246 -12.092 -42.169 1.00 47.09 648 THR A C 1
ATOM 5110 O O . THR A 1 648 ? 34.474 -10.884 -42.081 1.00 47.09 648 THR A O 1
ATOM 5113 N N . ALA A 1 649 ? 35.214 -13.000 -42.001 1.00 49.53 649 ALA A N 1
ATOM 5114 C CA . ALA A 1 649 ? 36.618 -12.624 -41.813 1.00 49.53 649 ALA A CA 1
ATOM 5115 C C . ALA A 1 649 ? 37.213 -12.145 -43.148 1.00 49.53 649 ALA A C 1
ATOM 5117 O O . ALA A 1 649 ? 37.236 -12.905 -44.117 1.00 49.53 649 ALA A O 1
ATOM 5118 N N . ILE A 1 650 ? 37.674 -10.890 -43.202 1.00 54.16 650 ILE A N 1
ATOM 5119 C CA . ILE A 1 650 ? 38.286 -10.293 -44.397 1.00 54.16 650 ILE A CA 1
ATOM 5120 C C . ILE A 1 650 ? 39.806 -10.360 -44.266 1.00 54.16 650 ILE A C 1
ATOM 5122 O O . ILE A 1 650 ? 40.387 -9.805 -43.336 1.00 54.16 650 ILE A O 1
ATOM 5126 N N . ILE A 1 651 ? 40.450 -10.992 -45.239 1.00 61.62 651 ILE A N 1
ATOM 5127 C CA . ILE A 1 651 ? 41.900 -11.041 -45.400 1.00 61.62 651 ILE A CA 1
ATOM 5128 C C . ILE A 1 651 ? 42.263 -10.060 -46.512 1.00 61.62 651 ILE A C 1
ATOM 5130 O O . ILE A 1 651 ? 41.696 -10.120 -47.600 1.00 61.62 651 ILE A O 1
ATOM 5134 N N . SER A 1 652 ? 43.196 -9.148 -46.255 1.00 63.31 652 SER A N 1
ATOM 5135 C CA . SER A 1 652 ? 43.724 -8.236 -47.274 1.00 63.31 652 SER A CA 1
ATOM 5136 C C . SER A 1 652 ? 45.197 -8.552 -47.499 1.00 63.31 652 SER A C 1
ATOM 5138 O O . SER A 1 652 ? 45.975 -8.535 -46.551 1.00 63.31 652 SER A O 1
ATOM 5140 N N . ILE A 1 653 ? 45.565 -8.841 -48.743 1.00 65.88 653 ILE A N 1
ATOM 5141 C CA . ILE A 1 653 ? 46.936 -9.078 -49.195 1.00 65.88 653 ILE A CA 1
ATOM 5142 C C . ILE A 1 653 ? 47.375 -7.810 -49.925 1.00 65.88 653 ILE A C 1
ATOM 5144 O O . ILE A 1 653 ? 46.835 -7.497 -50.990 1.00 65.88 653 ILE A O 1
ATOM 5148 N N . GLY A 1 654 ? 48.308 -7.057 -49.341 1.00 61.53 654 GLY A N 1
ATOM 5149 C CA . GLY A 1 654 ? 48.806 -5.823 -49.935 1.00 61.53 654 GLY A CA 1
ATOM 5150 C C . GLY A 1 654 ? 49.578 -6.061 -51.235 1.00 61.53 654 GLY A C 1
ATOM 5151 O O . GLY A 1 654 ? 50.113 -7.140 -51.474 1.00 61.53 654 GLY A O 1
ATOM 5152 N N . TYR A 1 655 ? 49.701 -5.054 -52.096 1.00 65.50 655 TYR A N 1
ATOM 5153 C CA . TYR A 1 655 ? 50.533 -5.198 -53.303 1.00 65.50 655 TYR A CA 1
ATOM 5154 C C . TYR A 1 655 ? 52.005 -5.536 -52.999 1.00 65.50 655 TYR A C 1
ATOM 5156 O O . TYR A 1 655 ? 52.559 -6.459 -53.592 1.00 65.50 655 TYR A O 1
ATOM 5164 N N . LYS A 1 656 ? 52.636 -4.818 -52.055 1.00 61.19 656 LYS A N 1
ATOM 5165 C CA . LYS A 1 656 ? 54.039 -5.060 -51.647 1.00 61.19 656 LYS A CA 1
ATOM 5166 C C . LYS A 1 656 ? 54.242 -6.471 -51.097 1.00 61.19 656 LYS A C 1
ATOM 5168 O O . LYS A 1 656 ? 55.314 -7.061 -51.235 1.00 61.19 656 LYS A O 1
ATOM 5173 N N . ASP A 1 657 ? 53.171 -6.995 -50.523 1.00 59.62 657 ASP A N 1
ATOM 5174 C CA . ASP A 1 657 ? 53.108 -8.295 -49.902 1.00 59.62 657 ASP A CA 1
ATOM 5175 C C . ASP A 1 657 ? 53.156 -9.390 -50.984 1.00 59.62 657 ASP A C 1
ATOM 5177 O O . ASP A 1 657 ? 53.965 -10.305 -50.884 1.00 59.62 657 ASP A O 1
ATOM 5181 N N . LYS A 1 658 ? 52.468 -9.257 -52.126 1.00 64.44 658 LYS A N 1
ATOM 5182 C CA . LYS A 1 658 ? 52.481 -10.266 -53.219 1.00 64.44 658 LYS A CA 1
ATOM 5183 C C . LYS A 1 658 ? 53.883 -10.672 -53.730 1.00 64.44 658 LYS A C 1
ATOM 5185 O O . LYS A 1 658 ? 54.021 -11.717 -54.367 1.00 64.44 658 LYS A O 1
ATOM 5190 N N . SER A 1 659 ? 54.917 -9.871 -53.455 1.00 56.66 659 SER A N 1
ATOM 5191 C CA . SER A 1 659 ? 56.320 -10.096 -53.834 1.00 56.66 659 SER A CA 1
ATOM 5192 C C . SER A 1 659 ? 57.281 -10.535 -52.706 1.00 56.66 659 SER A C 1
ATOM 5194 O O . SER A 1 659 ? 58.430 -10.843 -53.017 1.00 56.66 659 SER A O 1
ATOM 5196 N N . GLY A 1 660 ? 56.865 -10.576 -51.429 1.00 54.50 660 GLY A N 1
ATOM 5197 C CA . GLY A 1 660 ? 57.751 -10.787 -50.264 1.00 54.50 660 GLY A CA 1
ATOM 5198 C C . GLY A 1 660 ? 57.317 -11.914 -49.311 1.00 54.50 660 GLY A C 1
ATOM 5199 O O . GLY A 1 660 ? 56.133 -12.190 -49.161 1.00 54.50 660 GLY A O 1
ATOM 5200 N N . GLY A 1 661 ? 58.286 -12.581 -48.671 1.00 50.78 661 GLY A N 1
ATOM 5201 C CA . GLY A 1 661 ? 58.112 -13.830 -47.907 1.00 50.78 661 GLY A CA 1
ATOM 5202 C C . GLY A 1 661 ? 57.576 -13.742 -46.465 1.00 50.78 661 GLY A C 1
ATOM 5203 O O . GLY A 1 661 ? 57.666 -14.741 -45.757 1.00 50.78 661 GLY A O 1
ATOM 5204 N N . SER A 1 662 ? 57.036 -12.610 -45.993 1.00 46.19 662 SER A N 1
ATOM 5205 C CA . SER A 1 662 ? 56.314 -12.540 -44.705 1.00 46.19 662 SER A CA 1
ATOM 5206 C C . SER A 1 662 ? 55.342 -11.349 -44.638 1.00 46.19 662 SER A C 1
ATOM 5208 O O . SER A 1 662 ? 55.638 -10.282 -45.172 1.00 46.19 662 SER A O 1
ATOM 5210 N N . TYR A 1 663 ? 54.180 -11.531 -43.986 1.00 53.25 663 TYR A N 1
ATOM 5211 C CA . TYR A 1 663 ? 53.099 -10.532 -43.869 1.00 53.25 663 TYR A CA 1
ATOM 5212 C C . TYR A 1 663 ? 52.705 -10.265 -42.413 1.00 53.25 663 TYR A C 1
ATOM 5214 O O . TYR A 1 663 ? 52.807 -11.149 -41.566 1.00 53.25 663 TYR A O 1
ATOM 5222 N N . SER A 1 664 ? 52.190 -9.064 -42.123 1.00 37.78 664 SER A N 1
ATOM 5223 C CA . SER A 1 664 ? 51.582 -8.700 -40.832 1.00 37.78 664 SER A CA 1
ATOM 5224 C C . SER A 1 664 ? 50.163 -8.154 -41.037 1.00 37.78 664 SER A C 1
ATOM 5226 O O . SER A 1 664 ? 49.937 -7.269 -41.858 1.00 37.78 664 SER A O 1
ATOM 5228 N N . TYR A 1 665 ? 49.200 -8.708 -40.300 1.00 48.00 665 TYR A N 1
ATOM 5229 C CA . TYR A 1 665 ? 47.757 -8.468 -40.436 1.00 48.00 665 TYR A CA 1
ATOM 5230 C C . TYR A 1 665 ? 47.252 -7.310 -39.552 1.00 48.00 665 TYR A C 1
ATOM 5232 O O . TYR A 1 665 ? 47.733 -7.119 -38.438 1.00 48.00 665 TYR A O 1
ATOM 5240 N N . THR A 1 666 ? 46.219 -6.582 -40.006 1.00 34.75 666 THR A N 1
ATOM 5241 C CA . THR A 1 666 ? 45.416 -5.657 -39.176 1.00 34.75 666 THR A CA 1
ATOM 5242 C C . THR A 1 666 ? 43.937 -6.047 -39.213 1.00 34.75 666 THR A C 1
ATOM 5244 O O . THR A 1 666 ? 43.305 -6.089 -40.265 1.00 34.75 666 THR A O 1
ATOM 5247 N N . ASN A 1 667 ? 43.375 -6.337 -38.038 1.00 34.69 667 ASN A N 1
ATOM 5248 C CA . ASN A 1 667 ? 42.028 -6.881 -37.873 1.00 34.69 667 ASN A CA 1
ATOM 5249 C C . ASN A 1 667 ? 40.945 -5.801 -38.069 1.00 34.69 667 ASN A C 1
ATOM 5251 O O . ASN A 1 667 ? 40.913 -4.822 -37.325 1.00 34.69 667 ASN A O 1
ATOM 5255 N N . LYS A 1 668 ? 40.023 -5.985 -39.025 1.00 35.59 668 LYS A N 1
ATOM 5256 C CA . LYS A 1 668 ? 38.755 -5.232 -39.101 1.00 35.59 668 LYS A CA 1
ATOM 5257 C C . LYS A 1 668 ? 37.602 -6.197 -39.374 1.00 35.59 668 LYS A C 1
ATOM 5259 O O . LYS A 1 668 ? 37.362 -6.568 -40.517 1.00 35.59 668 LYS A O 1
ATOM 5264 N N . VAL A 1 669 ? 36.872 -6.574 -38.326 1.00 32.06 669 VAL A N 1
ATOM 5265 C CA . VAL A 1 669 ? 35.595 -7.297 -38.436 1.00 32.06 669 VAL A CA 1
ATOM 5266 C C . VAL A 1 669 ? 34.478 -6.332 -38.032 1.00 32.06 669 VAL A C 1
ATOM 5268 O O . VAL A 1 669 ? 34.518 -5.777 -36.938 1.00 32.06 669 VAL A O 1
ATOM 5271 N N . SER A 1 670 ? 33.490 -6.108 -38.903 1.00 29.83 670 SER A N 1
ATOM 5272 C CA . SER A 1 670 ? 32.292 -5.309 -38.597 1.00 29.83 670 SER A CA 1
ATOM 5273 C C . SER A 1 670 ? 31.019 -6.123 -38.852 1.00 29.83 670 SER A C 1
ATOM 5275 O O . SER A 1 670 ? 30.822 -6.627 -39.957 1.00 29.83 670 SER A O 1
ATOM 5277 N N . LEU A 1 671 ? 30.155 -6.233 -37.838 1.00 28.00 671 LEU A N 1
ATOM 5278 C CA . LEU A 1 671 ? 28.814 -6.841 -37.888 1.00 28.00 671 LEU A CA 1
ATOM 5279 C C . LEU A 1 671 ? 27.750 -5.776 -38.255 1.00 28.00 671 LEU A C 1
ATOM 5281 O O . LEU A 1 671 ? 27.812 -4.666 -37.727 1.00 28.00 671 LEU A O 1
ATOM 5285 N N . ARG A 1 672 ? 26.778 -6.086 -39.135 1.00 30.05 672 ARG A N 1
ATOM 5286 C CA . ARG A 1 672 ? 25.623 -5.220 -39.485 1.00 30.05 672 ARG A CA 1
ATOM 5287 C C . ARG A 1 672 ? 24.436 -6.032 -40.065 1.00 30.05 672 ARG A C 1
ATOM 5289 O O . ARG A 1 672 ? 24.375 -6.280 -41.258 1.00 30.05 672 ARG A O 1
ATOM 5296 N N . ASP A 1 673 ? 23.433 -6.372 -39.261 1.00 31.95 673 ASP A N 1
ATOM 5297 C CA . ASP A 1 673 ? 22.226 -7.085 -39.737 1.00 31.95 673 ASP A CA 1
ATOM 5298 C C . ASP A 1 673 ? 21.355 -6.232 -40.708 1.00 31.95 673 ASP A C 1
ATOM 5300 O O . ASP A 1 673 ? 21.046 -5.077 -40.389 1.00 31.95 673 ASP A O 1
ATOM 5304 N N . ILE A 1 674 ? 20.904 -6.774 -41.861 1.00 30.08 674 ILE A N 1
ATOM 5305 C CA . ILE A 1 674 ? 19.824 -6.192 -42.703 1.00 30.08 674 ILE A CA 1
ATOM 5306 C C . ILE A 1 674 ? 18.950 -7.286 -43.364 1.00 30.08 674 ILE A C 1
ATOM 5308 O O . ILE A 1 674 ? 19.411 -8.023 -44.228 1.00 30.08 674 ILE A O 1
ATOM 5312 N N . THR A 1 675 ? 17.653 -7.287 -43.041 1.00 39.31 675 THR A N 1
ATOM 5313 C CA . THR A 1 675 ? 16.542 -7.763 -43.895 1.00 39.31 675 THR A CA 1
ATOM 5314 C C . THR A 1 675 ? 15.420 -6.722 -43.852 1.00 39.31 675 THR A C 1
ATOM 5316 O O . THR A 1 675 ? 15.262 -6.052 -42.832 1.00 39.31 675 THR A O 1
ATOM 5319 N N . ASP A 1 676 ? 14.647 -6.560 -44.929 1.00 45.81 676 ASP A N 1
ATOM 5320 C CA . ASP A 1 676 ? 13.466 -5.678 -44.979 1.00 45.81 676 ASP A CA 1
ATOM 5321 C C . ASP A 1 676 ? 12.419 -6.101 -43.928 1.00 45.81 676 ASP A C 1
ATOM 5323 O O . ASP A 1 676 ? 11.917 -7.220 -44.001 1.00 45.81 676 ASP A O 1
ATOM 5327 N N . HIS A 1 677 ? 12.072 -5.235 -42.969 1.00 56.97 677 HIS A N 1
ATOM 5328 C CA . HIS A 1 677 ? 11.062 -5.532 -41.938 1.00 56.97 677 HIS A CA 1
ATOM 5329 C C . HIS A 1 677 ? 10.312 -4.279 -41.462 1.00 56.97 677 HIS A C 1
ATOM 5331 O O . HIS A 1 677 ? 10.800 -3.147 -41.589 1.00 56.97 677 HIS A O 1
ATOM 5337 N N . ILE A 1 678 ? 9.112 -4.493 -40.913 1.00 59.25 678 ILE A N 1
ATOM 5338 C CA . ILE A 1 678 ? 8.405 -3.494 -40.104 1.00 59.25 678 ILE A CA 1
ATOM 5339 C C . ILE A 1 678 ? 9.178 -3.330 -38.791 1.00 59.25 678 ILE A C 1
ATOM 5341 O O . ILE A 1 678 ? 9.554 -4.312 -38.156 1.00 59.25 678 ILE A O 1
ATOM 5345 N N . VAL A 1 679 ? 9.482 -2.087 -38.425 1.00 55.34 679 VAL A N 1
ATOM 5346 C CA . VAL A 1 679 ? 10.263 -1.750 -37.223 1.00 55.34 679 VAL A CA 1
ATOM 5347 C C . VAL A 1 679 ? 9.408 -1.118 -36.128 1.00 55.34 679 VAL A C 1
ATOM 5349 O O . VAL A 1 679 ? 9.831 -1.096 -34.973 1.00 55.34 679 VAL A O 1
ATOM 5352 N N . ASN A 1 680 ? 8.241 -0.575 -36.487 1.00 58.91 680 ASN A N 1
ATOM 5353 C CA . ASN A 1 680 ? 7.282 0.005 -35.551 1.00 58.91 680 ASN A CA 1
ATOM 5354 C C . ASN A 1 680 ? 5.892 0.133 -36.199 1.00 58.91 680 ASN A C 1
ATOM 5356 O O . ASN A 1 680 ? 5.788 0.243 -37.423 1.00 58.91 680 ASN A O 1
ATOM 5360 N N . VAL A 1 681 ? 4.845 0.228 -35.381 1.00 63.41 681 VAL A N 1
ATOM 5361 C CA . VAL A 1 681 ? 3.492 0.629 -35.791 1.00 63.41 681 VAL A CA 1
ATOM 5362 C C . VAL A 1 681 ? 3.012 1.742 -34.860 1.00 63.41 681 VAL A C 1
ATOM 5364 O O . VAL A 1 681 ? 3.015 1.576 -33.644 1.00 63.41 681 VAL A O 1
ATOM 5367 N N . VAL A 1 682 ? 2.613 2.882 -35.422 1.00 65.69 682 VAL A N 1
ATOM 5368 C CA . VAL A 1 682 ? 2.195 4.078 -34.674 1.00 65.69 682 VAL A CA 1
ATOM 5369 C C . VAL A 1 682 ? 0.806 4.554 -35.102 1.00 65.69 682 VAL A C 1
ATOM 5371 O O . VAL A 1 682 ? 0.303 4.152 -36.150 1.00 65.69 682 VAL A O 1
ATOM 5374 N N . SER A 1 683 ? 0.195 5.399 -34.274 1.00 70.88 683 SER A N 1
ATOM 5375 C CA . SER A 1 683 ? -1.069 6.092 -34.540 1.00 70.88 683 SER A CA 1
ATOM 5376 C C . SER A 1 683 ? -0.887 7.568 -34.204 1.00 70.88 683 SER A C 1
ATOM 5378 O O . SER A 1 683 ? -0.349 7.876 -33.141 1.00 70.88 683 SER A O 1
ATOM 5380 N N . ASP A 1 684 ? -1.358 8.455 -35.079 1.00 60.75 684 ASP A N 1
ATOM 5381 C CA . ASP A 1 684 ? -1.213 9.913 -34.932 1.00 60.75 684 ASP A CA 1
ATOM 5382 C C . ASP A 1 684 ? -2.387 10.561 -34.162 1.00 60.75 684 ASP A C 1
ATOM 5384 O O . ASP A 1 684 ? -2.394 11.764 -33.912 1.00 60.75 684 ASP A O 1
ATOM 5388 N N . ASN A 1 685 ? -3.373 9.760 -33.750 1.00 52.38 685 ASN A N 1
ATOM 5389 C CA . ASN A 1 685 ? -4.605 10.220 -33.104 1.00 52.38 685 ASN A CA 1
ATOM 5390 C C . ASN A 1 685 ? -4.534 10.155 -31.561 1.00 52.38 685 ASN A C 1
ATOM 5392 O O . ASN A 1 685 ? -3.903 9.262 -30.989 1.00 52.38 685 ASN A O 1
ATOM 5396 N N . GLU A 1 686 ? -5.221 11.086 -30.888 1.00 48.31 686 GLU A N 1
ATOM 5397 C CA . GLU A 1 686 ? -5.287 11.187 -29.421 1.00 48.31 686 GLU A CA 1
ATOM 5398 C C . GLU A 1 686 ? -6.084 10.036 -28.772 1.00 48.31 686 GLU A C 1
ATOM 5400 O O . GLU A 1 686 ? -7.080 9.551 -29.306 1.00 48.31 686 GLU A O 1
ATOM 5405 N N . TYR A 1 687 ? -5.648 9.599 -27.587 1.00 43.56 687 TYR A N 1
ATOM 5406 C CA . TYR A 1 687 ? -6.187 8.437 -26.866 1.00 43.56 687 TYR A CA 1
ATOM 5407 C C . TYR A 1 687 ? -7.177 8.845 -25.758 1.00 43.56 687 TYR A C 1
ATOM 5409 O O . TYR A 1 687 ? -6.866 9.803 -25.041 1.00 43.56 687 TYR A O 1
ATOM 5417 N N . PRO A 1 688 ? -8.286 8.107 -25.489 1.00 51.19 688 PRO A N 1
ATOM 5418 C CA . PRO A 1 688 ? -8.786 6.862 -26.115 1.00 51.19 688 PRO A CA 1
ATOM 5419 C C . PRO A 1 688 ? -9.775 7.062 -27.292 1.00 51.19 688 PRO A C 1
ATOM 5421 O O . PRO A 1 688 ? -10.438 8.092 -27.383 1.00 51.19 688 PRO A O 1
ATOM 5424 N N . PHE A 1 689 ? -9.938 6.034 -28.142 1.00 59.34 689 PHE A N 1
ATOM 5425 C CA . PHE A 1 689 ? -10.611 6.088 -29.460 1.00 59.34 689 PHE A CA 1
ATOM 5426 C C . PHE A 1 689 ? -12.112 5.744 -29.435 1.00 59.34 689 PHE A C 1
ATOM 5428 O O . PHE A 1 689 ? -12.504 4.848 -28.698 1.00 59.34 689 PHE A O 1
ATOM 5435 N N . LYS A 1 690 ? -12.971 6.326 -30.288 1.00 64.25 690 LYS A N 1
ATOM 5436 C CA . LYS A 1 690 ? -14.348 5.810 -30.504 1.00 64.25 690 LYS A CA 1
ATOM 5437 C C . LYS A 1 690 ? -14.413 4.826 -31.677 1.00 64.25 690 LYS A C 1
ATOM 5439 O O . LYS A 1 690 ? -13.689 4.961 -32.654 1.00 64.25 690 LYS A O 1
ATOM 5444 N N . THR A 1 691 ? -15.346 3.871 -31.637 1.00 62.84 691 THR A N 1
ATOM 5445 C CA . THR A 1 691 ? -15.534 2.885 -32.726 1.00 62.84 691 THR A CA 1
ATOM 5446 C C . THR A 1 691 ? -15.981 3.496 -34.053 1.00 62.84 691 THR A C 1
ATOM 5448 O O . THR A 1 691 ? -15.689 2.919 -35.095 1.00 62.84 691 THR A O 1
ATOM 5451 N N . ASN A 1 692 ? -16.660 4.647 -34.020 1.00 66.75 692 ASN A N 1
ATOM 5452 C CA . ASN A 1 692 ? -17.164 5.360 -35.202 1.00 66.75 692 ASN A CA 1
ATOM 5453 C C . ASN A 1 692 ? -16.297 6.567 -35.615 1.00 66.75 692 ASN A C 1
ATOM 5455 O O . ASN A 1 692 ? -16.668 7.290 -36.541 1.00 66.75 692 ASN A O 1
ATOM 5459 N N . GLU A 1 693 ? -15.179 6.809 -34.928 1.00 68.50 693 GLU A N 1
ATOM 5460 C CA . GLU A 1 693 ? -14.202 7.830 -35.315 1.00 68.50 693 GLU A CA 1
ATOM 5461 C C . GLU A 1 693 ? -13.160 7.223 -36.256 1.00 68.50 693 GLU A C 1
ATOM 5463 O O . GLU A 1 693 ? -12.843 6.034 -36.180 1.00 68.50 693 GLU A O 1
ATOM 5468 N N . GLU A 1 694 ? -12.671 8.041 -37.184 1.00 78.62 694 GLU A N 1
ATOM 5469 C CA . GLU A 1 694 ? -11.622 7.637 -38.114 1.00 78.62 694 GLU A CA 1
ATOM 5470 C C . GLU A 1 694 ? -10.281 7.587 -37.376 1.00 78.62 694 GLU A C 1
ATOM 5472 O O . GLU A 1 694 ? -9.916 8.525 -36.663 1.00 78.62 694 GLU A O 1
ATOM 5477 N N . ILE A 1 695 ? -9.565 6.474 -37.521 1.00 79.31 695 ILE A N 1
ATOM 5478 C CA . ILE A 1 695 ? -8.236 6.261 -36.953 1.00 79.31 695 ILE A CA 1
ATOM 5479 C C . ILE A 1 695 ? -7.202 6.148 -38.061 1.00 79.31 695 ILE A C 1
ATOM 5481 O O . ILE A 1 695 ? -7.482 5.536 -39.088 1.00 79.31 695 ILE A O 1
ATOM 5485 N N . SER A 1 696 ? -6.006 6.683 -37.817 1.00 83.75 696 SER A N 1
ATOM 5486 C CA . SER A 1 696 ? -4.868 6.590 -38.734 1.00 83.75 696 SER A CA 1
ATOM 5487 C C . SER A 1 696 ? -3.778 5.710 -38.136 1.00 83.75 696 SER A C 1
ATOM 5489 O O . SER A 1 696 ? -3.288 5.982 -37.040 1.00 83.75 696 SER A O 1
ATOM 5491 N N . LEU A 1 697 ? -3.387 4.657 -38.853 1.00 83.50 697 LEU A N 1
ATOM 5492 C CA . LEU A 1 697 ? -2.306 3.750 -38.471 1.00 83.50 697 LEU A CA 1
ATOM 5493 C C . LEU A 1 697 ? -1.156 3.854 -39.466 1.00 83.50 697 LEU A C 1
ATOM 5495 O O . LEU A 1 697 ? -1.370 3.841 -40.676 1.00 83.50 697 LEU A O 1
ATOM 5499 N N . LYS A 1 698 ? 0.075 3.887 -38.957 1.00 83.75 698 LYS A N 1
ATOM 5500 C CA . LYS A 1 698 ? 1.289 4.025 -39.762 1.00 83.75 698 LYS A CA 1
ATOM 5501 C C . LYS A 1 698 ? 2.326 2.975 -39.393 1.00 83.75 698 LYS A C 1
ATOM 5503 O O . LYS A 1 698 ? 2.787 2.904 -38.256 1.00 83.75 698 LYS A O 1
ATOM 5508 N N . ALA A 1 699 ? 2.730 2.175 -40.371 1.00 72.38 699 ALA A N 1
ATOM 5509 C CA . ALA A 1 699 ? 3.797 1.199 -40.231 1.00 72.38 699 ALA A CA 1
ATOM 5510 C C . ALA A 1 699 ? 5.137 1.830 -40.624 1.00 72.38 699 ALA A C 1
ATOM 5512 O O . ALA A 1 699 ? 5.340 2.285 -41.754 1.00 72.38 699 ALA A O 1
ATOM 5513 N N . ILE A 1 700 ? 6.084 1.840 -39.692 1.00 68.50 700 ILE A N 1
ATOM 5514 C CA . ILE A 1 700 ? 7.454 2.261 -39.965 1.00 68.50 700 ILE A CA 1
ATOM 5515 C C . ILE A 1 700 ? 8.194 1.060 -40.543 1.00 68.50 700 ILE A C 1
ATOM 5517 O O . ILE A 1 700 ? 8.305 0.009 -39.916 1.00 68.50 700 ILE A O 1
ATOM 5521 N N . TYR A 1 701 ? 8.705 1.234 -41.754 1.00 57.97 701 TYR A N 1
ATOM 5522 C CA . TYR A 1 701 ? 9.305 0.179 -42.560 1.00 57.97 701 TYR A CA 1
ATOM 5523 C C . TYR A 1 701 ? 10.731 0.560 -42.952 1.00 57.97 701 TYR A C 1
ATOM 5525 O O . TYR A 1 701 ? 10.976 1.683 -43.403 1.00 57.97 701 TYR A O 1
ATOM 5533 N N . LYS A 1 702 ? 11.670 -0.380 -42.807 1.00 52.66 702 LYS A N 1
ATOM 5534 C CA . LYS A 1 702 ? 13.065 -0.204 -43.223 1.00 52.66 702 LYS A CA 1
ATOM 5535 C C . LYS A 1 702 ? 13.327 -1.027 -44.484 1.00 52.66 702 LYS A C 1
ATOM 5537 O O . LYS A 1 702 ? 13.299 -2.251 -44.427 1.00 52.66 702 LYS A O 1
ATOM 5542 N N . GLN A 1 703 ? 13.586 -0.330 -45.592 1.00 48.78 703 GLN A N 1
ATOM 5543 C CA . GLN A 1 703 ? 13.891 -0.915 -46.901 1.00 48.78 703 GLN A CA 1
ATOM 5544 C C . GLN A 1 703 ? 15.399 -0.893 -47.179 1.00 48.78 703 GLN A C 1
ATOM 5546 O O . GLN A 1 703 ? 16.070 0.108 -46.904 1.00 48.78 703 GLN A O 1
ATOM 5551 N N . GLU A 1 704 ? 15.933 -1.954 -47.774 1.00 41.97 704 GLU A N 1
ATOM 5552 C CA . GLU A 1 704 ? 17.310 -2.000 -48.247 1.00 41.97 704 GLU A CA 1
ATOM 5553 C C . GLU A 1 704 ? 17.544 -1.016 -49.409 1.00 41.97 704 GLU A C 1
ATOM 5555 O O . GLU A 1 704 ? 16.743 -0.867 -50.340 1.00 41.97 704 GLU A O 1
ATOM 5560 N N . LYS A 1 705 ? 18.681 -0.316 -49.368 1.00 35.78 705 LYS A N 1
ATOM 5561 C CA . LYS A 1 705 ? 19.028 0.724 -50.339 1.00 35.78 705 LYS A CA 1
ATOM 5562 C C . LYS A 1 705 ? 19.363 0.087 -51.697 1.00 35.78 705 LYS A C 1
ATOM 5564 O O . LYS A 1 705 ? 20.470 -0.401 -51.896 1.00 35.78 705 LYS A O 1
ATOM 5569 N N . GLY A 1 706 ? 18.420 0.138 -52.641 1.00 39.19 706 GLY A N 1
ATOM 5570 C CA . GLY A 1 706 ? 18.588 -0.369 -54.013 1.00 39.19 706 GLY A CA 1
ATOM 5571 C C . GLY A 1 706 ? 17.662 -1.528 -54.398 1.00 39.19 706 GLY A C 1
ATOM 5572 O O . GLY A 1 706 ? 17.662 -1.930 -55.562 1.00 39.19 706 GLY A O 1
ATOM 5573 N N . SER A 1 707 ? 16.837 -2.028 -53.470 1.00 40.25 707 SER A N 1
ATOM 5574 C CA . SER A 1 707 ? 15.779 -2.989 -53.795 1.00 40.25 707 SER A CA 1
ATOM 5575 C C . SER A 1 707 ? 14.712 -2.329 -54.681 1.00 40.25 707 SER A C 1
ATOM 5577 O O . SER A 1 707 ? 14.063 -1.366 -54.278 1.00 40.25 707 SER A O 1
ATOM 5579 N N . LYS A 1 708 ? 14.517 -2.848 -55.903 1.00 38.62 708 LYS A N 1
ATOM 5580 C CA . LYS A 1 708 ? 13.430 -2.431 -56.816 1.00 38.62 708 LYS A CA 1
ATOM 5581 C C . LYS A 1 708 ? 12.080 -3.088 -56.491 1.00 38.62 708 LYS A C 1
ATOM 5583 O O . LYS A 1 708 ? 11.091 -2.788 -57.152 1.00 38.62 708 LYS A O 1
ATOM 5588 N N . ARG A 1 709 ? 12.025 -4.002 -55.515 1.00 44.72 709 ARG A N 1
ATOM 5589 C CA . ARG A 1 709 ? 10.786 -4.667 -55.094 1.00 44.72 709 ARG A CA 1
ATOM 5590 C C . ARG A 1 709 ? 10.204 -3.901 -53.912 1.00 44.72 709 ARG A C 1
ATOM 5592 O O . ARG A 1 709 ? 10.619 -4.106 -52.777 1.00 44.72 709 ARG A O 1
ATOM 5599 N N . TYR A 1 710 ? 9.274 -2.993 -54.186 1.00 49.38 710 TYR A N 1
ATOM 5600 C CA . TYR A 1 710 ? 8.397 -2.478 -53.140 1.00 49.38 710 TYR A CA 1
ATOM 5601 C C . TYR A 1 710 ? 7.552 -3.650 -52.625 1.00 49.38 710 TYR A C 1
ATOM 5603 O O . TYR A 1 710 ? 6.869 -4.295 -53.419 1.00 49.38 710 TYR A O 1
ATOM 5611 N N . LYS A 1 711 ? 7.651 -3.966 -51.330 1.00 61.09 711 LYS A N 1
ATOM 5612 C CA . LYS A 1 711 ? 6.701 -4.864 -50.668 1.00 61.09 711 LYS A CA 1
ATOM 5613 C C . LYS A 1 711 ? 5.617 -3.997 -50.039 1.00 61.09 711 LYS A C 1
ATOM 5615 O O . LYS A 1 711 ? 5.934 -3.129 -49.226 1.00 61.09 711 LYS A O 1
ATOM 5620 N N . GLU A 1 712 ? 4.375 -4.217 -50.451 1.00 79.25 712 GLU A N 1
ATOM 5621 C CA . GLU A 1 712 ? 3.206 -3.532 -49.904 1.00 79.25 712 GLU A CA 1
ATOM 5622 C C . GLU A 1 712 ? 3.036 -3.890 -48.421 1.00 79.25 712 GLU A C 1
ATOM 5624 O O . GLU A 1 712 ? 3.280 -5.034 -48.025 1.00 79.25 712 GLU A O 1
ATOM 5629 N N . VAL A 1 713 ? 2.637 -2.923 -47.592 1.00 83.31 713 VAL A N 1
ATOM 5630 C CA . VAL A 1 713 ? 2.293 -3.193 -46.189 1.00 83.31 713 VAL A CA 1
ATOM 5631 C C . VAL A 1 713 ? 0.824 -3.597 -46.123 1.00 83.31 713 VAL A C 1
ATOM 5633 O O . VAL A 1 713 ? -0.049 -2.884 -46.616 1.00 83.31 713 VAL A O 1
ATOM 5636 N N . LEU A 1 714 ? 0.558 -4.737 -45.502 1.00 86.62 714 LEU A N 1
ATOM 5637 C CA . LEU A 1 714 ? -0.768 -5.293 -45.275 1.00 86.62 714 LEU A CA 1
ATOM 5638 C C . LEU A 1 714 ? -1.088 -5.280 -43.778 1.00 86.62 714 LEU A C 1
ATOM 5640 O O . LEU A 1 714 ? -0.185 -5.347 -42.940 1.00 86.62 714 LEU A O 1
ATOM 5644 N N . TRP A 1 715 ? -2.377 -5.221 -43.444 1.00 89.19 715 TRP A N 1
ATOM 5645 C CA . TRP A 1 715 ? -2.838 -5.047 -42.068 1.00 89.19 715 TRP A CA 1
ATOM 5646 C C . TRP A 1 715 ? -3.791 -6.158 -41.612 1.00 89.19 715 TRP A C 1
ATOM 5648 O O . TRP A 1 715 ? -4.483 -6.799 -42.408 1.00 89.19 715 TRP A O 1
ATOM 5658 N N . GLY A 1 716 ? -3.834 -6.396 -40.304 1.00 87.94 716 GLY A N 1
ATOM 5659 C CA . GLY A 1 716 ? -4.763 -7.319 -39.650 1.00 87.94 716 GLY A CA 1
ATOM 5660 C C . GLY A 1 716 ? -5.106 -6.864 -38.235 1.00 87.94 716 GLY A C 1
ATOM 5661 O O . GLY A 1 716 ? -4.464 -5.961 -37.704 1.00 87.94 716 GLY A O 1
ATOM 5662 N N . TYR A 1 717 ? -6.115 -7.471 -37.613 1.00 89.69 717 TYR A N 1
ATOM 5663 C CA . TYR A 1 717 ? -6.531 -7.139 -36.251 1.00 89.69 717 TYR A CA 1
ATOM 5664 C C . TYR A 1 717 ? -6.916 -8.365 -35.419 1.00 89.69 717 TYR A C 1
ATOM 5666 O O . TYR A 1 717 ? -7.307 -9.404 -35.946 1.00 89.69 717 TYR A O 1
ATOM 5674 N N . MET A 1 718 ? -6.856 -8.228 -34.096 1.00 86.50 718 MET A N 1
ATOM 5675 C CA . MET A 1 718 ? -7.342 -9.217 -33.133 1.00 86.50 718 MET A CA 1
ATOM 5676 C C . MET A 1 718 ? -8.051 -8.508 -31.974 1.00 86.50 718 MET A C 1
ATOM 5678 O O . MET A 1 718 ? -7.610 -7.447 -31.539 1.00 86.50 718 MET A O 1
ATOM 5682 N N . VAL A 1 719 ? -9.139 -9.088 -31.462 1.00 83.81 719 VAL A N 1
ATOM 5683 C CA . VAL A 1 719 ? -9.823 -8.607 -30.248 1.00 83.81 719 VAL A CA 1
ATOM 5684 C C . VAL A 1 719 ? -9.498 -9.551 -29.101 1.00 83.81 719 VAL A C 1
ATOM 5686 O O . VAL A 1 719 ? -9.746 -10.750 -29.205 1.00 83.81 719 VAL A O 1
ATOM 5689 N N . ILE A 1 720 ? -8.948 -9.016 -28.015 1.00 76.12 720 ILE A N 1
ATOM 5690 C CA . ILE A 1 720 ? -8.476 -9.798 -26.866 1.00 76.12 720 ILE A CA 1
ATOM 5691 C C . ILE A 1 720 ? -8.944 -9.174 -25.562 1.00 76.12 720 ILE A C 1
ATOM 5693 O O . ILE A 1 720 ? -9.181 -7.968 -25.497 1.00 76.12 720 ILE A O 1
ATOM 5697 N N . LYS A 1 721 ? -9.057 -9.965 -24.494 1.00 68.81 721 LYS A N 1
ATOM 5698 C CA . LYS A 1 721 ? -9.325 -9.398 -23.171 1.00 68.81 721 LYS A CA 1
ATOM 5699 C C . LYS A 1 721 ? -8.181 -8.480 -22.765 1.00 68.81 721 LYS A C 1
ATOM 5701 O O . LYS A 1 721 ? -7.010 -8.837 -22.886 1.00 68.81 721 LYS A O 1
ATOM 5706 N N . SER A 1 722 ? -8.509 -7.307 -22.233 1.00 58.81 722 SER A N 1
ATOM 5707 C CA . SER A 1 722 ? -7.515 -6.270 -21.935 1.00 58.81 722 SER A CA 1
ATOM 5708 C C . SER A 1 722 ? -6.438 -6.719 -20.938 1.00 58.81 722 SER A C 1
ATOM 5710 O O . SER A 1 722 ? -5.326 -6.194 -20.982 1.00 58.81 722 SER A O 1
ATOM 5712 N N . ILE A 1 723 ? -6.759 -7.675 -20.057 1.00 52.12 723 ILE A N 1
ATOM 5713 C CA . ILE A 1 723 ? -5.843 -8.249 -19.054 1.00 52.12 723 ILE A CA 1
ATOM 5714 C C . ILE A 1 723 ? -4.910 -9.323 -19.634 1.00 52.12 723 ILE A C 1
ATOM 5716 O O . ILE A 1 723 ? -3.804 -9.500 -19.141 1.00 52.12 723 ILE A O 1
ATOM 5720 N N . GLU A 1 724 ? -5.329 -10.000 -20.705 1.00 60.16 724 GLU A N 1
ATOM 5721 C CA . GLU A 1 724 ? -4.582 -11.091 -21.348 1.00 60.16 724 GLU A CA 1
ATOM 5722 C C . GLU A 1 724 ? -3.638 -10.554 -22.443 1.00 60.16 724 GLU A C 1
ATOM 5724 O O . GLU A 1 724 ? -2.854 -11.302 -23.023 1.00 60.16 724 GLU A O 1
ATOM 5729 N N . TYR A 1 725 ? -3.670 -9.240 -22.714 1.00 60.91 725 TYR A N 1
ATOM 5730 C CA . TYR A 1 725 ? -2.897 -8.599 -23.780 1.00 60.91 725 TYR A CA 1
ATOM 5731 C C . TYR A 1 725 ? -1.406 -8.956 -23.736 1.00 60.91 725 TYR A C 1
ATOM 5733 O O . TYR A 1 725 ? -0.837 -9.314 -24.764 1.00 60.91 725 TYR A O 1
ATOM 5741 N N . ASN A 1 726 ? -0.774 -8.908 -22.560 1.00 53.16 726 ASN A N 1
ATOM 5742 C CA . ASN A 1 726 ? 0.667 -9.145 -22.425 1.00 53.16 726 ASN A CA 1
ATOM 5743 C C . ASN A 1 726 ? 1.078 -10.601 -22.686 1.00 53.16 726 ASN A C 1
ATOM 5745 O O . ASN A 1 726 ? 2.238 -10.840 -23.010 1.00 53.16 726 ASN A O 1
ATOM 5749 N N . GLU A 1 727 ? 0.163 -11.558 -22.538 1.00 63.56 727 GLU A N 1
ATOM 5750 C CA . GLU A 1 727 ? 0.421 -12.985 -22.761 1.00 63.56 727 GLU A CA 1
ATOM 5751 C C . GLU A 1 727 ? 0.064 -13.384 -24.198 1.00 63.56 727 GLU A C 1
ATOM 5753 O O . GLU A 1 727 ? 0.857 -14.014 -24.904 1.00 63.56 727 GLU A O 1
ATOM 5758 N N . VAL A 1 728 ? -1.105 -12.944 -24.667 1.00 61.81 728 VAL A N 1
ATOM 5759 C CA . VAL A 1 728 ? -1.663 -13.322 -25.971 1.00 61.81 728 VAL A CA 1
ATOM 5760 C C . VAL A 1 728 ? -0.954 -12.606 -27.122 1.00 61.81 728 VAL A C 1
ATOM 5762 O O . VAL A 1 728 ? -0.708 -13.222 -28.152 1.00 61.81 728 VAL A O 1
ATOM 5765 N N . SER A 1 729 ? -0.530 -11.346 -26.960 1.00 57.12 729 SER A N 1
ATOM 5766 C CA . SER A 1 729 ? 0.204 -10.634 -28.026 1.00 57.12 729 SER A CA 1
ATOM 5767 C C . SER A 1 729 ? 1.613 -11.193 -28.274 1.00 57.12 729 SER A C 1
ATOM 5769 O O . SER A 1 729 ? 2.149 -11.022 -29.369 1.00 57.12 729 SER A O 1
ATOM 5771 N N . LYS A 1 730 ? 2.222 -11.876 -27.291 1.00 53.59 730 LYS A N 1
ATOM 5772 C CA . LYS A 1 730 ? 3.601 -12.402 -27.363 1.00 53.59 730 LYS A CA 1
ATOM 5773 C C . LYS A 1 730 ? 3.702 -13.790 -28.004 1.00 53.59 730 LYS A C 1
ATOM 5775 O O . LYS A 1 730 ? 4.771 -14.155 -28.497 1.00 53.59 730 LYS A O 1
ATOM 5780 N N . SER A 1 731 ? 2.620 -14.569 -28.006 1.00 52.69 731 SER A N 1
ATOM 5781 C CA . SER A 1 731 ? 2.583 -15.928 -28.554 1.00 52.69 731 SER A CA 1
ATOM 5782 C C . SER A 1 731 ? 1.907 -15.917 -29.927 1.00 52.69 731 SER A C 1
ATOM 5784 O O . SER A 1 731 ? 0.733 -15.594 -30.015 1.00 52.69 731 SER A O 1
ATOM 5786 N N . ASN A 1 732 ? 2.674 -16.216 -30.988 1.00 55.22 732 ASN A N 1
ATOM 5787 C CA . ASN A 1 732 ? 2.270 -16.291 -32.408 1.00 55.22 732 ASN A CA 1
ATOM 5788 C C . ASN A 1 732 ? 0.733 -16.228 -32.624 1.00 55.22 732 ASN A C 1
ATOM 5790 O O . ASN A 1 732 ? 0.075 -17.260 -32.451 1.00 55.22 732 ASN A O 1
ATOM 5794 N N . PRO A 1 733 ? 0.146 -15.049 -32.914 1.00 57.72 733 PRO A N 1
ATOM 5795 C CA . PRO A 1 733 ? -1.295 -14.846 -32.792 1.00 57.72 733 PRO A CA 1
ATOM 5796 C C . PRO A 1 733 ? -2.017 -15.594 -33.920 1.00 57.72 733 PRO A C 1
ATOM 5798 O O . PRO A 1 733 ? -2.005 -15.183 -35.077 1.00 57.72 733 PRO A O 1
ATOM 5801 N N . LYS A 1 734 ? -2.612 -16.745 -33.589 1.00 55.50 734 LYS A N 1
ATOM 5802 C CA . LYS A 1 734 ? -3.217 -17.665 -34.571 1.00 55.50 734 LYS A CA 1
ATOM 5803 C C . LYS A 1 734 ? -4.557 -17.175 -35.139 1.00 55.50 734 LYS A C 1
ATOM 5805 O O . LYS A 1 734 ? -4.941 -17.631 -36.210 1.00 55.50 734 LYS A O 1
ATOM 5810 N N . ASP A 1 735 ? -5.216 -16.226 -34.468 1.00 69.25 735 ASP A N 1
ATOM 5811 C CA . ASP A 1 735 ? -6.584 -15.778 -34.778 1.00 69.25 735 ASP A CA 1
ATOM 5812 C C . ASP A 1 735 ? -6.661 -14.322 -35.293 1.00 69.25 735 ASP A C 1
ATOM 5814 O O . ASP A 1 735 ? -7.679 -13.644 -35.124 1.00 69.25 735 ASP A O 1
ATOM 5818 N N . VAL A 1 736 ? -5.588 -13.805 -35.908 1.00 78.69 736 VAL A N 1
ATOM 5819 C CA . VAL A 1 736 ? -5.598 -12.464 -36.524 1.00 78.69 736 VAL A CA 1
ATOM 5820 C C . VAL A 1 736 ? -6.505 -12.455 -37.756 1.00 78.69 736 VAL A C 1
ATOM 5822 O O . VAL A 1 736 ? -6.378 -13.281 -38.659 1.00 78.69 736 VAL A O 1
ATOM 5825 N N . VAL A 1 737 ? -7.415 -11.485 -37.815 1.00 86.88 737 VAL A N 1
ATOM 5826 C CA . VAL A 1 737 ? -8.328 -11.255 -38.937 1.00 86.88 737 VAL A CA 1
ATOM 5827 C C . VAL A 1 737 ? -7.707 -10.236 -39.893 1.00 86.88 737 VAL A C 1
ATOM 5829 O O . VAL A 1 737 ? -7.381 -9.122 -39.494 1.00 86.88 737 VAL A O 1
ATOM 5832 N N . GLU A 1 738 ? -7.544 -10.601 -41.164 1.00 85.81 738 GLU A N 1
ATOM 5833 C CA . GLU A 1 738 ? -6.978 -9.715 -42.192 1.00 85.81 738 GLU A CA 1
ATOM 5834 C C . GLU A 1 738 ? -7.912 -8.550 -42.551 1.00 85.81 738 GLU A C 1
ATOM 5836 O O . GLU A 1 738 ? -9.109 -8.749 -42.771 1.00 85.81 738 GLU A O 1
ATOM 5841 N N . LEU A 1 739 ? -7.341 -7.352 -42.708 1.00 88.06 739 LEU A N 1
ATOM 5842 C CA . LEU A 1 739 ? -8.020 -6.177 -43.257 1.00 88.06 739 LEU A CA 1
ATOM 5843 C C . LEU A 1 739 ? -7.784 -6.123 -44.773 1.00 88.06 739 LEU A C 1
ATOM 5845 O O . LEU A 1 739 ? -6.883 -5.442 -45.254 1.00 88.06 739 LEU A O 1
ATOM 5849 N N . LYS A 1 740 ? -8.568 -6.894 -45.536 1.00 74.12 740 LYS A N 1
ATOM 5850 C CA . LYS A 1 740 ? -8.315 -7.158 -46.970 1.00 74.12 740 LYS A CA 1
ATOM 5851 C C . LYS A 1 740 ? -8.228 -5.902 -47.850 1.00 74.12 740 LYS A C 1
ATOM 5853 O O . LYS A 1 740 ? -7.448 -5.902 -48.804 1.00 74.12 740 LYS A O 1
ATOM 5858 N N . ASP A 1 741 ? -8.968 -4.854 -47.493 1.00 76.19 741 ASP A N 1
ATOM 5859 C CA . ASP A 1 741 ? -9.080 -3.611 -48.267 1.00 76.19 741 ASP A CA 1
ATOM 5860 C C . ASP A 1 741 ? -8.215 -2.460 -47.713 1.00 76.19 741 ASP A C 1
ATOM 5862 O O . ASP A 1 741 ? -8.223 -1.365 -48.266 1.00 76.19 741 ASP A O 1
ATOM 5866 N N . GLN A 1 742 ? -7.443 -2.697 -46.642 1.00 82.06 742 GLN A N 1
ATOM 5867 C CA . GLN A 1 742 ? -6.566 -1.699 -46.019 1.00 82.06 742 GLN A CA 1
ATOM 5868 C C . GLN A 1 742 ? -5.096 -2.069 -46.266 1.00 82.06 742 GLN A C 1
ATOM 5870 O O . GLN A 1 742 ? -4.539 -2.955 -45.612 1.00 82.06 742 GLN A O 1
ATOM 5875 N N . LYS A 1 743 ? -4.469 -1.404 -47.242 1.00 85.69 743 LYS A N 1
ATOM 5876 C CA . LYS A 1 743 ? -3.081 -1.637 -47.676 1.00 85.69 743 LYS A CA 1
ATOM 5877 C C . LYS A 1 743 ? -2.336 -0.311 -47.788 1.00 85.69 743 LYS A C 1
ATOM 5879 O O . LYS A 1 743 ? -2.945 0.703 -48.115 1.00 85.69 743 LYS A O 1
ATOM 5884 N N . GLY A 1 744 ? -1.034 -0.325 -47.533 1.00 79.06 744 GLY A N 1
ATOM 5885 C CA . GLY A 1 744 ? -0.199 0.874 -47.534 1.00 79.06 744 GLY A CA 1
ATOM 5886 C C . GLY A 1 744 ? 0.545 1.074 -46.222 1.00 79.06 744 GLY A C 1
ATOM 5887 O O . GLY A 1 744 ? 0.156 0.572 -45.166 1.00 79.06 744 GLY A O 1
ATOM 5888 N N . LYS A 1 745 ? 1.640 1.841 -46.284 1.00 77.88 745 LYS A N 1
ATOM 5889 C CA . LYS A 1 745 ? 2.439 2.227 -45.102 1.00 77.88 745 LYS A CA 1
ATOM 5890 C C . LYS A 1 745 ? 1.642 3.042 -44.084 1.00 77.88 745 LYS A C 1
ATOM 5892 O O . LYS A 1 745 ? 2.041 3.114 -42.927 1.00 77.88 745 LYS A O 1
ATOM 5897 N N . GLU A 1 746 ? 0.556 3.659 -44.523 1.00 86.38 746 GLU A N 1
ATOM 5898 C CA . GLU A 1 746 ? -0.343 4.469 -43.720 1.00 86.38 746 GLU A CA 1
ATOM 5899 C C . GLU A 1 746 ? -1.770 4.192 -44.192 1.00 86.38 746 GLU A C 1
ATOM 5901 O O . GLU A 1 746 ? -2.016 4.178 -45.399 1.00 86.38 746 GLU A O 1
ATOM 5906 N N . ILE A 1 747 ? -2.675 3.914 -43.257 1.00 86.69 747 ILE A N 1
ATOM 5907 C CA . ILE A 1 747 ? -4.086 3.619 -43.528 1.00 86.69 747 ILE A CA 1
ATOM 5908 C C . ILE A 1 747 ? -4.966 4.431 -42.581 1.00 86.69 747 ILE A C 1
ATOM 5910 O O . ILE A 1 747 ? -4.594 4.634 -41.426 1.00 86.69 747 ILE A O 1
ATOM 5914 N N . ALA A 1 748 ? -6.130 4.868 -43.063 1.00 86.81 748 ALA A N 1
ATOM 5915 C CA . ALA A 1 748 ? -7.122 5.591 -42.274 1.00 86.81 748 ALA A CA 1
ATOM 5916 C C . ALA A 1 748 ? -8.508 4.964 -42.464 1.00 86.81 748 ALA A C 1
ATOM 5918 O O . ALA A 1 748 ? -8.920 4.709 -43.596 1.00 86.81 748 ALA A O 1
ATOM 5919 N N . PHE A 1 749 ? -9.206 4.658 -41.370 1.00 87.56 749 PHE A N 1
ATOM 5920 C CA . PHE A 1 749 ? -10.511 3.989 -41.413 1.00 87.56 749 PHE A CA 1
ATOM 5921 C C . PHE A 1 749 ? -11.284 4.147 -40.099 1.00 87.56 749 PHE A C 1
ATOM 5923 O O . PHE A 1 749 ? -10.696 4.381 -39.045 1.00 87.56 749 PHE A O 1
ATOM 5930 N N . LYS A 1 750 ? -12.607 3.948 -40.127 1.00 84.31 750 LYS A N 1
ATOM 5931 C CA . LYS A 1 750 ? -13.410 3.784 -38.904 1.00 84.31 750 LYS A CA 1
ATOM 5932 C C . LYS A 1 750 ? -13.408 2.328 -38.473 1.00 84.31 750 LYS A C 1
ATOM 5934 O O . LYS A 1 750 ? -13.615 1.427 -39.285 1.00 84.31 750 LYS A O 1
ATOM 5939 N N . ILE A 1 751 ? -13.208 2.087 -37.182 1.00 83.00 751 ILE A N 1
ATOM 5940 C CA . ILE A 1 751 ? -13.096 0.727 -36.640 1.00 83.00 751 ILE A CA 1
ATOM 5941 C C . ILE A 1 751 ? -14.368 -0.080 -36.931 1.00 83.00 751 ILE A C 1
ATOM 5943 O O . ILE A 1 751 ? -14.270 -1.228 -37.356 1.00 83.00 751 ILE A O 1
ATOM 5947 N N . SER A 1 752 ? -15.549 0.519 -36.758 1.00 81.31 752 SER A N 1
ATOM 5948 C CA . SER A 1 752 ? -16.846 -0.122 -37.009 1.00 81.31 752 SER A CA 1
ATOM 5949 C C . SER A 1 752 ? -17.082 -0.544 -38.459 1.00 81.31 752 SER A C 1
ATOM 5951 O O . SER A 1 752 ? -17.861 -1.470 -38.680 1.00 81.31 752 SER A O 1
ATOM 5953 N N . ASP A 1 753 ? -16.387 0.070 -39.417 1.00 84.06 753 ASP A N 1
ATOM 5954 C CA . ASP A 1 753 ? -16.550 -0.219 -40.843 1.00 84.06 753 ASP A CA 1
ATOM 5955 C C . ASP A 1 753 ? -15.724 -1.436 -41.289 1.00 84.06 753 ASP A C 1
ATOM 5957 O O . ASP A 1 753 ? -16.063 -2.084 -42.278 1.00 84.06 753 ASP A O 1
ATOM 5961 N N . VAL A 1 754 ? -14.644 -1.769 -40.568 1.00 83.62 754 VAL A N 1
ATOM 5962 C CA . VAL A 1 754 ? -13.663 -2.780 -41.013 1.00 83.62 754 VAL A CA 1
ATOM 5963 C C . VAL A 1 754 ? -13.622 -4.050 -40.161 1.00 83.62 754 VAL A C 1
ATOM 5965 O O . VAL A 1 754 ? -13.012 -5.039 -40.571 1.00 83.62 754 VAL A O 1
ATOM 5968 N N . ILE A 1 755 ? -14.252 -4.054 -38.981 1.00 85.31 755 ILE A N 1
ATOM 5969 C CA . ILE A 1 755 ? -14.257 -5.220 -38.086 1.00 85.31 755 ILE A CA 1
ATOM 5970 C C . ILE A 1 755 ? -15.583 -5.990 -38.128 1.00 85.31 755 ILE A C 1
ATOM 5972 O O . ILE A 1 755 ? -16.660 -5.429 -38.309 1.00 85.31 755 ILE A O 1
ATOM 5976 N N . LYS A 1 756 ? -15.514 -7.307 -37.899 1.00 88.19 756 LYS A N 1
ATOM 5977 C CA . LYS A 1 756 ? -16.693 -8.184 -37.796 1.00 88.19 756 LYS A CA 1
ATOM 5978 C C . LYS A 1 756 ? -17.651 -7.740 -36.684 1.00 88.19 756 LYS A C 1
ATOM 5980 O O . LYS A 1 756 ? -17.215 -7.314 -35.615 1.00 88.19 756 LYS A O 1
ATOM 5985 N N . LYS A 1 757 ? -18.955 -7.931 -36.914 1.00 79.94 757 LYS A N 1
ATOM 5986 C CA . LYS A 1 757 ? -20.031 -7.514 -36.001 1.00 79.94 757 LYS A CA 1
ATOM 5987 C C . LYS A 1 757 ? -19.912 -8.120 -34.599 1.00 79.94 757 LYS A C 1
ATOM 5989 O O . LYS A 1 757 ? -20.015 -7.391 -33.630 1.00 79.94 757 LYS A O 1
ATOM 5994 N N . ASP A 1 758 ? -19.591 -9.403 -34.480 1.00 80.56 758 ASP A N 1
ATOM 5995 C CA . ASP A 1 758 ? -19.389 -10.085 -33.194 1.00 80.56 758 ASP A CA 1
ATOM 5996 C C . ASP A 1 758 ? -18.151 -9.580 -32.425 1.00 80.56 758 ASP A C 1
ATOM 5998 O O . ASP A 1 758 ? -18.153 -9.498 -31.198 1.00 80.56 758 ASP A O 1
ATOM 6002 N N . HIS A 1 759 ? -17.081 -9.212 -33.135 1.00 84.94 759 HIS A N 1
ATOM 6003 C CA . HIS A 1 759 ? -15.886 -8.595 -32.549 1.00 84.94 759 HIS A CA 1
ATOM 6004 C C . HIS A 1 759 ? -16.162 -7.153 -32.109 1.00 84.94 759 HIS A C 1
ATOM 6006 O O . HIS A 1 759 ? -15.720 -6.745 -31.035 1.00 84.94 759 HIS A O 1
ATOM 6012 N N . LEU A 1 760 ? -16.929 -6.404 -32.906 1.00 77.06 760 LEU A N 1
ATOM 6013 C CA . LEU A 1 760 ? -17.434 -5.086 -32.538 1.00 77.06 760 LEU A CA 1
ATOM 6014 C C . LEU A 1 760 ? -18.334 -5.177 -31.301 1.00 77.06 760 LEU A C 1
ATOM 6016 O O . LEU A 1 760 ? -18.184 -4.367 -30.394 1.00 77.06 760 LEU A O 1
ATOM 6020 N N . ASP A 1 761 ? -19.199 -6.188 -31.226 1.00 69.12 761 ASP A N 1
ATOM 6021 C CA . ASP A 1 761 ? -20.070 -6.434 -30.078 1.00 69.12 761 ASP A CA 1
ATOM 6022 C C . ASP A 1 761 ? -19.253 -6.771 -28.819 1.00 69.12 761 ASP A C 1
ATOM 6024 O O . ASP A 1 761 ? -19.555 -6.250 -27.753 1.00 69.12 761 ASP A O 1
ATOM 6028 N N . LYS A 1 762 ? -18.158 -7.540 -28.923 1.00 70.50 762 LYS A N 1
ATOM 6029 C CA . LYS A 1 762 ? -17.228 -7.784 -27.797 1.00 70.50 762 LYS A CA 1
ATOM 6030 C C . LYS A 1 762 ? -16.521 -6.514 -27.318 1.00 70.50 762 LYS A C 1
ATOM 6032 O O . LYS A 1 762 ? -16.391 -6.304 -26.116 1.00 70.50 762 LYS A O 1
ATOM 6037 N N . LEU A 1 763 ? -16.079 -5.650 -28.236 1.00 66.50 763 LEU A N 1
ATOM 6038 C CA . LEU A 1 763 ? -15.505 -4.345 -27.878 1.00 66.50 763 LEU A CA 1
ATOM 6039 C C . LEU A 1 763 ? -16.558 -3.436 -27.222 1.00 66.50 763 LEU A C 1
ATOM 6041 O O . LEU A 1 763 ? -16.249 -2.723 -26.270 1.00 66.50 763 LEU A O 1
ATOM 6045 N N . LYS A 1 764 ? -17.815 -3.530 -27.675 1.00 57.84 764 LYS A N 1
ATOM 6046 C CA . LYS A 1 764 ? -18.997 -2.896 -27.073 1.00 57.84 764 LYS A CA 1
ATOM 6047 C C . LYS A 1 764 ? -19.519 -3.605 -25.813 1.00 57.84 764 LYS A C 1
ATOM 6049 O O . LYS A 1 764 ? -20.485 -3.141 -25.240 1.00 57.84 764 LYS A O 1
ATOM 6054 N N . GLN A 1 765 ? -18.944 -4.717 -25.364 1.00 52.34 765 GLN A N 1
ATOM 6055 C CA . GLN A 1 765 ? -19.314 -5.359 -24.090 1.00 52.34 765 GLN A CA 1
ATOM 6056 C C . GLN A 1 765 ? -18.355 -4.971 -22.952 1.00 52.34 765 GLN A C 1
ATOM 6058 O O . GLN A 1 765 ? -18.610 -5.290 -21.794 1.00 52.34 765 GLN A O 1
ATOM 6063 N N . GLY A 1 766 ? -17.253 -4.274 -23.261 1.00 48.69 766 GLY A N 1
ATOM 6064 C CA . GLY A 1 766 ? -16.210 -3.936 -22.293 1.00 48.69 766 GLY A CA 1
ATOM 6065 C C . GLY A 1 766 ? -15.275 -5.111 -21.965 1.00 48.69 766 GLY A C 1
ATOM 6066 O O . GLY A 1 766 ? -15.461 -6.248 -22.403 1.00 48.69 766 GLY A O 1
ATOM 6067 N N . GLY A 1 767 ? -14.184 -4.828 -21.244 1.00 50.41 767 GLY A N 1
ATOM 6068 C CA . GLY A 1 767 ? -13.178 -5.832 -20.848 1.00 50.41 767 GLY A CA 1
ATOM 6069 C C . GLY A 1 767 ? -12.287 -6.378 -21.978 1.00 50.41 767 GLY A C 1
ATOM 6070 O O . GLY A 1 767 ? -11.404 -7.200 -21.715 1.00 50.41 767 GLY A O 1
ATOM 6071 N N . HIS A 1 768 ? -12.479 -5.909 -23.213 1.00 66.75 768 HIS A N 1
ATOM 6072 C CA . HIS A 1 768 ? -11.729 -6.308 -24.402 1.00 66.75 768 HIS A CA 1
ATOM 6073 C C . HIS A 1 768 ? -11.081 -5.088 -25.076 1.00 66.75 768 HIS A C 1
ATOM 6075 O O . HIS A 1 768 ? -11.590 -3.974 -25.006 1.00 66.75 768 HIS A O 1
ATOM 6081 N N . THR A 1 769 ? -9.936 -5.300 -25.719 1.00 72.94 769 THR A N 1
ATOM 6082 C CA . THR A 1 769 ? -9.178 -4.314 -26.498 1.00 72.94 769 THR A CA 1
ATOM 6083 C C . THR A 1 769 ? -8.942 -4.858 -27.904 1.00 72.94 769 THR A C 1
ATOM 6085 O O . THR A 1 769 ? -8.975 -6.076 -28.111 1.00 72.94 769 THR A O 1
ATOM 6088 N N . ILE A 1 770 ? -8.715 -3.974 -28.872 1.00 85.12 770 ILE A N 1
ATOM 6089 C CA . ILE A 1 770 ? -8.365 -4.355 -30.240 1.00 85.12 770 ILE A CA 1
ATOM 6090 C C . ILE A 1 770 ? -6.880 -4.075 -30.485 1.00 85.12 770 ILE A C 1
ATOM 6092 O O . ILE A 1 770 ? -6.335 -3.054 -30.068 1.00 85.12 770 ILE A O 1
ATOM 6096 N N . VAL A 1 771 ? -6.209 -5.016 -31.141 1.00 84.44 771 VAL A N 1
ATOM 6097 C CA . VAL A 1 771 ? -4.792 -4.936 -31.498 1.00 84.44 771 VAL A CA 1
ATOM 6098 C C . VAL A 1 771 ? -4.678 -5.018 -33.011 1.00 84.44 771 VAL A C 1
ATOM 6100 O O . VAL A 1 771 ? -5.182 -5.972 -33.600 1.00 84.44 771 VAL A O 1
ATOM 6103 N N . PHE A 1 772 ? -4.022 -4.039 -33.632 1.00 87.75 772 PHE A N 1
ATOM 6104 C CA . PHE A 1 772 ? -3.742 -4.028 -35.069 1.00 87.75 772 PHE A CA 1
ATOM 6105 C C . PHE A 1 772 ? -2.309 -4.475 -35.341 1.00 87.75 772 PHE A C 1
ATOM 6107 O O . PHE A 1 772 ? -1.401 -4.104 -34.604 1.00 87.75 772 PHE A O 1
ATOM 6114 N N . PHE A 1 773 ? -2.112 -5.240 -36.410 1.00 84.81 773 PHE A N 1
ATOM 6115 C CA . PHE A 1 773 ? -0.845 -5.827 -36.838 1.00 84.81 773 PHE A CA 1
ATOM 6116 C C . PHE A 1 773 ? -0.517 -5.382 -38.265 1.00 84.81 773 PHE A C 1
ATOM 6118 O O . PHE A 1 773 ? -1.417 -5.332 -39.103 1.00 84.81 773 PHE A O 1
ATOM 6125 N N . ALA A 1 774 ? 0.761 -5.122 -38.549 1.00 82.88 774 ALA A N 1
ATOM 6126 C CA . ALA A 1 774 ? 1.266 -4.812 -39.888 1.00 82.88 774 ALA A CA 1
ATOM 6127 C C . ALA A 1 774 ? 2.284 -5.868 -40.352 1.00 82.88 774 ALA A C 1
ATOM 6129 O O . ALA A 1 774 ? 3.115 -6.318 -39.560 1.00 82.88 774 ALA A O 1
ATOM 6130 N N . TYR A 1 775 ? 2.242 -6.241 -41.633 1.00 78.94 775 TYR A N 1
ATOM 6131 C CA . TYR A 1 775 ? 3.147 -7.220 -42.250 1.00 78.94 775 TYR A CA 1
ATOM 6132 C C . TYR A 1 775 ? 3.411 -6.905 -43.729 1.00 78.94 775 TYR A C 1
ATOM 6134 O O . TYR A 1 775 ? 2.718 -6.083 -44.324 1.00 78.94 775 TYR A O 1
ATOM 6142 N N . LEU A 1 776 ? 4.430 -7.526 -44.330 1.00 75.75 776 LEU A N 1
ATOM 6143 C CA . LEU A 1 776 ? 4.817 -7.265 -45.722 1.00 75.75 776 LEU A CA 1
ATOM 6144 C C . LEU A 1 776 ? 4.216 -8.296 -46.685 1.00 75.75 776 LEU A C 1
ATOM 6146 O O . LEU A 1 776 ? 4.222 -9.502 -46.429 1.00 75.75 776 LEU A O 1
ATOM 6150 N N . GLU A 1 777 ? 3.738 -7.826 -47.836 1.00 73.44 777 GLU A N 1
ATOM 6151 C CA . GLU A 1 777 ? 3.197 -8.676 -48.895 1.00 73.44 777 GLU A CA 1
ATOM 6152 C C . GLU A 1 777 ? 4.246 -9.693 -49.392 1.00 73.44 777 GLU A C 1
ATOM 6154 O O . GLU A 1 777 ? 5.395 -9.354 -49.697 1.00 73.44 777 GLU A O 1
ATOM 6159 N N . GLY A 1 778 ? 3.849 -10.970 -49.457 1.00 63.19 778 GLY A N 1
ATOM 6160 C CA . GLY A 1 778 ? 4.703 -12.088 -49.878 1.00 63.19 778 GLY A CA 1
ATOM 6161 C C . GLY A 1 778 ? 5.402 -12.858 -48.748 1.00 63.19 778 GLY A C 1
ATOM 6162 O O . GLY A 1 778 ? 6.098 -13.836 -49.030 1.00 63.19 778 GLY A O 1
ATOM 6163 N N . GLU A 1 779 ? 5.221 -12.478 -47.480 1.00 64.62 779 GLU A N 1
ATOM 6164 C CA . GLU A 1 779 ? 5.643 -13.308 -46.344 1.00 64.62 779 GLU A CA 1
ATOM 6165 C C . GLU A 1 779 ? 4.760 -14.564 -46.233 1.00 64.62 779 GLU A C 1
ATOM 6167 O O . GLU A 1 779 ? 3.534 -14.475 -46.172 1.00 64.62 779 GLU A O 1
ATOM 6172 N N . LYS A 1 780 ? 5.384 -15.756 -46.218 1.00 54.44 780 LYS A N 1
ATOM 6173 C CA . LYS A 1 780 ? 4.663 -17.046 -46.140 1.00 54.44 780 LYS A CA 1
ATOM 6174 C C . LYS A 1 780 ? 3.856 -17.204 -44.844 1.00 54.44 780 LYS A C 1
ATOM 6176 O O . LYS A 1 780 ? 2.844 -17.893 -44.855 1.00 54.44 780 LYS A O 1
ATOM 6181 N N . ASP A 1 781 ? 4.283 -16.536 -43.773 1.00 61.81 781 ASP A N 1
ATOM 6182 C CA . ASP A 1 781 ? 3.686 -16.599 -42.440 1.00 61.81 781 ASP A CA 1
ATOM 6183 C C . ASP A 1 781 ? 3.372 -15.172 -41.959 1.00 61.81 781 ASP A C 1
ATOM 6185 O O . ASP A 1 781 ? 4.184 -14.533 -41.293 1.00 61.81 781 ASP A O 1
ATOM 6189 N N . LYS A 1 782 ? 2.189 -14.668 -42.322 1.00 61.28 782 LYS A N 1
ATOM 6190 C CA . LYS A 1 782 ? 1.773 -13.250 -42.255 1.00 61.28 782 LYS A CA 1
ATOM 6191 C C . LYS A 1 782 ? 1.929 -12.553 -40.887 1.00 61.28 782 LYS A C 1
ATOM 6193 O O . LYS A 1 782 ? 1.890 -11.334 -40.834 1.00 61.28 782 LYS A O 1
ATOM 6198 N N . PHE A 1 783 ? 2.134 -13.292 -39.788 1.00 63.56 783 PHE A N 1
ATOM 6199 C CA . PHE A 1 783 ? 2.286 -12.750 -38.425 1.00 63.56 783 PHE A CA 1
ATOM 6200 C C . PHE A 1 783 ? 3.351 -13.484 -37.576 1.00 63.56 783 PHE A C 1
ATOM 6202 O O . PHE A 1 783 ? 3.263 -13.509 -36.352 1.00 63.56 783 PHE A O 1
ATOM 6209 N N . LYS A 1 784 ? 4.366 -14.094 -38.215 1.00 50.16 784 LYS A N 1
ATOM 6210 C CA . LYS A 1 784 ? 5.290 -15.093 -37.621 1.00 50.16 784 LYS A CA 1
ATOM 6211 C C . LYS A 1 784 ? 6.122 -14.647 -36.406 1.00 50.16 784 LYS A C 1
ATOM 6213 O O . LYS A 1 784 ? 6.677 -15.493 -35.704 1.00 50.16 784 LYS A O 1
ATOM 6218 N N . TYR A 1 785 ? 6.303 -13.350 -36.182 1.00 48.78 785 TYR A N 1
ATOM 6219 C CA . TYR A 1 785 ? 7.258 -12.858 -35.186 1.00 48.78 785 TYR A CA 1
ATOM 6220 C C . TYR A 1 785 ? 6.686 -12.966 -33.763 1.00 48.78 785 TYR A C 1
ATOM 6222 O O . TYR A 1 785 ? 5.637 -12.388 -33.476 1.00 48.78 785 TYR A O 1
ATOM 6230 N N . LYS A 1 786 ? 7.399 -13.649 -32.845 1.00 42.75 786 LYS A N 1
ATOM 6231 C CA . LYS A 1 786 ? 7.196 -13.486 -31.390 1.00 42.75 786 LYS A CA 1
ATOM 6232 C C . LYS A 1 786 ? 7.276 -11.991 -31.101 1.00 42.75 786 LYS A C 1
ATOM 6234 O O . LYS A 1 786 ? 8.325 -11.378 -31.302 1.00 42.75 786 LYS A O 1
ATOM 6239 N N . SER A 1 787 ? 6.158 -11.379 -30.731 1.00 40.91 787 SER A N 1
ATOM 6240 C CA . SER A 1 787 ? 6.118 -9.928 -30.666 1.00 40.91 787 SER A CA 1
ATOM 6241 C C . SER A 1 787 ? 6.910 -9.444 -29.445 1.00 40.91 787 SER A C 1
ATOM 6243 O O . SER A 1 787 ? 6.627 -9.791 -28.299 1.00 40.91 787 SER A O 1
ATOM 6245 N N . VAL A 1 788 ? 7.949 -8.650 -29.692 1.00 41.78 788 VAL A N 1
ATOM 6246 C CA . VAL A 1 788 ? 8.486 -7.739 -28.679 1.00 41.78 788 VAL A CA 1
ATOM 6247 C C . VAL A 1 788 ? 7.606 -6.493 -28.757 1.00 41.78 788 VAL A C 1
ATOM 6249 O O . VAL A 1 788 ? 7.393 -5.964 -29.851 1.00 41.78 788 VAL A O 1
ATOM 6252 N N . TYR A 1 789 ? 7.038 -6.092 -27.619 1.00 41.97 789 TYR A N 1
ATOM 6253 C CA . TYR A 1 789 ? 6.008 -5.053 -27.490 1.00 41.97 789 TYR A CA 1
ATOM 6254 C C . TYR A 1 789 ? 6.236 -3.854 -28.436 1.00 41.97 789 TYR A C 1
ATOM 6256 O O . TYR A 1 789 ? 7.293 -3.223 -28.396 1.00 41.97 789 TYR A O 1
ATOM 6264 N N . GLY A 1 790 ? 5.245 -3.538 -29.282 1.00 42.75 790 GLY A N 1
ATOM 6265 C CA . GLY A 1 790 ? 5.220 -2.328 -30.119 1.00 42.75 790 GLY A CA 1
ATOM 6266 C C . GLY A 1 790 ? 5.968 -2.370 -31.460 1.00 42.75 790 GLY A C 1
ATOM 6267 O O . GLY A 1 790 ? 5.926 -1.386 -32.183 1.00 42.75 790 GLY A O 1
ATOM 6268 N N . LYS A 1 791 ? 6.642 -3.465 -31.846 1.00 54.47 791 LYS A N 1
ATOM 6269 C CA . LYS A 1 791 ? 7.398 -3.495 -33.122 1.00 54.47 791 LYS A CA 1
ATOM 6270 C C . LYS A 1 791 ? 6.519 -3.673 -34.371 1.00 54.47 791 LYS A C 1
ATOM 6272 O O . LYS A 1 791 ? 6.660 -2.925 -35.328 1.00 54.47 791 LYS A O 1
ATOM 6277 N N . ASN A 1 792 ? 5.592 -4.634 -34.355 1.00 63.09 792 ASN A N 1
ATOM 6278 C CA . ASN A 1 792 ? 4.754 -4.980 -35.522 1.00 63.09 792 ASN A CA 1
ATOM 6279 C C . ASN A 1 792 ? 3.248 -4.831 -35.249 1.00 63.09 792 ASN A C 1
ATOM 6281 O O . ASN A 1 792 ? 2.428 -5.236 -36.072 1.00 63.09 792 ASN A O 1
ATOM 6285 N N . HIS A 1 793 ? 2.876 -4.316 -34.075 1.00 71.00 793 HIS A N 1
ATOM 6286 C CA . HIS A 1 793 ? 1.486 -4.194 -33.651 1.00 71.00 793 HIS A CA 1
ATOM 6287 C C . HIS A 1 793 ? 1.275 -3.005 -32.712 1.00 71.00 793 HIS A C 1
ATOM 6289 O O . HIS A 1 793 ? 2.206 -2.580 -32.028 1.00 71.00 793 HIS A O 1
ATOM 6295 N N . ILE A 1 794 ? 0.036 -2.519 -32.647 1.00 71.06 794 ILE A N 1
ATOM 6296 C CA . ILE A 1 794 ? -0.405 -1.440 -31.759 1.00 71.06 794 ILE A CA 1
ATOM 6297 C C . ILE A 1 794 ? -1.724 -1.814 -31.077 1.00 71.06 794 ILE A C 1
ATOM 6299 O O . ILE A 1 794 ? -2.624 -2.380 -31.698 1.00 71.06 794 ILE A O 1
ATOM 6303 N N . ARG A 1 795 ? -1.831 -1.503 -29.782 1.00 76.00 795 ARG A N 1
ATOM 6304 C CA . ARG A 1 795 ? -3.052 -1.662 -28.984 1.00 76.00 795 ARG A CA 1
ATOM 6305 C C . ARG A 1 795 ? -3.899 -0.395 -29.050 1.00 76.00 795 ARG A C 1
ATOM 6307 O O . ARG A 1 795 ? -3.374 0.694 -28.841 1.00 76.00 795 ARG A O 1
ATOM 6314 N N . ILE A 1 796 ? -5.203 -0.556 -29.242 1.00 70.62 796 ILE A N 1
ATOM 6315 C CA . ILE A 1 796 ? -6.188 0.524 -29.311 1.00 70.62 796 ILE A CA 1
ATOM 6316 C C . ILE A 1 796 ? -7.310 0.203 -28.307 1.00 70.62 796 ILE A C 1
ATOM 6318 O O . ILE A 1 796 ? -8.078 -0.741 -28.505 1.00 70.62 796 ILE A O 1
ATOM 6322 N N . ASP A 1 797 ? -7.414 0.968 -27.211 1.00 62.81 797 ASP A N 1
ATOM 6323 C CA . ASP A 1 797 ? -8.579 0.881 -26.314 1.00 62.81 797 ASP A CA 1
ATOM 6324 C C . ASP A 1 797 ? -9.712 1.811 -26.793 1.00 62.81 797 ASP A C 1
ATOM 6326 O O . ASP A 1 797 ? -9.471 2.941 -27.224 1.00 62.81 797 ASP A O 1
ATOM 6330 N N . ILE A 1 798 ? -10.956 1.329 -26.682 1.00 60.72 798 ILE A N 1
ATOM 6331 C CA . ILE A 1 798 ? -12.176 1.999 -27.157 1.00 60.72 798 ILE A CA 1
ATOM 6332 C C . ILE A 1 798 ? -12.895 2.753 -26.018 1.00 60.72 798 ILE A C 1
ATOM 6334 O O . ILE A 1 798 ? -13.032 2.227 -24.914 1.00 60.72 798 ILE A O 1
ATOM 6338 N N . LYS A 1 799 ? -13.408 3.956 -26.306 1.00 54.97 799 LYS A N 1
ATOM 6339 C CA . LYS A 1 799 ? -14.237 4.828 -25.456 1.00 54.97 799 LYS A CA 1
ATOM 6340 C C . LYS A 1 799 ? -15.730 4.481 -25.579 1.00 54.97 799 LYS A C 1
ATOM 6342 O O . LYS A 1 799 ? -16.233 4.300 -26.687 1.00 54.97 799 LYS A O 1
ATOM 6347 N N . ILE A 1 800 ? -16.446 4.439 -24.449 1.00 55.47 800 ILE A N 1
ATOM 6348 C CA . ILE A 1 800 ? -17.821 3.915 -24.331 1.00 55.47 800 ILE A CA 1
ATOM 6349 C C . ILE A 1 800 ? -18.762 4.943 -23.648 1.00 55.47 800 ILE A C 1
ATOM 6351 O O . ILE A 1 800 ? -18.448 5.355 -22.533 1.00 55.47 800 ILE A O 1
ATOM 6355 N N . PRO A 1 801 ? -19.908 5.352 -24.243 1.00 51.06 801 PRO A N 1
ATOM 6356 C CA . PRO A 1 801 ? -20.885 6.256 -23.605 1.00 51.06 801 PRO A CA 1
ATOM 6357 C C . PRO A 1 801 ? -21.997 5.540 -22.790 1.00 51.06 801 PRO A C 1
ATOM 6359 O O . PRO A 1 801 ? -22.387 4.417 -23.117 1.00 51.06 801 PRO A O 1
ATOM 6362 N N . LEU A 1 802 ? -22.544 6.218 -21.762 1.00 62.19 802 LEU A N 1
ATOM 6363 C CA . LEU A 1 802 ? -23.612 5.754 -20.843 1.00 62.19 802 LEU A CA 1
ATOM 6364 C C . LEU A 1 802 ? -24.775 6.775 -20.787 1.00 62.19 802 LEU A C 1
ATOM 6366 O O . LEU A 1 802 ? -24.514 7.959 -20.574 1.00 62.19 802 LEU A O 1
ATOM 6370 N N . TYR A 1 803 ? -26.043 6.354 -20.934 1.00 67.56 803 TYR A N 1
ATOM 6371 C CA . TYR A 1 803 ? -27.222 7.248 -20.850 1.00 67.56 803 TYR A CA 1
ATOM 6372 C C . TYR A 1 803 ? -28.492 6.548 -20.318 1.00 67.56 803 TYR A C 1
ATOM 6374 O O . TYR A 1 803 ? -28.522 5.330 -20.149 1.00 67.56 803 TYR A O 1
ATOM 6382 N N . ILE A 1 804 ? -29.557 7.307 -20.027 1.00 73.56 804 ILE A N 1
ATOM 6383 C CA . ILE A 1 804 ? -30.835 6.790 -19.491 1.00 73.56 804 ILE A CA 1
ATOM 6384 C C . ILE A 1 804 ? -32.016 7.120 -20.411 1.00 73.56 804 ILE A C 1
ATOM 6386 O O . ILE A 1 804 ? -31.980 8.105 -21.142 1.00 73.56 804 ILE A O 1
ATOM 6390 N N . LYS A 1 805 ? -33.085 6.319 -20.368 1.00 75.62 805 LYS A N 1
ATOM 6391 C CA . LYS A 1 805 ? -34.323 6.566 -21.125 1.00 75.62 805 LYS A CA 1
ATOM 6392 C C . LYS A 1 805 ? -35.556 6.154 -20.336 1.00 75.62 805 LYS A C 1
ATOM 6394 O O . LYS A 1 805 ? -35.590 5.063 -19.774 1.00 75.62 805 LYS A O 1
ATOM 6399 N N . PHE A 1 806 ? -36.577 7.008 -20.335 1.00 72.00 806 PHE A N 1
ATOM 6400 C CA . PHE A 1 806 ? -37.908 6.644 -19.856 1.00 72.00 806 PHE A CA 1
ATOM 6401 C C . PHE A 1 806 ? -38.725 6.068 -21.011 1.00 72.00 806 PHE A C 1
ATOM 6403 O O . PHE A 1 806 ? -38.737 6.654 -22.092 1.00 72.00 806 PHE A O 1
ATOM 6410 N N . LYS A 1 807 ? -39.342 4.905 -20.796 1.00 74.00 807 LYS A N 1
ATOM 6411 C CA . LYS A 1 807 ? -40.216 4.236 -21.759 1.00 74.00 807 LYS A CA 1
ATOM 6412 C C . LYS A 1 807 ? -41.106 3.221 -21.036 1.00 74.00 807 LYS A C 1
ATOM 6414 O O . LYS A 1 807 ? -40.608 2.501 -20.173 1.00 74.00 807 LYS A O 1
ATOM 6419 N N . ASP A 1 808 ? -42.377 3.116 -21.423 1.00 76.12 808 ASP A N 1
ATOM 6420 C CA . ASP A 1 808 ? -43.317 2.091 -20.932 1.00 76.12 808 ASP A CA 1
ATOM 6421 C C . ASP A 1 808 ? -43.429 2.052 -19.386 1.00 76.12 808 ASP A C 1
ATOM 6423 O O . ASP A 1 808 ? -43.300 0.992 -18.769 1.00 76.12 808 ASP A O 1
ATOM 6427 N N . ASP A 1 809 ? -43.593 3.221 -18.752 1.00 79.25 809 ASP A N 1
ATOM 6428 C CA . ASP A 1 809 ? -43.646 3.400 -17.285 1.00 79.25 809 ASP A CA 1
ATOM 6429 C C . ASP A 1 809 ? -42.411 2.864 -16.538 1.00 79.25 809 ASP A C 1
ATOM 6431 O O . ASP A 1 809 ? -42.452 2.447 -15.371 1.00 79.25 809 ASP A O 1
ATOM 6435 N N . LYS A 1 810 ? -41.268 2.853 -17.232 1.00 80.25 810 LYS A N 1
ATOM 6436 C CA . LYS A 1 810 ? -39.979 2.445 -16.682 1.00 80.25 810 LYS A CA 1
ATOM 6437 C C . LYS A 1 810 ? -38.871 3.414 -17.054 1.00 80.25 810 LYS A C 1
ATOM 6439 O O . LYS A 1 810 ? -38.760 3.871 -18.187 1.00 80.25 810 LYS A O 1
ATOM 6444 N N . LEU A 1 811 ? -37.983 3.656 -16.099 1.00 83.06 811 LEU A N 1
ATOM 6445 C CA . LEU A 1 811 ? -36.674 4.244 -16.335 1.00 83.06 811 LEU A CA 1
ATOM 6446 C C . LEU A 1 811 ? -35.673 3.125 -16.631 1.00 83.06 811 LEU A C 1
ATOM 6448 O O . LEU A 1 811 ? -35.543 2.186 -15.851 1.00 83.06 811 LEU A O 1
ATOM 6452 N N . ILE A 1 812 ? -34.969 3.216 -17.751 1.00 77.81 812 ILE A N 1
ATOM 6453 C CA . ILE A 1 812 ? -34.060 2.179 -18.239 1.00 77.81 812 ILE A CA 1
ATOM 6454 C C . ILE A 1 812 ? -32.663 2.781 -18.402 1.00 77.81 812 ILE A C 1
ATOM 6456 O O . ILE A 1 812 ? -32.511 3.842 -19.013 1.00 77.81 812 ILE A O 1
ATOM 6460 N N . ILE A 1 813 ? -31.644 2.095 -17.880 1.00 75.50 813 ILE A N 1
ATOM 6461 C CA . ILE A 1 813 ? -30.237 2.433 -18.129 1.00 75.50 813 ILE A CA 1
ATOM 6462 C C . ILE A 1 813 ? -29.806 1.770 -19.437 1.00 75.50 813 ILE A C 1
ATOM 6464 O O . ILE A 1 813 ? -29.987 0.565 -19.626 1.00 75.50 813 ILE A O 1
ATOM 6468 N N . TYR A 1 814 ? -29.244 2.572 -20.335 1.00 59.06 814 TYR A N 1
ATOM 6469 C CA . TYR A 1 814 ? -28.681 2.114 -21.593 1.00 59.06 814 TYR A CA 1
ATOM 6470 C C . TYR A 1 814 ? -27.162 2.171 -21.510 1.00 59.06 814 TYR A C 1
ATOM 6472 O O . TYR A 1 814 ? -26.558 3.223 -21.281 1.00 59.06 814 TYR A O 1
ATOM 6480 N N . GLU A 1 815 ? -26.552 1.020 -21.746 1.00 57.34 815 GLU A N 1
ATOM 6481 C CA . GLU A 1 815 ? -25.120 0.898 -21.966 1.00 57.34 815 GLU A CA 1
ATOM 6482 C C . GLU A 1 815 ? -24.914 0.620 -23.454 1.00 57.34 815 GLU A C 1
ATOM 6484 O O . GLU A 1 815 ? -25.626 -0.207 -24.025 1.00 57.34 815 GLU A O 1
ATOM 6489 N N . PHE A 1 816 ? -23.964 1.305 -24.100 1.00 51.50 816 PHE A N 1
ATOM 6490 C CA . PHE A 1 816 ? -23.608 1.025 -25.502 1.00 51.50 816 PHE A CA 1
ATOM 6491 C C . PHE A 1 816 ? -24.798 1.080 -26.478 1.00 51.50 816 PHE A C 1
ATOM 6493 O O . PHE A 1 816 ? -24.860 0.326 -27.446 1.00 51.50 816 PHE A O 1
ATOM 6500 N N . GLU A 1 817 ? -25.760 1.962 -26.206 1.00 44.28 817 GLU A N 1
ATOM 6501 C CA . GLU A 1 817 ? -26.998 2.114 -26.975 1.00 44.28 817 GLU A CA 1
ATOM 6502 C C . GLU A 1 817 ? -27.996 0.948 -26.912 1.00 44.28 817 GLU A C 1
ATOM 6504 O O . GLU A 1 817 ? -28.944 0.892 -27.702 1.00 44.28 817 GLU A O 1
ATOM 6509 N N . HIS A 1 818 ? -27.854 0.035 -25.945 1.00 46.72 818 HIS A N 1
ATOM 6510 C CA . HIS A 1 818 ? -28.782 -1.075 -25.724 1.00 46.72 818 HIS A CA 1
ATOM 6511 C C . HIS A 1 818 ? -29.363 -1.075 -24.304 1.00 46.72 818 HIS A C 1
ATOM 6513 O O . HIS A 1 818 ? -28.685 -0.782 -23.320 1.00 46.72 818 HIS A O 1
ATOM 6519 N N . ALA A 1 819 ? -30.653 -1.404 -24.206 1.00 46.19 819 ALA A N 1
ATOM 6520 C CA . ALA A 1 819 ? -31.355 -1.533 -22.935 1.00 46.19 819 ALA A CA 1
ATOM 6521 C C . ALA A 1 819 ? -30.933 -2.825 -22.229 1.00 46.19 819 ALA A C 1
ATOM 6523 O O . ALA A 1 819 ? -31.121 -3.914 -22.776 1.00 46.19 819 ALA A O 1
ATOM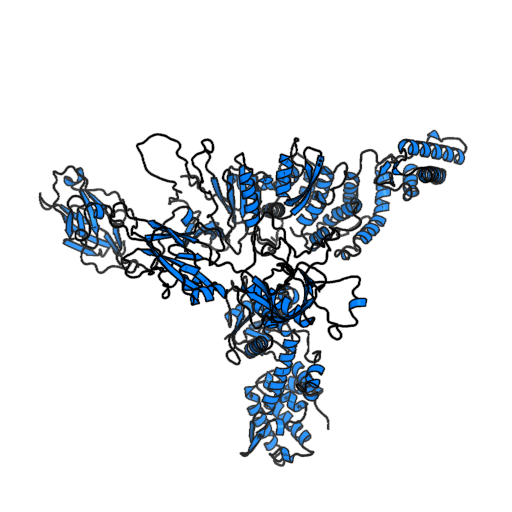 6524 N N . ILE A 1 820 ? -30.445 -2.723 -20.994 1.00 57.53 820 ILE A N 1
ATOM 6525 C CA . ILE A 1 820 ? -30.215 -3.902 -20.154 1.00 57.53 820 ILE A CA 1
ATOM 6526 C C . ILE A 1 820 ? -31.520 -4.236 -19.437 1.00 57.53 820 ILE A C 1
ATOM 6528 O O . ILE A 1 820 ? -32.066 -3.422 -18.690 1.00 57.53 820 ILE A O 1
ATOM 6532 N N . LYS A 1 821 ? -32.044 -5.441 -19.678 1.00 56.03 821 LYS A N 1
ATOM 6533 C CA . LYS A 1 821 ? -33.369 -5.866 -19.200 1.00 56.03 821 LYS A CA 1
ATOM 6534 C C . LYS A 1 821 ? -33.458 -5.849 -17.666 1.00 56.03 821 LYS A C 1
ATOM 6536 O O . LYS A 1 821 ? -34.492 -5.444 -17.133 1.00 56.03 821 LYS A O 1
ATOM 6541 N N . GLU A 1 822 ? -32.371 -6.211 -16.974 1.00 58.00 822 GLU A N 1
ATOM 6542 C CA . GLU A 1 822 ? -32.265 -6.167 -15.507 1.00 58.00 822 GLU A CA 1
ATOM 6543 C C . GLU A 1 822 ? -32.087 -4.749 -14.925 1.00 58.00 822 GLU A C 1
ATOM 6545 O O . GLU A 1 822 ? -32.241 -4.572 -13.721 1.00 58.00 822 GLU A O 1
ATOM 6550 N N . LYS A 1 823 ? -31.816 -3.723 -15.747 1.00 69.69 823 LYS A N 1
ATOM 6551 C CA . LYS A 1 823 ? -31.616 -2.322 -15.314 1.00 69.69 823 LYS A CA 1
ATOM 6552 C C . LYS A 1 823 ? -32.795 -1.427 -15.706 1.00 69.69 823 LYS A C 1
ATOM 6554 O O . LYS A 1 823 ? -32.616 -0.317 -16.216 1.00 69.69 823 LYS A O 1
ATOM 6559 N N . SER A 1 824 ? -34.008 -1.942 -15.492 1.00 78.06 824 SER A N 1
ATOM 6560 C CA . SER A 1 824 ? -35.273 -1.241 -15.729 1.00 78.06 824 SER A CA 1
ATOM 6561 C C . SER A 1 824 ? -36.063 -1.068 -14.428 1.00 78.06 824 SER A C 1
ATOM 6563 O O . SER A 1 824 ? -36.318 -2.031 -13.709 1.00 78.06 824 SER A O 1
ATOM 6565 N N . PHE A 1 825 ? -36.468 0.166 -14.126 1.00 85.00 825 PHE A N 1
ATOM 6566 C CA . PHE A 1 825 ? -37.038 0.563 -12.835 1.00 85.00 825 PHE A CA 1
ATOM 6567 C C . PHE A 1 825 ? -38.415 1.183 -13.038 1.00 85.00 825 PHE A C 1
ATOM 6569 O O . PHE A 1 825 ? -38.563 2.058 -13.885 1.00 85.00 825 PHE A O 1
ATOM 6576 N N . LYS A 1 826 ? -39.429 0.756 -12.276 1.00 83.81 826 LYS A N 1
ATOM 6577 C CA . LYS A 1 826 ? -40.786 1.311 -12.410 1.00 83.81 826 LYS A CA 1
ATOM 6578 C C . LYS A 1 826 ? -40.800 2.792 -12.036 1.00 83.81 826 LYS A C 1
ATOM 6580 O O . LYS A 1 826 ? -40.355 3.156 -10.943 1.00 83.81 826 LYS A O 1
ATOM 6585 N N . ALA A 1 827 ? -41.345 3.621 -12.915 1.00 80.44 827 ALA A N 1
ATOM 6586 C CA . ALA A 1 827 ? -41.431 5.055 -12.697 1.00 80.44 827 ALA A CA 1
ATOM 6587 C C . ALA A 1 827 ? -42.685 5.640 -13.357 1.00 80.44 827 ALA A C 1
ATOM 6589 O O . ALA A 1 827 ? -43.134 5.141 -14.380 1.00 80.44 827 ALA A O 1
ATOM 6590 N N . ASN A 1 828 ? -43.196 6.735 -12.804 1.00 75.19 828 ASN A N 1
ATOM 6591 C CA . ASN A 1 828 ? -44.223 7.565 -13.437 1.00 75.19 828 ASN A CA 1
ATOM 6592 C C . ASN A 1 828 ? -43.638 8.942 -13.733 1.00 75.19 828 ASN A C 1
ATOM 6594 O O . ASN A 1 828 ? -42.648 9.336 -13.117 1.00 75.19 828 ASN A O 1
ATOM 6598 N N . ILE A 1 829 ? -44.268 9.708 -14.621 1.00 70.75 829 ILE A N 1
ATOM 6599 C CA . ILE A 1 829 ? -43.854 11.090 -14.862 1.00 70.75 829 ILE A CA 1
ATOM 6600 C C . ILE A 1 829 ? -44.852 12.073 -14.254 1.00 70.75 829 ILE A C 1
ATOM 6602 O O . ILE A 1 829 ? -46.060 11.889 -14.373 1.00 70.75 829 ILE A O 1
ATOM 6606 N N . ASN A 1 830 ? -44.343 13.113 -13.595 1.00 66.31 830 ASN A N 1
ATOM 6607 C CA . ASN A 1 830 ? -45.145 14.199 -13.040 1.00 66.31 830 ASN A CA 1
ATOM 6608 C C . ASN A 1 830 ? -44.925 15.481 -13.852 1.00 66.31 830 ASN A C 1
ATOM 6610 O O . ASN A 1 830 ? -43.803 15.999 -13.900 1.00 66.31 830 ASN A O 1
ATOM 6614 N N . PHE A 1 831 ? -45.995 16.002 -14.454 1.00 63.34 831 PHE A N 1
ATOM 6615 C CA . PHE A 1 831 ? -45.973 17.210 -15.279 1.00 63.34 831 PHE A CA 1
ATOM 6616 C C . PHE A 1 831 ? -47.180 18.106 -15.019 1.00 63.34 831 PHE A C 1
ATOM 6618 O O . PHE A 1 831 ? -48.260 17.625 -14.682 1.00 63.34 831 PHE A O 1
ATOM 6625 N N . ASP A 1 832 ? -47.011 19.405 -15.269 1.00 52.66 832 ASP A N 1
ATOM 6626 C CA . ASP A 1 832 ? -48.127 20.343 -15.367 1.00 52.66 832 ASP A CA 1
ATOM 6627 C C . ASP A 1 832 ? -48.730 20.292 -16.778 1.00 52.66 832 ASP A C 1
ATOM 6629 O O . ASP A 1 832 ? -48.060 20.585 -17.771 1.00 52.66 832 ASP A O 1
ATOM 6633 N N . SER A 1 833 ? -50.004 19.912 -16.871 1.00 48.28 833 SER A N 1
ATOM 6634 C CA . SER A 1 833 ? -50.738 19.791 -18.137 1.00 48.28 833 SER A CA 1
ATOM 6635 C C . SER A 1 833 ? -51.075 21.139 -18.794 1.00 48.28 833 SER A C 1
ATOM 6637 O O . SER A 1 833 ? -51.537 21.159 -19.934 1.00 48.28 833 SER A O 1
ATOM 6639 N N . SER A 1 834 ? -50.827 22.263 -18.110 1.00 47.78 834 SER A N 1
ATOM 6640 C CA . SER A 1 834 ? -51.154 23.616 -18.583 1.00 47.78 834 SER A CA 1
ATOM 6641 C C . SER A 1 834 ? -50.080 24.286 -19.461 1.00 47.78 834 SER A C 1
ATOM 6643 O O . SER A 1 834 ? -50.324 25.367 -20.000 1.00 47.78 834 SER A O 1
ATOM 6645 N N . LEU A 1 835 ? -48.910 23.660 -19.652 1.00 52.53 835 LEU A N 1
ATOM 6646 C CA . LEU A 1 835 ? -47.803 24.201 -20.455 1.00 52.53 835 LEU A CA 1
ATOM 6647 C C . LEU A 1 835 ? -48.000 23.904 -21.956 1.00 52.53 835 LEU A C 1
ATOM 6649 O O . LEU A 1 835 ? -48.058 22.751 -22.379 1.00 52.53 835 LEU A O 1
ATOM 6653 N N . THR A 1 836 ? -48.096 24.955 -22.775 1.00 43.12 836 THR A N 1
ATOM 6654 C CA . THR A 1 836 ? -48.611 24.914 -24.159 1.00 43.12 836 THR A CA 1
ATOM 6655 C C . THR A 1 836 ? -47.637 24.436 -25.244 1.00 43.12 836 THR A C 1
ATOM 6657 O O . THR A 1 836 ? -48.060 24.289 -26.387 1.00 43.12 836 THR A O 1
ATOM 6660 N N . ASP A 1 837 ? -46.380 24.120 -24.919 1.00 47.25 837 ASP A N 1
ATOM 6661 C CA . ASP A 1 837 ? -45.356 23.739 -25.908 1.00 47.25 837 ASP A CA 1
ATOM 6662 C C . ASP A 1 837 ? -44.989 22.245 -25.770 1.00 47.25 837 ASP A C 1
ATOM 6664 O O . ASP A 1 837 ? -44.058 21.847 -25.064 1.00 47.25 837 ASP A O 1
ATOM 6668 N N . ARG A 1 838 ? -45.798 21.378 -26.397 1.00 43.59 838 ARG A N 1
ATOM 6669 C CA . ARG A 1 838 ? -45.768 19.906 -26.226 1.00 43.59 838 ARG A CA 1
ATOM 6670 C C . ARG A 1 838 ? -44.515 19.195 -26.764 1.00 43.59 838 ARG A C 1
ATOM 6672 O O . ARG A 1 838 ? -44.362 18.001 -26.497 1.00 43.59 838 ARG A O 1
ATOM 6679 N N . ASP A 1 839 ? -43.632 19.890 -27.478 1.00 42.50 839 ASP A N 1
ATOM 6680 C CA . ASP A 1 839 ? -42.489 19.280 -28.179 1.00 42.50 839 ASP A CA 1
ATOM 6681 C C . ASP A 1 839 ? -41.149 19.380 -27.428 1.00 42.50 839 ASP A C 1
ATOM 6683 O O . ASP A 1 839 ? -40.160 18.795 -27.864 1.00 42.50 839 ASP A O 1
ATOM 6687 N N . LYS A 1 840 ? -41.102 20.059 -26.270 1.00 48.38 840 LYS A N 1
ATOM 6688 C CA . LYS A 1 840 ? -39.880 20.207 -25.445 1.00 48.38 840 LYS A CA 1
ATOM 6689 C C . LYS A 1 840 ? -39.963 19.603 -24.039 1.00 48.38 840 LYS A C 1
ATOM 6691 O O . LYS A 1 840 ? -39.004 19.693 -23.280 1.00 48.38 840 LYS A O 1
ATOM 6696 N N . ASN A 1 841 ? -41.079 18.971 -23.683 1.00 52.75 841 ASN A N 1
ATOM 6697 C CA . ASN A 1 841 ? -41.277 18.376 -22.360 1.00 52.75 841 ASN A CA 1
ATOM 6698 C C . ASN A 1 841 ? -41.023 16.862 -22.432 1.00 52.75 841 ASN A C 1
ATOM 6700 O O . ASN A 1 841 ? -41.578 16.203 -23.307 1.00 52.75 841 ASN A O 1
ATOM 6704 N N . ILE A 1 842 ? -40.155 16.351 -21.545 1.00 54.53 842 ILE A N 1
ATOM 6705 C CA . ILE A 1 842 ? -39.668 14.957 -21.415 1.00 54.53 842 ILE A CA 1
ATOM 6706 C C . ILE A 1 842 ? -40.654 13.920 -22.014 1.00 54.53 842 ILE A C 1
ATOM 6708 O O . ILE A 1 842 ? -41.624 13.519 -21.378 1.00 54.53 842 ILE A O 1
ATOM 6712 N N . LYS A 1 843 ? -40.402 13.484 -23.254 1.00 54.91 843 LYS A N 1
ATOM 6713 C CA . LYS A 1 843 ? -41.041 12.335 -23.923 1.00 54.91 843 LYS A CA 1
ATOM 6714 C C . LYS A 1 843 ? -39.969 11.316 -24.281 1.00 54.91 843 LYS A C 1
ATOM 6716 O O . LYS A 1 843 ? -38.913 11.754 -24.724 1.00 54.91 843 LYS A O 1
ATOM 6721 N N . ASP A 1 844 ? -40.281 10.018 -24.163 1.00 51.50 844 ASP A N 1
ATOM 6722 C CA . ASP A 1 844 ? -39.598 8.844 -24.754 1.00 51.50 844 ASP A CA 1
ATOM 6723 C C . ASP A 1 844 ? -38.234 9.139 -25.412 1.00 51.50 844 ASP A C 1
ATOM 6725 O O . ASP A 1 844 ? -38.041 9.017 -26.623 1.00 51.50 844 ASP A O 1
ATOM 6729 N N . GLY A 1 845 ? -37.266 9.548 -24.596 1.00 53.16 845 GLY A N 1
ATOM 6730 C CA . GLY A 1 845 ? -36.039 10.184 -25.062 1.00 53.16 845 GLY A CA 1
ATOM 6731 C C . GLY A 1 845 ? -34.829 9.736 -24.263 1.00 53.16 845 GLY A C 1
ATOM 6732 O O . GLY A 1 845 ? -34.962 9.185 -23.169 1.00 53.16 845 GLY A O 1
ATOM 6733 N N . TYR A 1 846 ? -33.647 9.929 -24.843 1.00 58.41 846 TYR A N 1
ATOM 6734 C CA . TYR A 1 846 ? -32.380 9.680 -24.166 1.00 58.41 846 TYR A CA 1
ATOM 6735 C C . TYR A 1 846 ? -31.974 10.921 -23.381 1.00 58.41 846 TYR A C 1
ATOM 6737 O O . TYR A 1 846 ? -32.041 12.032 -23.903 1.00 58.41 846 TYR A O 1
ATOM 6745 N N . TYR A 1 847 ? -31.560 10.721 -22.135 1.00 66.81 847 TYR A N 1
ATOM 6746 C CA . TYR A 1 847 ? -31.163 11.795 -21.238 1.00 66.81 847 TYR A CA 1
ATOM 6747 C C . TYR A 1 847 ? -29.851 11.474 -20.527 1.00 66.81 847 TYR A C 1
ATOM 6749 O O . TYR A 1 847 ? -29.498 10.306 -20.327 1.00 66.81 847 TYR A O 1
ATOM 6757 N N . TYR A 1 848 ? -29.155 12.529 -20.104 1.00 67.38 848 TYR A N 1
ATOM 6758 C CA . TYR A 1 848 ? -27.855 12.440 -19.443 1.00 67.38 848 TYR A CA 1
ATOM 6759 C C . TYR A 1 848 ? -27.957 12.847 -17.972 1.00 67.38 848 TYR A C 1
ATOM 6761 O O . TYR A 1 848 ? -28.781 13.684 -17.598 1.00 67.38 848 TYR A O 1
ATOM 6769 N N . ILE A 1 849 ? -27.120 12.245 -17.125 1.00 67.81 849 ILE A N 1
ATOM 6770 C CA . ILE A 1 849 ? -27.047 12.532 -15.687 1.00 67.81 849 ILE A CA 1
ATOM 6771 C C . ILE A 1 849 ? -25.594 12.736 -15.257 1.00 67.81 849 ILE A C 1
ATOM 6773 O O . ILE A 1 849 ? -24.663 12.242 -15.892 1.00 67.81 849 ILE A O 1
ATOM 6777 N N . ASN A 1 850 ? -25.397 13.487 -14.174 1.00 62.53 850 ASN A N 1
ATOM 6778 C CA . ASN A 1 850 ? -24.065 13.839 -13.684 1.00 62.53 850 ASN A CA 1
ATOM 6779 C C . ASN A 1 850 ? -23.265 12.600 -13.226 1.00 62.53 850 ASN A C 1
ATOM 6781 O O . ASN A 1 850 ? -23.815 11.687 -12.613 1.00 62.53 850 ASN A O 1
ATOM 6785 N N . LYS A 1 851 ? -21.943 12.615 -13.457 1.00 50.72 851 LYS A N 1
ATOM 6786 C CA . LYS A 1 851 ? -20.980 11.561 -13.087 1.00 50.72 851 LYS A CA 1
ATOM 6787 C C . LYS A 1 851 ? -20.983 11.177 -11.603 1.00 50.72 851 LYS A C 1
ATOM 6789 O O . LYS A 1 851 ? -20.564 10.065 -11.277 1.00 50.72 851 LYS A O 1
ATOM 6794 N N . ASN A 1 852 ? -21.402 12.082 -10.718 1.00 53.22 852 ASN A N 1
ATOM 6795 C CA . ASN A 1 852 ? -21.433 11.878 -9.271 1.00 53.22 852 ASN A CA 1
ATOM 6796 C C . ASN A 1 852 ? -22.878 11.942 -8.763 1.00 53.22 852 ASN A C 1
ATOM 6798 O O . ASN A 1 852 ? -23.383 13.019 -8.441 1.00 53.22 852 ASN A O 1
ATOM 6802 N N . ILE A 1 853 ? -23.528 10.780 -8.682 1.00 61.44 853 ILE A N 1
ATOM 6803 C CA . ILE A 1 853 ? -24.820 10.623 -8.012 1.00 61.44 853 ILE A CA 1
ATOM 6804 C C . ILE A 1 853 ? -24.590 10.051 -6.607 1.00 61.44 853 ILE A C 1
ATOM 6806 O O . ILE A 1 853 ? -24.103 8.936 -6.438 1.00 61.44 853 ILE A O 1
ATOM 6810 N N . ASN A 1 854 ? -24.898 10.843 -5.581 1.00 57.66 854 ASN A N 1
ATOM 6811 C CA . ASN A 1 854 ? -24.923 10.370 -4.192 1.00 57.66 854 ASN A CA 1
ATOM 6812 C C . ASN A 1 854 ? -26.312 9.773 -3.887 1.00 57.66 854 ASN A C 1
ATOM 6814 O O . ASN A 1 854 ? -27.197 9.844 -4.738 1.00 57.66 854 ASN A O 1
ATOM 6818 N N . GLN A 1 855 ? -26.541 9.227 -2.684 1.00 59.19 855 GLN A N 1
ATOM 6819 C CA . GLN A 1 855 ? -27.866 8.769 -2.206 1.00 59.19 855 GLN A CA 1
ATOM 6820 C C . GLN A 1 855 ? -28.865 9.938 -2.003 1.00 59.19 855 GLN A C 1
ATOM 6822 O O . GLN A 1 855 ? -29.489 10.083 -0.953 1.00 59.19 855 GLN A O 1
ATOM 6827 N N . ALA A 1 856 ? -28.983 10.830 -2.982 1.00 54.97 856 ALA A N 1
ATOM 6828 C CA . ALA A 1 856 ? -29.871 11.975 -2.959 1.00 54.97 856 ALA A CA 1
ATOM 6829 C C . ALA A 1 856 ? -31.332 11.533 -3.143 1.00 54.97 856 ALA A C 1
ATOM 6831 O O . ALA A 1 856 ? -31.620 10.539 -3.806 1.00 54.97 856 ALA A O 1
ATOM 6832 N N . GLN A 1 857 ? -32.268 12.307 -2.587 1.00 59.47 857 GLN A N 1
ATOM 6833 C CA . GLN A 1 857 ? -33.705 12.133 -2.841 1.00 59.47 857 GLN A CA 1
ATOM 6834 C C . GLN A 1 857 ? -34.108 12.551 -4.271 1.00 59.47 857 GLN A C 1
ATOM 6836 O O . GLN A 1 857 ? -35.217 12.245 -4.702 1.00 59.47 857 GLN A O 1
ATOM 6841 N N . GLU A 1 858 ? -33.221 13.241 -5.000 1.00 67.88 858 GLU A N 1
ATOM 6842 C CA . GLU A 1 858 ? -33.467 13.782 -6.339 1.00 67.88 858 GLU A CA 1
ATOM 6843 C C . GLU A 1 858 ? -32.170 13.859 -7.176 1.00 67.88 858 GLU A C 1
ATOM 6845 O O . GLU A 1 858 ? -31.142 14.340 -6.694 1.00 67.88 858 GLU A O 1
ATOM 6850 N N . VAL A 1 859 ? -32.216 13.401 -8.433 1.00 76.25 859 VAL A N 1
ATOM 6851 C CA . VAL A 1 859 ? -31.104 13.348 -9.402 1.00 76.25 859 VAL A CA 1
ATOM 6852 C C . VAL A 1 859 ? -31.445 14.209 -10.618 1.00 76.25 859 VAL A C 1
ATOM 6854 O O . VAL A 1 859 ? -32.453 13.979 -11.270 1.00 76.25 859 VAL A O 1
ATOM 6857 N N . LYS A 1 860 ? -30.608 15.190 -10.964 1.00 75.50 860 LYS A N 1
ATOM 6858 C CA . LYS A 1 860 ? -30.878 16.118 -12.081 1.00 75.50 860 LYS A CA 1
ATOM 6859 C C . LYS A 1 860 ? -30.663 15.473 -13.455 1.00 75.50 860 LYS A C 1
ATOM 6861 O O . LYS A 1 860 ? -29.733 14.683 -13.615 1.00 75.50 860 LYS A O 1
ATOM 6866 N N . ILE A 1 861 ? -31.472 15.880 -14.435 1.00 70.94 861 ILE A N 1
ATOM 6867 C CA . ILE A 1 861 ? -31.433 15.395 -15.824 1.00 70.94 861 ILE A CA 1
ATOM 6868 C C . ILE A 1 861 ? -30.985 16.520 -16.783 1.00 70.94 861 ILE A C 1
ATOM 6870 O O . ILE A 1 861 ? -31.354 17.682 -16.598 1.00 70.94 861 ILE A O 1
ATOM 6874 N N . TYR A 1 862 ? -30.206 16.170 -17.812 1.00 67.25 862 TYR A N 1
ATOM 6875 C CA . TYR A 1 862 ? -29.617 17.089 -18.796 1.00 67.25 862 TYR A CA 1
ATOM 6876 C C . TYR A 1 862 ? -29.964 16.698 -20.243 1.00 67.25 862 TYR A C 1
ATOM 6878 O O . TYR A 1 862 ? -30.170 15.518 -20.539 1.00 67.25 862 TYR A O 1
ATOM 6886 N N . GLU A 1 863 ? -30.006 17.696 -21.138 1.00 59.00 863 GLU A N 1
ATOM 6887 C CA . GLU A 1 863 ? -30.299 17.514 -22.574 1.00 59.00 863 GLU A CA 1
ATOM 6888 C C . GLU A 1 863 ? -29.098 16.986 -23.382 1.00 59.00 863 GLU A C 1
ATOM 6890 O O . GLU A 1 863 ? -29.302 16.391 -24.438 1.00 59.00 863 GLU A O 1
ATOM 6895 N N . ASP A 1 864 ? -27.860 17.190 -22.912 1.00 53.50 864 ASP A N 1
ATOM 6896 C CA . ASP A 1 864 ? -26.630 16.883 -23.660 1.00 53.50 864 ASP A CA 1
ATOM 6897 C C . ASP A 1 864 ? -25.565 16.134 -22.833 1.00 53.50 864 ASP A C 1
ATOM 6899 O O . ASP A 1 864 ? -25.513 16.246 -21.605 1.00 53.50 864 ASP A O 1
ATOM 6903 N N . GLU A 1 865 ? -24.696 15.382 -23.522 1.00 51.34 865 GLU A N 1
ATOM 6904 C CA . GLU A 1 865 ? -23.660 14.519 -22.923 1.00 51.34 865 GLU A CA 1
ATOM 6905 C C . GLU A 1 865 ? -22.542 15.276 -22.193 1.00 51.34 865 GLU A C 1
ATOM 6907 O O . GLU A 1 865 ? -21.861 14.700 -21.345 1.00 51.34 865 GLU A O 1
ATOM 6912 N N . ASN A 1 866 ? -22.376 16.570 -22.482 1.00 56.22 866 ASN A N 1
ATOM 6913 C CA . ASN A 1 866 ? -21.417 17.436 -21.799 1.00 56.22 866 ASN A CA 1
ATOM 6914 C C . ASN A 1 866 ? -22.020 18.076 -20.537 1.00 56.22 866 ASN A C 1
ATOM 6916 O O . ASN A 1 866 ? -21.322 18.798 -19.829 1.00 56.22 866 ASN A O 1
ATOM 6920 N N . LEU A 1 867 ? -23.294 17.787 -20.230 1.00 62.50 867 LEU A N 1
ATOM 6921 C CA . LEU A 1 867 ? -24.034 18.283 -19.065 1.00 62.50 867 LEU A CA 1
ATOM 6922 C C . LEU A 1 867 ? -24.153 19.818 -19.029 1.00 62.50 867 LEU A C 1
ATOM 6924 O O . LEU A 1 867 ? -24.303 20.410 -17.957 1.00 62.50 867 LEU A O 1
ATOM 6928 N N . ASN A 1 868 ? -24.101 20.470 -20.192 1.00 51.78 868 ASN A N 1
ATOM 6929 C CA . ASN A 1 868 ? -24.031 21.928 -20.293 1.00 51.78 868 ASN A CA 1
ATOM 6930 C C . ASN A 1 868 ? -25.402 22.604 -20.187 1.00 51.78 868 ASN A C 1
ATOM 6932 O O . ASN A 1 868 ? -25.489 23.765 -19.778 1.00 51.78 868 ASN A O 1
ATOM 6936 N N . LYS A 1 869 ? -26.481 21.899 -20.544 1.00 58.16 869 LYS A N 1
ATOM 6937 C CA . LYS A 1 869 ? -27.832 22.461 -20.577 1.00 58.16 869 LYS A CA 1
ATOM 6938 C C . LYS A 1 869 ? -28.816 21.648 -19.733 1.00 58.16 869 LYS A C 1
ATOM 6940 O O . LYS A 1 869 ? -29.152 20.505 -20.044 1.00 58.16 869 LYS A O 1
ATOM 6945 N N . THR A 1 870 ? -29.299 22.257 -18.649 1.00 58.84 870 THR A N 1
ATOM 6946 C CA . THR A 1 870 ? -30.424 21.729 -17.864 1.00 58.84 870 THR A CA 1
ATOM 6947 C C . THR A 1 870 ? -31.750 21.997 -18.572 1.00 58.84 870 THR A C 1
ATOM 6949 O O . THR A 1 870 ? -31.961 23.077 -19.129 1.00 58.84 870 THR A O 1
ATOM 6952 N N . LEU A 1 871 ? -32.656 21.016 -18.519 1.00 60.78 871 LEU A N 1
ATOM 6953 C CA . LEU A 1 871 ? -34.039 21.155 -18.978 1.00 60.78 871 LEU A CA 1
ATOM 6954 C C . LEU A 1 871 ? -34.720 22.267 -18.157 1.00 60.78 871 LEU A C 1
ATOM 6956 O O . LEU A 1 871 ? -34.956 22.088 -16.965 1.00 60.78 871 LEU A O 1
ATOM 6960 N N . ASN A 1 872 ? -35.013 23.416 -18.772 1.00 55.19 872 ASN A N 1
ATOM 6961 C CA . ASN A 1 872 ? -35.730 24.537 -18.151 1.00 55.19 872 ASN A CA 1
ATOM 6962 C C . ASN A 1 872 ? -36.854 24.996 -19.092 1.00 55.19 872 ASN A C 1
ATOM 6964 O O . ASN A 1 872 ? -36.600 25.238 -20.273 1.00 55.19 872 ASN A O 1
ATOM 6968 N N . VAL A 1 873 ? -38.075 25.182 -18.578 1.00 50.50 873 VAL A N 1
ATOM 6969 C CA . VAL A 1 873 ? -39.201 25.734 -19.356 1.00 50.50 873 VAL A CA 1
ATOM 6970 C C . VAL A 1 873 ? -39.349 27.224 -19.049 1.00 50.50 873 VAL A C 1
ATOM 6972 O O . VAL A 1 873 ? -39.367 27.633 -17.888 1.00 50.50 873 VAL A O 1
ATOM 6975 N N . LYS A 1 874 ? -39.449 28.049 -20.096 1.00 48.53 874 LYS A N 1
ATOM 6976 C CA . LYS A 1 874 ? -39.799 29.469 -19.973 1.00 48.53 874 LYS A CA 1
ATOM 6977 C C . LYS A 1 874 ? -41.319 29.601 -20.017 1.00 48.53 874 LYS A C 1
ATOM 6979 O O . LYS A 1 874 ? -41.927 29.192 -20.997 1.00 48.53 874 LYS A O 1
ATOM 6984 N N . ASP A 1 875 ? -41.910 30.189 -18.982 1.00 47.31 875 ASP A N 1
ATOM 6985 C CA . ASP A 1 875 ? -43.305 30.628 -19.031 1.00 47.31 875 ASP A CA 1
ATOM 6986 C C . ASP A 1 875 ? -43.392 31.889 -19.909 1.00 47.31 875 ASP A C 1
ATOM 6988 O O . ASP A 1 875 ? -42.793 32.925 -19.591 1.00 47.31 875 ASP A O 1
ATOM 6992 N N . GLU A 1 876 ? -44.101 31.801 -21.039 1.00 47.75 876 GLU A N 1
ATOM 6993 C CA . GLU A 1 876 ? -44.255 32.911 -21.987 1.00 47.75 876 GLU A CA 1
ATOM 6994 C C . GLU A 1 876 ? -44.954 34.132 -21.368 1.00 47.75 876 GLU A C 1
ATOM 6996 O O . GLU A 1 876 ? -44.779 35.244 -21.868 1.00 47.75 876 GLU A O 1
ATOM 7001 N N . LYS A 1 877 ? -45.688 33.976 -20.253 1.00 51.75 877 LYS A N 1
ATOM 7002 C CA . LYS A 1 877 ? -46.454 35.077 -19.650 1.00 51.75 877 LYS A CA 1
ATOM 7003 C C . LYS A 1 877 ? -45.693 35.922 -18.628 1.00 51.75 877 LYS A C 1
ATOM 7005 O O . LYS A 1 877 ? -46.125 37.045 -18.390 1.00 51.75 877 LYS A O 1
ATOM 7010 N N . ASN A 1 878 ? -44.574 35.455 -18.058 1.00 50.06 878 ASN A N 1
ATOM 7011 C CA . ASN A 1 878 ? -43.927 36.164 -16.936 1.00 50.06 878 ASN A CA 1
ATOM 7012 C C . ASN A 1 878 ? -42.403 36.367 -17.003 1.00 50.06 878 ASN A C 1
ATOM 7014 O O . ASN A 1 878 ? -41.851 36.953 -16.075 1.00 50.06 878 ASN A O 1
ATOM 7018 N N . ARG A 1 879 ? -41.694 35.943 -18.064 1.00 44.28 879 ARG A N 1
ATOM 7019 C CA . ARG A 1 879 ? -40.222 36.122 -18.238 1.00 44.28 879 ARG A CA 1
ATOM 7020 C C . ARG A 1 879 ? -39.342 35.743 -17.023 1.00 44.28 879 ARG A C 1
ATOM 7022 O O . ARG A 1 879 ? -38.150 36.042 -17.025 1.00 44.28 879 ARG A O 1
ATOM 7029 N N . GLN A 1 880 ? -39.877 35.061 -16.014 1.00 45.59 880 GLN A N 1
ATOM 7030 C CA . GLN A 1 880 ? -39.117 34.473 -14.919 1.00 45.59 880 GLN A CA 1
ATOM 7031 C C . GLN A 1 880 ? -38.825 33.017 -15.265 1.00 45.59 880 GLN A C 1
ATOM 7033 O O . GLN A 1 880 ? -39.721 32.251 -15.615 1.00 45.59 880 GLN A O 1
ATOM 7038 N N . THR A 1 881 ? -37.555 32.634 -15.170 1.00 46.41 881 THR A N 1
ATOM 7039 C CA . THR A 1 881 ? -37.148 31.230 -15.186 1.00 46.41 881 THR A CA 1
ATOM 7040 C C . THR A 1 881 ? -37.724 30.582 -13.929 1.00 46.41 881 THR A C 1
ATOM 7042 O O . THR A 1 881 ? -37.283 30.884 -12.821 1.00 46.41 881 THR A O 1
ATOM 7045 N N . LEU A 1 882 ? -38.738 29.729 -14.071 1.00 49.19 882 LEU A N 1
ATOM 7046 C CA . LEU A 1 882 ? -39.194 28.892 -12.964 1.00 49.19 882 LEU A CA 1
ATOM 7047 C C . LEU A 1 882 ? -38.056 27.912 -12.648 1.00 49.19 882 LEU A C 1
ATOM 7049 O O . LEU A 1 882 ? -37.713 27.084 -13.486 1.00 49.19 882 LEU A O 1
ATOM 7053 N N . ASN A 1 883 ? -37.462 28.003 -11.456 1.00 43.28 883 ASN A N 1
ATOM 7054 C CA . ASN A 1 883 ? -36.374 27.130 -10.979 1.00 43.28 883 ASN A CA 1
ATOM 7055 C C . ASN A 1 883 ? -36.825 25.675 -10.707 1.00 43.28 883 ASN A C 1
ATOM 7057 O O . ASN A 1 883 ? -36.251 24.993 -9.859 1.00 43.28 883 ASN A O 1
ATOM 7061 N N . ASN A 1 884 ? -37.857 25.182 -11.392 1.00 52.03 884 ASN A N 1
ATOM 7062 C CA . ASN A 1 884 ? -38.306 23.807 -11.236 1.00 52.03 884 ASN A CA 1
ATOM 7063 C C . ASN A 1 884 ? -37.373 22.913 -12.058 1.00 52.03 884 ASN A C 1
ATOM 7065 O O . ASN A 1 884 ? -37.505 22.804 -13.275 1.00 52.03 884 ASN A O 1
ATOM 7069 N N . VAL A 1 885 ? -36.377 22.337 -11.389 1.00 55.75 885 VAL A N 1
ATOM 7070 C CA . VAL A 1 885 ? -35.378 21.465 -12.010 1.00 55.75 885 VAL A CA 1
ATOM 7071 C C . VAL A 1 885 ? -36.032 20.129 -12.343 1.00 55.75 885 VAL A C 1
ATOM 7073 O O . VAL A 1 885 ? -36.557 19.469 -11.453 1.00 55.75 885 VAL A O 1
ATOM 7076 N N . TYR A 1 886 ? -35.980 19.711 -13.608 1.00 66.38 886 TYR A N 1
ATOM 7077 C CA . TYR A 1 886 ? -36.382 18.355 -13.965 1.00 66.38 886 TYR A CA 1
ATOM 7078 C C . TYR A 1 886 ? -35.402 17.331 -13.377 1.00 66.38 886 TYR A C 1
ATOM 7080 O O . TYR A 1 886 ? -34.191 17.396 -13.621 1.00 66.38 886 TYR A O 1
ATOM 7088 N N . GLY A 1 887 ? -35.928 16.377 -12.608 1.00 75.00 887 GLY A N 1
ATOM 7089 C CA . GLY A 1 887 ? -35.124 15.372 -11.914 1.00 75.00 887 GLY A CA 1
ATOM 7090 C C . GLY A 1 887 ? -35.779 13.994 -11.834 1.00 75.00 887 GLY A C 1
ATOM 7091 O O . GLY A 1 887 ? -36.975 13.839 -12.069 1.00 75.00 887 GLY A O 1
ATOM 7092 N N . ILE A 1 888 ? -34.984 12.981 -11.501 1.00 78.19 888 ILE A N 1
ATOM 7093 C CA . ILE A 1 888 ? -35.448 11.671 -11.045 1.00 78.19 888 ILE A CA 1
ATOM 7094 C C . ILE A 1 888 ? -35.574 11.739 -9.529 1.00 78.19 888 ILE A C 1
ATOM 7096 O O . ILE A 1 888 ? -34.610 12.105 -8.864 1.00 78.19 888 ILE A O 1
ATOM 7100 N N . TYR A 1 889 ? -36.715 11.383 -8.961 1.00 75.62 889 TYR A N 1
ATOM 7101 C CA . TYR A 1 889 ? -36.952 11.457 -7.517 1.00 75.62 889 TYR A CA 1
ATOM 7102 C C . TYR A 1 889 ? -37.844 10.309 -7.042 1.00 75.62 889 TYR A C 1
ATOM 7104 O O . TYR A 1 889 ? -38.325 9.527 -7.854 1.00 75.62 889 TYR A O 1
ATOM 7112 N N . VAL A 1 890 ? -38.047 10.198 -5.727 1.00 74.06 890 VAL A N 1
ATOM 7113 C CA . VAL A 1 890 ? -38.976 9.231 -5.116 1.00 74.06 890 VAL A CA 1
ATOM 7114 C C . VAL A 1 890 ? -40.017 9.975 -4.299 1.00 74.06 890 VAL A C 1
ATOM 7116 O O . VAL A 1 890 ? -39.670 10.814 -3.469 1.00 74.06 890 VAL A O 1
ATOM 7119 N N . ASN A 1 891 ? -41.286 9.629 -4.490 1.00 66.50 891 ASN A N 1
ATOM 7120 C CA . ASN A 1 891 ? -42.382 10.030 -3.618 1.00 66.50 891 ASN A CA 1
ATOM 7121 C C . ASN A 1 891 ? -43.251 8.804 -3.291 1.00 66.50 891 ASN A C 1
ATOM 7123 O O . ASN A 1 891 ? -43.973 8.307 -4.156 1.00 66.50 891 ASN A O 1
ATOM 7127 N N . GLU A 1 892 ? -43.160 8.311 -2.052 1.00 56.00 892 GLU A N 1
ATOM 7128 C CA . GLU A 1 892 ? -43.776 7.047 -1.609 1.00 56.00 892 GLU A CA 1
ATOM 7129 C C . GLU A 1 892 ? -45.296 7.134 -1.377 1.00 56.00 892 GLU A C 1
ATOM 7131 O O . GLU A 1 892 ? -45.957 6.107 -1.245 1.00 56.00 892 GLU A O 1
ATOM 7136 N N . ASN A 1 893 ? -45.894 8.330 -1.419 1.00 50.81 893 ASN A N 1
ATOM 7137 C CA . ASN A 1 893 ? -47.338 8.526 -1.225 1.00 50.81 893 ASN A CA 1
ATOM 7138 C C . ASN A 1 893 ? -48.160 8.221 -2.495 1.00 50.81 893 ASN A C 1
ATOM 7140 O O . ASN A 1 893 ? -48.979 9.023 -2.940 1.00 50.81 893 ASN A O 1
ATOM 7144 N N . SER A 1 894 ? -47.943 7.053 -3.100 1.00 43.97 894 SER A N 1
ATOM 7145 C CA . SER A 1 894 ? -48.530 6.659 -4.391 1.00 43.97 894 SER A CA 1
ATOM 7146 C C . SER A 1 894 ? -49.892 5.952 -4.297 1.00 43.97 894 SER A C 1
ATOM 7148 O O . SER A 1 894 ? -50.277 5.221 -5.207 1.00 43.97 894 SER A O 1
ATOM 7150 N N . ALA A 1 895 ? -50.672 6.208 -3.244 1.00 41.31 895 ALA A N 1
ATOM 7151 C CA . ALA A 1 895 ? -52.014 5.642 -3.089 1.00 41.31 895 ALA A CA 1
ATOM 7152 C C . ALA A 1 895 ? -53.080 6.713 -2.787 1.00 41.31 895 ALA A C 1
ATOM 7154 O O . ALA A 1 895 ? -53.732 6.646 -1.754 1.00 41.31 895 ALA A O 1
ATOM 7155 N N . ASN A 1 896 ? -53.216 7.733 -3.648 1.00 39.84 896 ASN A N 1
ATOM 7156 C CA . ASN A 1 896 ? -54.488 8.410 -3.992 1.00 39.84 896 ASN A CA 1
ATOM 7157 C C . ASN A 1 896 ? -54.225 9.692 -4.800 1.00 39.84 896 ASN A C 1
ATOM 7159 O O . ASN A 1 896 ? -53.806 10.711 -4.256 1.00 39.84 896 ASN A O 1
ATOM 7163 N N . SER A 1 897 ? -54.522 9.669 -6.102 1.00 47.31 897 SER A N 1
ATOM 7164 C CA . SER A 1 897 ? -54.194 10.760 -7.034 1.00 47.31 897 SER A CA 1
ATOM 7165 C C . SER A 1 897 ? -55.156 11.961 -7.012 1.00 47.31 897 SER A C 1
ATOM 7167 O O . SER A 1 897 ? -55.099 12.771 -7.928 1.00 47.31 897 SER A O 1
ATOM 7169 N N . GLN A 1 898 ? -56.062 12.084 -6.034 1.00 44.53 898 GLN A N 1
ATOM 7170 C CA . GLN A 1 898 ? -57.108 13.128 -6.047 1.00 44.53 898 GLN A CA 1
ATOM 7171 C C . GLN A 1 898 ? -57.043 14.140 -4.892 1.00 44.53 898 GLN A C 1
ATOM 7173 O O . GLN A 1 898 ? -57.666 15.189 -4.982 1.00 44.53 898 GLN A O 1
ATOM 7178 N N . ILE A 1 899 ? -56.273 13.883 -3.827 1.00 42.84 899 ILE A N 1
ATOM 7179 C CA . ILE A 1 899 ? -56.177 14.799 -2.664 1.00 42.84 899 ILE A CA 1
ATOM 7180 C C . ILE A 1 899 ? -54.901 15.668 -2.724 1.00 42.84 899 ILE A C 1
ATOM 7182 O O . ILE A 1 899 ? -54.730 16.621 -1.966 1.00 42.84 899 ILE A O 1
ATOM 7186 N N . LEU A 1 900 ? -53.993 15.373 -3.657 1.00 39.25 900 LEU A N 1
ATOM 7187 C CA . LEU A 1 900 ? -52.644 15.935 -3.666 1.00 39.25 900 LEU A CA 1
ATOM 7188 C C . LEU A 1 900 ? -52.521 17.292 -4.389 1.00 39.25 900 LEU A C 1
ATOM 7190 O O . LEU A 1 900 ? -51.575 18.033 -4.113 1.00 39.25 900 LEU A O 1
ATOM 7194 N N . ASP A 1 901 ? -53.494 17.671 -5.224 1.00 43.44 901 ASP A N 1
ATOM 7195 C CA . ASP A 1 901 ? -53.468 18.948 -5.958 1.00 43.44 901 ASP A CA 1
ATOM 7196 C C . ASP A 1 901 ? -53.575 20.177 -5.036 1.00 43.44 901 ASP A C 1
ATOM 7198 O O . ASP A 1 901 ? -53.100 21.256 -5.387 1.00 43.44 901 ASP A O 1
ATOM 7202 N N . SER A 1 902 ? -54.125 20.025 -3.824 1.00 40.72 902 SER A N 1
ATOM 7203 C CA . SER A 1 902 ? -54.252 21.122 -2.854 1.00 40.72 902 SER A CA 1
ATOM 7204 C C . SER A 1 902 ? -53.108 21.216 -1.836 1.00 40.72 902 SER A C 1
ATOM 7206 O O . SER A 1 902 ? -52.970 22.252 -1.191 1.00 40.72 902 SER A O 1
ATOM 7208 N N . ILE A 1 903 ? -52.285 20.170 -1.670 1.00 41.06 903 ILE A N 1
ATOM 7209 C CA . ILE A 1 903 ? -51.189 20.150 -0.674 1.00 41.06 903 ILE A CA 1
ATOM 7210 C C . ILE A 1 903 ? -49.830 20.491 -1.318 1.00 41.06 903 ILE A C 1
ATOM 7212 O O . ILE A 1 903 ? -48.974 21.094 -0.668 1.00 41.06 903 ILE A O 1
ATOM 7216 N N . ILE A 1 904 ? -49.631 20.209 -2.614 1.00 46.88 904 ILE A N 1
ATOM 7217 C CA . ILE A 1 904 ? -48.403 20.561 -3.357 1.00 46.88 904 ILE A CA 1
ATOM 7218 C C . ILE A 1 904 ? -48.477 22.011 -3.866 1.00 46.88 904 ILE A C 1
ATOM 7220 O O . ILE A 1 904 ? -48.462 22.279 -5.066 1.00 46.88 904 ILE A O 1
ATOM 7224 N N . SER A 1 905 ? -48.560 22.983 -2.959 1.00 44.88 905 SER A N 1
ATOM 7225 C CA . SER A 1 905 ? -48.541 24.404 -3.337 1.00 44.88 905 SER A CA 1
ATOM 7226 C C . SER A 1 905 ? -47.252 25.137 -2.945 1.00 44.88 905 SER A C 1
ATOM 7228 O O . SER A 1 905 ? -47.224 26.365 -3.016 1.00 44.88 905 SER A O 1
ATOM 7230 N N . LYS A 1 906 ? -46.186 24.428 -2.526 1.00 44.00 906 LYS A N 1
ATOM 7231 C CA . LYS A 1 906 ? -44.888 25.066 -2.212 1.00 44.00 906 LYS A CA 1
ATOM 7232 C C . LYS A 1 906 ? -43.635 24.440 -2.846 1.00 44.00 906 LYS A C 1
ATOM 7234 O O . LYS A 1 906 ? -42.723 25.205 -3.113 1.00 44.00 906 LYS A O 1
ATOM 7239 N N . ASP A 1 907 ? -43.623 23.149 -3.200 1.00 49.12 907 ASP A N 1
ATOM 7240 C CA . ASP A 1 907 ? -42.493 22.496 -3.901 1.00 49.12 907 ASP A CA 1
ATOM 7241 C C . ASP A 1 907 ? -42.989 21.581 -5.041 1.00 49.12 907 ASP A C 1
ATOM 7243 O O . ASP A 1 907 ? -43.044 20.356 -4.912 1.00 49.12 907 ASP A O 1
ATOM 7247 N N . LYS A 1 908 ? -43.402 22.159 -6.177 1.00 54.62 908 LYS A N 1
ATOM 7248 C CA . LYS A 1 908 ? -43.784 21.376 -7.367 1.00 54.62 908 LYS A CA 1
ATOM 7249 C C . LYS A 1 908 ? -42.527 20.811 -8.053 1.00 54.62 908 LYS A C 1
ATOM 7251 O O . LYS A 1 908 ? -41.914 21.486 -8.877 1.00 54.62 908 LYS A O 1
ATOM 7256 N N . LYS A 1 909 ? -42.142 19.573 -7.723 1.00 59.00 909 LYS A N 1
ATOM 7257 C CA . LYS A 1 909 ? -41.077 18.831 -8.429 1.00 59.00 909 LYS A CA 1
ATOM 7258 C C . LYS A 1 909 ? -41.622 18.203 -9.718 1.00 59.00 909 LYS A C 1
ATOM 7260 O O . LYS A 1 909 ? -42.563 17.409 -9.660 1.00 59.00 909 LYS A O 1
ATOM 7265 N N . TYR A 1 910 ? -41.028 18.549 -10.860 1.00 67.25 910 TYR A N 1
ATOM 7266 C CA . TYR A 1 910 ? -41.361 17.994 -12.179 1.00 67.25 910 TYR A CA 1
ATOM 7267 C C . TYR A 1 910 ? -40.275 17.008 -12.629 1.00 67.25 910 TYR A C 1
ATOM 7269 O O . TYR A 1 910 ? -39.095 17.240 -12.380 1.00 67.25 910 TYR A O 1
ATOM 7277 N N . GLY A 1 911 ? -40.647 15.904 -13.284 1.00 73.88 911 GLY A N 1
ATOM 7278 C CA . GLY A 1 911 ? -39.692 14.879 -13.730 1.00 73.88 911 GLY A CA 1
ATOM 7279 C C . GLY A 1 911 ? -40.139 13.441 -13.463 1.00 73.88 911 GLY A C 1
ATOM 7280 O O . GLY A 1 911 ? -41.334 13.160 -13.381 1.00 73.88 911 GLY A O 1
ATOM 7281 N N . ILE A 1 912 ? -39.177 12.519 -13.377 1.00 77.94 912 ILE A N 1
ATOM 7282 C CA . ILE A 1 912 ? -39.411 11.069 -13.317 1.00 77.94 912 ILE A CA 1
ATOM 7283 C C . ILE A 1 912 ? -39.492 10.622 -11.849 1.00 77.94 912 ILE A C 1
ATOM 7285 O O . ILE A 1 912 ? -38.494 10.625 -11.133 1.00 77.94 912 ILE A O 1
ATOM 7289 N N . ASN A 1 913 ? -40.668 10.192 -11.401 1.00 80.31 913 ASN A N 1
ATOM 7290 C CA . ASN A 1 913 ? -40.882 9.639 -10.067 1.00 80.31 913 ASN A CA 1
ATOM 7291 C C . ASN A 1 913 ? -40.662 8.118 -10.065 1.00 80.31 913 ASN A C 1
ATOM 7293 O O . ASN A 1 913 ? -41.508 7.372 -10.561 1.00 80.31 913 ASN A O 1
ATOM 7297 N N . LEU A 1 914 ? -39.562 7.648 -9.479 1.00 80.25 914 LEU A N 1
ATOM 7298 C CA . LEU A 1 914 ? -39.352 6.234 -9.170 1.00 80.25 914 LEU A CA 1
ATOM 7299 C C . LEU A 1 914 ? -40.292 5.827 -8.029 1.00 80.25 914 LEU A C 1
ATOM 7301 O O . LEU A 1 914 ? -40.282 6.422 -6.956 1.00 80.25 914 LEU A O 1
ATOM 7305 N N . LEU A 1 915 ? -41.114 4.801 -8.264 1.00 77.69 915 LEU A N 1
ATOM 7306 C CA . LEU A 1 915 ? -42.292 4.495 -7.432 1.00 77.69 915 LEU A CA 1
ATOM 7307 C C . LEU A 1 915 ? -41.984 3.979 -6.011 1.00 77.69 915 LEU A C 1
ATOM 7309 O O . LEU A 1 915 ? -42.910 3.732 -5.244 1.00 77.69 915 LEU A O 1
ATOM 7313 N N . SER A 1 916 ? -40.711 3.781 -5.664 1.00 76.88 916 SER A N 1
ATOM 7314 C CA . SER A 1 916 ? -40.273 3.371 -4.326 1.00 76.88 916 SER A CA 1
ATOM 7315 C C . SER A 1 916 ? -38.822 3.772 -4.070 1.00 76.88 916 SER A C 1
ATOM 7317 O O . SER A 1 916 ? -38.038 3.952 -5.012 1.00 76.88 916 SER A O 1
ATOM 7319 N N . LYS A 1 917 ? -38.438 3.858 -2.791 1.00 76.88 917 LYS A N 1
ATOM 7320 C CA . LYS A 1 917 ? -37.044 4.094 -2.406 1.00 76.88 917 LYS A CA 1
ATOM 7321 C C . LYS A 1 917 ? -36.116 2.967 -2.867 1.00 76.88 917 LYS A C 1
ATOM 7323 O O . LYS A 1 917 ? -35.048 3.259 -3.400 1.00 76.88 917 LYS A O 1
ATOM 7328 N N . ASP A 1 918 ? -36.579 1.720 -2.817 1.00 79.00 918 ASP A N 1
ATOM 7329 C CA . ASP A 1 918 ? -35.844 0.556 -3.328 1.00 79.00 918 ASP A CA 1
ATOM 7330 C C . ASP A 1 918 ? -35.521 0.666 -4.825 1.00 79.00 918 ASP A C 1
ATOM 7332 O O . ASP A 1 918 ? -34.421 0.309 -5.251 1.00 79.00 918 ASP A O 1
ATOM 7336 N N . ASN A 1 919 ? -36.443 1.198 -5.640 1.00 78.62 919 ASN A N 1
ATOM 7337 C CA . ASN A 1 919 ? -36.202 1.413 -7.070 1.00 78.62 919 ASN A CA 1
ATOM 7338 C C . ASN A 1 919 ? -35.144 2.496 -7.315 1.00 78.62 919 ASN A C 1
ATOM 7340 O O . ASN A 1 919 ? -34.336 2.354 -8.229 1.00 78.62 919 ASN A O 1
ATOM 7344 N N . MET A 1 920 ? -35.118 3.556 -6.502 1.00 83.25 920 MET A N 1
ATOM 7345 C CA . MET A 1 920 ? -34.082 4.595 -6.567 1.00 83.25 920 MET A CA 1
ATOM 7346 C C . MET A 1 920 ? -32.721 4.081 -6.122 1.00 83.25 920 MET A C 1
ATOM 7348 O O . MET A 1 920 ? -31.728 4.322 -6.805 1.00 83.25 920 MET A O 1
ATOM 7352 N N . ASP A 1 921 ? -32.661 3.334 -5.025 1.00 79.25 921 ASP A N 1
ATOM 7353 C CA . ASP A 1 921 ? -31.399 2.787 -4.533 1.00 79.25 921 ASP A CA 1
ATOM 7354 C C . ASP A 1 921 ? -30.849 1.726 -5.503 1.00 79.25 921 ASP A C 1
ATOM 7356 O O . ASP A 1 921 ? -29.653 1.716 -5.803 1.00 79.25 921 ASP A O 1
ATOM 7360 N N . SER A 1 922 ? -31.731 0.919 -6.103 1.00 80.31 922 SER A N 1
ATOM 7361 C CA . SER A 1 922 ? -31.378 -0.030 -7.165 1.00 80.31 922 SER A CA 1
ATOM 7362 C C . SER A 1 922 ? -30.932 0.669 -8.452 1.00 80.31 922 SER A C 1
ATOM 7364 O O . SER A 1 922 ? -29.964 0.226 -9.073 1.00 80.31 922 SER A O 1
ATOM 7366 N N . PHE A 1 923 ? -31.579 1.774 -8.842 1.00 84.06 923 PHE A N 1
ATOM 7367 C CA . PHE A 1 923 ? -31.173 2.599 -9.983 1.00 84.06 923 PHE A CA 1
ATOM 7368 C C . PHE A 1 923 ? -29.784 3.212 -9.766 1.00 84.06 923 PHE A C 1
ATOM 7370 O O . PHE A 1 923 ? -28.910 3.051 -10.617 1.00 84.06 923 PHE A O 1
ATOM 7377 N N . ILE A 1 924 ? -29.545 3.842 -8.610 1.00 78.12 924 ILE A N 1
ATOM 7378 C CA . ILE A 1 924 ? -28.251 4.441 -8.250 1.00 78.12 924 ILE A CA 1
ATOM 7379 C C . ILE A 1 924 ? -27.155 3.368 -8.211 1.00 78.12 924 ILE A C 1
ATOM 7381 O O . ILE A 1 924 ? -26.069 3.575 -8.756 1.00 78.12 924 ILE A O 1
ATOM 7385 N N . SER A 1 925 ? -27.433 2.210 -7.603 1.00 75.00 925 SER A N 1
ATOM 7386 C CA . SER A 1 925 ? -26.490 1.088 -7.556 1.00 75.00 925 SER A CA 1
ATOM 7387 C C . SER A 1 925 ? -26.163 0.573 -8.958 1.00 75.00 925 SER A C 1
ATOM 7389 O O . SER A 1 925 ? -24.991 0.455 -9.310 1.00 75.00 925 SER A O 1
ATOM 7391 N N . SER A 1 926 ? -27.186 0.326 -9.779 1.00 72.69 926 SER A N 1
ATOM 7392 C CA . SER A 1 926 ? -27.018 -0.194 -11.140 1.00 72.69 926 SER A CA 1
ATOM 7393 C C . SER A 1 926 ? -26.282 0.795 -12.039 1.00 72.69 926 SER A C 1
ATOM 7395 O O . SER A 1 926 ? -25.432 0.390 -12.825 1.00 72.69 926 SER A O 1
ATOM 7397 N N . PHE A 1 927 ? -26.548 2.098 -11.918 1.00 74.00 927 PHE A N 1
ATOM 7398 C CA . PHE A 1 927 ? -25.842 3.135 -12.674 1.00 74.00 927 PHE A CA 1
ATOM 7399 C C . PHE A 1 927 ? -24.358 3.212 -12.285 1.00 74.00 927 PHE A C 1
ATOM 7401 O O . PHE A 1 927 ? -23.490 3.242 -13.158 1.00 74.00 927 PHE A O 1
ATOM 7408 N N . ASN A 1 928 ? -24.047 3.161 -10.985 1.00 67.50 928 ASN A N 1
ATOM 7409 C CA . ASN A 1 928 ? -22.666 3.165 -10.492 1.00 67.50 928 ASN A CA 1
ATOM 7410 C C . ASN A 1 928 ? -21.893 1.885 -10.861 1.00 67.50 928 ASN A C 1
ATOM 7412 O O . ASN A 1 928 ? -20.695 1.951 -11.130 1.00 67.50 928 ASN A O 1
ATOM 7416 N N . GLU A 1 929 ? -22.563 0.735 -10.926 1.00 65.00 929 GLU A N 1
ATOM 7417 C CA . GLU A 1 929 ? -21.986 -0.513 -11.440 1.00 65.00 929 GLU A CA 1
ATOM 7418 C C . GLU A 1 929 ? -21.714 -0.438 -12.952 1.00 65.00 929 GLU A C 1
ATOM 7420 O O . GLU A 1 929 ? -20.632 -0.785 -13.412 1.00 65.00 929 GLU A O 1
ATOM 7425 N N . SER A 1 930 ? -22.653 0.106 -13.733 1.00 61.38 930 SER A N 1
ATOM 7426 C CA . SER A 1 930 ? -22.479 0.330 -15.183 1.00 61.38 930 SER A CA 1
ATOM 7427 C C . SER A 1 930 ? -21.270 1.233 -15.483 1.00 61.38 930 SER A C 1
ATOM 7429 O O . SER A 1 930 ? -20.534 1.039 -16.453 1.00 61.38 930 SER A O 1
ATOM 7431 N N . LYS A 1 931 ? -21.022 2.215 -14.609 1.00 57.72 931 LYS A N 1
ATOM 7432 C CA . LYS A 1 931 ? -19.876 3.130 -14.676 1.00 57.72 931 LYS A CA 1
ATOM 7433 C C . LYS A 1 931 ? -18.532 2.432 -14.430 1.00 57.72 931 LYS A C 1
ATOM 7435 O O . LYS A 1 931 ? -17.553 2.766 -15.092 1.00 57.72 931 LYS A O 1
ATOM 7440 N N . SER A 1 932 ? -18.458 1.470 -13.508 1.00 51.06 932 SER A N 1
ATOM 7441 C CA . SER A 1 932 ? -17.191 0.795 -13.174 1.00 51.06 932 SER A CA 1
ATOM 7442 C C . SER A 1 932 ? -16.721 -0.179 -14.264 1.00 51.06 932 SER A C 1
ATOM 7444 O O . SER A 1 932 ? -15.524 -0.424 -14.402 1.00 51.06 932 SER A O 1
ATOM 7446 N N . ILE A 1 933 ? -17.651 -0.695 -15.072 1.00 47.59 933 ILE A N 1
ATOM 7447 C CA . ILE A 1 933 ? -17.391 -1.678 -16.136 1.00 47.59 933 ILE A CA 1
ATOM 7448 C C . ILE A 1 933 ? -16.940 -1.009 -17.450 1.00 47.59 933 ILE A C 1
ATOM 7450 O O . ILE A 1 933 ? -16.156 -1.581 -18.209 1.00 47.59 933 ILE A O 1
ATOM 7454 N N . THR A 1 934 ? -17.373 0.223 -17.720 1.00 45.34 934 THR A N 1
ATOM 7455 C CA . THR A 1 934 ? -17.196 0.900 -19.021 1.00 45.34 934 THR A CA 1
ATOM 7456 C C . THR A 1 934 ? -15.862 1.648 -19.192 1.00 45.34 934 THR A C 1
ATOM 7458 O O . THR A 1 934 ? -15.663 2.302 -20.214 1.00 45.34 934 THR A O 1
ATOM 7461 N N . ARG A 1 935 ? -14.912 1.544 -18.241 1.00 44.97 935 ARG A N 1
ATOM 7462 C CA . ARG A 1 935 ? -13.631 2.301 -18.236 1.00 44.97 935 ARG A CA 1
ATOM 7463 C C . ARG A 1 935 ? -13.822 3.813 -18.478 1.00 44.97 935 ARG A C 1
ATOM 7465 O O . ARG A 1 935 ? -12.955 4.484 -19.036 1.00 44.97 935 ARG A O 1
ATOM 7472 N N . VAL A 1 936 ? -14.945 4.372 -18.028 1.00 40.53 936 VAL A N 1
ATOM 7473 C CA . VAL A 1 936 ? -15.188 5.817 -18.040 1.00 40.53 936 VAL A CA 1
ATOM 7474 C C . VAL A 1 936 ? -14.696 6.406 -16.719 1.00 40.53 936 VAL A C 1
ATOM 7476 O O . VAL A 1 936 ? -15.484 6.702 -15.824 1.00 40.53 936 VAL A O 1
ATOM 7479 N N . ASP A 1 937 ? -13.382 6.599 -16.611 1.00 37.25 937 ASP A N 1
ATOM 7480 C CA . ASP A 1 937 ? -12.816 7.491 -15.588 1.00 37.25 937 ASP A CA 1
ATOM 7481 C C . ASP A 1 937 ? -12.801 8.960 -16.061 1.00 37.25 937 ASP A C 1
ATOM 7483 O O . ASP A 1 937 ? -12.631 9.867 -15.245 1.00 37.25 937 ASP A O 1
ATOM 7487 N N . SER A 1 938 ? -13.052 9.239 -17.352 1.00 32.69 938 SER A N 1
ATOM 7488 C CA . SER A 1 938 ? -13.129 10.616 -17.863 1.00 32.69 938 SER A CA 1
ATOM 7489 C C . SER A 1 938 ? -13.780 10.786 -19.252 1.00 32.69 938 SER A C 1
ATOM 7491 O O . SER A 1 938 ? -13.438 10.138 -20.240 1.00 32.69 938 SER A O 1
ATOM 7493 N N . GLY A 1 939 ? -14.683 11.765 -19.335 1.00 25.47 939 GLY A N 1
ATOM 7494 C CA . GLY A 1 939 ? -15.052 12.545 -20.525 1.00 25.47 939 GLY A CA 1
ATOM 7495 C C . GLY A 1 939 ? -15.694 13.857 -20.033 1.00 25.47 939 GLY A C 1
ATOM 7496 O O . GLY A 1 939 ? -16.467 13.790 -19.084 1.00 25.47 939 GLY A O 1
ATOM 7497 N N . MET A 1 940 ? -15.396 15.067 -20.525 1.00 27.50 940 MET A N 1
ATOM 7498 C CA . MET A 1 940 ? -14.526 15.534 -21.616 1.00 27.50 940 MET A CA 1
ATOM 7499 C C . MET A 1 940 ? -13.879 16.896 -21.237 1.00 27.50 940 MET A C 1
ATOM 7501 O O . MET A 1 940 ? -14.423 17.635 -20.424 1.00 27.50 940 MET A O 1
ATOM 7505 N N . TRP A 1 941 ? -12.715 17.180 -21.825 1.00 37.28 941 TRP A N 1
ATOM 7506 C CA . TRP A 1 941 ? -11.818 18.342 -21.698 1.00 37.28 941 TRP A CA 1
ATOM 7507 C C . TRP A 1 941 ? -12.466 19.745 -21.667 1.00 37.28 941 TRP A C 1
ATOM 7509 O O . TRP A 1 941 ? -13.221 20.039 -22.585 1.00 37.28 941 TRP A O 1
ATOM 7519 N N . VAL A 1 942 ? -12.081 20.612 -20.703 1.00 23.77 942 VAL A N 1
ATOM 7520 C CA . VAL A 1 942 ? -11.330 21.896 -20.866 1.00 23.77 942 VAL A CA 1
ATOM 7521 C C . VAL A 1 942 ? -10.686 22.272 -19.510 1.00 23.77 942 VAL A C 1
ATOM 7523 O O . VAL A 1 942 ? -11.319 22.129 -18.472 1.00 23.77 942 VAL A O 1
ATOM 7526 N N . ASP A 1 943 ? -9.423 22.710 -19.547 1.00 29.75 943 ASP A N 1
ATOM 7527 C CA . ASP A 1 943 ? -8.566 23.298 -18.499 1.00 29.75 943 ASP A CA 1
ATOM 7528 C C . ASP A 1 943 ? -8.982 23.221 -17.015 1.00 29.75 943 ASP A C 1
ATOM 7530 O O . ASP A 1 943 ? -9.770 24.013 -16.502 1.00 29.75 943 ASP A O 1
ATOM 7534 N N . GLY A 1 944 ? -8.248 22.380 -16.275 1.00 38.31 944 GLY A N 1
ATOM 7535 C CA . GLY A 1 944 ? -8.078 22.521 -14.828 1.00 38.31 944 GLY A CA 1
ATOM 7536 C C . GLY A 1 944 ? -8.983 21.644 -13.968 1.00 38.31 944 GLY A C 1
ATOM 7537 O O . GLY A 1 944 ? -9.823 22.155 -13.239 1.00 38.31 944 GLY A O 1
ATOM 7538 N N . ASP A 1 945 ? -8.729 20.337 -13.919 1.00 24.70 945 ASP A N 1
ATOM 7539 C CA . ASP A 1 945 ? -9.471 19.466 -13.002 1.00 24.70 945 ASP A CA 1
ATOM 7540 C C . ASP A 1 945 ? -8.823 19.387 -11.612 1.00 24.70 945 ASP A C 1
ATOM 7542 O O . ASP A 1 945 ? -7.852 18.667 -11.357 1.00 24.70 945 ASP A O 1
ATOM 7546 N N . ARG A 1 946 ? -9.408 20.172 -10.700 1.00 27.69 946 ARG A N 1
ATOM 7547 C CA . ARG A 1 946 ? -9.403 19.948 -9.252 1.00 27.69 946 ARG A CA 1
ATOM 7548 C C . ARG A 1 946 ? -10.266 18.731 -8.901 1.00 27.69 946 ARG A C 1
ATOM 7550 O O . ARG A 1 946 ? -11.325 18.497 -9.472 1.00 27.69 946 ARG A O 1
ATOM 7557 N N . GLU A 1 947 ? -9.783 18.014 -7.895 1.00 36.16 947 GLU A N 1
ATOM 7558 C CA . GLU A 1 947 ? -10.399 16.914 -7.153 1.00 36.16 947 GLU A CA 1
ATOM 7559 C C . GLU A 1 947 ? -11.909 17.068 -6.894 1.00 36.16 947 GLU A C 1
ATOM 7561 O O . GLU A 1 947 ? -12.341 18.100 -6.393 1.00 36.16 947 GLU A O 1
ATOM 7566 N N . VAL A 1 948 ? -12.672 15.977 -7.046 1.00 25.33 948 VAL A N 1
ATOM 7567 C CA . VAL A 1 948 ? -13.655 15.570 -6.025 1.00 25.33 948 VAL A CA 1
ATOM 7568 C C . VAL A 1 948 ? -13.654 14.047 -5.936 1.00 25.33 948 VAL A C 1
ATOM 7570 O O . VAL A 1 948 ? -14.002 13.349 -6.889 1.00 25.33 948 VAL A O 1
ATOM 7573 N N . GLY A 1 949 ? -13.252 13.546 -4.769 1.00 32.28 949 GLY A N 1
ATOM 7574 C CA . GLY A 1 949 ? -13.283 12.136 -4.437 1.00 32.28 949 GLY A CA 1
ATOM 7575 C C . GLY A 1 949 ? -14.695 11.562 -4.446 1.00 32.28 949 GLY A C 1
ATOM 7576 O O . GLY A 1 949 ? -15.611 12.084 -3.814 1.00 32.28 949 GLY A O 1
ATOM 7577 N N . VAL A 1 950 ? -14.826 10.402 -5.077 1.00 23.62 950 VAL A N 1
ATOM 7578 C CA . VAL A 1 950 ? -15.730 9.382 -4.565 1.00 23.62 950 VAL A CA 1
ATOM 7579 C C . VAL A 1 950 ? -14.955 8.704 -3.444 1.00 23.62 950 VAL A C 1
ATOM 7581 O O . VAL A 1 950 ? -13.994 7.977 -3.687 1.00 23.62 950 VAL A O 1
ATOM 7584 N N . LYS A 1 951 ? -15.354 8.973 -2.196 1.00 29.28 951 LYS A N 1
ATOM 7585 C CA . LYS A 1 951 ? -15.148 8.031 -1.096 1.00 29.28 951 LYS A CA 1
ATOM 7586 C C . LYS A 1 951 ? -15.876 6.736 -1.472 1.00 29.28 951 LYS A C 1
ATOM 7588 O O . LYS A 1 951 ? -16.988 6.492 -1.026 1.00 29.28 951 LYS A O 1
ATOM 7593 N N . ALA A 1 952 ? -15.257 5.907 -2.298 1.00 26.70 952 ALA A N 1
ATOM 7594 C CA . ALA A 1 952 ? -15.271 4.502 -1.979 1.00 26.70 952 ALA A CA 1
ATOM 7595 C C . ALA A 1 952 ? -14.184 4.387 -0.917 1.00 26.70 952 ALA A C 1
ATOM 7597 O O . ALA A 1 952 ? -12.998 4.514 -1.219 1.00 26.70 952 ALA A O 1
ATOM 7598 N N . GLU A 1 953 ? -14.572 4.218 0.345 1.00 28.92 953 GLU A N 1
ATOM 7599 C CA . GLU A 1 953 ? -13.712 3.453 1.235 1.00 28.92 953 GLU A CA 1
ATOM 7600 C C . GLU A 1 953 ? -13.543 2.081 0.570 1.00 28.92 953 GLU A C 1
ATOM 7602 O O . GLU A 1 953 ? -14.263 1.132 0.853 1.00 28.92 953 GLU A O 1
ATOM 7607 N N . ILE A 1 954 ? -12.575 1.955 -0.341 1.00 36.47 954 ILE A N 1
ATOM 7608 C CA . ILE A 1 954 ? -11.784 0.741 -0.328 1.00 36.47 954 ILE A CA 1
ATOM 7609 C C . ILE A 1 954 ? -11.084 0.859 1.016 1.00 36.47 954 ILE A C 1
ATOM 7611 O O . ILE A 1 954 ? -10.101 1.590 1.142 1.00 36.47 954 ILE A O 1
ATOM 7615 N N . GLU A 1 955 ? -11.682 0.267 2.054 1.00 34.56 955 GLU A N 1
ATOM 7616 C CA . GLU A 1 955 ? -10.987 0.039 3.310 1.00 34.56 955 GLU A CA 1
ATOM 7617 C C . GLU A 1 955 ? -9.658 -0.616 2.927 1.00 34.56 955 GLU A C 1
ATOM 7619 O O . GLU A 1 955 ? -9.596 -1.807 2.619 1.00 34.56 955 GLU A O 1
ATOM 7624 N N . LEU A 1 956 ? -8.578 0.167 2.920 1.00 46.72 956 LEU A N 1
ATOM 7625 C CA . LEU A 1 956 ? -7.236 -0.373 3.051 1.00 46.72 956 LEU A CA 1
ATOM 7626 C C . LEU A 1 956 ? -7.304 -1.364 4.208 1.00 46.72 956 LEU A C 1
ATOM 7628 O O . LEU A 1 956 ? -7.780 -0.996 5.287 1.00 46.72 956 LEU A O 1
ATOM 7632 N N . CYS A 1 957 ? -6.882 -2.612 3.981 1.00 63.50 957 CYS A N 1
ATOM 7633 C CA . CYS A 1 957 ? -6.965 -3.636 5.013 1.00 63.50 957 CYS A CA 1
ATOM 7634 C C . CYS A 1 957 ? -6.283 -3.144 6.291 1.00 63.50 957 CYS A C 1
ATOM 7636 O O . CYS A 1 957 ? -5.061 -3.143 6.409 1.00 63.50 957 CYS A O 1
ATOM 7638 N N . ASN A 1 958 ? -7.080 -2.755 7.283 1.00 81.06 958 ASN A N 1
ATOM 7639 C CA . ASN A 1 958 ? -6.589 -2.345 8.594 1.00 81.06 958 ASN A CA 1
ATOM 7640 C C . ASN A 1 958 ? -6.186 -3.549 9.468 1.00 81.06 958 ASN A C 1
ATOM 7642 O O . ASN A 1 958 ? -5.802 -3.353 10.619 1.00 81.06 958 ASN A O 1
ATOM 7646 N N . CYS A 1 959 ? -6.249 -4.775 8.927 1.00 85.69 959 CYS A N 1
ATOM 7647 C CA . CYS A 1 959 ? -5.826 -6.014 9.579 1.00 85.69 959 CYS A CA 1
ATOM 7648 C C . CYS A 1 959 ? -4.440 -5.881 10.209 1.00 85.69 959 CYS A C 1
ATOM 7650 O O . CYS A 1 959 ? -4.245 -6.259 11.360 1.00 85.69 959 CYS A O 1
ATOM 7652 N N . GLU A 1 960 ? -3.504 -5.276 9.480 1.00 85.00 960 GLU A N 1
ATOM 7653 C CA . GLU A 1 960 ? -2.132 -5.088 9.928 1.00 85.00 960 GLU A CA 1
ATOM 7654 C C . GLU A 1 960 ? -2.062 -4.221 11.192 1.00 85.00 960 GLU A C 1
ATOM 7656 O O . GLU A 1 960 ? -1.532 -4.649 12.214 1.00 85.00 960 GLU A O 1
ATOM 7661 N N . LYS A 1 961 ? -2.713 -3.052 11.168 1.00 86.62 961 LYS A N 1
ATOM 7662 C CA . LYS A 1 961 ? -2.796 -2.135 12.314 1.00 86.62 961 LYS A CA 1
ATOM 7663 C C . LYS A 1 961 ? -3.458 -2.777 13.537 1.00 86.62 961 LYS A C 1
ATOM 7665 O O . LYS A 1 961 ? -3.118 -2.446 14.671 1.00 86.62 961 LYS A O 1
ATOM 7670 N N . LEU A 1 962 ? -4.454 -3.632 13.319 1.00 87.94 962 LEU A N 1
ATOM 7671 C CA . LEU A 1 962 ? -5.239 -4.227 14.396 1.00 87.94 962 LEU A CA 1
ATOM 7672 C C . LEU A 1 962 ? -4.526 -5.425 15.039 1.00 87.94 962 LEU A C 1
ATOM 7674 O O . LEU A 1 962 ? -4.518 -5.543 16.269 1.00 87.94 962 LEU A O 1
ATOM 7678 N N . TYR A 1 963 ? -3.920 -6.292 14.221 1.00 93.62 963 TYR A N 1
ATOM 7679 C CA . TYR A 1 963 ? -3.510 -7.630 14.650 1.00 93.62 963 TYR A CA 1
ATOM 7680 C C . TYR A 1 963 ? -2.050 -8.006 14.365 1.00 93.62 963 TYR A C 1
ATOM 7682 O O . TYR A 1 963 ? -1.576 -8.940 15.008 1.00 93.62 963 TYR A O 1
ATOM 7690 N N . ALA A 1 964 ? -1.308 -7.321 13.482 1.00 92.06 964 ALA A N 1
ATOM 7691 C CA . ALA A 1 964 ? 0.025 -7.799 13.074 1.00 92.06 964 ALA A CA 1
ATOM 7692 C C . ALA A 1 964 ? 1.018 -7.908 14.238 1.00 92.06 964 ALA A C 1
ATOM 7694 O O . ALA A 1 964 ? 1.758 -8.883 14.293 1.00 92.06 964 ALA A O 1
ATOM 7695 N N . ASP A 1 965 ? 0.966 -7.003 15.217 1.00 93.25 965 ASP A N 1
ATOM 7696 C CA . ASP A 1 965 ? 1.851 -7.022 16.395 1.00 93.25 965 ASP A CA 1
ATOM 7697 C C . ASP A 1 965 ? 1.309 -7.854 17.574 1.00 93.25 965 ASP A C 1
ATOM 7699 O O . ASP A 1 965 ? 1.798 -7.757 18.704 1.00 93.25 965 ASP A O 1
ATOM 7703 N N . LYS A 1 966 ? 0.232 -8.625 17.369 1.00 94.50 966 LYS A N 1
ATOM 7704 C CA . LYS A 1 966 ? -0.445 -9.378 18.443 1.00 94.50 966 LYS A CA 1
ATOM 7705 C C . LYS A 1 966 ? 0.020 -10.828 18.564 1.00 94.50 966 LYS A C 1
ATOM 7707 O O . LYS A 1 966 ? -0.410 -11.512 19.495 1.00 94.50 966 LYS A O 1
ATOM 7712 N N . PHE A 1 967 ? 0.889 -11.291 17.671 1.00 97.31 967 PHE A N 1
ATOM 7713 C CA . PHE A 1 967 ? 1.399 -12.657 17.676 1.00 97.31 967 PHE A CA 1
ATOM 7714 C C . PHE A 1 967 ? 2.605 -12.784 18.602 1.00 97.31 967 PHE A C 1
ATOM 7716 O O . PHE A 1 967 ? 3.470 -11.912 18.641 1.00 97.31 967 PHE A O 1
ATOM 7723 N N . LYS A 1 968 ? 2.680 -13.894 19.337 1.00 97.31 968 LYS A N 1
ATOM 7724 C CA . LYS A 1 968 ? 3.873 -14.279 20.102 1.00 97.31 968 LYS A CA 1
ATOM 7725 C C . LYS A 1 968 ? 4.517 -15.498 19.473 1.00 97.31 968 LYS A C 1
ATOM 7727 O O . LYS A 1 968 ? 3.809 -16.373 18.986 1.00 97.31 968 LYS A O 1
ATOM 7732 N N . VAL A 1 969 ? 5.839 -15.587 19.525 1.00 97.38 969 VAL A N 1
ATOM 7733 C CA . VAL A 1 969 ? 6.543 -16.801 19.108 1.00 97.38 969 VAL A CA 1
ATOM 7734 C C . VAL A 1 969 ? 6.390 -17.860 20.195 1.00 97.38 969 VAL A C 1
ATOM 7736 O O . VAL A 1 969 ? 6.719 -17.630 21.360 1.00 97.38 969 VAL A O 1
ATOM 7739 N N . THR A 1 970 ? 5.910 -19.036 19.815 1.00 95.69 970 THR A N 1
ATOM 7740 C CA . THR A 1 970 ? 5.846 -20.226 20.665 1.00 95.69 970 THR A CA 1
ATOM 7741 C C . THR A 1 970 ? 6.584 -21.387 20.001 1.00 95.69 970 THR A C 1
ATOM 7743 O O . THR A 1 970 ? 7.222 -21.199 18.962 1.00 95.69 970 THR A O 1
ATOM 7746 N N . LYS A 1 971 ? 6.555 -22.568 20.623 1.00 93.06 971 LYS A N 1
ATOM 7747 C CA . LYS A 1 971 ? 7.174 -23.769 20.070 1.00 93.06 971 LYS A CA 1
ATOM 7748 C C . LYS A 1 971 ? 6.363 -25.024 20.360 1.00 93.06 971 LYS A C 1
ATOM 7750 O O . LYS A 1 971 ? 5.771 -25.140 21.433 1.00 93.06 971 LYS A O 1
ATOM 7755 N N . LEU A 1 972 ? 6.431 -25.975 19.437 1.00 87.62 972 LEU A N 1
ATOM 7756 C CA . LEU A 1 972 ? 6.032 -27.362 19.641 1.00 87.62 972 LEU A CA 1
ATOM 7757 C C . LEU A 1 972 ? 7.208 -28.252 19.236 1.00 87.62 972 LEU A C 1
ATOM 7759 O O . LEU A 1 972 ? 7.663 -28.210 18.093 1.00 87.62 972 LEU A O 1
ATOM 7763 N N . TYR A 1 973 ? 7.720 -29.030 20.191 1.00 86.44 973 TYR A N 1
ATOM 7764 C CA . TYR A 1 973 ? 8.994 -29.743 20.060 1.00 86.44 973 TYR A CA 1
ATOM 7765 C C . TYR A 1 973 ? 10.124 -28.789 19.621 1.00 86.44 973 TYR A C 1
ATOM 7767 O O . TYR A 1 973 ? 10.440 -27.842 20.348 1.00 86.44 973 TYR A O 1
ATOM 7775 N N . GLU A 1 974 ? 10.711 -29.014 18.444 1.00 82.69 974 GLU A N 1
ATOM 7776 C CA . GLU A 1 974 ? 11.784 -28.193 17.871 1.00 82.69 974 GLU A CA 1
ATOM 7777 C C . GLU A 1 974 ? 11.284 -27.111 16.896 1.00 82.69 974 GLU A C 1
ATOM 7779 O O . GLU A 1 974 ? 12.070 -26.277 16.447 1.00 82.69 974 GLU A O 1
ATOM 7784 N N . SER A 1 975 ? 9.984 -27.080 16.577 1.00 88.12 975 SER A N 1
ATOM 7785 C CA . SER A 1 975 ? 9.416 -26.116 15.629 1.00 88.12 975 SER A CA 1
ATOM 7786 C C . SER A 1 975 ? 8.933 -24.850 16.334 1.00 88.12 975 SER A C 1
ATOM 7788 O O . SER A 1 975 ? 8.210 -24.923 17.328 1.00 88.12 975 SER A O 1
ATOM 7790 N N . TYR A 1 976 ? 9.322 -23.686 15.810 1.00 95.88 976 TYR A N 1
ATOM 7791 C CA . TYR A 1 976 ? 8.933 -22.370 16.318 1.00 95.88 976 TYR A CA 1
ATOM 7792 C C . TYR A 1 976 ? 7.951 -21.694 15.367 1.00 95.88 976 TYR A C 1
ATOM 7794 O O . TYR A 1 976 ? 8.051 -21.837 14.148 1.00 95.88 976 TYR A O 1
ATOM 7802 N N . GLY A 1 977 ? 7.033 -20.904 15.921 1.00 97.31 977 GLY A N 1
ATOM 7803 C CA . GLY A 1 977 ? 6.050 -20.215 15.099 1.00 97.31 977 GLY A CA 1
ATOM 7804 C C . GLY A 1 977 ? 5.152 -19.234 15.843 1.00 97.31 977 GLY A C 1
ATOM 7805 O O . GLY A 1 977 ? 5.148 -19.218 17.079 1.00 97.31 977 GLY A O 1
ATOM 7806 N N . PRO A 1 978 ? 4.404 -18.389 15.115 1.00 98.06 978 PRO A N 1
ATOM 7807 C CA . PRO A 1 978 ? 3.522 -17.396 15.711 1.00 98.06 978 PRO A CA 1
ATOM 7808 C C . PRO A 1 978 ? 2.236 -18.030 16.261 1.00 98.06 978 PRO A C 1
ATOM 7810 O O . PRO A 1 978 ? 1.658 -18.940 15.666 1.00 98.06 978 PRO A O 1
ATOM 7813 N N . ILE A 1 979 ? 1.746 -17.497 17.379 1.00 97.38 979 ILE A N 1
ATOM 7814 C CA . ILE A 1 979 ? 0.430 -17.811 17.941 1.00 97.38 979 ILE A CA 1
ATOM 7815 C C . ILE A 1 979 ? -0.299 -16.536 18.372 1.00 97.38 979 ILE A C 1
ATOM 7817 O O . ILE A 1 979 ? 0.264 -15.666 19.044 1.00 97.38 979 ILE A O 1
ATOM 7821 N N . TYR A 1 980 ? -1.584 -16.470 18.034 1.00 97.50 980 TYR A N 1
ATOM 7822 C CA . TYR A 1 980 ? -2.577 -15.575 18.610 1.00 97.50 980 TYR A CA 1
ATOM 7823 C C . TYR A 1 980 ? -3.696 -16.421 19.228 1.00 97.50 980 TYR A C 1
ATOM 7825 O O . TYR A 1 980 ? -4.416 -17.126 18.528 1.00 97.50 980 TYR A O 1
ATOM 7833 N N . ARG A 1 981 ? -3.842 -16.370 20.559 1.00 94.69 981 ARG A N 1
ATOM 7834 C CA . ARG A 1 981 ? -4.791 -17.224 21.304 1.00 94.69 981 ARG A CA 1
ATOM 7835 C C . ARG A 1 981 ? -6.262 -16.807 21.170 1.00 94.69 981 ARG A C 1
ATOM 7837 O O . ARG A 1 981 ? -7.125 -17.500 21.698 1.00 94.69 981 ARG A O 1
ATOM 7844 N N . GLY A 1 982 ? -6.542 -15.689 20.503 1.00 94.19 982 GLY A N 1
ATOM 7845 C CA . GLY A 1 982 ? -7.887 -15.132 20.410 1.00 94.19 982 GLY A CA 1
ATOM 7846 C C . GLY A 1 982 ? -8.402 -14.537 21.724 1.00 94.19 982 GLY A C 1
ATOM 7847 O O . GLY A 1 982 ? -7.822 -14.739 22.795 1.00 94.19 982 GLY A O 1
ATOM 7848 N N . LYS A 1 983 ? -9.485 -13.773 21.631 1.00 93.50 983 LYS A N 1
ATOM 7849 C CA . LYS A 1 983 ? -10.215 -13.173 22.757 1.00 93.50 983 LYS A CA 1
ATOM 7850 C C . LYS A 1 983 ? -11.695 -13.554 22.781 1.00 93.50 983 LYS A C 1
ATOM 7852 O O . LYS A 1 983 ? -12.363 -13.281 23.777 1.00 93.50 983 LYS A O 1
ATOM 7857 N N . ILE A 1 984 ? -12.209 -14.149 21.707 1.00 93.38 984 ILE A N 1
ATOM 7858 C CA . ILE A 1 984 ? -13.630 -14.443 21.533 1.00 93.38 984 ILE A CA 1
ATOM 7859 C C . ILE A 1 984 ? -13.846 -15.935 21.789 1.00 93.38 984 ILE A C 1
ATOM 7861 O O . ILE A 1 984 ? -13.678 -16.764 20.897 1.00 93.38 984 ILE A O 1
ATOM 7865 N N . SER A 1 985 ? -14.199 -16.302 23.018 1.00 93.69 985 SER A N 1
ATOM 7866 C CA . SER A 1 985 ? -14.587 -17.684 23.318 1.00 93.69 985 SER A CA 1
ATOM 7867 C C . SER A 1 985 ? -15.938 -18.022 22.686 1.00 93.69 985 SER A C 1
ATOM 7869 O O . SER A 1 985 ? -16.780 -17.143 22.496 1.00 93.69 985 SER A O 1
ATOM 7871 N N . LEU A 1 986 ? -16.186 -19.305 22.410 1.00 93.56 986 LEU A N 1
ATOM 7872 C CA . LEU A 1 986 ? -17.466 -19.755 21.850 1.00 93.56 986 LEU A CA 1
ATOM 7873 C C . LEU A 1 986 ? -18.648 -19.472 22.798 1.00 93.56 986 LEU A C 1
ATOM 7875 O O . LEU A 1 986 ? -19.750 -19.158 22.354 1.00 93.56 986 LEU A O 1
ATOM 7879 N N . LYS A 1 987 ? -18.396 -19.490 24.115 1.00 92.44 987 LYS A N 1
ATOM 7880 C CA . LYS A 1 987 ? -19.352 -19.049 25.145 1.00 92.44 987 LYS A CA 1
ATOM 7881 C C . LYS A 1 987 ? -19.837 -17.612 24.924 1.00 92.44 987 LYS A C 1
ATOM 7883 O O . LYS A 1 987 ? -20.992 -17.315 25.199 1.00 92.44 987 LYS A O 1
ATOM 7888 N N . ASN A 1 988 ? -18.958 -16.741 24.430 1.00 91.88 988 ASN A N 1
ATOM 7889 C CA . ASN A 1 988 ? -19.234 -15.324 24.203 1.00 91.88 988 ASN A CA 1
ATOM 7890 C C . ASN A 1 988 ? -19.724 -15.032 22.774 1.00 91.88 988 ASN A C 1
ATOM 7892 O O . ASN A 1 988 ? -19.794 -13.866 22.387 1.00 91.88 988 ASN A O 1
ATOM 7896 N N . TYR A 1 989 ? -20.047 -16.057 21.978 1.00 93.75 989 TYR A N 1
ATOM 7897 C CA . TYR A 1 989 ? -20.685 -15.866 20.680 1.00 93.75 989 TYR A CA 1
ATOM 7898 C C . TYR A 1 989 ? -22.063 -15.217 20.869 1.00 93.75 989 TYR A C 1
ATOM 7900 O O . TYR A 1 989 ? -22.929 -15.754 21.555 1.00 93.75 989 TYR A O 1
ATOM 7908 N N . THR A 1 990 ? -22.268 -14.037 20.287 1.00 90.94 990 THR A N 1
ATOM 7909 C CA . THR A 1 990 ? -23.422 -13.176 20.599 1.00 90.94 990 THR A CA 1
ATOM 7910 C C . THR A 1 990 ? -24.696 -13.516 19.829 1.00 90.94 990 THR A C 1
ATOM 7912 O O . THR A 1 990 ? -25.721 -12.894 20.077 1.00 90.94 990 THR A O 1
ATOM 7915 N N . TYR A 1 991 ? -24.648 -14.468 18.893 1.00 92.88 991 TYR A N 1
ATOM 7916 C CA . TYR A 1 991 ? -25.750 -14.753 17.961 1.00 92.88 991 TYR A CA 1
ATOM 7917 C C . TYR A 1 991 ? -26.321 -16.170 18.113 1.00 92.88 991 TYR A C 1
ATOM 7919 O O . TYR A 1 991 ? -26.851 -16.737 17.162 1.00 92.88 991 TYR A O 1
ATOM 7927 N N . TRP A 1 992 ? -26.211 -16.764 19.305 1.00 94.19 992 TRP A N 1
ATOM 7928 C CA . TRP A 1 992 ? -26.831 -18.062 19.590 1.00 94.19 992 TRP A CA 1
ATOM 7929 C C . TRP A 1 992 ? -28.348 -18.046 19.374 1.00 94.19 992 TRP A C 1
ATOM 7931 O O . TRP A 1 992 ? -28.879 -18.976 18.774 1.00 94.19 992 TRP A O 1
ATOM 7941 N N . ASP A 1 993 ? -29.027 -16.984 19.811 1.00 93.06 993 ASP A N 1
ATOM 7942 C CA . ASP A 1 993 ? -30.490 -16.883 19.747 1.00 93.06 993 ASP A CA 1
ATOM 7943 C C . ASP A 1 993 ? -31.008 -16.882 18.299 1.00 93.06 993 ASP A C 1
ATOM 7945 O O . ASP A 1 993 ? -32.033 -17.506 18.017 1.00 93.06 993 ASP A O 1
ATOM 7949 N N . ASP A 1 994 ? -30.268 -16.266 17.365 1.00 93.00 994 ASP A N 1
ATOM 7950 C CA . ASP A 1 994 ? -30.569 -16.284 15.924 1.00 93.00 994 ASP A CA 1
ATOM 7951 C C . ASP A 1 994 ? -30.563 -17.732 15.390 1.00 93.00 994 ASP A C 1
ATOM 7953 O O . ASP A 1 994 ? -31.466 -18.160 14.661 1.00 93.00 994 ASP A O 1
ATOM 7957 N N . LEU A 1 995 ? -29.548 -18.516 15.772 1.00 95.44 995 LEU A N 1
ATOM 7958 C CA . LEU A 1 995 ? -29.380 -19.904 15.331 1.00 95.44 995 LEU A CA 1
ATOM 7959 C C . LEU A 1 995 ? -30.393 -20.856 15.972 1.00 95.44 995 LEU A C 1
ATOM 7961 O O . LEU A 1 995 ? -30.866 -21.780 15.310 1.00 95.44 995 LEU A O 1
ATOM 7965 N N . ILE A 1 996 ? -30.759 -20.607 17.229 1.00 95.12 996 ILE A N 1
ATOM 7966 C CA . ILE A 1 996 ? -31.768 -21.394 17.943 1.00 95.12 996 ILE A CA 1
ATOM 7967 C C . ILE A 1 996 ? -33.161 -21.124 17.388 1.00 95.12 996 ILE A C 1
ATOM 7969 O O . ILE A 1 996 ? -33.883 -22.056 17.046 1.00 95.12 996 ILE A O 1
ATOM 7973 N N . THR A 1 997 ? -33.520 -19.853 17.217 1.00 93.94 997 THR A N 1
ATOM 7974 C CA . THR A 1 997 ? -34.837 -19.462 16.691 1.00 93.94 997 THR A CA 1
ATOM 7975 C C . THR A 1 997 ? -35.044 -19.950 15.255 1.00 93.94 997 THR A C 1
ATOM 7977 O O . THR A 1 997 ? -36.164 -20.264 14.858 1.00 93.94 997 THR A O 1
ATOM 7980 N N . SER A 1 998 ? -33.965 -20.057 14.473 1.00 92.25 998 SER A N 1
ATOM 7981 C CA . SER A 1 998 ? -33.998 -20.604 13.110 1.00 92.25 998 SER A CA 1
ATOM 7982 C C . SER A 1 998 ? -33.895 -22.134 13.037 1.00 92.25 998 SER A C 1
ATOM 7984 O O . SER A 1 998 ? -33.806 -22.673 11.934 1.00 92.25 998 SER A O 1
ATOM 7986 N N . ASN A 1 999 ? -33.930 -22.844 14.174 1.00 93.12 999 ASN A N 1
ATOM 7987 C CA . ASN A 1 999 ? -33.780 -24.302 14.275 1.00 93.12 999 ASN A CA 1
ATOM 7988 C C . ASN A 1 999 ? -32.498 -24.852 13.617 1.00 93.12 999 ASN A C 1
ATOM 7990 O O . ASN A 1 999 ? -32.462 -26.005 13.188 1.00 93.12 999 ASN A O 1
ATOM 7994 N N . GLN A 1 1000 ? -31.439 -24.043 13.529 1.00 94.00 1000 GLN A N 1
ATOM 7995 C CA . GLN A 1 1000 ? -30.128 -24.493 13.047 1.00 94.00 1000 GLN A CA 1
ATOM 7996 C C . GLN A 1 1000 ? -29.276 -25.090 14.173 1.00 94.00 1000 GLN A C 1
ATOM 7998 O O . GLN A 1 1000 ? -28.377 -25.884 13.908 1.00 94.00 1000 GLN A O 1
ATOM 8003 N N . VAL A 1 1001 ? -29.548 -24.699 15.420 1.00 96.56 1001 VAL A N 1
ATOM 8004 C CA . VAL A 1 1001 ? -28.868 -25.169 16.631 1.00 96.56 1001 VAL A CA 1
ATOM 8005 C C . VAL A 1 1001 ? -29.901 -25.370 17.735 1.00 96.56 1001 VAL A C 1
ATOM 8007 O O . VAL A 1 1001 ? -30.771 -24.532 17.925 1.00 96.56 1001 VAL A O 1
ATOM 8010 N N . THR A 1 1002 ? -29.794 -26.438 18.516 1.00 96.19 1002 THR A N 1
ATOM 8011 C CA . THR A 1 1002 ? -30.593 -26.627 19.741 1.00 96.19 1002 THR A CA 1
ATOM 8012 C C . THR A 1 1002 ? -29.881 -26.087 20.989 1.00 96.19 1002 THR A C 1
ATOM 8014 O O . THR A 1 1002 ? -28.654 -25.978 21.025 1.00 96.19 1002 THR A O 1
ATOM 8017 N N . GLU A 1 1003 ? -30.623 -25.795 22.066 1.00 95.19 1003 GLU A N 1
ATOM 8018 C CA . GLU A 1 1003 ? -30.015 -25.332 23.331 1.00 95.19 1003 GLU A CA 1
ATOM 8019 C C . GLU A 1 1003 ? -29.043 -26.375 23.919 1.00 95.19 1003 GLU A C 1
ATOM 8021 O O . GLU A 1 1003 ? -28.008 -26.034 24.495 1.00 95.19 1003 GLU A O 1
ATOM 8026 N N . ASP A 1 1004 ? -29.326 -27.664 23.726 1.00 94.44 1004 ASP A N 1
ATOM 8027 C CA . ASP A 1 1004 ? -28.430 -28.743 24.144 1.00 94.44 1004 ASP A CA 1
ATOM 8028 C C . ASP A 1 1004 ? -27.133 -28.760 23.333 1.00 94.44 1004 ASP A C 1
ATOM 8030 O O . ASP A 1 1004 ? -26.052 -28.879 23.911 1.00 94.44 1004 ASP A O 1
ATOM 8034 N N . GLU A 1 1005 ? -27.212 -28.575 22.015 1.00 97.19 1005 GLU A N 1
ATOM 8035 C CA . GLU A 1 1005 ? -26.033 -28.493 21.149 1.00 97.19 1005 GLU A CA 1
ATOM 8036 C C . GLU A 1 1005 ? -25.171 -27.280 21.471 1.00 97.19 1005 GLU A C 1
ATOM 8038 O O . GLU A 1 1005 ? -23.954 -27.410 21.565 1.00 97.19 1005 GLU A O 1
ATOM 8043 N N . LYS A 1 1006 ? -25.779 -26.122 21.735 1.00 96.50 1006 LYS A N 1
ATOM 8044 C CA . LYS A 1 1006 ? -25.064 -24.942 22.233 1.00 96.50 1006 LYS A CA 1
ATOM 8045 C C . LYS A 1 1006 ? -24.270 -25.260 23.503 1.00 96.50 1006 LYS A C 1
ATOM 8047 O O . LYS A 1 1006 ? -23.079 -24.956 23.568 1.00 96.50 1006 LYS A O 1
ATOM 8052 N N . ASN A 1 1007 ? -24.892 -25.908 24.490 1.00 95.88 1007 ASN A N 1
ATOM 8053 C CA . ASN A 1 1007 ? -24.224 -26.280 25.743 1.00 95.88 1007 ASN A CA 1
ATOM 8054 C C . ASN A 1 100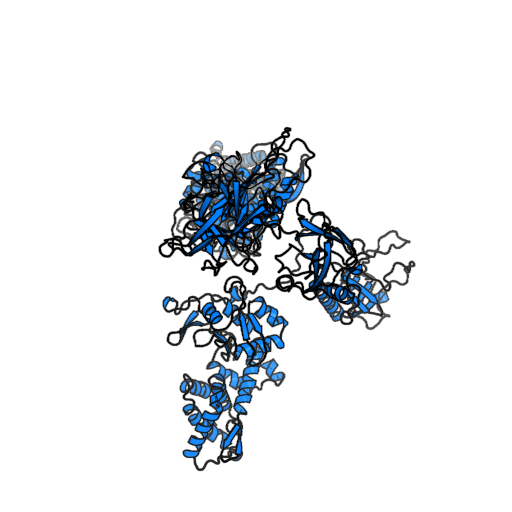7 ? -23.064 -27.266 25.516 1.00 95.88 1007 ASN A C 1
ATOM 8056 O O . ASN A 1 1007 ? -21.987 -27.099 26.094 1.00 95.88 1007 ASN A O 1
ATOM 8060 N N . ILE A 1 1008 ? -23.258 -28.249 24.631 1.00 96.88 1008 ILE A N 1
ATOM 8061 C CA . ILE A 1 1008 ? -22.229 -29.215 24.220 1.00 96.88 1008 ILE A CA 1
ATOM 8062 C C . ILE A 1 1008 ? -21.037 -28.499 23.572 1.00 96.88 1008 ILE A C 1
ATOM 8064 O O . ILE A 1 1008 ? -19.890 -28.694 23.983 1.00 96.88 1008 ILE A O 1
ATOM 8068 N N . LEU A 1 1009 ? -21.306 -27.650 22.578 1.00 96.44 1009 LEU A N 1
ATOM 8069 C CA . LEU A 1 1009 ? -20.295 -26.909 21.828 1.00 96.44 1009 LEU A CA 1
ATOM 8070 C C . LEU A 1 1009 ? -19.491 -25.985 22.748 1.00 96.44 1009 LEU A C 1
ATOM 8072 O O . LEU A 1 1009 ? -18.261 -26.003 22.700 1.00 96.44 1009 LEU A O 1
ATOM 8076 N N . ILE A 1 1010 ? -20.163 -25.218 23.615 1.00 95.25 1010 ILE A N 1
ATOM 8077 C CA . ILE A 1 1010 ? -19.507 -24.313 24.569 1.00 95.25 1010 ILE A CA 1
ATOM 8078 C C . ILE A 1 1010 ? -18.549 -25.093 25.473 1.00 95.25 1010 ILE A C 1
ATOM 8080 O O . ILE A 1 1010 ? -17.373 -24.735 25.557 1.00 95.25 1010 ILE A O 1
ATOM 8084 N N . ALA A 1 1011 ? -19.017 -26.175 26.099 1.00 94.62 1011 ALA A N 1
ATOM 8085 C CA . ALA A 1 1011 ? -18.203 -26.947 27.032 1.00 94.62 1011 ALA A CA 1
ATOM 8086 C C . ALA A 1 1011 ? -16.983 -27.593 26.356 1.00 94.62 1011 ALA A C 1
ATOM 8088 O O . ALA A 1 1011 ? -15.885 -27.550 26.915 1.00 94.62 1011 ALA A O 1
ATOM 8089 N N . MET A 1 1012 ? -17.169 -28.156 25.158 1.00 94.88 1012 MET A N 1
ATOM 8090 C CA . MET A 1 1012 ? -16.115 -28.837 24.403 1.00 94.88 1012 MET A CA 1
ATOM 8091 C C . MET A 1 1012 ? -15.095 -27.861 23.813 1.00 94.88 1012 MET A C 1
ATOM 8093 O O . MET A 1 1012 ? -13.897 -28.121 23.896 1.00 94.88 1012 MET A O 1
ATOM 8097 N N . SER A 1 1013 ? -15.535 -26.700 23.317 1.00 92.94 1013 SER A N 1
ATOM 8098 C CA . SER A 1 1013 ? -14.640 -25.691 22.731 1.00 92.94 1013 SER A CA 1
ATOM 8099 C C . SER A 1 1013 ? -13.563 -25.168 23.689 1.00 92.94 1013 SER A C 1
ATOM 8101 O O . SER A 1 1013 ? -12.506 -24.740 23.240 1.00 92.94 1013 SER A O 1
ATOM 8103 N N . GLU A 1 1014 ? -13.774 -25.243 25.008 1.00 90.31 1014 GLU A N 1
ATOM 8104 C CA . GLU A 1 1014 ? -12.759 -24.854 25.998 1.00 90.31 1014 GLU A CA 1
ATOM 8105 C C . GLU A 1 1014 ? -11.538 -25.787 26.034 1.00 90.31 1014 GLU A C 1
ATOM 8107 O O . GLU A 1 1014 ? -10.489 -25.399 26.549 1.00 90.31 1014 GLU A O 1
ATOM 8112 N N . ASN A 1 1015 ? -11.648 -27.001 25.484 1.00 91.25 1015 ASN A N 1
ATOM 8113 C CA . ASN A 1 1015 ? -10.496 -27.874 25.260 1.00 91.25 1015 ASN A CA 1
ATOM 8114 C C . ASN A 1 1015 ? -9.709 -27.500 23.984 1.00 91.25 1015 ASN A C 1
ATOM 8116 O O . ASN A 1 1015 ? -8.665 -28.099 23.728 1.00 91.25 1015 ASN A O 1
ATOM 8120 N N . GLU A 1 1016 ? -10.198 -26.541 23.192 1.00 90.50 1016 GLU A N 1
ATOM 8121 C CA . GLU A 1 1016 ? -9.628 -26.104 21.914 1.00 90.50 1016 GLU A CA 1
ATOM 8122 C C . GLU A 1 1016 ? -9.260 -24.605 21.931 1.00 90.50 1016 GLU A C 1
ATOM 8124 O O . GLU A 1 1016 ? -8.666 -24.105 22.891 1.00 90.50 1016 GLU A O 1
ATOM 8129 N N . GLY A 1 1017 ? -9.531 -23.885 20.837 1.00 87.75 1017 GLY A N 1
ATOM 8130 C CA . GLY A 1 1017 ? -9.205 -22.475 20.661 1.00 87.75 1017 GLY A CA 1
ATOM 8131 C C . GLY A 1 1017 ? -10.415 -21.550 20.772 1.00 87.75 1017 GLY A C 1
ATOM 8132 O O . GLY A 1 1017 ? -11.572 -21.960 20.721 1.00 87.75 1017 GLY A O 1
ATOM 8133 N N . ASN A 1 1018 ? -10.135 -20.252 20.857 1.00 96.06 1018 ASN A N 1
ATOM 8134 C CA . ASN A 1 1018 ? -11.144 -19.211 20.671 1.00 96.06 1018 ASN A CA 1
ATOM 8135 C C . ASN A 1 1018 ? -11.545 -19.088 19.185 1.00 96.06 1018 ASN A C 1
ATOM 8137 O O . ASN A 1 1018 ? -10.791 -19.478 18.293 1.00 96.06 1018 ASN A O 1
ATOM 8141 N N . LEU A 1 1019 ? -12.707 -18.488 18.911 1.00 95.75 1019 LEU A N 1
ATOM 8142 C CA . LEU A 1 1019 ? -13.244 -18.258 17.559 1.00 95.75 1019 LEU A CA 1
ATOM 8143 C C . LEU A 1 1019 ? -12.308 -17.439 16.659 1.00 95.75 1019 LEU A C 1
ATOM 8145 O O . LEU A 1 1019 ? -12.330 -17.596 15.440 1.00 95.75 1019 LEU A O 1
ATOM 8149 N N . ASP A 1 1020 ? -11.487 -16.580 17.259 1.00 96.25 1020 ASP A N 1
ATOM 8150 C CA . ASP A 1 1020 ? -10.513 -15.708 16.604 1.00 96.25 1020 ASP A CA 1
ATOM 8151 C C . ASP A 1 1020 ? -9.055 -16.168 16.791 1.00 96.25 1020 ASP A C 1
ATOM 8153 O O . ASP A 1 1020 ? -8.121 -15.427 16.481 1.00 96.25 1020 ASP A O 1
ATOM 8157 N N . ALA A 1 1021 ? -8.832 -17.382 17.301 1.00 97.00 1021 ALA A N 1
ATOM 8158 C CA . ALA A 1 1021 ? -7.490 -17.921 17.497 1.00 97.00 1021 ALA A CA 1
ATOM 8159 C C . ALA A 1 1021 ? -6.849 -18.348 16.168 1.00 97.00 1021 ALA A C 1
ATOM 8161 O O . ALA A 1 1021 ? -7.488 -18.989 15.335 1.00 97.00 1021 ALA A O 1
ATOM 8162 N N . VAL A 1 1022 ? -5.563 -18.035 15.989 1.00 97.88 1022 VAL A N 1
ATOM 8163 C CA . VAL A 1 1022 ? -4.774 -18.404 14.803 1.00 97.88 1022 VAL A CA 1
ATOM 8164 C C . VAL A 1 1022 ? -3.352 -18.760 15.223 1.00 97.88 1022 VAL A C 1
ATOM 8166 O O . VAL A 1 1022 ? -2.733 -18.040 16.009 1.00 97.88 1022 VAL A O 1
ATOM 8169 N N . GLN A 1 1023 ? -2.805 -19.848 14.685 1.00 96.62 1023 GLN A N 1
ATOM 8170 C CA . GLN A 1 1023 ? -1.449 -20.299 14.996 1.00 96.62 1023 GLN A CA 1
ATOM 8171 C C . GLN A 1 1023 ? -0.733 -20.915 13.793 1.00 96.62 1023 GLN A C 1
ATOM 8173 O O . GLN A 1 1023 ? -1.377 -21.376 12.855 1.00 96.62 1023 GLN A O 1
ATOM 8178 N N . SER A 1 1024 ? 0.600 -20.915 13.825 1.00 97.12 1024 SER A N 1
ATOM 8179 C CA . SER A 1 1024 ? 1.448 -21.645 12.877 1.00 97.12 1024 SER A CA 1
ATOM 8180 C C . SER A 1 1024 ? 2.748 -22.090 13.547 1.00 97.12 1024 SER A C 1
ATOM 8182 O O . SER A 1 1024 ? 3.805 -21.543 13.262 1.00 97.12 1024 SER A O 1
ATOM 8184 N N . TYR A 1 1025 ? 2.703 -23.058 14.460 1.00 93.81 1025 TYR A N 1
ATOM 8185 C CA . TYR A 1 1025 ? 3.909 -23.582 15.126 1.00 93.81 1025 TYR A CA 1
ATOM 8186 C C . TYR A 1 1025 ? 4.062 -25.109 15.059 1.00 93.81 1025 TYR A C 1
ATOM 8188 O O . TYR A 1 1025 ? 5.072 -25.634 15.520 1.00 93.81 1025 TYR A O 1
ATOM 8196 N N . ASP A 1 1026 ? 3.095 -25.830 14.492 1.00 88.94 1026 ASP A N 1
ATOM 8197 C CA . ASP A 1 1026 ? 3.087 -27.296 14.383 1.00 88.94 1026 ASP A CA 1
ATOM 8198 C C . ASP A 1 1026 ? 3.469 -27.779 12.964 1.00 88.94 1026 ASP A C 1
ATOM 8200 O O . ASP A 1 1026 ? 4.245 -27.119 12.263 1.00 88.94 1026 ASP A O 1
ATOM 8204 N N . SER A 1 1027 ? 2.991 -28.949 12.529 1.00 90.56 1027 SER A N 1
ATOM 8205 C CA . SER A 1 1027 ? 3.231 -29.470 11.176 1.00 90.56 1027 SER A CA 1
ATOM 8206 C C . SER A 1 1027 ? 2.515 -28.681 10.079 1.00 90.56 1027 SER A C 1
ATOM 8208 O O . SER A 1 1027 ? 2.926 -28.756 8.920 1.00 90.56 1027 SER A O 1
ATOM 8210 N N . GLU A 1 1028 ? 1.499 -27.893 10.414 1.00 94.25 1028 GLU A N 1
ATOM 8211 C CA . GLU A 1 1028 ? 0.610 -27.253 9.453 1.00 94.25 1028 GLU A CA 1
ATOM 8212 C C . GLU A 1 1028 ? 1.125 -25.867 9.033 1.00 94.25 1028 GLU A C 1
ATOM 8214 O O . GLU A 1 1028 ? 1.968 -25.248 9.691 1.00 94.25 1028 GLU A O 1
ATOM 8219 N N . VAL A 1 1029 ? 0.637 -25.362 7.899 1.00 97.12 1029 VAL A N 1
ATOM 8220 C CA . VAL A 1 1029 ? 0.922 -23.993 7.443 1.00 97.12 1029 VAL A CA 1
ATOM 8221 C C . VAL A 1 1029 ? 0.301 -22.997 8.410 1.00 97.12 1029 VAL A C 1
ATOM 8223 O O . VAL A 1 1029 ? 0.966 -22.049 8.816 1.00 97.12 1029 VAL A O 1
ATOM 8226 N N . LEU A 1 1030 ? -0.955 -23.222 8.794 1.00 97.56 1030 LEU A N 1
ATOM 8227 C CA . LEU A 1 1030 ? -1.634 -22.529 9.886 1.00 97.56 1030 LEU A CA 1
ATOM 8228 C C . LEU A 1 1030 ? -2.844 -23.339 10.362 1.00 97.56 1030 LEU A C 1
ATOM 8230 O O . LEU A 1 1030 ? -3.395 -24.135 9.600 1.00 97.56 1030 LEU A O 1
ATOM 8234 N N . SER A 1 1031 ? -3.291 -23.058 11.582 1.00 96.62 1031 SER A N 1
ATOM 8235 C CA . SER A 1 1031 ? -4.567 -23.521 12.133 1.00 96.62 1031 SER A CA 1
ATOM 8236 C C . SER A 1 1031 ? -5.359 -22.335 12.671 1.00 96.62 1031 SER A C 1
ATOM 8238 O O . SER A 1 1031 ? -4.774 -21.419 13.257 1.00 96.62 1031 SER A O 1
ATOM 8240 N N . ALA A 1 1032 ? -6.674 -22.320 12.451 1.00 97.31 1032 ALA A N 1
ATOM 8241 C CA . ALA A 1 1032 ? -7.513 -21.166 12.762 1.00 97.31 1032 ALA A CA 1
ATOM 8242 C C . ALA A 1 1032 ? -8.901 -21.538 13.303 1.00 97.31 1032 ALA A C 1
ATOM 8244 O O . ALA A 1 1032 ? -9.481 -22.570 12.953 1.00 97.31 1032 ALA A O 1
ATOM 8245 N N . GLY A 1 1033 ? -9.442 -20.646 14.131 1.00 96.69 1033 GLY A N 1
ATOM 8246 C CA . GLY A 1 1033 ? -10.791 -20.723 14.677 1.00 96.69 1033 GLY A CA 1
ATOM 8247 C C . GLY A 1 1033 ? -10.938 -21.665 15.869 1.00 96.69 1033 GLY A C 1
ATOM 8248 O O . GLY A 1 1033 ? -9.983 -22.301 16.317 1.00 96.69 1033 GLY A O 1
ATOM 8249 N N . ALA A 1 1034 ? -12.162 -21.789 16.376 1.00 94.31 1034 ALA A N 1
ATOM 8250 C CA . ALA A 1 1034 ? -12.429 -22.535 17.605 1.00 94.31 1034 ALA A CA 1
ATOM 8251 C C . ALA A 1 1034 ? -12.151 -24.047 17.482 1.00 94.31 1034 ALA A C 1
ATOM 8253 O O . ALA A 1 1034 ? -11.745 -24.671 18.453 1.00 94.31 1034 ALA A O 1
ATOM 8254 N N . MET A 1 1035 ? -12.290 -24.621 16.280 1.00 93.81 1035 MET A N 1
ATOM 8255 C CA . MET A 1 1035 ? -11.896 -26.010 15.971 1.00 93.81 1035 MET A CA 1
ATOM 8256 C C . MET A 1 1035 ? -10.422 -26.177 15.595 1.00 93.81 1035 MET A C 1
ATOM 8258 O O . MET A 1 1035 ? -10.003 -27.295 15.316 1.00 93.81 1035 MET A O 1
ATOM 8262 N N . GLN A 1 1036 ? -9.663 -25.081 15.491 1.00 93.25 1036 GLN A N 1
ATOM 8263 C CA . GLN A 1 1036 ? -8.293 -25.093 14.970 1.00 93.25 1036 GLN A CA 1
ATOM 8264 C C . GLN A 1 1036 ? -8.194 -25.808 13.608 1.00 93.25 1036 GLN A C 1
ATOM 8266 O O . GLN A 1 1036 ? -7.317 -26.639 13.378 1.00 93.25 1036 GLN A O 1
ATOM 8271 N N . LYS A 1 1037 ? -9.098 -25.476 12.675 1.00 95.56 1037 LYS A N 1
ATOM 8272 C CA . LYS A 1 1037 ? -9.087 -26.056 11.326 1.00 95.56 1037 LYS A CA 1
ATOM 8273 C C . LYS A 1 1037 ? -7.780 -25.714 10.622 1.00 95.56 1037 LYS A C 1
ATOM 8275 O O . LYS A 1 1037 ? -7.321 -24.575 10.687 1.00 95.56 1037 LYS A O 1
ATOM 8280 N N . THR A 1 1038 ? -7.211 -26.692 9.924 1.00 95.38 1038 THR A N 1
ATOM 8281 C CA . THR A 1 1038 ? -5.832 -26.607 9.435 1.00 95.38 1038 THR A CA 1
ATOM 8282 C C . THR A 1 1038 ? -5.733 -26.280 7.949 1.00 95.38 1038 THR A C 1
ATOM 8284 O O . THR A 1 1038 ? -6.623 -26.593 7.148 1.00 95.38 1038 THR A O 1
ATOM 8287 N N . VAL A 1 1039 ? -4.602 -25.683 7.583 1.00 97.62 1039 VAL A N 1
ATOM 8288 C CA . VAL A 1 1039 ? -4.070 -25.595 6.224 1.00 97.62 1039 VAL A CA 1
ATOM 8289 C C . VAL A 1 1039 ? -2.802 -26.436 6.192 1.00 97.62 1039 VAL A C 1
ATOM 8291 O O . VAL A 1 1039 ? -1.815 -26.109 6.846 1.00 97.62 1039 VAL A O 1
ATOM 8294 N N . LYS A 1 1040 ? -2.822 -27.515 5.420 1.00 94.81 1040 LYS A N 1
ATOM 8295 C CA . LYS A 1 1040 ? -1.713 -28.454 5.261 1.00 94.81 1040 LYS A CA 1
ATOM 8296 C C . LYS A 1 1040 ? -0.610 -27.861 4.395 1.00 94.81 1040 LYS A C 1
ATOM 8298 O O . LYS A 1 1040 ? -0.827 -26.905 3.653 1.00 94.81 1040 LYS A O 1
ATOM 8303 N N . SER A 1 1041 ? 0.548 -28.513 4.398 1.00 92.06 1041 SER A N 1
ATOM 8304 C CA . SER A 1 1041 ? 1.713 -28.212 3.549 1.00 92.06 1041 SER A CA 1
ATOM 8305 C C . SER A 1 1041 ? 1.422 -28.122 2.043 1.00 92.06 1041 SER A C 1
ATOM 8307 O O . SER A 1 1041 ? 2.196 -27.540 1.291 1.00 92.06 1041 SER A O 1
ATOM 8309 N N . THR A 1 1042 ? 0.286 -28.659 1.593 1.00 93.19 1042 THR A N 1
ATOM 8310 C CA . THR A 1 1042 ? -0.204 -28.581 0.207 1.00 93.19 1042 THR A CA 1
ATOM 8311 C C . THR A 1 1042 ? -1.043 -27.330 -0.089 1.00 93.19 1042 THR A C 1
ATOM 8313 O O . THR A 1 1042 ? -1.517 -27.171 -1.209 1.00 93.19 1042 THR A O 1
ATOM 8316 N N . GLY A 1 1043 ? -1.307 -26.479 0.909 1.00 94.06 1043 GLY A N 1
ATOM 8317 C CA . GLY A 1 1043 ? -2.250 -25.356 0.820 1.00 94.06 1043 GLY A CA 1
ATOM 8318 C C . GLY A 1 1043 ? -3.729 -25.755 0.937 1.00 94.06 1043 GLY A C 1
ATOM 8319 O O . GLY A 1 1043 ? -4.609 -24.890 1.002 1.00 94.06 1043 GLY A O 1
ATOM 8320 N N . ARG A 1 1044 ? -4.021 -27.059 0.982 1.00 96.19 1044 ARG A N 1
ATOM 8321 C CA . ARG A 1 1044 ? -5.359 -27.632 1.200 1.00 96.19 1044 ARG A CA 1
ATOM 8322 C C . ARG A 1 1044 ? -5.596 -27.911 2.677 1.00 96.19 1044 ARG A C 1
ATOM 8324 O O . ARG A 1 1044 ? -4.651 -27.979 3.449 1.00 96.19 1044 ARG A O 1
ATOM 8331 N N . GLY A 1 1045 ? -6.833 -28.157 3.085 1.00 95.06 1045 GLY A N 1
ATOM 8332 C CA . GLY A 1 1045 ? -7.141 -28.520 4.468 1.00 95.06 1045 GLY A CA 1
ATOM 8333 C C . GLY A 1 1045 ? -8.561 -28.153 4.868 1.00 95.06 1045 GLY A C 1
ATOM 8334 O O . GLY A 1 1045 ? -9.334 -27.639 4.057 1.00 95.06 1045 GLY A O 1
ATOM 8335 N N . GLU A 1 1046 ? -8.913 -28.422 6.124 1.00 95.56 1046 GLU A N 1
ATOM 8336 C CA . GLU A 1 1046 ? -10.256 -28.119 6.627 1.00 95.56 1046 GLU A CA 1
ATOM 8337 C C . GLU A 1 1046 ? -10.529 -26.609 6.641 1.00 95.56 1046 GLU A C 1
ATOM 8339 O O . GLU A 1 1046 ? -11.655 -26.193 6.359 1.00 95.56 1046 GLU A O 1
ATOM 8344 N N . PHE A 1 1047 ? -9.507 -25.780 6.892 1.00 97.62 1047 PHE A N 1
ATOM 8345 C CA . PHE A 1 1047 ? -9.659 -24.326 6.838 1.00 97.62 1047 PHE A CA 1
ATOM 8346 C C . PHE A 1 1047 ? -9.776 -23.823 5.398 1.00 97.62 1047 PHE A C 1
ATOM 8348 O O . PHE A 1 1047 ? -10.601 -22.958 5.119 1.00 97.62 1047 PHE A O 1
ATOM 8355 N N . SER A 1 1048 ? -9.035 -24.415 4.455 1.00 97.94 1048 SER A N 1
ATOM 8356 C CA . SER A 1 1048 ? -9.161 -24.093 3.028 1.00 97.94 1048 SER A CA 1
ATOM 8357 C C . SER A 1 1048 ? -10.579 -24.373 2.514 1.00 97.94 1048 SER A C 1
ATOM 8359 O O . SER A 1 1048 ? -11.166 -23.535 1.827 1.00 97.94 1048 SER A O 1
ATOM 8361 N N . LYS A 1 1049 ? -11.175 -25.505 2.922 1.00 97.50 1049 LYS A N 1
ATOM 8362 C CA . LYS A 1 1049 ? -12.584 -25.831 2.646 1.00 97.50 1049 LYS A CA 1
ATOM 8363 C C . LYS A 1 1049 ? -13.540 -24.813 3.273 1.00 97.50 1049 LYS A C 1
ATOM 8365 O O . LYS A 1 1049 ? -14.473 -24.366 2.610 1.00 97.50 1049 LYS A O 1
ATOM 8370 N N . GLN A 1 1050 ? -13.314 -24.430 4.530 1.00 97.38 1050 GLN A N 1
ATOM 8371 C CA . GLN A 1 1050 ? -14.145 -23.441 5.226 1.00 97.38 1050 GLN A CA 1
ATOM 8372 C C . GLN A 1 1050 ? -14.077 -22.061 4.553 1.00 97.38 1050 GLN A C 1
ATOM 8374 O O . GLN A 1 1050 ? -15.110 -21.430 4.340 1.00 97.38 1050 GLN A O 1
ATOM 8379 N N . LEU A 1 1051 ? -12.889 -21.621 4.130 1.00 97.88 1051 LEU A N 1
ATOM 8380 C CA . LEU A 1 1051 ? -12.716 -20.365 3.403 1.00 97.88 1051 LEU A CA 1
ATOM 8381 C C . LEU A 1 1051 ? -13.410 -20.393 2.032 1.00 97.88 1051 LEU A C 1
ATOM 8383 O O . LEU A 1 1051 ? -14.001 -19.394 1.628 1.00 97.88 1051 LEU A O 1
ATOM 8387 N N . ALA A 1 1052 ? -13.393 -21.533 1.332 1.00 97.75 1052 ALA A N 1
ATOM 8388 C CA . ALA A 1 1052 ? -14.142 -21.709 0.087 1.00 97.75 1052 ALA A CA 1
ATOM 8389 C C . ALA A 1 1052 ? -15.665 -21.665 0.313 1.00 97.75 1052 ALA A C 1
ATOM 8391 O O . ALA A 1 1052 ? -16.360 -20.980 -0.436 1.00 97.75 1052 ALA A O 1
ATOM 8392 N N . LYS A 1 1053 ? -16.180 -22.312 1.374 1.00 97.31 1053 LYS A N 1
ATOM 8393 C CA . LYS A 1 1053 ? -17.594 -22.182 1.779 1.00 97.31 1053 LYS A CA 1
ATOM 8394 C C . LYS A 1 1053 ? -17.954 -20.716 2.057 1.00 97.31 1053 LYS A C 1
ATOM 8396 O O . LYS A 1 1053 ? -18.990 -20.246 1.595 1.00 97.31 1053 LYS A O 1
ATOM 8401 N N . PHE A 1 1054 ? -17.092 -19.980 2.766 1.00 97.88 1054 PHE A N 1
ATOM 8402 C CA . PHE A 1 1054 ? -17.306 -18.559 3.055 1.00 97.88 1054 PHE A CA 1
ATOM 8403 C C . PHE A 1 1054 ? -17.302 -17.696 1.788 1.00 97.88 1054 PHE A C 1
ATOM 8405 O O . PHE A 1 1054 ? -18.185 -16.859 1.628 1.00 97.88 1054 PHE A O 1
ATOM 8412 N N . ARG A 1 1055 ? -16.360 -17.924 0.861 1.00 97.56 1055 ARG A N 1
ATOM 8413 C CA . ARG A 1 1055 ? -16.334 -17.268 -0.458 1.00 97.56 1055 ARG A CA 1
ATOM 8414 C C . ARG A 1 1055 ? -17.651 -17.467 -1.202 1.00 97.56 1055 ARG A C 1
ATOM 8416 O O . ARG A 1 1055 ? -18.194 -16.505 -1.735 1.00 97.56 1055 ARG A O 1
ATOM 8423 N N . ASP A 1 1056 ? -18.143 -18.701 -1.239 1.00 95.12 1056 ASP A N 1
ATOM 8424 C CA . ASP A 1 1056 ? -19.329 -19.056 -2.015 1.00 95.12 1056 ASP A CA 1
ATOM 8425 C C . ASP A 1 1056 ? -20.619 -18.513 -1.366 1.00 95.12 1056 ASP A C 1
ATOM 8427 O O . ASP A 1 1056 ? -21.501 -18.040 -2.079 1.00 95.12 1056 ASP A O 1
ATOM 8431 N N . LYS A 1 1057 ? -20.717 -18.513 -0.025 1.00 94.75 1057 LYS A N 1
ATOM 8432 C CA . LYS A 1 1057 ? -21.884 -17.991 0.720 1.00 94.75 1057 LYS A CA 1
ATOM 8433 C C . LYS A 1 1057 ? -21.877 -16.458 0.843 1.00 94.75 1057 LYS A C 1
ATOM 8435 O O . LYS A 1 1057 ? -22.933 -15.833 0.808 1.00 94.75 1057 LYS A O 1
ATOM 8440 N N . HIS A 1 1058 ? -20.699 -15.840 0.965 1.00 94.31 1058 HIS A N 1
ATOM 8441 C CA . HIS A 1 1058 ? -20.522 -14.408 1.242 1.00 94.31 1058 HIS A CA 1
ATOM 8442 C C . HIS A 1 1058 ? -19.468 -13.749 0.324 1.00 94.31 1058 HIS A C 1
ATOM 8444 O O . HIS A 1 1058 ? -18.471 -13.201 0.809 1.00 94.31 1058 HIS A O 1
ATOM 8450 N N . PRO A 1 1059 ? -19.676 -13.720 -1.007 1.00 85.81 1059 PRO A N 1
ATOM 8451 C CA . PRO A 1 1059 ? -18.655 -13.294 -1.972 1.00 85.81 1059 PRO A CA 1
ATOM 8452 C C . PRO A 1 1059 ? -18.183 -11.846 -1.778 1.00 85.81 1059 PRO A C 1
ATOM 8454 O O . PRO A 1 1059 ? -16.996 -11.559 -1.923 1.00 85.81 1059 PRO A O 1
ATOM 8457 N N . LYS A 1 1060 ? -19.082 -10.932 -1.384 1.00 85.12 1060 LYS A N 1
ATOM 8458 C CA . LYS A 1 1060 ? -18.728 -9.528 -1.104 1.00 85.12 1060 LYS A CA 1
ATOM 8459 C C . LYS A 1 1060 ? -17.789 -9.407 0.101 1.00 85.12 1060 LYS A C 1
ATOM 8461 O O . LYS A 1 1060 ? -16.751 -8.761 0.002 1.00 85.12 1060 LYS A O 1
ATOM 8466 N N . LEU A 1 1061 ? -18.120 -10.064 1.217 1.00 87.50 1061 LEU A N 1
ATOM 8467 C CA . LEU A 1 1061 ? -17.287 -10.053 2.426 1.00 87.50 1061 LEU A CA 1
ATOM 8468 C C . LEU A 1 1061 ? -15.949 -10.753 2.191 1.00 87.50 1061 LEU A C 1
ATOM 8470 O O . LEU A 1 1061 ? -14.923 -10.304 2.695 1.00 87.50 1061 LEU A O 1
ATOM 8474 N N . TYR A 1 1062 ? -15.942 -11.816 1.389 1.00 92.69 1062 TYR A N 1
ATOM 8475 C CA . TYR A 1 1062 ? -14.721 -12.493 0.977 1.00 92.69 1062 TYR A CA 1
ATOM 8476 C C . TYR A 1 1062 ? -13.775 -11.571 0.196 1.00 92.69 1062 TYR A C 1
ATOM 8478 O O . TYR A 1 1062 ? -12.588 -11.508 0.517 1.00 92.69 1062 TYR A O 1
ATOM 8486 N N . ILE A 1 1063 ? -14.281 -10.812 -0.783 1.00 83.25 1063 ILE A N 1
ATOM 8487 C CA . ILE A 1 1063 ? -13.457 -9.840 -1.517 1.00 83.25 1063 ILE A CA 1
ATOM 8488 C C . ILE A 1 1063 ? -12.872 -8.809 -0.543 1.00 83.25 1063 ILE A C 1
ATOM 8490 O O . ILE A 1 1063 ? -11.659 -8.603 -0.514 1.00 83.25 1063 ILE A O 1
ATOM 8494 N N . THR A 1 1064 ? -13.713 -8.223 0.310 1.00 83.50 1064 THR A N 1
ATOM 8495 C CA . THR A 1 1064 ? -13.311 -7.156 1.237 1.00 83.50 1064 THR A CA 1
ATOM 8496 C C . THR A 1 1064 ? -12.316 -7.618 2.303 1.00 83.50 1064 THR A C 1
ATOM 8498 O O . THR A 1 1064 ? -11.373 -6.891 2.611 1.00 83.50 1064 THR A O 1
ATOM 8501 N N . HIS A 1 1065 ? -12.514 -8.803 2.888 1.00 88.06 1065 HIS A N 1
ATOM 8502 C CA . HIS A 1 1065 ? -11.795 -9.233 4.092 1.00 88.06 1065 HIS A CA 1
ATOM 8503 C C . HIS A 1 1065 ? -10.792 -10.370 3.876 1.00 88.06 1065 HIS A C 1
ATOM 8505 O O . HIS A 1 1065 ? -9.967 -10.601 4.760 1.00 88.06 1065 HIS A O 1
ATOM 8511 N N . ALA A 1 1066 ? -10.813 -11.045 2.724 1.00 90.75 1066 ALA A N 1
ATOM 8512 C CA . ALA A 1 1066 ? -9.793 -12.018 2.338 1.00 90.75 1066 ALA A CA 1
ATOM 8513 C C . ALA A 1 1066 ? -8.977 -11.515 1.138 1.00 90.75 1066 ALA A C 1
ATOM 8515 O O . ALA A 1 1066 ? -7.778 -11.276 1.284 1.00 90.75 1066 ALA A O 1
ATOM 8516 N N . MET A 1 1067 ? -9.617 -11.280 -0.014 1.00 86.12 1067 MET A N 1
ATOM 8517 C CA . MET A 1 1067 ? -8.915 -10.986 -1.275 1.00 86.12 1067 MET A CA 1
ATOM 8518 C C . MET A 1 1067 ? -8.131 -9.671 -1.225 1.00 86.12 1067 MET A C 1
ATOM 8520 O O . MET A 1 1067 ? -6.934 -9.659 -1.506 1.00 86.12 1067 MET A O 1
ATOM 8524 N N . ASN A 1 1068 ? -8.757 -8.589 -0.756 1.00 85.44 1068 ASN A N 1
ATOM 8525 C CA . ASN A 1 1068 ? -8.097 -7.290 -0.562 1.00 85.44 1068 ASN A CA 1
ATOM 8526 C C . ASN A 1 1068 ? -7.004 -7.320 0.522 1.00 85.44 1068 ASN A C 1
ATOM 8528 O O . ASN A 1 1068 ? -6.195 -6.399 0.632 1.00 85.44 1068 ASN A O 1
ATOM 8532 N N . CYS A 1 1069 ? -6.975 -8.379 1.329 1.00 85.81 1069 CYS A N 1
ATOM 8533 C CA . CYS A 1 1069 ? -6.003 -8.607 2.391 1.00 85.81 1069 CYS A CA 1
ATOM 8534 C C . CYS A 1 1069 ? -4.876 -9.558 1.954 1.00 85.81 1069 CYS A C 1
ATOM 8536 O O . CYS A 1 1069 ? -4.065 -9.962 2.786 1.00 85.81 1069 CYS A O 1
ATOM 8538 N N . GLY A 1 1070 ? -4.840 -9.927 0.670 1.00 90.19 1070 GLY A N 1
ATOM 8539 C CA . GLY A 1 1070 ? -3.839 -10.807 0.076 1.00 90.19 1070 GLY A CA 1
ATOM 8540 C C . GLY A 1 1070 ? -4.220 -12.287 0.043 1.00 90.19 1070 GLY A C 1
ATOM 8541 O O . GLY A 1 1070 ? -3.453 -13.071 -0.496 1.00 90.19 1070 GLY A O 1
ATOM 8542 N N . TRP A 1 1071 ? -5.373 -12.700 0.580 1.00 95.88 1071 TRP A N 1
ATOM 8543 C CA . TRP A 1 1071 ? -5.775 -14.109 0.641 1.00 95.88 1071 TRP A CA 1
ATOM 8544 C C . TRP A 1 1071 ? -6.737 -14.504 -0.476 1.00 95.88 1071 TRP A C 1
ATOM 8546 O O . TRP A 1 1071 ? -7.811 -13.930 -0.635 1.00 95.88 1071 TRP A O 1
ATOM 8556 N N . LYS A 1 1072 ? -6.403 -15.577 -1.186 1.00 96.06 1072 LYS A N 1
ATOM 8557 C CA . LYS A 1 1072 ? -7.211 -16.152 -2.264 1.00 96.06 1072 LYS A CA 1
ATOM 8558 C C . LYS A 1 1072 ? -7.469 -17.634 -2.002 1.00 96.06 1072 LYS A C 1
ATOM 8560 O O . LYS A 1 1072 ? -6.608 -18.322 -1.470 1.00 96.06 1072 LYS A O 1
ATOM 8565 N N . VAL A 1 1073 ? -8.640 -18.146 -2.381 1.00 96.81 1073 VAL A N 1
ATOM 8566 C CA . VAL A 1 1073 ? -8.957 -19.582 -2.343 1.00 96.81 1073 VAL A CA 1
ATOM 8567 C C . VAL A 1 1073 ? -9.482 -20.028 -3.701 1.00 96.81 1073 VAL A C 1
ATOM 8569 O O . VAL A 1 1073 ? -10.394 -19.416 -4.261 1.00 96.81 1073 VAL A O 1
ATOM 8572 N N . VAL A 1 1074 ? -8.900 -21.100 -4.232 1.00 95.62 1074 VAL A N 1
ATOM 8573 C CA . VAL A 1 1074 ? -9.237 -21.697 -5.530 1.00 95.62 1074 VAL A CA 1
ATOM 8574 C C . VAL A 1 1074 ? -9.758 -23.110 -5.297 1.00 95.62 1074 VAL A C 1
ATOM 8576 O O . VAL A 1 1074 ? -9.271 -23.806 -4.413 1.00 95.62 1074 VAL A O 1
ATOM 8579 N N . GLY A 1 1075 ? -10.755 -23.535 -6.074 1.00 93.94 1075 GLY A N 1
ATOM 8580 C CA . GLY A 1 1075 ? -11.415 -24.831 -5.894 1.00 93.94 1075 GLY A CA 1
ATOM 8581 C C . GLY A 1 1075 ? -12.565 -24.793 -4.883 1.00 93.94 1075 GLY A C 1
ATOM 8582 O O . GLY A 1 1075 ? -12.986 -23.719 -4.431 1.00 93.94 1075 GLY A O 1
ATOM 8583 N N . LYS A 1 1076 ? -13.104 -25.976 -4.578 1.00 91.31 1076 LYS A N 1
ATOM 8584 C CA . LYS A 1 1076 ? -14.226 -26.218 -3.659 1.00 91.31 1076 LYS A CA 1
ATOM 8585 C C . LYS A 1 1076 ? -13.966 -27.493 -2.856 1.00 91.31 1076 LYS A C 1
ATOM 8587 O O . LYS A 1 1076 ? -13.139 -28.312 -3.247 1.00 91.31 1076 LYS A O 1
ATOM 8592 N N . ASP A 1 1077 ? -14.668 -27.642 -1.738 1.00 88.38 1077 ASP A N 1
ATOM 8593 C CA . ASP A 1 1077 ? -14.613 -28.834 -0.888 1.00 88.38 1077 ASP A CA 1
ATOM 8594 C C . ASP A 1 1077 ? -13.184 -29.285 -0.543 1.00 88.38 1077 ASP A C 1
ATOM 8596 O O . ASP A 1 1077 ? -12.389 -28.484 -0.054 1.00 88.38 1077 ASP A O 1
ATOM 8600 N N . SER A 1 1078 ? -12.858 -30.564 -0.742 1.00 84.69 1078 SER A N 1
ATOM 8601 C CA . SER A 1 1078 ? -11.539 -31.135 -0.448 1.00 84.69 1078 SER A CA 1
ATOM 8602 C C . SER A 1 1078 ? -10.426 -30.629 -1.367 1.00 84.69 1078 SER A C 1
ATOM 8604 O O . SER A 1 1078 ? -9.256 -30.720 -0.995 1.00 84.69 1078 SER A O 1
ATOM 8606 N N . ASP A 1 1079 ? -10.775 -30.075 -2.532 1.00 91.19 1079 ASP A N 1
ATOM 8607 C CA . ASP A 1 1079 ? -9.821 -29.555 -3.517 1.00 91.19 1079 ASP A CA 1
ATOM 8608 C C . ASP A 1 1079 ? -9.484 -28.078 -3.297 1.00 91.19 1079 ASP A C 1
ATOM 8610 O O . ASP A 1 1079 ? -8.633 -27.531 -4.000 1.00 91.19 1079 ASP A O 1
ATOM 8614 N N . ALA A 1 1080 ? -10.136 -27.428 -2.327 1.00 97.00 1080 ALA A N 1
ATOM 8615 C CA . ALA A 1 1080 ? -9.901 -26.030 -2.010 1.00 97.00 1080 ALA A CA 1
ATOM 8616 C C . ALA A 1 1080 ? -8.452 -25.798 -1.545 1.00 97.00 1080 ALA A C 1
ATOM 8618 O O . ALA A 1 1080 ? -8.020 -26.336 -0.522 1.00 97.00 1080 ALA A O 1
ATOM 8619 N N . THR A 1 1081 ? -7.732 -24.942 -2.268 1.00 97.56 1081 THR A N 1
ATOM 8620 C CA . THR A 1 1081 ? -6.350 -24.535 -1.980 1.00 97.56 1081 THR A CA 1
ATOM 8621 C C . THR A 1 1081 ? -6.299 -23.030 -1.744 1.00 97.56 1081 THR A C 1
ATOM 8623 O O . THR A 1 1081 ? -6.865 -22.262 -2.528 1.00 97.56 1081 THR A O 1
ATOM 8626 N N . ILE A 1 1082 ? -5.618 -22.600 -0.680 1.00 97.25 1082 ILE A N 1
ATOM 8627 C CA . ILE A 1 1082 ? -5.445 -21.175 -0.368 1.00 97.25 1082 ILE A CA 1
ATOM 8628 C C . ILE A 1 1082 ? -4.089 -20.650 -0.827 1.00 97.25 1082 ILE A C 1
ATOM 8630 O O . ILE A 1 1082 ? -3.097 -21.372 -0.804 1.00 97.25 1082 ILE A O 1
ATOM 8634 N N . TYR A 1 1083 ? -4.053 -19.378 -1.193 1.00 97.38 1083 TYR A N 1
ATOM 8635 C CA . TYR A 1 1083 ? -2.873 -18.653 -1.641 1.00 97.38 1083 TYR A CA 1
ATOM 8636 C C . TYR A 1 1083 ? -2.804 -17.312 -0.921 1.00 97.38 1083 TYR A C 1
ATOM 8638 O O . TYR A 1 1083 ? -3.840 -16.718 -0.604 1.00 97.38 1083 TYR A O 1
ATOM 8646 N N . TYR A 1 1084 ? -1.589 -16.835 -0.693 1.00 97.19 1084 TYR A N 1
ATOM 8647 C CA . TYR A 1 1084 ? -1.327 -15.509 -0.166 1.00 97.19 1084 TYR A CA 1
ATOM 8648 C C . TYR A 1 1084 ? -0.433 -14.733 -1.129 1.00 97.19 1084 TYR A C 1
ATOM 8650 O O . TYR A 1 1084 ? 0.596 -15.247 -1.565 1.00 97.19 1084 TYR A O 1
ATOM 8658 N N . SER A 1 1085 ? -0.815 -13.495 -1.431 1.00 88.12 1085 SER A N 1
ATOM 8659 C CA . SER A 1 1085 ? -0.043 -12.575 -2.257 1.00 88.12 1085 SER A CA 1
ATOM 8660 C C . SER A 1 1085 ? 0.090 -11.214 -1.581 1.00 88.12 1085 SER A C 1
ATOM 8662 O O . SER A 1 1085 ? -0.858 -10.651 -1.029 1.00 88.12 1085 SER A O 1
ATOM 8664 N N . ASN A 1 1086 ? 1.306 -10.679 -1.597 1.00 88.31 1086 ASN A N 1
ATOM 8665 C CA . ASN A 1 1086 ? 1.642 -9.377 -1.060 1.00 88.31 1086 ASN A CA 1
ATOM 8666 C C . ASN A 1 1086 ? 2.849 -8.785 -1.800 1.00 88.31 1086 ASN A C 1
ATOM 8668 O O . ASN A 1 1086 ? 3.855 -9.461 -2.006 1.00 88.31 1086 ASN A O 1
ATOM 8672 N N . SER A 1 1087 ? 2.783 -7.495 -2.131 1.00 69.69 1087 SER A N 1
ATOM 8673 C CA . SER A 1 1087 ? 3.841 -6.806 -2.882 1.00 69.69 1087 SER A CA 1
ATOM 8674 C C . SER A 1 1087 ? 5.214 -6.810 -2.199 1.00 69.69 1087 SER A C 1
ATOM 8676 O O . SER A 1 1087 ? 6.223 -6.787 -2.894 1.00 69.69 1087 SER A O 1
ATOM 8678 N N . LEU A 1 1088 ? 5.262 -6.865 -0.862 1.00 72.00 1088 LEU A N 1
ATOM 8679 C CA . LEU A 1 1088 ? 6.498 -6.877 -0.073 1.00 72.00 1088 LEU A CA 1
ATOM 8680 C C . LEU A 1 1088 ? 6.923 -8.292 0.336 1.00 72.00 1088 LEU A C 1
ATOM 8682 O O . LEU A 1 1088 ? 8.098 -8.626 0.239 1.00 72.00 1088 LEU A O 1
ATOM 8686 N N . LEU A 1 1089 ? 5.985 -9.119 0.813 1.00 77.12 1089 LEU A N 1
ATOM 8687 C CA . LEU A 1 1089 ? 6.308 -10.441 1.369 1.00 77.12 1089 LEU A CA 1
ATOM 8688 C C . LEU A 1 1089 ? 6.429 -11.540 0.309 1.00 77.12 1089 LEU A C 1
ATOM 8690 O O . LEU A 1 1089 ? 7.167 -12.492 0.533 1.00 77.12 1089 LEU A O 1
ATOM 8694 N N . THR A 1 1090 ? 5.707 -11.431 -0.810 1.00 79.56 1090 THR A N 1
ATOM 8695 C CA . THR A 1 1090 ? 5.689 -12.454 -1.874 1.00 79.56 1090 THR A CA 1
ATOM 8696 C C . THR A 1 1090 ? 6.054 -11.908 -3.254 1.00 79.56 1090 THR A C 1
ATOM 8698 O O . THR A 1 1090 ? 5.952 -12.627 -4.249 1.00 79.56 1090 THR A O 1
ATOM 8701 N N . TYR A 1 1091 ? 6.448 -10.633 -3.344 1.00 67.06 1091 TYR A N 1
ATOM 8702 C CA . TYR A 1 1091 ? 6.701 -9.929 -4.608 1.00 67.06 1091 TYR A CA 1
ATOM 8703 C C . TYR A 1 1091 ? 5.498 -9.947 -5.570 1.00 67.06 1091 TYR A C 1
ATOM 8705 O O . TYR A 1 1091 ? 5.661 -9.929 -6.786 1.00 67.06 1091 TYR A O 1
ATOM 8713 N N . GLY A 1 1092 ? 4.278 -9.996 -5.023 1.00 72.06 1092 GLY A N 1
ATOM 8714 C CA . GLY A 1 1092 ? 3.033 -10.055 -5.797 1.00 72.06 1092 GLY A CA 1
ATOM 8715 C C . GLY A 1 1092 ? 2.655 -11.447 -6.319 1.00 72.06 1092 GLY A C 1
ATOM 8716 O O . GLY A 1 1092 ? 1.591 -11.584 -6.920 1.00 72.06 1092 GLY A O 1
ATOM 8717 N N . ASN A 1 1093 ? 3.460 -12.480 -6.059 1.00 80.38 1093 ASN A N 1
ATOM 8718 C CA . ASN A 1 1093 ? 3.150 -13.854 -6.457 1.00 80.38 1093 ASN A CA 1
ATOM 8719 C C . ASN A 1 1093 ? 2.135 -14.509 -5.505 1.00 80.38 1093 ASN A C 1
ATOM 8721 O O . ASN A 1 1093 ? 2.143 -14.235 -4.302 1.00 80.38 1093 ASN A O 1
ATOM 8725 N N . ASP A 1 1094 ? 1.300 -15.401 -6.045 1.00 91.25 1094 ASP A N 1
ATOM 8726 C CA . ASP A 1 1094 ? 0.393 -16.268 -5.282 1.00 91.25 1094 ASP A CA 1
ATOM 8727 C C . ASP A 1 1094 ? 1.201 -17.422 -4.650 1.00 91.25 1094 ASP A C 1
ATOM 8729 O O . ASP A 1 1094 ? 1.542 -18.392 -5.326 1.00 91.25 1094 ASP A O 1
ATOM 8733 N N . ILE A 1 1095 ? 1.496 -17.332 -3.349 1.00 95.38 1095 ILE A N 1
ATOM 8734 C CA . ILE A 1 1095 ? 2.296 -18.322 -2.606 1.00 95.38 1095 ILE A CA 1
ATOM 8735 C C . ILE A 1 1095 ? 1.401 -19.223 -1.752 1.00 95.38 1095 ILE A C 1
ATOM 8737 O O . ILE A 1 1095 ? 0.420 -18.770 -1.163 1.00 95.38 1095 ILE A O 1
ATOM 8741 N N . THR A 1 1096 ? 1.737 -20.510 -1.652 1.00 96.50 1096 THR A N 1
ATOM 8742 C CA . THR A 1 1096 ? 0.972 -21.503 -0.881 1.00 96.50 1096 THR A CA 1
ATOM 8743 C C . THR A 1 1096 ? 1.882 -22.528 -0.195 1.00 96.50 1096 THR A C 1
ATOM 8745 O O . THR A 1 1096 ? 3.100 -22.512 -0.367 1.00 96.50 1096 THR A O 1
ATOM 8748 N N . GLY A 1 1097 ? 1.295 -23.418 0.607 1.00 93.88 1097 GLY A N 1
ATOM 8749 C CA . GLY A 1 1097 ? 1.974 -24.589 1.160 1.00 93.88 1097 GLY A CA 1
ATOM 8750 C C . GLY A 1 1097 ? 3.198 -24.280 2.029 1.00 93.88 1097 GLY A C 1
ATOM 8751 O O . GLY A 1 1097 ? 3.182 -23.355 2.841 1.00 93.88 1097 GLY A O 1
ATOM 8752 N N . GLU A 1 1098 ? 4.259 -25.075 1.875 1.00 93.75 1098 GLU A N 1
ATOM 8753 C CA . GLU A 1 1098 ? 5.506 -24.937 2.647 1.00 93.75 1098 GLU A CA 1
ATOM 8754 C C . GLU A 1 1098 ? 6.194 -23.578 2.464 1.00 93.75 1098 GLU A C 1
ATOM 8756 O O . GLU A 1 1098 ? 6.741 -23.030 3.421 1.00 93.75 1098 GLU A O 1
ATOM 8761 N N . GLU A 1 1099 ? 6.121 -22.983 1.274 1.00 95.31 1099 GLU A N 1
ATOM 8762 C CA . GLU A 1 1099 ? 6.690 -21.653 1.040 1.00 95.31 1099 GLU A CA 1
ATOM 8763 C C . GLU A 1 1099 ? 5.932 -20.586 1.841 1.00 95.31 1099 GLU A C 1
ATOM 8765 O O . GLU A 1 1099 ? 6.532 -19.761 2.534 1.00 95.31 1099 GLU A O 1
ATOM 8770 N N . LEU A 1 1100 ? 4.598 -20.666 1.855 1.00 96.44 1100 LEU A N 1
ATOM 8771 C CA . LEU A 1 1100 ? 3.770 -19.791 2.683 1.00 96.44 1100 LEU A CA 1
ATOM 8772 C C . LEU A 1 1100 ? 4.053 -19.992 4.178 1.00 96.44 1100 LEU A C 1
ATOM 8774 O O . LEU A 1 1100 ? 4.128 -19.023 4.936 1.00 96.44 1100 LEU A O 1
ATOM 8778 N N . LYS A 1 1101 ? 4.259 -21.239 4.609 1.00 96.50 1101 LYS A N 1
ATOM 8779 C CA . LYS A 1 1101 ? 4.636 -21.566 5.990 1.00 96.50 1101 LYS A CA 1
ATOM 8780 C C . LYS A 1 1101 ? 5.969 -20.931 6.378 1.00 96.50 1101 LYS A C 1
ATOM 8782 O O . LYS A 1 1101 ? 6.066 -20.361 7.464 1.00 96.50 1101 LYS A O 1
ATOM 8787 N N . ALA A 1 1102 ? 6.968 -20.970 5.496 1.00 95.25 1102 ALA A N 1
ATOM 8788 C CA . ALA A 1 1102 ? 8.260 -20.327 5.724 1.00 95.25 1102 ALA A CA 1
ATOM 8789 C C . ALA A 1 1102 ? 8.123 -18.802 5.872 1.00 95.25 1102 ALA A C 1
ATOM 8791 O O . ALA A 1 1102 ? 8.707 -18.221 6.787 1.00 95.25 1102 ALA A O 1
ATOM 8792 N N . ILE A 1 1103 ? 7.290 -18.160 5.044 1.00 95.44 1103 ILE A N 1
ATOM 8793 C CA . ILE A 1 1103 ? 7.002 -16.719 5.138 1.00 95.44 1103 ILE A CA 1
ATOM 8794 C C . ILE A 1 1103 ? 6.313 -16.380 6.464 1.00 95.44 1103 ILE A C 1
ATOM 8796 O O . ILE A 1 1103 ? 6.707 -15.433 7.143 1.00 95.44 1103 ILE A O 1
ATOM 8800 N N . ILE A 1 1104 ? 5.303 -17.160 6.862 1.00 97.19 1104 ILE A N 1
ATOM 8801 C CA . ILE A 1 1104 ? 4.576 -16.955 8.123 1.00 97.19 1104 ILE A CA 1
ATOM 8802 C C . ILE A 1 1104 ? 5.503 -17.127 9.331 1.00 97.19 1104 ILE A C 1
ATOM 8804 O O . ILE A 1 1104 ? 5.369 -16.398 10.312 1.00 97.19 1104 ILE A O 1
ATOM 8808 N N . ARG A 1 1105 ? 6.442 -18.073 9.278 1.00 95.88 1105 ARG A N 1
ATOM 8809 C CA . ARG A 1 1105 ? 7.364 -18.378 10.383 1.00 95.88 1105 ARG A CA 1
ATOM 8810 C C . ARG A 1 1105 ? 8.667 -17.590 10.326 1.00 95.88 1105 ARG A C 1
ATOM 8812 O O . ARG A 1 1105 ? 9.571 -17.864 11.119 1.00 95.88 1105 ARG A O 1
ATOM 8819 N N . LYS A 1 1106 ? 8.770 -16.593 9.442 1.00 92.31 1106 LYS A N 1
ATOM 8820 C CA . LYS A 1 1106 ? 9.931 -15.705 9.385 1.00 92.31 1106 LYS A CA 1
ATOM 8821 C C . LYS A 1 1106 ? 10.190 -15.116 10.780 1.00 92.31 1106 LYS A C 1
ATOM 8823 O O . LYS A 1 1106 ? 9.267 -14.713 11.485 1.00 92.31 1106 LYS A O 1
ATOM 8828 N N . ASP A 1 1107 ? 11.447 -15.182 11.210 1.00 89.12 1107 ASP A N 1
ATOM 8829 C CA . ASP A 1 1107 ? 11.931 -14.735 12.525 1.00 89.12 1107 ASP A CA 1
ATOM 8830 C C . ASP A 1 1107 ? 11.382 -15.488 13.755 1.00 89.12 1107 ASP A C 1
ATOM 8832 O O . ASP A 1 1107 ? 11.665 -15.113 14.898 1.00 89.12 1107 ASP A O 1
ATOM 8836 N N . CYS A 1 1108 ? 10.676 -16.605 13.566 1.00 94.75 1108 CYS A N 1
ATOM 8837 C CA . CYS A 1 1108 ? 10.265 -17.488 14.655 1.00 94.75 1108 CYS A CA 1
ATOM 8838 C C . CYS A 1 1108 ? 11.364 -18.518 14.934 1.00 94.75 1108 CYS A C 1
ATOM 8840 O O . CYS A 1 1108 ? 11.505 -19.513 14.232 1.00 94.75 1108 CYS A O 1
ATOM 8842 N N . ASN A 1 1109 ? 12.171 -18.273 15.963 1.00 93.94 1109 ASN A N 1
ATOM 8843 C CA . ASN A 1 1109 ? 13.291 -19.132 16.348 1.00 93.94 1109 ASN A CA 1
ATOM 8844 C C . ASN A 1 1109 ? 13.522 -19.091 17.867 1.00 93.94 1109 ASN A C 1
ATOM 8846 O O . ASN A 1 1109 ? 12.884 -18.319 18.587 1.00 93.94 1109 ASN A O 1
ATOM 8850 N N . VAL A 1 1110 ? 14.478 -19.888 18.353 1.00 93.94 1110 VAL A N 1
ATOM 8851 C CA . VAL A 1 1110 ? 14.823 -19.979 19.782 1.00 93.94 1110 VAL A CA 1
ATOM 8852 C C . VAL A 1 1110 ? 15.144 -18.623 20.429 1.00 93.94 1110 VAL A C 1
ATOM 8854 O O . VAL A 1 1110 ? 14.750 -18.395 21.569 1.00 93.94 1110 VAL A O 1
ATOM 8857 N N . LYS A 1 1111 ? 15.781 -17.684 19.708 1.00 93.88 1111 LYS A N 1
ATOM 8858 C CA . LYS A 1 1111 ? 16.136 -16.348 20.236 1.00 93.88 1111 LYS A CA 1
ATOM 8859 C C . LYS A 1 1111 ? 14.913 -15.448 20.440 1.00 93.88 1111 LYS A C 1
ATOM 8861 O O . LYS A 1 1111 ? 14.959 -14.507 21.241 1.00 93.88 1111 LYS A O 1
ATOM 8866 N N . ASN A 1 1112 ? 13.836 -15.728 19.709 1.00 94.06 1112 ASN A N 1
ATOM 8867 C CA . ASN A 1 1112 ? 12.602 -14.952 19.725 1.00 94.06 1112 ASN A CA 1
ATOM 8868 C C . ASN A 1 1112 ? 11.462 -15.642 20.476 1.00 94.06 1112 ASN A C 1
ATOM 8870 O O . ASN A 1 1112 ? 10.388 -15.061 20.596 1.00 94.06 1112 ASN A O 1
ATOM 8874 N N . TYR A 1 1113 ? 11.691 -16.832 21.038 1.00 95.94 1113 TYR A N 1
ATOM 8875 C CA . TYR A 1 1113 ? 10.704 -17.546 21.842 1.00 95.94 1113 TYR A CA 1
ATOM 8876 C C . TYR A 1 1113 ? 10.115 -16.665 22.957 1.00 95.94 1113 TYR A C 1
ATOM 8878 O O . TYR A 1 1113 ? 10.841 -16.013 23.708 1.00 95.94 1113 TYR A O 1
ATOM 8886 N N . GLY A 1 1114 ? 8.784 -16.627 23.048 1.00 93.12 1114 GLY A N 1
ATOM 8887 C CA . GLY A 1 1114 ? 8.031 -15.816 24.007 1.00 93.12 1114 GLY A CA 1
ATOM 8888 C C . GLY A 1 1114 ? 7.899 -14.330 23.649 1.00 93.12 1114 GLY A C 1
ATOM 8889 O O . GLY A 1 1114 ? 7.081 -13.642 24.266 1.00 93.12 1114 GLY A O 1
ATOM 8890 N N . LYS A 1 1115 ? 8.646 -13.828 22.655 1.00 95.25 1115 LYS A N 1
ATOM 8891 C CA . LYS A 1 1115 ? 8.588 -12.426 22.212 1.00 95.25 1115 LYS A CA 1
ATOM 8892 C C . LYS A 1 1115 ? 7.463 -12.204 21.205 1.00 95.25 1115 LYS A C 1
ATOM 8894 O O . LYS A 1 1115 ? 7.012 -13.138 20.538 1.00 95.25 1115 LYS A O 1
ATOM 8899 N N . SER A 1 1116 ? 7.017 -10.955 21.103 1.00 93.44 1116 SER A N 1
ATOM 8900 C CA . SER A 1 1116 ? 6.095 -10.545 20.046 1.00 93.44 1116 SER A CA 1
ATOM 8901 C C . SER A 1 1116 ? 6.782 -10.618 18.684 1.00 93.44 1116 SER A C 1
ATOM 8903 O O . SER A 1 1116 ? 7.957 -10.274 18.567 1.00 93.44 1116 SER A O 1
ATOM 8905 N N . THR A 1 1117 ? 6.040 -11.047 17.670 1.00 93.31 1117 THR A N 1
ATOM 8906 C CA . THR A 1 1117 ? 6.479 -11.058 16.274 1.00 93.31 1117 THR A CA 1
ATOM 8907 C C . THR A 1 1117 ? 5.420 -10.396 15.405 1.00 93.31 1117 THR A C 1
ATOM 8909 O O . THR A 1 1117 ? 4.221 -10.577 15.633 1.00 93.31 1117 THR A O 1
ATOM 8912 N N . TYR A 1 1118 ? 5.866 -9.611 14.431 1.00 94.56 1118 TYR A N 1
ATOM 8913 C CA . TYR A 1 1118 ? 4.985 -8.986 13.460 1.00 94.56 1118 TYR A CA 1
ATOM 8914 C C . TYR A 1 1118 ? 4.552 -10.036 12.428 1.00 94.56 1118 TYR A C 1
ATOM 8916 O O . TYR A 1 1118 ? 5.392 -10.698 11.819 1.00 94.56 1118 TYR A O 1
ATOM 8924 N N . ASN A 1 1119 ? 3.245 -10.198 12.205 1.00 95.69 1119 ASN A N 1
ATOM 8925 C CA . ASN A 1 1119 ? 2.734 -11.165 11.234 1.00 95.69 1119 ASN A CA 1
ATOM 8926 C C . ASN A 1 1119 ? 1.520 -10.648 10.452 1.00 95.69 1119 ASN A C 1
ATOM 8928 O O . ASN A 1 1119 ? 0.368 -10.779 10.869 1.00 95.69 1119 ASN A O 1
ATOM 8932 N N . LYS A 1 1120 ? 1.782 -10.079 9.273 1.00 93.31 1120 LYS A N 1
ATOM 8933 C CA . LYS A 1 1120 ? 0.742 -9.563 8.375 1.00 93.31 1120 LYS A CA 1
ATOM 8934 C C . LYS A 1 1120 ? -0.179 -10.644 7.783 1.00 93.31 1120 LYS A C 1
ATOM 8936 O O . LYS A 1 1120 ? -1.392 -10.430 7.829 1.00 93.31 1120 LYS A O 1
ATOM 8941 N N . PRO A 1 1121 ? 0.321 -11.789 7.266 1.00 95.50 1121 PRO A N 1
ATOM 8942 C CA . PRO A 1 1121 ? -0.557 -12.808 6.690 1.00 95.50 1121 PRO A CA 1
ATOM 8943 C C . PRO A 1 1121 ? -1.600 -13.314 7.693 1.00 95.50 1121 PRO A C 1
ATOM 8945 O O . PRO A 1 1121 ? -2.793 -13.345 7.385 1.00 95.50 1121 PRO A O 1
ATOM 8948 N N . LEU A 1 1122 ? -1.178 -13.643 8.920 1.00 97.31 1122 LEU A N 1
ATOM 8949 C CA . LEU A 1 1122 ? -2.090 -14.150 9.945 1.00 97.31 1122 LEU A CA 1
ATOM 8950 C C . LEU A 1 1122 ? -3.010 -13.060 10.512 1.00 97.31 1122 LEU A C 1
ATOM 8952 O O . LEU A 1 1122 ? -4.145 -13.360 10.875 1.00 97.31 1122 LEU A O 1
ATOM 8956 N N . ALA A 1 1123 ? -2.584 -11.793 10.540 1.00 96.19 1123 ALA A N 1
ATOM 8957 C CA . ALA A 1 1123 ? -3.437 -10.675 10.954 1.00 96.19 1123 ALA A CA 1
ATOM 8958 C C . ALA A 1 1123 ? -4.705 -10.540 10.093 1.00 96.19 1123 ALA A C 1
ATOM 8960 O O . ALA A 1 1123 ? -5.784 -10.235 10.608 1.00 96.19 1123 ALA A O 1
ATOM 8961 N N . ALA A 1 1124 ? -4.587 -10.787 8.785 1.00 95.19 1124 ALA A N 1
ATOM 8962 C CA . ALA A 1 1124 ? -5.729 -10.803 7.877 1.00 95.19 1124 ALA A CA 1
ATOM 8963 C C . ALA A 1 1124 ? -6.699 -11.953 8.191 1.00 95.19 1124 ALA A C 1
ATOM 8965 O O . ALA A 1 1124 ? -7.909 -11.732 8.218 1.00 95.19 1124 ALA A O 1
ATOM 8966 N N . ILE A 1 1125 ? -6.176 -13.143 8.513 1.00 97.81 1125 ILE A N 1
ATOM 8967 C CA . ILE A 1 1125 ? -7.003 -14.284 8.927 1.00 97.81 1125 ILE A CA 1
ATOM 8968 C C . ILE A 1 1125 ? -7.757 -13.970 10.219 1.00 97.81 1125 ILE A C 1
ATOM 8970 O O . ILE A 1 1125 ? -8.962 -14.186 10.259 1.00 97.81 1125 ILE A O 1
ATOM 8974 N N . VAL A 1 1126 ? -7.100 -13.388 11.232 1.00 97.69 1126 VAL A N 1
ATOM 8975 C CA . VAL A 1 1126 ? -7.768 -13.001 12.490 1.00 97.69 1126 VAL A CA 1
ATOM 8976 C C . VAL A 1 1126 ? -8.934 -12.043 12.223 1.00 97.69 1126 VAL A C 1
ATOM 8978 O O . VAL A 1 1126 ? -10.033 -12.274 12.727 1.00 97.69 1126 VAL A O 1
ATOM 8981 N N . LYS A 1 1127 ? -8.742 -11.004 11.391 1.00 94.75 1127 LYS A N 1
ATOM 8982 C CA . LYS A 1 1127 ? -9.825 -10.067 11.023 1.00 94.75 1127 LYS A CA 1
ATOM 8983 C C . LYS A 1 1127 ? -10.984 -10.796 10.333 1.00 94.75 1127 LYS A C 1
ATOM 8985 O O . LYS A 1 1127 ? -12.136 -10.543 10.670 1.00 94.75 1127 LYS A O 1
ATOM 8990 N N . LEU A 1 1128 ? -10.681 -11.691 9.392 1.00 96.31 1128 LEU A N 1
ATOM 8991 C CA . LEU A 1 1128 ? -11.678 -12.432 8.620 1.00 96.31 1128 LEU A CA 1
ATOM 8992 C C . LEU A 1 1128 ? -12.523 -13.363 9.499 1.00 96.31 1128 LEU A C 1
ATOM 8994 O O . LEU A 1 1128 ? -13.748 -13.313 9.442 1.00 96.31 1128 LEU A O 1
ATOM 8998 N N . ILE A 1 1129 ? -11.884 -14.187 10.332 1.00 96.81 1129 ILE A N 1
ATOM 8999 C CA . ILE A 1 1129 ? -12.597 -15.165 11.170 1.00 96.81 1129 ILE A CA 1
ATOM 9000 C C . ILE A 1 1129 ? -13.345 -14.510 12.339 1.00 96.81 1129 ILE A C 1
ATOM 9002 O O . ILE A 1 1129 ? -14.205 -15.142 12.947 1.00 96.81 1129 ILE A O 1
ATOM 9006 N N . SER A 1 1130 ? -13.047 -13.238 12.625 1.00 94.94 1130 SER A N 1
ATOM 9007 C CA . SER A 1 1130 ? -13.756 -12.425 13.617 1.00 94.94 1130 SER A CA 1
ATOM 9008 C C . SER A 1 1130 ? -15.071 -11.829 13.094 1.00 94.94 1130 SER A C 1
ATOM 9010 O O . SER A 1 1130 ? -15.810 -11.255 13.889 1.00 94.94 1130 SER A O 1
ATOM 9012 N N . LEU A 1 1131 ? -15.394 -11.941 11.800 1.00 95.44 1131 LEU A N 1
ATOM 9013 C CA . LEU A 1 1131 ? -16.677 -11.473 11.254 1.00 95.44 1131 LEU A CA 1
ATOM 9014 C C . LEU A 1 1131 ? -17.847 -12.317 11.774 1.00 95.44 1131 LEU A C 1
ATOM 9016 O O . LEU A 1 1131 ? -17.698 -13.530 11.922 1.00 95.44 1131 LEU A O 1
ATOM 9020 N N . LYS A 1 1132 ? -19.025 -11.703 11.970 1.00 94.81 1132 LYS A N 1
ATOM 9021 C CA . LYS A 1 1132 ? -20.251 -12.403 12.407 1.00 94.81 1132 LYS A CA 1
ATOM 9022 C C . LYS A 1 1132 ? -20.518 -13.634 11.540 1.00 94.81 1132 LYS A C 1
ATOM 9024 O O . LYS A 1 1132 ? -20.719 -14.725 12.062 1.00 94.81 1132 LYS A O 1
ATOM 9029 N N . GLU A 1 1133 ? -20.486 -13.455 10.225 1.00 96.44 1133 GLU A N 1
ATOM 9030 C CA . GLU A 1 1133 ? -20.820 -14.470 9.228 1.00 96.44 1133 GLU A CA 1
ATOM 9031 C C . GLU A 1 1133 ? -19.805 -15.620 9.223 1.00 96.44 1133 GLU A C 1
ATOM 9033 O O . GLU A 1 1133 ? -20.159 -16.777 9.000 1.00 96.44 1133 GLU A O 1
ATOM 9038 N N . PHE A 1 1134 ? -18.532 -15.322 9.502 1.00 97.50 1134 PHE A N 1
ATOM 9039 C CA . PHE A 1 1134 ? -17.505 -16.356 9.607 1.00 97.50 1134 PHE A CA 1
ATOM 9040 C C . PHE A 1 1134 ? -17.610 -17.102 10.944 1.00 97.50 1134 PHE A C 1
ATOM 9042 O O . PHE A 1 1134 ? -17.455 -18.320 10.977 1.00 97.50 1134 PHE A O 1
ATOM 9049 N N . GLN A 1 1135 ? -17.917 -16.407 12.044 1.00 96.62 1135 GLN A N 1
ATOM 9050 C CA . GLN A 1 1135 ? -18.188 -17.041 13.337 1.00 96.62 1135 GLN A CA 1
ATOM 9051 C C . GLN A 1 1135 ? -19.420 -17.960 13.270 1.00 96.62 1135 GLN A C 1
ATOM 9053 O O . GLN A 1 1135 ? -19.356 -19.084 13.757 1.00 96.62 1135 GLN A O 1
ATOM 9058 N N . GLU A 1 1136 ? -20.501 -17.533 12.606 1.00 95.69 1136 GLU A N 1
ATOM 9059 C CA . GLU A 1 1136 ? -21.674 -18.376 12.320 1.00 95.69 1136 GLU A CA 1
ATOM 9060 C C . GLU A 1 1136 ? -21.268 -19.655 11.579 1.00 95.69 1136 GLU A C 1
ATOM 9062 O O . GLU A 1 1136 ? -21.617 -20.757 11.997 1.00 95.69 1136 GLU A O 1
ATOM 9067 N N . LEU A 1 1137 ? -20.456 -19.529 10.523 1.00 96.38 1137 LEU A N 1
ATOM 9068 C CA . LEU A 1 1137 ? -19.956 -20.680 9.771 1.00 96.38 1137 LEU A CA 1
ATOM 9069 C C . LEU A 1 1137 ? -19.138 -21.645 10.646 1.00 96.38 1137 LEU A C 1
ATOM 9071 O O . LEU A 1 1137 ? -19.236 -22.858 10.471 1.00 96.38 1137 LEU A O 1
ATOM 9075 N N . GLN A 1 1138 ? -18.350 -21.133 11.598 1.00 96.62 1138 GLN A N 1
ATOM 9076 C CA . GLN A 1 1138 ? -17.624 -21.976 12.553 1.00 96.62 1138 GLN A CA 1
ATOM 9077 C C . GLN A 1 1138 ? -18.570 -22.751 13.481 1.00 96.62 1138 GLN A C 1
ATOM 9079 O O . GLN A 1 1138 ? -18.318 -23.928 13.738 1.00 96.62 1138 GLN A O 1
ATOM 9084 N N . VAL A 1 1139 ? -19.648 -22.121 13.964 1.00 96.81 1139 VAL A N 1
ATOM 9085 C CA . VAL A 1 1139 ? -20.668 -22.779 14.799 1.00 96.81 1139 VAL A CA 1
ATOM 9086 C C . VAL A 1 1139 ? -21.379 -23.875 14.010 1.00 96.81 1139 VAL A C 1
ATOM 9088 O O . VAL A 1 1139 ? -21.456 -25.007 14.476 1.00 96.81 1139 VAL A O 1
ATOM 9091 N N . LEU A 1 1140 ? -21.832 -23.575 12.791 1.00 96.12 1140 LEU A N 1
ATOM 9092 C CA . LEU A 1 1140 ? -22.515 -24.556 11.944 1.00 96.12 1140 LEU A CA 1
ATOM 9093 C C . LEU A 1 1140 ? -21.604 -25.736 11.581 1.00 96.12 1140 LEU A C 1
ATOM 9095 O O . LEU A 1 1140 ? -22.036 -26.882 11.627 1.00 96.12 1140 LEU A O 1
ATOM 9099 N N . ASP A 1 1141 ? -20.319 -25.491 11.316 1.00 96.25 1141 ASP A N 1
ATOM 9100 C CA . ASP A 1 1141 ? -19.371 -26.580 11.072 1.00 96.25 1141 ASP A CA 1
ATOM 9101 C C . ASP A 1 1141 ? -19.162 -27.477 12.321 1.00 96.25 1141 ASP A C 1
ATOM 9103 O O . ASP A 1 1141 ? -18.837 -28.655 12.165 1.00 96.25 1141 ASP A O 1
ATOM 9107 N N . PHE A 1 1142 ? -19.315 -26.961 13.553 1.00 96.69 1142 PHE A N 1
ATOM 9108 C CA . PHE A 1 1142 ? -19.292 -27.799 14.763 1.00 96.69 1142 PHE A CA 1
ATOM 9109 C C . PHE A 1 1142 ? -20.521 -28.707 14.833 1.00 96.69 1142 PHE A C 1
ATOM 9111 O O . PHE A 1 1142 ? -20.383 -29.874 15.195 1.00 96.69 1142 PHE A O 1
ATOM 9118 N N . ILE A 1 1143 ? -21.699 -28.178 14.490 1.00 97.38 1143 ILE A N 1
ATOM 9119 C CA . ILE A 1 1143 ? -22.956 -28.938 14.448 1.00 97.38 1143 ILE A CA 1
ATOM 9120 C C . ILE A 1 1143 ? -22.867 -30.052 13.412 1.00 97.38 1143 ILE A C 1
ATOM 9122 O O . ILE A 1 1143 ? -23.062 -31.217 13.760 1.00 97.38 1143 ILE A O 1
ATOM 9126 N N . ASP A 1 1144 ? -22.453 -29.713 12.187 1.00 96.31 1144 ASP A N 1
ATOM 9127 C CA . ASP A 1 1144 ? -22.215 -30.684 11.117 1.00 96.31 1144 ASP A CA 1
ATOM 9128 C C . ASP A 1 1144 ? -21.299 -31.814 11.612 1.00 96.31 1144 ASP A C 1
ATOM 9130 O O . ASP A 1 1144 ? -21.575 -32.997 11.402 1.00 96.31 1144 ASP A O 1
ATOM 9134 N N . ARG A 1 1145 ? -20.216 -31.464 12.321 1.00 96.88 1145 ARG A N 1
ATOM 9135 C CA . ARG A 1 1145 ? -19.245 -32.443 12.818 1.00 96.88 1145 ARG A CA 1
ATOM 9136 C C . ARG A 1 1145 ? -19.762 -33.286 13.982 1.00 96.88 1145 ARG A C 1
ATOM 9138 O O . ARG A 1 1145 ? -19.407 -34.464 14.068 1.00 96.88 1145 ARG A O 1
ATOM 9145 N N . LEU A 1 1146 ? -20.564 -32.709 14.874 1.00 97.62 1146 LEU A N 1
ATOM 9146 C CA . LEU A 1 1146 ? -21.223 -33.436 15.958 1.00 97.62 1146 LEU A CA 1
ATOM 9147 C C . LEU A 1 1146 ? -22.165 -34.488 15.377 1.00 97.62 1146 LEU A C 1
ATOM 9149 O O . LEU A 1 1146 ? -22.019 -35.672 15.682 1.00 97.62 1146 LEU A O 1
ATOM 9153 N N . HIS A 1 1147 ? -23.052 -34.078 14.469 1.00 97.25 1147 HIS A N 1
ATOM 9154 C CA . HIS A 1 1147 ? -23.989 -34.985 13.813 1.00 97.25 1147 HIS A CA 1
ATOM 9155 C C . HIS A 1 1147 ? -23.267 -36.038 12.976 1.00 97.25 1147 HIS A C 1
ATOM 9157 O O . HIS A 1 1147 ? -23.660 -37.204 12.990 1.00 97.25 1147 HIS A O 1
ATOM 9163 N N . GLU A 1 1148 ? -22.194 -35.683 12.265 1.00 96.88 1148 GLU A N 1
ATOM 9164 C CA . GLU A 1 1148 ? -21.387 -36.662 11.530 1.00 96.88 1148 GLU A CA 1
ATOM 9165 C C . GLU A 1 1148 ? -20.825 -37.732 12.476 1.00 96.88 1148 GLU A C 1
ATOM 9167 O O . GLU A 1 1148 ? -20.908 -38.927 12.185 1.00 96.88 1148 GLU A O 1
ATOM 9172 N N . ALA A 1 1149 ? -20.280 -37.318 13.624 1.00 96.81 1149 ALA A N 1
ATOM 9173 C CA . ALA A 1 1149 ? -19.688 -38.225 14.597 1.00 96.81 1149 ALA A CA 1
ATOM 9174 C C . ALA A 1 1149 ? -20.739 -39.131 15.265 1.00 96.81 1149 ALA A C 1
ATOM 9176 O O . ALA A 1 1149 ? -20.533 -40.338 15.373 1.00 96.81 1149 ALA A O 1
ATOM 9177 N N . GLU A 1 1150 ? -21.888 -38.573 15.636 1.00 97.06 1150 GLU A N 1
ATOM 9178 C CA . GLU A 1 1150 ? -23.041 -39.284 16.200 1.00 97.06 1150 GLU A CA 1
ATOM 9179 C C . GLU A 1 1150 ? -23.619 -40.344 15.260 1.00 97.06 1150 GLU A C 1
ATOM 9181 O O . GLU A 1 1150 ? -24.021 -41.427 15.693 1.00 97.06 1150 GLU A O 1
ATOM 9186 N N . ASN A 1 1151 ? -23.649 -40.042 13.961 1.00 97.19 1151 ASN A N 1
ATOM 9187 C CA . ASN A 1 1151 ? -24.204 -40.921 12.937 1.00 97.19 1151 ASN A CA 1
ATOM 9188 C C . ASN A 1 1151 ? -23.198 -41.956 12.408 1.00 97.19 1151 ASN A C 1
ATOM 9190 O O . ASN A 1 1151 ? -23.547 -42.747 11.523 1.00 97.19 1151 ASN A O 1
ATOM 9194 N N . LYS A 1 1152 ? -21.962 -41.998 12.929 1.00 95.75 1152 LYS A N 1
ATOM 9195 C CA . LYS A 1 1152 ? -21.008 -43.039 12.535 1.00 95.75 1152 LYS A CA 1
ATOM 9196 C C . LYS A 1 1152 ? -21.541 -44.419 12.903 1.00 95.75 1152 LYS A C 1
ATOM 9198 O O . LYS A 1 1152 ? -21.962 -44.662 14.032 1.00 95.75 1152 LYS A O 1
ATOM 9203 N N . LYS A 1 1153 ? -21.501 -45.329 11.929 1.00 93.94 1153 LYS A N 1
ATOM 9204 C CA . LYS A 1 1153 ? -22.043 -46.683 12.061 1.00 93.94 1153 LYS A CA 1
ATOM 9205 C C . LYS A 1 1153 ? -21.049 -47.625 12.738 1.00 93.94 1153 LYS A C 1
ATOM 9207 O O . LYS A 1 1153 ? -19.853 -47.589 12.452 1.00 93.94 1153 LYS A O 1
ATOM 9212 N N . LEU A 1 1154 ? -21.578 -48.500 13.581 1.00 92.81 1154 LEU A N 1
ATOM 9213 C CA . LEU A 1 1154 ? -20.890 -49.563 14.296 1.00 92.81 1154 LEU A CA 1
ATOM 9214 C C . LEU A 1 1154 ? -21.601 -50.887 14.020 1.00 92.81 1154 LEU A C 1
ATOM 9216 O O . LEU A 1 1154 ? -22.828 -50.968 14.088 1.00 92.81 1154 LEU A O 1
ATOM 9220 N N . ILE A 1 1155 ? -20.825 -51.931 13.734 1.00 88.94 1155 ILE A N 1
ATOM 9221 C CA . ILE A 1 1155 ? -21.349 -53.288 13.577 1.00 88.94 1155 ILE A CA 1
ATOM 9222 C C . ILE A 1 1155 ? -21.119 -54.040 14.884 1.00 88.94 1155 ILE A C 1
ATOM 9224 O O . ILE A 1 1155 ? -19.976 -54.268 15.286 1.00 88.94 1155 ILE A O 1
ATOM 9228 N N . ILE A 1 1156 ? -22.211 -54.436 15.537 1.00 86.12 1156 ILE A N 1
ATOM 9229 C CA . ILE A 1 1156 ? -22.198 -55.173 16.804 1.00 86.12 1156 ILE A CA 1
ATOM 9230 C C . ILE A 1 1156 ? -23.096 -56.392 16.629 1.00 86.12 1156 ILE A C 1
ATOM 9232 O O . ILE A 1 1156 ? -24.284 -56.261 16.339 1.00 86.12 1156 ILE A O 1
ATOM 9236 N N . ASN A 1 1157 ? -22.522 -57.592 16.759 1.00 81.25 1157 ASN A N 1
ATOM 9237 C CA . ASN A 1 1157 ? -23.225 -58.863 16.536 1.00 81.25 1157 ASN A CA 1
ATOM 9238 C C . ASN A 1 1157 ? -24.019 -58.909 15.205 1.00 81.25 1157 ASN A C 1
ATOM 9240 O O . ASN A 1 1157 ? -25.141 -59.406 15.157 1.00 81.25 1157 ASN A O 1
ATOM 9244 N N . GLY A 1 1158 ? -23.463 -58.352 14.124 1.00 82.62 1158 GLY A N 1
ATOM 9245 C CA . GLY A 1 1158 ? -24.101 -58.342 12.801 1.00 82.62 1158 GLY A CA 1
ATOM 9246 C C . GLY A 1 1158 ? -25.242 -57.329 12.620 1.00 82.62 1158 GLY A C 1
ATOM 9247 O O . GLY A 1 1158 ? -25.775 -57.228 11.518 1.00 82.62 1158 GLY A O 1
ATOM 9248 N N . LYS A 1 1159 ? -25.597 -56.548 13.649 1.00 87.12 1159 LYS A N 1
ATOM 9249 C CA . LYS A 1 1159 ? -26.525 -55.413 13.542 1.00 87.12 1159 LYS A CA 1
ATOM 9250 C C . LYS A 1 1159 ? -25.764 -54.094 13.396 1.00 87.12 1159 LYS A C 1
ATOM 9252 O O . LYS A 1 1159 ? -24.684 -53.931 13.962 1.00 87.12 1159 LYS A O 1
ATOM 9257 N N . ASN A 1 1160 ? -26.355 -53.158 12.653 1.00 92.19 1160 ASN A N 1
ATOM 9258 C CA . ASN A 1 1160 ? -25.853 -51.793 12.508 1.00 92.19 1160 ASN A CA 1
ATOM 9259 C C . ASN A 1 1160 ? -26.476 -50.891 13.572 1.00 92.19 1160 ASN A C 1
ATOM 9261 O O . ASN A 1 1160 ? -27.696 -50.764 13.616 1.00 92.19 1160 ASN A O 1
ATOM 9265 N N . PHE A 1 1161 ? -25.630 -50.222 14.342 1.00 94.56 1161 PHE A N 1
ATOM 9266 C CA . PHE A 1 1161 ? -26.011 -49.158 15.264 1.00 94.56 1161 PHE A CA 1
ATOM 9267 C C . PHE A 1 1161 ? -25.247 -47.882 14.918 1.00 94.56 1161 PHE A C 1
ATOM 9269 O O . PHE A 1 1161 ? -24.162 -47.944 14.341 1.00 94.56 1161 PHE A O 1
ATOM 9276 N N . ALA A 1 1162 ? -25.797 -46.725 15.255 1.00 96.38 1162 ALA A N 1
ATOM 9277 C CA . ALA A 1 1162 ? -25.077 -45.462 15.263 1.00 96.38 1162 ALA A CA 1
ATOM 9278 C C . ALA A 1 1162 ? -24.534 -45.181 16.670 1.00 96.38 1162 ALA A C 1
ATOM 9280 O O . ALA A 1 1162 ? -25.063 -45.678 17.663 1.00 96.38 1162 ALA A O 1
ATOM 9281 N N . ILE A 1 1163 ? -23.490 -44.358 16.781 1.00 97.44 1163 ILE A N 1
ATOM 9282 C CA . ILE A 1 1163 ? -22.939 -43.983 18.093 1.00 97.44 1163 ILE A CA 1
ATOM 9283 C C . ILE A 1 1163 ? -24.008 -43.313 18.972 1.00 97.44 1163 ILE A C 1
ATOM 9285 O O . ILE A 1 1163 ? -24.098 -43.619 20.159 1.00 97.44 1163 ILE A O 1
ATOM 9289 N N . LYS A 1 1164 ? -24.874 -42.478 18.386 1.00 96.38 1164 LYS A N 1
ATOM 9290 C CA . LYS A 1 1164 ? -25.992 -41.831 19.096 1.00 96.38 1164 LYS A CA 1
ATOM 9291 C C . LYS A 1 1164 ? -27.005 -42.791 19.731 1.00 96.38 1164 LYS A C 1
ATOM 9293 O O . LYS A 1 1164 ? -27.746 -42.377 20.611 1.00 96.38 1164 LYS A O 1
ATOM 9298 N N . ASP A 1 1165 ? -27.043 -44.059 19.313 1.00 95.94 1165 ASP A N 1
ATOM 9299 C CA . ASP A 1 1165 ? -27.923 -45.052 19.942 1.00 95.94 1165 ASP A CA 1
ATOM 9300 C C . ASP A 1 1165 ? -27.406 -45.431 21.344 1.00 95.94 1165 ASP A C 1
ATOM 9302 O O . ASP A 1 1165 ? -28.185 -45.764 22.237 1.00 95.94 1165 ASP A O 1
ATOM 9306 N N . PHE A 1 1166 ? -26.086 -45.348 21.549 1.00 96.88 1166 PHE A N 1
ATOM 9307 C CA . PHE A 1 1166 ? -25.408 -45.594 22.826 1.00 96.88 1166 PHE A CA 1
ATOM 9308 C C . PHE A 1 1166 ? -25.167 -44.322 23.634 1.00 96.88 1166 PHE A C 1
ATOM 9310 O O . PHE A 1 1166 ? -24.940 -44.417 24.835 1.00 96.88 1166 PHE A O 1
ATOM 9317 N N . VAL A 1 1167 ? -25.162 -43.159 22.978 1.00 95.69 1167 VAL A N 1
ATOM 9318 C CA . VAL A 1 1167 ? -24.762 -41.886 23.580 1.00 95.69 1167 VAL A CA 1
ATOM 9319 C C . VAL A 1 1167 ? -25.839 -40.834 23.394 1.00 95.69 1167 VAL A C 1
ATOM 9321 O O . VAL A 1 1167 ? -26.014 -40.281 22.309 1.00 95.69 1167 VAL A O 1
ATOM 9324 N N . THR A 1 1168 ? -26.539 -40.561 24.487 1.00 92.06 1168 THR A N 1
ATOM 9325 C CA . THR A 1 1168 ? -27.701 -39.677 24.567 1.00 92.06 1168 THR A CA 1
ATOM 9326 C C . THR A 1 1168 ? -27.451 -38.466 25.464 1.00 92.06 1168 THR A C 1
ATOM 9328 O O . THR A 1 1168 ? -28.060 -37.417 25.251 1.00 92.06 1168 THR A O 1
ATOM 9331 N N . THR A 1 1169 ? -26.526 -38.563 26.425 1.00 94.94 1169 THR A N 1
ATOM 9332 C CA . THR A 1 1169 ? -26.218 -37.473 27.359 1.00 94.94 1169 THR A CA 1
ATOM 9333 C C . THR A 1 1169 ? -25.390 -36.370 26.699 1.00 94.94 1169 THR A C 1
ATOM 9335 O O . THR A 1 1169 ? -24.587 -36.609 25.791 1.00 94.94 1169 THR A O 1
ATOM 9338 N N . LYS A 1 1170 ? -25.511 -35.134 27.204 1.00 96.62 1170 LYS A N 1
ATOM 9339 C CA . LYS A 1 1170 ? -24.684 -33.999 26.748 1.00 96.62 1170 LYS A CA 1
ATOM 9340 C C . LYS A 1 1170 ? -23.194 -34.288 26.920 1.00 96.62 1170 LYS A C 1
ATOM 9342 O O . LYS A 1 1170 ? -22.404 -33.978 26.030 1.00 96.62 1170 LYS A O 1
ATOM 9347 N N . PHE A 1 1171 ? -22.819 -34.912 28.038 1.00 96.69 1171 PHE A N 1
ATOM 9348 C CA . PHE A 1 1171 ? -21.441 -35.295 28.329 1.00 96.69 1171 PHE A CA 1
ATOM 9349 C C . PHE A 1 1171 ? -20.877 -36.265 27.284 1.00 96.69 1171 PHE A C 1
ATOM 9351 O O . PHE A 1 1171 ? -19.825 -35.991 26.702 1.00 96.69 1171 PHE A O 1
ATOM 9358 N N . GLY A 1 1172 ? -21.585 -37.357 26.986 1.00 96.81 1172 GLY A N 1
ATOM 9359 C CA . GLY A 1 1172 ? -21.130 -38.324 25.992 1.00 96.81 1172 GLY A CA 1
ATOM 9360 C C . GLY A 1 1172 ? -21.045 -37.728 24.587 1.00 96.81 1172 GLY A C 1
ATOM 9361 O O . GLY A 1 1172 ? -20.040 -37.917 23.893 1.00 96.81 1172 GLY A O 1
ATOM 9362 N N . ARG A 1 1173 ? -22.054 -36.945 24.184 1.00 97.69 1173 ARG A N 1
ATOM 9363 C CA . ARG A 1 1173 ? -22.073 -36.241 22.890 1.00 97.69 1173 ARG A CA 1
ATOM 9364 C C . ARG A 1 1173 ? -20.875 -35.294 22.753 1.00 97.69 1173 ARG A C 1
ATOM 9366 O O . ARG A 1 1173 ? -20.168 -35.331 21.743 1.00 97.69 1173 ARG A O 1
ATOM 9373 N N . ALA A 1 1174 ? -20.575 -34.515 23.797 1.00 97.50 1174 ALA A N 1
ATOM 9374 C CA . ALA A 1 1174 ? -19.396 -33.649 23.845 1.00 97.50 1174 ALA A CA 1
ATOM 9375 C C . ALA A 1 1174 ? -18.082 -34.434 23.735 1.00 97.50 1174 ALA A C 1
ATOM 9377 O O . ALA A 1 1174 ? -17.152 -33.988 23.064 1.00 97.50 1174 ALA A O 1
ATOM 9378 N N . LEU A 1 1175 ? -18.005 -35.618 24.347 1.00 96.00 1175 LEU A N 1
ATOM 9379 C CA . LEU A 1 1175 ? -16.802 -36.447 24.347 1.00 96.00 1175 LEU A CA 1
ATOM 9380 C C . LEU A 1 1175 ? -16.489 -37.061 22.975 1.00 96.00 1175 LEU A C 1
ATOM 9382 O O . LEU A 1 1175 ? -15.324 -37.194 22.582 1.00 96.00 1175 LEU A O 1
ATOM 9386 N N . ILE A 1 1176 ? -17.531 -37.427 22.230 1.00 96.75 1176 ILE A N 1
ATOM 9387 C CA . ILE A 1 1176 ? -17.404 -37.886 20.846 1.00 96.75 1176 ILE A CA 1
ATOM 9388 C C . ILE A 1 1176 ? -16.967 -36.733 19.943 1.00 96.75 1176 ILE A C 1
ATOM 9390 O O . ILE A 1 1176 ? -16.068 -36.915 19.119 1.00 96.75 1176 ILE A O 1
ATOM 9394 N N . LEU A 1 1177 ? -17.560 -35.549 20.116 1.00 97.44 1177 LEU A N 1
ATOM 9395 C CA . LEU A 1 1177 ? -17.181 -34.353 19.367 1.00 97.44 1177 LEU A CA 1
ATOM 9396 C C . LEU A 1 1177 ? -15.720 -33.959 19.624 1.00 97.44 1177 LEU A C 1
ATOM 9398 O O . LEU A 1 1177 ? -14.986 -33.716 18.670 1.00 97.44 1177 LEU A O 1
ATOM 9402 N N . ASP A 1 1178 ? -15.278 -33.983 20.882 1.00 96.44 1178 ASP A N 1
ATOM 9403 C CA . ASP A 1 1178 ? -13.894 -33.726 21.303 1.00 96.44 1178 ASP A CA 1
ATOM 9404 C C . ASP A 1 1178 ? -12.897 -34.624 20.549 1.00 96.44 1178 ASP A C 1
ATOM 9406 O O . ASP A 1 1178 ? -11.895 -34.147 20.003 1.00 96.44 1178 ASP A O 1
ATOM 9410 N N . GLN A 1 1179 ? -13.208 -35.921 20.422 1.00 95.56 1179 GLN A N 1
ATOM 9411 C CA . GLN A 1 1179 ? -12.401 -36.816 19.594 1.00 95.56 1179 GLN A CA 1
ATOM 9412 C C . GLN A 1 1179 ? -12.540 -36.512 18.104 1.00 95.56 1179 GLN A C 1
ATOM 9414 O O . GLN A 1 1179 ? -11.544 -36.568 17.388 1.00 95.56 1179 GLN A O 1
ATOM 9419 N N . SER A 1 1180 ? -13.740 -36.199 17.619 1.00 95.50 1180 SER A N 1
ATOM 9420 C CA . SER A 1 1180 ? -13.967 -35.896 16.205 1.00 95.50 1180 SER A CA 1
ATOM 9421 C C . SER A 1 1180 ? -13.149 -34.690 15.732 1.00 95.50 1180 SER A C 1
ATOM 9423 O O . SER A 1 1180 ? -12.603 -34.717 14.633 1.00 95.50 1180 SER A O 1
ATOM 9425 N N . VAL A 1 1181 ? -12.987 -33.669 16.579 1.00 94.06 1181 VAL A N 1
ATOM 9426 C CA . VAL A 1 1181 ? -12.145 -32.495 16.301 1.00 94.06 1181 VAL A CA 1
ATOM 9427 C C . VAL A 1 1181 ? -10.661 -32.875 16.231 1.00 94.06 1181 VAL A C 1
ATOM 9429 O O . VAL A 1 1181 ? -9.961 -32.466 15.310 1.00 94.06 1181 VAL A O 1
ATOM 9432 N N . ASN A 1 1182 ? -10.175 -33.716 17.148 1.00 92.25 1182 ASN A N 1
ATOM 9433 C CA . ASN A 1 1182 ? -8.744 -34.033 17.249 1.00 92.25 1182 ASN A CA 1
ATOM 9434 C C . ASN A 1 1182 ? -8.284 -35.168 16.323 1.00 92.25 1182 ASN A C 1
ATOM 9436 O O . ASN A 1 1182 ? -7.165 -35.162 15.802 1.00 92.25 1182 ASN A O 1
ATOM 9440 N N . ARG A 1 1183 ? -9.108 -36.208 16.198 1.00 92.19 1183 ARG A N 1
ATOM 9441 C CA . ARG A 1 1183 ? -8.823 -37.494 15.545 1.00 92.19 1183 ARG A CA 1
ATOM 9442 C C . ARG A 1 1183 ? -10.108 -38.049 14.902 1.00 92.19 1183 ARG A C 1
ATOM 9444 O O . ARG A 1 1183 ? -10.588 -39.114 15.306 1.00 92.19 1183 ARG A O 1
ATOM 9451 N N . PRO A 1 1184 ? -10.662 -37.377 13.874 1.00 91.44 1184 PRO A N 1
ATOM 9452 C CA . PRO A 1 1184 ? -11.966 -37.717 13.291 1.00 91.44 1184 PRO A CA 1
ATOM 9453 C C . PRO A 1 1184 ? -12.071 -39.163 12.803 1.00 91.44 1184 PRO A C 1
ATOM 9455 O O . PRO A 1 1184 ? -13.108 -39.812 12.964 1.00 91.44 1184 PRO A O 1
ATOM 9458 N N . ASN A 1 1185 ? -10.987 -39.700 12.245 1.00 92.56 1185 ASN A N 1
ATOM 9459 C CA . ASN A 1 1185 ? -10.955 -41.054 11.689 1.00 92.56 1185 ASN A CA 1
ATOM 9460 C C . ASN A 1 1185 ? -10.945 -42.156 12.762 1.00 92.56 1185 ASN A C 1
ATOM 9462 O O . ASN A 1 1185 ? -11.226 -43.306 12.446 1.00 92.56 1185 ASN A O 1
ATOM 9466 N N . ASN A 1 1186 ? -10.662 -41.822 14.023 1.00 94.81 1186 ASN A N 1
ATOM 9467 C CA . ASN A 1 1186 ? -10.519 -42.796 15.107 1.00 94.81 1186 ASN A CA 1
ATOM 9468 C C . ASN A 1 1186 ? -11.784 -42.954 15.960 1.00 94.81 1186 ASN A C 1
ATOM 9470 O O . ASN A 1 1186 ? -11.821 -43.854 16.795 1.00 94.81 1186 ASN A O 1
ATOM 9474 N N . VAL A 1 1187 ? -12.798 -42.101 15.771 1.00 95.62 1187 VAL A N 1
ATOM 9475 C CA . VAL A 1 1187 ? -14.025 -42.087 16.590 1.00 95.62 1187 VAL A CA 1
ATOM 9476 C C . VAL A 1 1187 ? -14.683 -43.470 16.622 1.00 95.62 1187 VAL A C 1
ATOM 9478 O O . VAL A 1 1187 ? -14.813 -44.060 17.688 1.00 95.62 1187 VAL A O 1
ATOM 9481 N N . SER A 1 1188 ? -15.016 -44.043 15.460 1.00 94.38 1188 SER A N 1
ATOM 9482 C CA . SER A 1 1188 ? -15.688 -45.350 15.386 1.00 94.38 1188 SER A CA 1
ATOM 9483 C C . SER A 1 1188 ? -14.856 -46.485 15.971 1.00 94.38 1188 SER A C 1
ATOM 9485 O O . SER A 1 1188 ? -15.383 -47.311 16.708 1.00 94.38 1188 SER A O 1
ATOM 9487 N N . THR A 1 1189 ? -13.561 -46.528 15.653 1.00 94.44 1189 THR A N 1
ATOM 9488 C CA . THR A 1 1189 ? -12.667 -47.600 16.106 1.00 94.44 1189 THR A CA 1
ATOM 9489 C C . THR A 1 1189 ? -12.498 -47.571 17.619 1.00 94.44 1189 THR A C 1
ATOM 9491 O O . THR A 1 1189 ? -12.678 -48.594 18.269 1.00 94.44 1189 THR A O 1
ATOM 9494 N N . ASN A 1 1190 ? -12.220 -46.400 18.195 1.00 96.06 1190 ASN A N 1
ATOM 9495 C CA . ASN A 1 1190 ? -12.010 -46.278 19.635 1.00 96.06 1190 ASN A CA 1
ATOM 9496 C C . ASN A 1 1190 ? -13.318 -46.480 20.408 1.00 96.06 1190 ASN A C 1
ATOM 9498 O O . ASN A 1 1190 ? -13.310 -47.114 21.459 1.00 96.06 1190 ASN A O 1
ATOM 9502 N N . PHE A 1 1191 ? -14.448 -46.005 19.872 1.00 97.31 1191 PHE A N 1
ATOM 9503 C CA . PHE A 1 1191 ? -15.754 -46.237 20.488 1.00 97.31 1191 PHE A CA 1
ATOM 9504 C C . PHE A 1 1191 ? -16.127 -47.722 20.455 1.00 97.31 1191 PHE A C 1
ATOM 9506 O O . PHE A 1 1191 ? -16.630 -48.261 21.437 1.00 97.31 1191 PHE A O 1
ATOM 9513 N N . LYS A 1 1192 ? -15.804 -48.421 19.359 1.00 95.25 1192 LYS A N 1
ATOM 9514 C CA . LYS A 1 1192 ? -15.958 -49.874 19.280 1.00 95.25 1192 LYS A CA 1
ATOM 9515 C C . LYS A 1 1192 ? -15.094 -50.602 20.312 1.00 95.25 1192 LYS A C 1
ATOM 9517 O O . LYS A 1 1192 ? -15.615 -51.472 20.999 1.00 95.25 1192 LYS A O 1
ATOM 9522 N N . THR A 1 1193 ? -13.822 -50.235 20.459 1.00 96.00 1193 THR A N 1
ATOM 9523 C CA . THR A 1 1193 ? -12.948 -50.810 21.496 1.00 96.00 1193 THR A CA 1
ATOM 9524 C C . THR A 1 1193 ? -13.526 -50.598 22.896 1.00 96.00 1193 THR A C 1
ATOM 9526 O O . THR A 1 1193 ? -13.523 -51.517 23.710 1.00 96.00 1193 THR A O 1
ATOM 9529 N N . ALA A 1 1194 ? -14.069 -49.410 23.170 1.00 97.38 1194 ALA A N 1
ATOM 9530 C CA . ALA A 1 1194 ? -14.707 -49.111 24.447 1.00 97.38 1194 ALA A CA 1
ATOM 9531 C C . ALA A 1 1194 ? -15.939 -49.990 24.704 1.00 97.38 1194 ALA A C 1
ATOM 9533 O O . ALA A 1 1194 ? -16.074 -50.540 25.791 1.00 97.38 1194 ALA A O 1
ATOM 9534 N N . LEU A 1 1195 ? -16.796 -50.175 23.694 1.00 96.88 1195 LEU A N 1
ATOM 9535 C CA . LEU A 1 1195 ? -17.945 -51.079 23.769 1.00 96.88 1195 LEU A CA 1
ATOM 9536 C C . LEU A 1 1195 ? -17.522 -52.533 23.992 1.00 96.88 1195 LEU A C 1
ATOM 9538 O O . LEU A 1 1195 ? -18.116 -53.220 24.818 1.00 96.88 1195 LEU A O 1
ATOM 9542 N N . ASP A 1 1196 ? -16.510 -53.006 23.262 1.00 95.44 1196 ASP A N 1
ATOM 9543 C CA . ASP A 1 1196 ? -16.021 -54.380 23.380 1.00 95.44 1196 ASP A CA 1
ATOM 9544 C C . ASP A 1 1196 ? -15.497 -54.648 24.806 1.00 95.44 1196 ASP A C 1
ATOM 9546 O O . ASP A 1 1196 ? -15.848 -55.671 25.397 1.00 95.44 1196 ASP A O 1
ATOM 9550 N N . ASN A 1 1197 ? -14.759 -53.699 25.395 1.00 97.12 1197 ASN A N 1
ATOM 9551 C CA . ASN A 1 1197 ? -14.287 -53.781 26.782 1.00 97.12 1197 ASN A CA 1
ATOM 9552 C C . ASN A 1 1197 ? -15.437 -53.683 27.799 1.00 97.12 1197 ASN A C 1
ATOM 9554 O O . ASN A 1 1197 ? -15.532 -54.507 28.704 1.00 97.12 1197 ASN A O 1
ATOM 9558 N N . PHE A 1 1198 ? -16.357 -52.733 27.615 1.00 97.56 1198 PHE A N 1
ATOM 9559 C CA . PHE A 1 1198 ? -17.532 -52.567 28.474 1.00 97.56 1198 PHE A CA 1
ATOM 9560 C C . PHE A 1 1198 ? -18.382 -53.847 28.529 1.00 97.56 1198 PHE A C 1
ATOM 9562 O O . PHE A 1 1198 ? -18.764 -54.301 29.605 1.00 97.56 1198 PHE A O 1
ATOM 9569 N N . PHE A 1 1199 ? -18.650 -54.485 27.387 1.00 96.00 1199 PHE A N 1
ATOM 9570 C CA . PHE A 1 1199 ? -19.421 -55.730 27.361 1.00 96.00 1199 PHE A CA 1
ATOM 9571 C C . PHE A 1 1199 ? -18.644 -56.946 27.873 1.00 96.00 1199 PHE A C 1
ATOM 9573 O O . PHE A 1 1199 ? -19.276 -57.906 28.317 1.00 96.00 1199 PHE A O 1
ATOM 9580 N N . ALA A 1 1200 ? -17.309 -56.930 27.809 1.00 95.56 1200 ALA A N 1
ATOM 9581 C CA . ALA A 1 1200 ? -16.483 -57.972 28.412 1.00 95.56 1200 ALA A CA 1
ATOM 9582 C C . ALA A 1 1200 ? -16.585 -57.940 29.946 1.00 95.56 1200 ALA A C 1
ATOM 9584 O O . ALA A 1 1200 ? -16.788 -58.986 30.562 1.00 95.56 1200 ALA A O 1
ATOM 9585 N N . ASP A 1 1201 ? -16.544 -56.745 30.539 1.00 96.94 1201 ASP A N 1
ATOM 9586 C CA . ASP A 1 1201 ? -16.631 -56.554 31.992 1.00 96.94 1201 ASP A CA 1
ATOM 9587 C C . ASP A 1 1201 ? -18.079 -56.622 32.516 1.00 96.94 1201 ASP A C 1
ATOM 9589 O O . ASP A 1 1201 ? -18.325 -56.964 33.677 1.00 96.94 1201 ASP A O 1
ATOM 9593 N N . HIS A 1 1202 ? -19.065 -56.365 31.650 1.00 94.56 1202 HIS A N 1
ATOM 9594 C CA . HIS A 1 1202 ? -20.491 -56.377 31.984 1.00 94.56 1202 HIS A CA 1
ATOM 9595 C C . HIS A 1 1202 ? -21.314 -57.330 31.091 1.00 94.56 1202 HIS A C 1
ATOM 9597 O O . HIS A 1 1202 ? -22.254 -56.899 30.417 1.00 94.56 1202 HIS A O 1
ATOM 9603 N N . PRO A 1 1203 ? -21.067 -58.656 31.126 1.00 92.56 1203 PRO A N 1
ATOM 9604 C CA . PRO A 1 1203 ? -21.653 -59.620 30.184 1.00 92.56 1203 PRO A CA 1
ATOM 9605 C C . PRO A 1 1203 ? -23.179 -59.785 30.293 1.00 92.56 1203 PRO A C 1
ATOM 9607 O O . PRO A 1 1203 ? -23.801 -60.393 29.423 1.00 92.56 1203 PRO A O 1
ATOM 9610 N N . LYS A 1 1204 ? -23.799 -59.264 31.363 1.00 91.25 1204 LYS A N 1
ATOM 9611 C CA . LYS A 1 1204 ? -25.260 -59.266 31.562 1.00 91.25 1204 LYS A CA 1
ATOM 9612 C C . LYS A 1 1204 ? -25.966 -58.082 30.894 1.00 91.25 1204 LYS A C 1
ATOM 9614 O O . LYS A 1 1204 ? -27.190 -58.109 30.781 1.00 91.25 1204 LYS A O 1
ATOM 9619 N N . VAL A 1 1205 ? -25.234 -57.045 30.486 1.00 93.38 1205 VAL A N 1
ATOM 9620 C CA . VAL A 1 1205 ? -25.813 -55.891 29.790 1.00 93.38 1205 VAL A CA 1
ATOM 9621 C C . VAL A 1 1205 ? -26.097 -56.293 28.345 1.00 93.38 1205 VAL A C 1
ATOM 9623 O O . VAL A 1 1205 ? -25.241 -56.839 27.650 1.00 93.38 1205 VAL A O 1
ATOM 9626 N N . ASN A 1 1206 ? -27.324 -56.051 27.884 1.00 92.00 1206 ASN A N 1
ATOM 9627 C CA . ASN A 1 1206 ? -27.711 -56.373 26.514 1.00 92.00 1206 ASN A CA 1
ATOM 9628 C C . ASN A 1 1206 ? -26.938 -55.479 25.530 1.00 92.00 1206 ASN A C 1
ATOM 9630 O O . ASN A 1 1206 ? -26.816 -54.277 25.746 1.00 92.00 1206 ASN A O 1
ATOM 9634 N N . LYS A 1 1207 ? -26.430 -56.054 24.437 1.00 92.81 1207 LYS A N 1
ATOM 9635 C CA . LYS A 1 1207 ? -25.660 -55.313 23.427 1.00 92.81 1207 LYS A CA 1
ATOM 9636 C C . LYS A 1 1207 ? -26.505 -54.386 22.545 1.00 92.81 1207 LYS A C 1
ATOM 9638 O O . LYS A 1 1207 ? -25.939 -53.589 21.807 1.00 92.81 1207 LYS A O 1
ATOM 9643 N N . ASP A 1 1208 ? -27.831 -54.509 22.591 1.00 92.38 1208 ASP A N 1
ATOM 9644 C CA . ASP A 1 1208 ? -28.772 -53.625 21.905 1.00 92.38 1208 ASP A CA 1
ATOM 9645 C C . ASP A 1 1208 ? -29.169 -52.462 22.839 1.00 92.38 1208 ASP A C 1
ATOM 9647 O O . ASP A 1 1208 ? -29.930 -52.681 23.792 1.00 92.38 1208 ASP A O 1
ATOM 9651 N N . PRO A 1 1209 ? -28.671 -51.232 22.608 1.00 91.94 1209 PRO A N 1
ATOM 9652 C CA . PRO A 1 1209 ? -28.863 -50.112 23.529 1.00 91.94 1209 PRO A CA 1
ATOM 9653 C C . PRO A 1 1209 ? -30.326 -49.669 23.639 1.00 91.94 1209 PRO A C 1
ATOM 9655 O O . PRO A 1 1209 ? -30.729 -49.114 24.660 1.00 91.94 1209 PRO A O 1
ATOM 9658 N N . THR A 1 1210 ? -31.174 -50.005 22.659 1.00 89.44 1210 THR A N 1
ATOM 9659 C CA . THR A 1 1210 ? -32.623 -49.735 22.727 1.00 89.44 1210 THR A CA 1
ATOM 9660 C C . THR A 1 1210 ? -33.306 -50.465 23.890 1.00 89.44 1210 THR A C 1
ATOM 9662 O O . THR A 1 1210 ? -34.379 -50.073 24.351 1.00 89.44 1210 THR A O 1
ATOM 9665 N N . THR A 1 1211 ? -32.669 -51.516 24.414 1.00 92.44 1211 THR A N 1
ATOM 9666 C CA . THR A 1 1211 ? -33.172 -52.301 25.545 1.00 92.44 1211 THR A CA 1
ATOM 9667 C C . THR A 1 1211 ? -32.740 -51.759 26.908 1.00 92.44 1211 THR A C 1
ATOM 9669 O O . THR A 1 1211 ? -33.267 -52.216 27.923 1.00 92.44 1211 THR A O 1
ATOM 9672 N N . TRP A 1 1212 ? -31.825 -50.781 26.957 1.00 92.81 1212 TRP A N 1
ATOM 9673 C CA . TRP A 1 1212 ? -31.269 -50.255 28.210 1.00 92.81 1212 TRP A CA 1
ATOM 9674 C C . TRP A 1 1212 ? -32.294 -49.463 29.034 1.00 92.81 1212 TRP A C 1
ATOM 9676 O O . TRP A 1 1212 ? -32.198 -49.437 30.262 1.00 92.81 1212 TRP A O 1
ATOM 9686 N N . LYS A 1 1213 ? -33.319 -48.889 28.385 1.00 89.81 1213 LYS A N 1
ATOM 9687 C CA . LYS A 1 1213 ? -34.452 -48.190 29.024 1.00 89.81 1213 LYS A CA 1
ATOM 9688 C C . LYS A 1 1213 ? -33.979 -47.195 30.100 1.00 89.81 1213 LYS A C 1
ATOM 9690 O O . LYS A 1 1213 ? -33.168 -46.326 29.810 1.00 89.81 1213 LYS A O 1
ATOM 9695 N N . THR A 1 1214 ? -34.460 -47.321 31.338 1.00 89.50 1214 THR A N 1
ATOM 9696 C CA . THR A 1 1214 ? -34.131 -46.429 32.464 1.00 89.50 1214 THR A CA 1
ATOM 9697 C C . THR A 1 1214 ? -32.671 -46.519 32.909 1.00 89.50 1214 THR A C 1
ATOM 9699 O O . THR A 1 1214 ? -32.187 -45.594 33.545 1.00 89.50 1214 THR A O 1
ATOM 9702 N N . ASN A 1 1215 ? -31.958 -47.597 32.564 1.00 91.50 1215 ASN A N 1
ATOM 9703 C CA . ASN A 1 1215 ? -30.543 -47.772 32.903 1.00 91.50 1215 ASN A CA 1
ATOM 9704 C C . ASN A 1 1215 ? -29.603 -47.180 31.843 1.00 91.50 1215 ASN A C 1
ATOM 9706 O O . ASN A 1 1215 ? -28.388 -47.281 32.001 1.00 91.50 1215 ASN A O 1
ATOM 9710 N N . HIS A 1 1216 ? -30.137 -46.600 30.759 1.00 94.50 1216 HIS A N 1
ATOM 9711 C CA . HIS A 1 1216 ? -29.333 -46.132 29.627 1.00 94.50 1216 HIS A CA 1
ATOM 9712 C C . HIS A 1 1216 ? -28.258 -45.131 30.068 1.00 94.50 1216 HIS A C 1
ATOM 9714 O O . HIS A 1 1216 ? -27.084 -45.401 29.852 1.00 94.50 1216 HIS A O 1
ATOM 9720 N N . VAL A 1 1217 ? -28.624 -44.092 30.826 1.00 92.56 1217 VAL A N 1
ATOM 9721 C CA . VAL A 1 1217 ? -27.673 -43.085 31.341 1.00 92.56 1217 VAL A CA 1
ATOM 9722 C C . VAL A 1 1217 ? -26.578 -43.707 32.220 1.00 92.56 1217 VAL A C 1
ATOM 9724 O O . VAL A 1 1217 ? -25.407 -43.362 32.092 1.00 92.56 1217 VAL A O 1
ATOM 9727 N N . MET A 1 1218 ? -26.926 -44.663 33.088 1.00 92.69 1218 MET A N 1
ATOM 9728 C CA . MET A 1 1218 ? -25.956 -45.348 33.955 1.00 92.69 1218 MET A CA 1
ATOM 9729 C C . MET A 1 1218 ? -24.943 -46.168 33.139 1.00 92.69 1218 MET A C 1
ATOM 9731 O O . MET A 1 1218 ? -23.734 -46.110 33.390 1.00 92.69 1218 MET A O 1
ATOM 9735 N N . TYR A 1 1219 ? -25.430 -46.942 32.164 1.00 95.88 1219 TYR A N 1
ATOM 9736 C CA . TYR A 1 1219 ? -24.580 -47.743 31.284 1.00 95.88 1219 TYR A CA 1
ATOM 9737 C C . TYR A 1 1219 ? -23.750 -46.868 30.351 1.00 95.88 1219 TYR A C 1
ATOM 9739 O O . TYR A 1 1219 ? -22.564 -47.137 30.186 1.00 95.88 1219 TYR A O 1
ATOM 9747 N N . GLU A 1 1220 ? -24.329 -45.796 29.815 1.00 96.06 1220 GLU A N 1
ATOM 9748 C CA . GLU A 1 1220 ? -23.626 -44.790 29.027 1.00 96.06 1220 GLU A CA 1
ATOM 9749 C C . GLU A 1 1220 ? -22.474 -44.180 29.835 1.00 96.06 1220 GLU A C 1
ATOM 9751 O O . GLU A 1 1220 ? -21.331 -44.247 29.397 1.00 96.06 1220 GLU A O 1
ATOM 9756 N N . ASN A 1 1221 ? -22.723 -43.676 31.047 1.00 94.00 1221 ASN A N 1
ATOM 9757 C CA . ASN A 1 1221 ? -21.682 -43.081 31.893 1.00 94.00 1221 ASN A CA 1
ATOM 9758 C C . ASN A 1 1221 ? -20.534 -44.056 32.188 1.00 94.00 1221 ASN A C 1
ATOM 9760 O O . ASN A 1 1221 ? -19.367 -43.666 32.161 1.00 94.00 1221 ASN A O 1
ATOM 9764 N N . THR A 1 1222 ? -20.855 -45.331 32.411 1.00 94.94 1222 THR A N 1
ATOM 9765 C CA . THR A 1 1222 ? -19.844 -46.378 32.611 1.00 94.94 1222 THR A CA 1
ATOM 9766 C C . THR A 1 1222 ? -19.059 -46.637 31.319 1.00 94.94 1222 THR A C 1
ATOM 9768 O O . THR A 1 1222 ? -17.830 -46.659 31.337 1.00 94.94 1222 THR A O 1
ATOM 9771 N N . LEU A 1 1223 ? -19.742 -46.760 30.176 1.00 97.31 1223 LEU A N 1
ATOM 9772 C CA . LEU A 1 1223 ? -19.131 -46.910 28.851 1.00 97.31 1223 LEU A CA 1
ATOM 9773 C C . LEU A 1 1223 ? -18.191 -45.741 28.508 1.00 97.31 1223 LEU A C 1
ATOM 9775 O O . LEU A 1 1223 ? -17.134 -45.955 27.912 1.00 97.31 1223 LEU A O 1
ATOM 9779 N N . LEU A 1 1224 ? -18.536 -44.510 28.890 1.00 97.31 1224 LEU A N 1
ATOM 9780 C CA . LEU A 1 1224 ? -17.712 -43.333 28.610 1.00 97.31 1224 LEU A CA 1
ATOM 9781 C C . LEU A 1 1224 ? -16.364 -43.364 29.351 1.00 97.31 1224 LEU A C 1
ATOM 9783 O O . LEU A 1 1224 ? -15.395 -42.824 28.822 1.00 97.31 1224 LEU A O 1
ATOM 9787 N N . GLU A 1 1225 ? -16.251 -44.043 30.498 1.00 96.69 1225 GLU A N 1
ATOM 9788 C CA . GLU A 1 1225 ? -14.957 -44.283 31.162 1.00 96.69 1225 GLU A CA 1
ATOM 9789 C C . GLU A 1 1225 ? -14.073 -45.243 30.342 1.00 96.69 1225 GLU A C 1
ATOM 9791 O O . GLU A 1 1225 ? -12.879 -45.003 30.174 1.00 96.69 1225 GLU A O 1
ATOM 9796 N N . TYR A 1 1226 ? -14.652 -46.275 29.719 1.00 97.81 1226 TYR A N 1
ATOM 9797 C CA . TYR A 1 1226 ? -13.915 -47.114 28.763 1.00 97.81 1226 TYR A CA 1
ATOM 9798 C C . TYR A 1 1226 ? -13.531 -46.331 27.504 1.00 97.81 1226 TYR A C 1
ATOM 9800 O O . TYR A 1 1226 ? -12.450 -46.524 26.942 1.00 97.81 1226 TYR A O 1
ATOM 9808 N N . TYR A 1 1227 ? -14.396 -45.419 27.054 1.00 97.31 1227 TYR A N 1
ATOM 9809 C CA . TYR A 1 1227 ? -14.105 -44.569 25.903 1.00 97.31 1227 TYR A CA 1
ATOM 9810 C C . TYR A 1 1227 ? -13.026 -43.533 26.207 1.00 97.31 1227 TYR A C 1
ATOM 9812 O O . TYR A 1 1227 ? -12.188 -43.267 25.347 1.00 97.31 1227 TYR A O 1
ATOM 9820 N N . ARG A 1 1228 ? -12.960 -43.006 27.436 1.00 95.88 1228 ARG A N 1
ATOM 9821 C CA . ARG A 1 1228 ? -11.808 -42.238 27.920 1.00 95.88 1228 ARG A CA 1
ATOM 9822 C C . ARG A 1 1228 ? -10.532 -43.029 27.671 1.00 95.88 1228 ARG A C 1
ATOM 9824 O O . ARG A 1 1228 ? -9.643 -42.517 27.003 1.00 95.88 1228 ARG A O 1
ATOM 9831 N N . ASP A 1 1229 ? -10.461 -44.277 28.114 1.00 95.06 1229 ASP A N 1
ATOM 9832 C CA . ASP A 1 1229 ? -9.226 -45.063 28.045 1.00 95.06 1229 ASP A CA 1
ATOM 9833 C C . ASP A 1 1229 ? -8.878 -45.514 26.617 1.00 95.06 1229 ASP A C 1
ATOM 9835 O O . ASP A 1 1229 ? -7.704 -45.589 26.256 1.00 95.06 1229 ASP A O 1
ATOM 9839 N N . ALA A 1 1230 ? -9.875 -45.715 25.751 1.00 95.25 1230 ALA A N 1
ATOM 9840 C CA . ALA A 1 1230 ? -9.662 -46.099 24.355 1.00 95.25 1230 ALA A CA 1
ATOM 9841 C C . ALA A 1 1230 ? -9.049 -44.983 23.478 1.00 95.25 1230 ALA A C 1
ATOM 9843 O O . ALA A 1 1230 ? -8.497 -45.261 22.410 1.00 95.25 1230 ALA A O 1
ATOM 9844 N N . ARG A 1 1231 ? -9.115 -43.711 23.897 1.00 93.06 1231 ARG A N 1
ATOM 9845 C CA . ARG A 1 1231 ? -8.676 -42.534 23.114 1.00 93.06 1231 ARG A CA 1
ATOM 9846 C C . ARG A 1 1231 ? -7.184 -42.206 23.243 1.00 93.06 1231 ARG A C 1
ATOM 9848 O O . ARG A 1 1231 ? -6.791 -41.042 23.294 1.00 93.06 1231 ARG A O 1
ATOM 9855 N N . VAL A 1 1232 ? -6.327 -43.227 23.239 1.00 86.50 1232 VAL A N 1
ATOM 9856 C CA . VAL A 1 1232 ? -4.879 -43.101 23.515 1.00 86.50 1232 VAL A CA 1
ATOM 9857 C C . VAL A 1 1232 ? -4.101 -42.215 22.530 1.00 86.50 1232 VAL A C 1
ATOM 9859 O O . VAL A 1 1232 ? -3.022 -41.737 22.862 1.00 86.50 1232 VAL A O 1
ATOM 9862 N N . GLN A 1 1233 ? -4.621 -41.968 21.322 1.00 86.50 1233 GLN A N 1
ATOM 9863 C CA . GLN A 1 1233 ? -3.949 -41.144 20.302 1.00 86.50 1233 GLN A CA 1
ATOM 9864 C C . GLN A 1 1233 ? -4.229 -39.633 20.439 1.00 86.50 1233 GLN A C 1
ATOM 9866 O O . GLN A 1 1233 ? -3.771 -38.844 19.601 1.00 86.50 1233 GLN A O 1
ATOM 9871 N N . MET A 1 1234 ? -5.024 -39.229 21.434 1.00 86.50 1234 MET A N 1
ATOM 9872 C CA . MET A 1 1234 ? -5.354 -37.830 21.711 1.00 86.50 1234 MET A CA 1
ATOM 9873 C C . MET A 1 1234 ? -4.413 -37.226 22.753 1.00 86.50 1234 MET A C 1
ATOM 9875 O O . MET A 1 1234 ? -4.172 -37.806 23.811 1.00 86.50 1234 MET A O 1
ATOM 9879 N N . THR A 1 1235 ? -3.935 -36.015 22.475 1.00 84.38 1235 THR A N 1
ATOM 9880 C CA . THR A 1 1235 ? -3.152 -35.221 23.428 1.00 84.38 1235 THR A CA 1
ATOM 9881 C C . THR A 1 1235 ? -4.016 -34.842 24.631 1.00 84.38 1235 THR A C 1
ATOM 9883 O O . THR A 1 1235 ? -5.165 -34.435 24.460 1.00 84.38 1235 THR A O 1
ATOM 9886 N N . ASP A 1 1236 ? -3.470 -34.970 25.843 1.00 89.31 1236 ASP A N 1
ATOM 9887 C CA . ASP A 1 1236 ? -4.130 -34.612 27.108 1.00 89.31 1236 ASP A CA 1
ATOM 9888 C C . ASP A 1 1236 ? -5.519 -35.252 27.322 1.00 89.31 1236 ASP A C 1
ATOM 9890 O O . ASP A 1 1236 ? -6.354 -34.715 28.048 1.00 89.31 1236 ASP A O 1
ATOM 9894 N N . ASN A 1 1237 ? -5.768 -36.422 26.724 1.00 91.31 1237 ASN A N 1
ATOM 9895 C CA . ASN A 1 1237 ? -7.061 -37.116 26.719 1.00 91.31 1237 ASN A CA 1
ATOM 9896 C C . ASN A 1 1237 ? -7.766 -37.167 28.093 1.00 91.31 1237 ASN A C 1
ATOM 9898 O O . ASN A 1 1237 ? -8.932 -36.791 28.202 1.00 91.31 1237 ASN A O 1
ATOM 9902 N N . ILE A 1 1238 ? -7.057 -37.574 29.154 1.00 93.19 1238 ILE A N 1
ATOM 9903 C CA . ILE A 1 1238 ? -7.626 -37.677 30.511 1.00 93.19 1238 ILE A CA 1
ATOM 9904 C C . ILE A 1 1238 ? -8.057 -36.301 31.034 1.00 93.19 1238 ILE A C 1
ATOM 9906 O O . ILE A 1 1238 ? -9.151 -36.146 31.572 1.00 93.19 1238 ILE A O 1
ATOM 9910 N N . LYS A 1 1239 ? -7.221 -35.278 30.842 1.00 94.38 1239 LYS A N 1
ATOM 9911 C CA . LYS A 1 1239 ? -7.526 -33.908 31.266 1.00 94.38 1239 LYS A CA 1
ATOM 9912 C C . LYS A 1 1239 ? -8.737 -33.356 30.512 1.00 94.38 1239 LYS A C 1
ATOM 9914 O O . LYS A 1 1239 ? -9.614 -32.763 31.132 1.00 94.38 1239 LYS A O 1
ATOM 9919 N N . ARG A 1 1240 ? -8.801 -33.580 29.195 1.00 94.56 1240 ARG A N 1
ATOM 9920 C CA . ARG A 1 1240 ? -9.918 -33.161 28.331 1.00 94.56 1240 ARG A CA 1
ATOM 9921 C C . ARG A 1 1240 ? -11.232 -33.839 28.724 1.00 94.56 1240 ARG A C 1
ATOM 9923 O O . ARG A 1 1240 ? -12.261 -33.171 28.774 1.00 94.56 1240 ARG A O 1
ATOM 9930 N N . PHE A 1 1241 ? -11.182 -35.134 29.048 1.00 95.75 1241 PHE A N 1
ATOM 9931 C CA . PHE A 1 1241 ? -12.317 -35.893 29.578 1.00 95.75 1241 PHE A CA 1
ATOM 9932 C C . PHE A 1 1241 ? -12.822 -35.307 30.900 1.00 95.75 1241 PHE A C 1
ATOM 9934 O O . PHE A 1 1241 ? -14.001 -34.981 31.000 1.00 95.75 1241 PHE A O 1
ATOM 9941 N N . ASN A 1 1242 ? -11.934 -35.115 31.882 1.00 94.88 1242 ASN A N 1
ATOM 9942 C CA . ASN A 1 1242 ? -12.311 -34.579 33.194 1.00 94.88 1242 ASN A CA 1
ATOM 9943 C C . ASN A 1 1242 ? -12.923 -33.176 33.074 1.00 94.88 1242 ASN A C 1
ATOM 9945 O O . ASN A 1 1242 ? -13.975 -32.922 33.643 1.00 94.88 1242 ASN A O 1
ATOM 9949 N N . ASN A 1 1243 ? -12.344 -32.309 32.236 1.00 94.56 1243 ASN A N 1
ATOM 9950 C CA . ASN A 1 1243 ? -12.894 -30.980 31.949 1.00 94.56 1243 ASN A CA 1
ATOM 9951 C C . ASN A 1 1243 ? -14.341 -31.017 31.432 1.00 94.56 1243 ASN A C 1
ATOM 9953 O O . ASN A 1 1243 ? -15.141 -30.144 31.764 1.00 94.56 1243 ASN A O 1
ATOM 9957 N N . LEU A 1 1244 ? -14.663 -31.979 30.564 1.00 96.00 1244 LEU A N 1
ATOM 9958 C CA . LEU A 1 1244 ? -16.017 -32.154 30.038 1.00 96.00 1244 LEU A CA 1
ATOM 9959 C C . LEU A 1 1244 ? -16.952 -32.735 31.096 1.00 96.00 1244 LEU A C 1
ATOM 9961 O O . LEU A 1 1244 ? -18.098 -32.300 31.204 1.00 96.00 1244 LEU A O 1
ATOM 9965 N N . LYS A 1 1245 ? -16.448 -33.687 31.886 1.00 94.50 1245 LYS A N 1
ATOM 9966 C CA . LYS A 1 1245 ? -17.191 -34.331 32.966 1.00 94.50 1245 LYS A CA 1
ATOM 9967 C C . LYS A 1 1245 ? -17.622 -33.296 34.002 1.00 94.50 1245 LYS A C 1
ATOM 9969 O O . LYS A 1 1245 ? -18.805 -33.183 34.285 1.00 94.50 1245 LYS A O 1
ATOM 9974 N N . ASP A 1 1246 ? -16.708 -32.445 34.452 1.00 93.56 1246 ASP A N 1
ATOM 9975 C CA . ASP A 1 1246 ? -16.991 -31.414 35.458 1.00 93.56 1246 ASP A CA 1
ATOM 9976 C C . ASP A 1 1246 ? -18.085 -30.416 35.031 1.00 93.56 1246 ASP A C 1
ATOM 9978 O O . ASP A 1 1246 ? -18.714 -29.784 35.878 1.00 93.56 1246 ASP A O 1
ATOM 9982 N N . LYS A 1 1247 ? -18.325 -30.259 33.723 1.00 93.00 1247 LYS A N 1
ATOM 9983 C CA . LYS A 1 1247 ? -19.274 -29.276 33.172 1.00 93.00 1247 LYS A CA 1
ATOM 9984 C C . LYS A 1 1247 ? -20.618 -29.855 32.763 1.00 93.00 1247 LYS A C 1
ATOM 9986 O O . LYS A 1 1247 ? -21.617 -29.145 32.827 1.00 93.00 1247 LYS A O 1
ATOM 9991 N N . LEU A 1 1248 ? -20.623 -31.080 32.244 1.00 93.62 1248 LEU A N 1
ATOM 9992 C CA . LEU A 1 1248 ? -21.781 -31.664 31.565 1.00 93.62 1248 LEU A CA 1
ATOM 9993 C C . LEU A 1 1248 ? -22.254 -32.977 32.185 1.00 93.62 1248 LEU A C 1
ATOM 9995 O O . LEU A 1 1248 ? -23.254 -33.521 31.724 1.00 93.62 1248 LEU A O 1
ATOM 9999 N N . TYR A 1 1249 ? -21.534 -33.521 33.168 1.00 86.75 1249 TYR A N 1
ATOM 10000 C CA . TYR A 1 1249 ? -21.923 -34.776 33.794 1.00 86.75 1249 TYR A CA 1
ATOM 10001 C C . TYR A 1 1249 ? -23.173 -34.578 34.648 1.00 86.75 1249 TYR A C 1
ATOM 10003 O O . TYR A 1 1249 ? -23.187 -33.802 35.604 1.00 86.75 1249 TYR A O 1
ATOM 10011 N N . GLU A 1 1250 ? -24.227 -35.302 34.299 1.00 76.56 1250 GLU A N 1
ATOM 10012 C CA . GLU A 1 1250 ? -25.476 -35.310 35.045 1.00 76.56 1250 GLU A CA 1
ATOM 10013 C C . GLU A 1 1250 ? -25.397 -36.429 36.094 1.00 76.56 1250 GLU A C 1
ATOM 10015 O O . GLU A 1 1250 ? -25.382 -37.615 35.760 1.00 76.56 1250 GLU A O 1
ATOM 10020 N N . ASN A 1 1251 ? -25.306 -36.050 37.375 1.00 55.34 1251 ASN A N 1
ATOM 10021 C CA . ASN A 1 1251 ? -25.487 -36.977 38.493 1.00 55.34 1251 ASN A CA 1
ATOM 10022 C C . ASN A 1 1251 ? -26.981 -37.306 38.595 1.00 55.34 1251 ASN A C 1
ATOM 10024 O O . ASN A 1 1251 ? -27.701 -36.625 39.324 1.00 55.34 1251 ASN A O 1
ATOM 10028 N N . ASN A 1 1252 ? -27.440 -38.305 37.846 1.00 46.50 1252 ASN A N 1
ATOM 10029 C CA . ASN A 1 1252 ? -28.726 -38.949 38.110 1.00 46.50 1252 ASN A CA 1
ATOM 10030 C C . ASN A 1 1252 ? -28.503 -40.237 38.894 1.00 46.50 1252 ASN A C 1
ATOM 10032 O O . ASN A 1 1252 ? -27.801 -41.128 38.360 1.00 46.50 1252 ASN A O 1
#

Radius of gyration: 44.0 Å; chains: 1; bounding box: 115×127×114 Å

pLDDT: mean 70.04, std 19.91, range [23.62, 98.06]